Protein AF-0000000079010735 (afdb_homodimer)

Solvent-accessible surface area (backbone atoms only — not comparable to full-atom values): 51223 Å² total; per-residue (Å²): 131,89,67,74,83,64,66,79,77,66,70,84,79,72,82,75,68,75,73,82,71,71,63,61,60,48,49,49,48,48,48,49,55,66,56,40,75,68,67,59,64,66,53,64,68,56,52,52,51,52,50,50,52,42,51,50,47,24,53,50,47,52,48,50,36,51,51,50,49,52,54,27,50,50,46,42,72,74,45,54,35,40,82,63,32,36,44,67,42,80,56,49,97,41,54,47,40,48,84,46,56,46,61,78,21,35,57,45,56,49,72,40,86,56,35,78,59,30,39,31,28,42,37,35,30,35,30,55,87,29,43,66,38,33,43,31,45,40,47,31,46,56,25,22,69,9,70,83,39,57,52,79,83,39,58,36,77,61,82,74,32,59,60,57,62,80,28,70,69,40,92,44,71,70,54,21,51,56,44,46,51,50,40,53,49,15,52,76,66,68,34,54,83,81,28,68,36,72,81,29,46,40,51,27,41,28,29,38,36,40,36,39,26,50,71,72,58,79,47,60,76,74,53,56,72,34,98,83,42,59,72,72,48,67,20,64,67,50,28,50,36,46,45,50,35,26,58,68,64,12,51,63,60,61,68,34,25,58,42,46,63,51,72,39,62,64,46,60,41,88,83,72,26,50,71,39,57,22,32,45,47,43,34,60,37,27,42,75,48,93,59,86,75,59,71,85,33,49,41,78,48,86,53,59,73,62,29,60,76,66,71,43,52,77,71,56,36,67,76,40,59,48,51,44,64,40,68,67,29,59,69,55,92,79,63,96,53,97,60,32,43,53,51,58,50,40,46,69,38,51,35,70,37,15,39,81,47,68,62,61,48,85,46,96,92,42,62,46,24,29,55,83,42,87,91,36,70,32,56,33,10,16,23,40,35,54,30,20,44,85,55,61,45,96,83,69,43,32,73,43,60,41,66,95,76,22,93,43,38,22,39,10,43,40,81,53,81,57,38,45,60,47,72,51,75,48,71,55,95,89,46,72,48,80,45,72,47,21,58,36,35,36,33,84,72,44,80,41,70,45,37,28,70,80,61,59,53,94,78,67,74,83,61,58,130,131,88,70,67,82,70,66,66,80,68,64,82,79,78,78,80,69,75,75,83,67,74,64,57,60,54,48,47,51,48,46,45,59,64,64,34,85,66,65,76,66,68,33,66,68,54,48,53,49,50,49,50,50,46,50,49,49,26,52,51,46,50,47,53,34,50,51,50,48,51,52,26,50,51,44,39,58,53,19,25,30,35,70,70,43,44,76,69,51,81,56,47,93,41,95,84,50,62,77,50,60,48,61,75,20,36,57,45,54,49,73,39,86,55,34,77,60,30,38,30,29,42,37,34,31,35,29,56,80,28,43,67,35,31,42,30,44,40,47,31,45,55,26,23,68,10,70,83,40,58,51,80,80,39,59,37,77,59,82,74,32,58,58,57,64,80,29,70,68,40,91,42,69,70,54,21,52,58,44,46,51,48,39,50,50,16,52,75,66,67,34,53,84,82,30,67,36,72,79,28,45,41,52,27,43,28,31,40,35,40,36,39,26,50,73,73,60,81,49,58,78,73,53,55,72,35,97,82,41,58,70,71,46,71,19,65,68,52,29,49,52,50,47,50,48,26,65,71,72,67,52,74,60,89,77,34,26,60,41,46,61,53,73,41,61,66,44,59,40,89,84,73,26,51,70,38,58,23,33,44,47,43,33,62,38,27,44,75,49,92,60,87,74,60,72,83,32,50,40,77,48,86,53,62,69,59,29,58,75,66,72,41,53,78,71,55,35,66,75,40,59,47,51,42,65,41,69,66,28,61,68,57,90,77,63,94,54,96,59,35,45,54,52,58,50,42,47,71,39,50,33,67,39,15,42,81,47,66,61,57,48,80,45,89,95,43,60,42,23,28,54,83,42,87,92,36,71,31,57,32,10,17,22,40,33,54,30,19,46,85,56,59,26,82,86,67,42,33,75,42,54,27,37,69,45,22,92,42,36,23,34,10,43,38,81,55,80,57,37,45,60,42,56,36,72,50,70,55,96,88,43,69,46,80,45,73,49,22,53,34,35,36,33,83,72,45,81,41,71,44,37,28,70,80,60,59,53,93,79,66,72,84,61,59,131

Sequence (930 aa):
QSGLLGDIARSKGLSSDVQPKKMTFHWYIVCQLLVSSWTLAIDPDVQIKLNAIQEQMKTLTKHTMVLQEFVEERIRTDGQSGLKQLRHDTEGTKNYFGSTHIDYSAAGIHDHSDYINTLGMGEISAVINGVEFRTRHLDFKTVRPSTTNTSFGAVEDIQFPDVPPEVTSKATVQEQIQEMKQWFKAFATQNSTLRNYKKYFKPLLCYMEGMWIKDLSSEITEPFKSDRHRLNARSWDDLMDKVRYMAYTGTKDNFENAGFHPRKIMSVDPVTGAPTFGQWNYRVLCYPTSVDIPLKYLKQREDWSWSIANDYDTKEVLATRGARFDLNGQVTDNEFTTFTVLDKVMQEIPGLDNVPAADLQEAYGGKLWSGEAKGVPLRSAYYHRWYNFDTKGAMGTSLTHRGYSDQYLFVAVNTRDKIVPMAMEDCKDGACTKYSARVSYAIPLELTYMTPLLKWNPYKIAYNQQSGLLGDIARSKGLSSDVQPKKMTFHWYIVCQLLVSSWTLAIDPDVQIKLNAIQEQMKTLTKHTMVLQEFVEERIRTDGQSGLKQLRHDTEGTKNYFGSTHIDYSAAGIHDHSDYINTLGMGEISAVINGVEFRTRHLDFKTVRPSTTNTSFGAVEDIQFPDVPPEVTSKATVQEQIQEMKQWFKAFATQNSTLRNYKKYFKPLLCYMEGMWIKDLSSEITEPFKSDRHRLNARSWDDLMDKVRYMAYTGTKDNFENAGFHPRKIMSVDPVTGAPTFGQWNYRVLCYPTSVDIPLKYLKQREDWSWSIANDYDTKEVLATRGARFDLNGQVTDNEFTTFTVLDKVMQEIPGLDNVPAADLQEAYGGKLWSGEAKGVPLRSAYYHRWYNFDTKGAMGTSLTHRGYSDQYLFVAVNTRDKIVPMAMEDCKDGACTKYSARVSYAIPLELTYMTPLLKWNPYKIAYNQ

Secondary structure (DSSP, 8-state):
--SGGGGGGS-----------THHHHHHHHHHHHTS-------HHHHHHHHHHHHHHHHHHHHHHHHHHHHHHHHHHH--SEEEEETT----SBTTB----BSSSBTT-EEETTBTTEEEE--EEEEETTEEEE---EEEE-EEE-SS--STT-EEEPPPPPPPHHHHTSSSHHHHHHHHHHHHHHHHTT-TTT--GGGT-EEEEEEEEEEEEE---SS---SS--SS-----SSHHHHHHHHHHHHHHT---TT-------EEEEEE-TTT-PEEEEEEEEEEEEEE-SS---GGGEEEEP-HHHHHHTT--HHHHHTSTT-EEEE---SSSSS--S--HHHHHHTTSB-TT-SSPP---EETTEE-EESSSTTPBP-TTB-BSEEE-SS--TTS--EEESTTT-TT-EEEEE--TTBPPEEEEEEETTEEEEEEEEEEEEEEEEEEEE-GGGT--TT-PPPB-/--SSTTSGGG-----------THHHHHHHHHHHHSS-------HHHHHHHHHHHHHHHHHHHHHHHHHHHHHHHHHHH--SEEEEETT----SBTTB---SBSSSBTT-EEETTBTTEEEE--EEEEETTEEEE---EEEE-EEE-SS--STT-EEEPPPPPPPHHHHTSSSHHHHHHHHHHHHHHHHTT-TTT--GGGT-EEEEEEEEEEEEE---SS---SS--SS-----SSHHHHHHHHHHHHHHTPPPTT----B--EEEEEE-TTT-PEEEEEEEEEEEEEE-SS---GGGEEEEP-HHHHHHTT--HHHHHTSTT-EEEE--BSSSSS--S-BHHHHHHTTSB-TT-SSPP---EETTEE-EESSSTTPBP-TTB-BSEEE-SS--TTS--EEESTTT-TT-EEEEE--TTBPPEEEEEEETTEEEEEEEEEEEEEEEEEEEE-GGGT--TT-PPPB-

Structure (mmCIF, N/CA/C/O backbone):
data_AF-0000000079010735-model_v1
#
loop_
_entity.id
_entity.type
_entity.pdbx_description
1 polymer 'Uncharacterized protein'
#
loop_
_atom_site.group_PDB
_atom_site.id
_atom_site.type_symbol
_atom_site.label_atom_id
_atom_site.label_alt_id
_atom_site.label_comp_id
_atom_site.label_asym_id
_atom_site.label_entity_id
_atom_site.label_seq_id
_atom_site.pdbx_PDB_ins_code
_atom_site.Cartn_x
_atom_site.Cartn_y
_atom_site.Cartn_z
_atom_site.occupancy
_atom_site.B_iso_or_equiv
_atom_site.auth_seq_id
_atom_site.auth_comp_id
_atom_site.auth_asym_id
_atom_site.auth_atom_id
_atom_site.pdbx_PDB_model_num
ATOM 1 N N . GLN A 1 1 ? -55.125 45.219 -30.375 1 20.23 1 GLN A N 1
ATOM 2 C CA . GLN A 1 1 ? -55.062 43.781 -30.203 1 20.23 1 GLN A CA 1
ATOM 3 C C . GLN A 1 1 ? -55.906 43.312 -29.016 1 20.23 1 GLN A C 1
ATOM 5 O O . GLN A 1 1 ? -56.531 42.281 -29.078 1 20.23 1 GLN A O 1
ATOM 10 N N . SER A 1 2 ? -55.875 44.188 -27.859 1 21.39 2 SER A N 1
ATOM 11 C CA . SER A 1 2 ? -56.781 44.219 -26.703 1 21.39 2 SER A CA 1
ATOM 12 C C . SER A 1 2 ? -58.156 44.75 -27.078 1 21.39 2 SER A C 1
ATOM 14 O O . SER A 1 2 ? -59.031 44.844 -26.219 1 21.39 2 SER A O 1
ATOM 16 N N . GLY A 1 3 ? -58.312 45.312 -28.266 1 22.45 3 GLY A N 1
ATOM 17 C CA . GLY A 1 3 ? -59.438 46.219 -28.562 1 22.45 3 GLY A CA 1
ATOM 18 C C . GLY A 1 3 ? -60.719 45.469 -28.797 1 22.45 3 GLY A C 1
ATOM 19 O O . GLY A 1 3 ? -61.812 46.062 -28.797 1 22.45 3 GLY A O 1
ATOM 20 N N . LEU A 1 4 ? -60.594 44.281 -29.406 1 22.39 4 LEU A N 1
ATOM 21 C CA . LEU A 1 4 ? -61.688 43.75 -30.188 1 22.39 4 LEU A CA 1
ATOM 22 C C . LEU A 1 4 ? -62.781 43.125 -29.281 1 22.39 4 LEU A C 1
ATOM 24 O O . LEU A 1 4 ? -63.938 42.969 -29.688 1 22.39 4 LEU A O 1
ATOM 28 N N . LEU A 1 5 ? -62.344 42.625 -28.031 1 22.08 5 LEU A N 1
ATOM 29 C CA . LEU A 1 5 ? -63.188 41.688 -27.25 1 22.08 5 LEU A CA 1
ATOM 30 C C . LEU A 1 5 ? -64.312 42.438 -26.547 1 22.08 5 LEU A C 1
ATOM 32 O O . LEU A 1 5 ? -65.062 41.844 -25.75 1 22.08 5 LEU A O 1
ATOM 36 N N . GLY A 1 6 ? -64.375 43.781 -26.797 1 22.56 6 GLY A N 1
ATOM 37 C CA . GLY A 1 6 ? -65.188 44.656 -25.969 1 22.56 6 GLY A CA 1
ATOM 38 C C . GLY A 1 6 ? -66.688 44.531 -26.25 1 22.56 6 GLY A C 1
ATOM 39 O O . GLY A 1 6 ? -67.5 44.625 -25.344 1 22.56 6 GLY A O 1
ATOM 40 N N . ASP A 1 7 ? -66.938 44.531 -27.547 1 22.92 7 ASP A N 1
ATOM 41 C CA . ASP A 1 7 ? -68.188 45.062 -28.047 1 22.92 7 ASP A CA 1
ATOM 42 C C . ASP A 1 7 ? -69.375 44.062 -27.812 1 22.92 7 ASP A C 1
ATOM 44 O O . ASP A 1 7 ? -70.5 44.375 -28.031 1 22.92 7 ASP A O 1
ATOM 48 N N . ILE A 1 8 ? -68.938 42.781 -27.891 1 22.81 8 ILE A N 1
ATOM 49 C CA . ILE A 1 8 ? -70 41.781 -28.234 1 22.81 8 ILE A CA 1
ATOM 50 C C . ILE A 1 8 ? -71 41.688 -27.094 1 22.81 8 ILE A C 1
ATOM 52 O O . ILE A 1 8 ? -72 40.969 -27.219 1 22.81 8 ILE A O 1
ATOM 56 N N . ALA A 1 9 ? -70.625 42.281 -25.938 1 22.47 9 ALA A N 1
ATOM 57 C CA . ALA A 1 9 ? -71.5 42.062 -24.766 1 22.47 9 ALA A CA 1
ATOM 58 C C . ALA A 1 9 ? -72.812 42.875 -24.859 1 22.47 9 ALA A C 1
ATOM 60 O O . ALA A 1 9 ? -73.562 42.969 -23.906 1 22.47 9 ALA A O 1
ATOM 61 N N . ARG A 1 10 ? -72.875 43.781 -25.891 1 24.12 10 ARG A N 1
ATOM 62 C CA . ARG A 1 10 ? -73.875 44.844 -25.656 1 24.12 10 ARG A CA 1
ATOM 63 C C . ARG A 1 10 ? -75.312 44.281 -25.688 1 24.12 10 ARG A C 1
ATOM 65 O O . ARG A 1 10 ? -76.188 44.812 -25.062 1 24.12 10 ARG A O 1
ATOM 72 N N . SER A 1 11 ? -75.562 43.531 -26.812 1 21.14 11 SER A N 1
ATOM 73 C CA . SER A 1 11 ? -76.875 43.781 -27.328 1 21.14 11 SER A CA 1
ATOM 74 C C . SER A 1 11 ? -77.938 43.25 -26.375 1 21.14 11 SER A C 1
ATOM 76 O O . SER A 1 11 ? -78.938 43.906 -26.141 1 21.14 11 SER A O 1
ATOM 78 N N . LYS A 1 12 ? -78.25 41.906 -26.484 1 25.72 12 LYS A N 1
ATOM 79 C CA . LYS A 1 12 ? -79.625 41.406 -26.328 1 25.72 12 LYS A CA 1
ATOM 80 C C . LYS A 1 12 ? -80.062 41.5 -24.875 1 25.72 12 LYS A C 1
ATOM 82 O O . LYS A 1 12 ? -79.312 41.25 -23.953 1 25.72 12 LYS A O 1
ATOM 87 N N . GLY A 1 13 ? -81.125 42.281 -24.531 1 24.55 13 GLY A N 1
ATOM 88 C CA . GLY A 1 13 ? -81.812 42.688 -23.359 1 24.55 13 GLY A CA 1
ATOM 89 C C . GLY A 1 13 ? -82.312 41.5 -22.516 1 24.55 13 GLY A C 1
ATOM 90 O O . GLY A 1 13 ? -83.375 41.594 -21.875 1 24.55 13 GLY A O 1
ATOM 91 N N . LEU A 1 14 ? -81.938 40.25 -22.875 1 24.22 14 LEU A N 1
ATOM 92 C CA . LEU A 1 14 ? -82.688 39.125 -22.312 1 24.22 14 LEU A CA 1
ATOM 93 C C . LEU A 1 14 ? -82.75 39.219 -20.797 1 24.22 14 LEU A C 1
ATOM 95 O O . LEU A 1 14 ? -81.812 39.656 -20.125 1 24.22 14 LEU A O 1
ATOM 99 N N . SER A 1 15 ? -84.125 39.281 -20.328 1 24.33 15 SER A N 1
ATOM 100 C CA . SER A 1 15 ? -84.688 39.406 -19 1 24.33 15 SER A CA 1
ATOM 101 C C . SER A 1 15 ? -84 38.5 -18 1 24.33 15 SER A C 1
ATOM 103 O O . SER A 1 15 ? -83.875 37.281 -18.219 1 24.33 15 SER A O 1
ATOM 105 N N . SER A 1 16 ? -83 38.969 -17.328 1 25.95 16 SER A N 1
ATOM 106 C CA . SER A 1 16 ? -81.812 38.469 -16.578 1 25.95 16 SER A CA 1
ATOM 107 C C . SER A 1 16 ? -82.25 37.781 -15.289 1 25.95 16 SER A C 1
ATOM 109 O O . SER A 1 16 ? -81.438 37.531 -14.406 1 25.95 16 SER A O 1
ATOM 111 N N . ASP A 1 17 ? -83.688 37.562 -15.195 1 26.16 17 ASP A N 1
ATOM 112 C CA . ASP A 1 17 ? -84.062 37.312 -13.82 1 26.16 17 ASP A CA 1
ATOM 113 C C . ASP A 1 17 ? -83.625 35.969 -13.336 1 26.16 17 ASP A C 1
ATOM 115 O O . ASP A 1 17 ? -84 35.5 -12.266 1 26.16 17 ASP A O 1
ATOM 119 N N . VAL A 1 18 ? -83.375 35.062 -14.297 1 25.09 18 VAL A N 1
ATOM 120 C CA . VAL A 1 18 ? -83.312 33.719 -13.727 1 25.09 18 VAL A CA 1
ATOM 121 C C . VAL A 1 18 ? -82.188 33.656 -12.68 1 25.09 18 VAL A C 1
ATOM 123 O O . VAL A 1 18 ? -81 33.875 -12.992 1 25.09 18 VAL A O 1
ATOM 126 N N . GLN A 1 19 ? -82.562 33.906 -11.367 1 24.05 19 GLN A N 1
ATOM 127 C CA . GLN A 1 19 ? -81.75 33.812 -10.172 1 24.05 19 GLN A CA 1
ATOM 128 C C . GLN A 1 19 ? -81 32.469 -10.117 1 24.05 19 GLN A C 1
ATOM 130 O O . GLN A 1 19 ? -81.688 31.406 -10.062 1 24.05 19 GLN A O 1
ATOM 135 N N . PRO A 1 20 ? -79.938 32.188 -10.906 1 27.95 20 PRO A N 1
ATOM 136 C CA . PRO A 1 20 ? -79.312 30.891 -10.812 1 27.95 20 PRO A CA 1
ATOM 137 C C . PRO A 1 20 ? -78.938 30.531 -9.383 1 27.95 20 PRO A C 1
ATOM 139 O O . PRO A 1 20 ? -78.125 31.25 -8.742 1 27.95 20 PRO A O 1
ATOM 142 N N . LYS A 1 21 ? -79.812 29.781 -8.602 1 26.67 21 LYS A N 1
ATOM 143 C CA . LYS A 1 21 ? -79.875 29.344 -7.207 1 26.67 21 LYS A CA 1
ATOM 144 C C . LYS A 1 21 ? -78.5 28.781 -6.773 1 26.67 21 LYS A C 1
ATOM 146 O O . LYS A 1 21 ? -77.688 28.375 -7.613 1 26.67 21 LYS A O 1
ATOM 151 N N . LYS A 1 22 ? -78.5 28.422 -5.387 1 29.91 22 LYS A N 1
ATOM 152 C CA . LYS A 1 22 ? -77.75 28.109 -4.176 1 29.91 22 LYS A CA 1
ATOM 153 C C . LYS A 1 22 ? -77 26.797 -4.332 1 29.91 22 LYS A C 1
ATOM 155 O O . LYS A 1 22 ? -76.25 26.391 -3.443 1 29.91 22 LYS A O 1
ATOM 160 N N . MET A 1 23 ? -77.438 26.016 -5.312 1 28.73 23 MET A N 1
ATOM 161 C CA . MET A 1 23 ? -76.875 24.672 -5.223 1 28.73 23 MET A CA 1
ATOM 162 C C . MET A 1 23 ? -75.375 24.656 -5.578 1 28.73 23 MET A C 1
ATOM 164 O O . MET A 1 23 ? -74.688 23.688 -5.289 1 28.73 23 MET A O 1
ATOM 168 N N . THR A 1 24 ? -75.062 25.641 -6.418 1 32.34 24 THR A N 1
ATOM 169 C CA . THR A 1 24 ? -73.688 25.516 -6.871 1 32.34 24 THR A CA 1
ATOM 170 C C . THR A 1 24 ? -72.688 25.844 -5.746 1 32.34 24 THR A C 1
ATOM 172 O O . THR A 1 24 ? -71.562 25.375 -5.738 1 32.34 24 THR A O 1
ATOM 175 N N . PHE A 1 25 ? -73.25 26.766 -4.902 1 35.56 25 PHE A N 1
ATOM 176 C CA . PHE A 1 25 ? -72.312 27.172 -3.863 1 35.56 25 PHE A CA 1
ATOM 177 C C . PHE A 1 25 ? -72.125 26.031 -2.867 1 35.56 25 PHE A C 1
ATOM 179 O O . PHE A 1 25 ? -71 25.844 -2.385 1 35.56 25 PHE A O 1
ATOM 186 N N . HIS A 1 26 ? -73.25 25.234 -2.701 1 34.78 26 HIS A N 1
ATOM 187 C CA . HIS A 1 26 ? -73.062 24.188 -1.709 1 34.78 26 HIS A CA 1
ATOM 188 C C . HIS A 1 26 ? -72.125 23.078 -2.238 1 34.78 26 HIS A C 1
ATOM 190 O O . HIS A 1 26 ? -71.312 22.516 -1.487 1 34.78 26 HIS A O 1
ATOM 196 N N . TRP A 1 27 ? -72.312 22.875 -3.533 1 34.19 27 TRP A N 1
ATOM 197 C CA . TRP A 1 27 ? -71.438 21.828 -4.031 1 34.19 27 TRP A CA 1
ATOM 198 C C . TRP A 1 27 ? -69.938 22.266 -4.004 1 34.19 27 TRP A C 1
ATOM 200 O O . TRP A 1 27 ? -69.062 21.453 -3.795 1 34.19 27 TRP A O 1
ATOM 210 N N . TYR A 1 28 ? -69.75 23.625 -4.188 1 34.56 28 TYR A N 1
ATOM 211 C CA . TYR A 1 28 ? -68.312 24.031 -4.09 1 34.56 28 TYR A CA 1
ATOM 212 C C . TYR A 1 28 ? -67.812 23.891 -2.662 1 34.56 28 TYR A C 1
ATOM 214 O O . TYR A 1 28 ? -66.688 23.469 -2.451 1 34.56 28 TYR A O 1
ATOM 222 N N . ILE A 1 29 ? -68.688 24.219 -1.697 1 37.94 29 ILE A N 1
ATOM 223 C CA . ILE A 1 29 ? -68.188 24.094 -0.325 1 37.94 29 ILE A CA 1
ATOM 224 C C . ILE A 1 29 ? -68.062 22.625 0.028 1 37.94 29 ILE A C 1
ATOM 226 O O . ILE A 1 29 ? -67.062 22.25 0.668 1 37.94 29 ILE A O 1
ATOM 230 N N . VAL A 1 30 ? -69 21.797 -0.43 1 37.31 30 VAL A N 1
ATOM 231 C CA . VAL A 1 30 ? -68.875 20.391 -0.094 1 37.31 30 VAL A CA 1
ATOM 232 C C . VAL A 1 30 ? -67.625 19.844 -0.838 1 37.31 30 VAL A C 1
ATOM 234 O O . VAL A 1 30 ? -66.875 19.078 -0.273 1 37.31 30 VAL A O 1
ATOM 237 N N . CYS A 1 31 ? -67.438 20.25 -2.096 1 33.66 31 CYS A N 1
ATOM 238 C CA . CYS A 1 31 ? -66.25 19.781 -2.76 1 33.66 31 CYS A CA 1
ATOM 239 C C . CYS A 1 31 ? -65 20.359 -2.088 1 33.66 31 CYS A C 1
ATOM 241 O O . CYS A 1 31 ? -63.969 19.672 -1.969 1 33.66 31 CYS A O 1
ATOM 243 N N . GLN A 1 32 ? -65 21.688 -1.737 1 34.81 32 GLN A N 1
ATOM 244 C CA . GLN A 1 32 ? -63.875 22.188 -1.001 1 34.81 32 GLN A CA 1
ATOM 245 C C . GLN A 1 32 ? -63.719 21.5 0.353 1 34.81 32 GLN A C 1
ATOM 247 O O . GLN A 1 32 ? -62.625 21.219 0.809 1 34.81 32 GLN A O 1
ATOM 252 N N . LEU A 1 33 ? -64.812 21.375 1.045 1 34.69 33 LEU A N 1
ATOM 253 C CA . LEU A 1 33 ? -64.688 20.672 2.314 1 34.69 33 LEU A CA 1
ATOM 254 C C . LEU A 1 33 ? -64.312 19.203 2.086 1 34.69 33 LEU A C 1
ATOM 256 O O . LEU A 1 33 ? -63.656 18.594 2.934 1 34.69 33 LEU A O 1
ATOM 260 N N . LEU A 1 34 ? -64.938 18.609 1.098 1 32.25 34 LEU A N 1
ATOM 261 C CA . LEU A 1 34 ? -64.438 17.266 0.86 1 32.25 34 LEU A CA 1
ATOM 262 C C . LEU A 1 34 ? -63 17.297 0.355 1 32.25 34 LEU A C 1
ATOM 264 O O . LEU A 1 34 ? -62.312 16.266 0.333 1 32.25 34 LEU A O 1
ATOM 268 N N . VAL A 1 35 ? -62.625 18.297 -0.458 1 33.88 35 VAL A N 1
ATOM 269 C CA . VAL A 1 35 ? -61.188 18.453 -0.643 1 33.88 35 VAL A CA 1
ATOM 270 C C . VAL A 1 35 ? -60.531 18.828 0.685 1 33.88 35 VAL A C 1
ATOM 272 O O . VAL A 1 35 ? -59.594 19.609 0.716 1 33.88 35 VAL A O 1
ATOM 275 N N . SER A 1 36 ? -61.281 19.141 1.76 1 31.23 36 SER A N 1
ATOM 276 C CA . SER A 1 36 ? -60.5 19.219 2.988 1 31.23 36 SER A CA 1
ATOM 277 C C . SER A 1 36 ? -59.312 18.266 2.943 1 31.23 36 SER A C 1
ATOM 279 O O . SER A 1 36 ? -59.406 17.172 2.379 1 31.23 36 SER A O 1
ATOM 281 N N . SER A 1 37 ? -58.156 18.938 3.129 1 33.34 37 SER A N 1
ATOM 282 C CA . SER A 1 37 ? -56.844 18.359 3.316 1 33.34 37 SER A CA 1
ATOM 283 C C . SER A 1 37 ? -56.906 17.062 4.129 1 33.34 37 SER A C 1
ATOM 285 O O . SER A 1 37 ? -57.062 17.094 5.352 1 33.34 37 SER A O 1
ATOM 287 N N . TRP A 1 38 ? -57.75 16.188 3.832 1 32.78 38 TRP A N 1
ATOM 288 C CA . TRP A 1 38 ? -57.312 14.914 4.387 1 32.78 38 TRP A CA 1
ATOM 289 C C . TRP A 1 38 ? -55.781 14.82 4.379 1 32.78 38 TRP A C 1
ATOM 291 O O . TRP A 1 38 ? -55.188 14.703 3.316 1 32.78 38 TRP A O 1
ATOM 301 N N . THR A 1 39 ? -55.156 15.75 4.98 1 36.19 39 THR A N 1
ATOM 302 C CA . THR A 1 39 ? -53.812 15.344 5.391 1 36.19 39 THR A CA 1
ATOM 303 C C . THR A 1 39 ? -53.781 13.859 5.758 1 36.19 39 THR A C 1
ATOM 305 O O . THR A 1 39 ? -54.406 13.445 6.738 1 36.19 39 THR A O 1
ATOM 308 N N . LEU A 1 40 ? -54.094 13.062 4.859 1 39.75 40 LEU A N 1
ATOM 309 C CA . LEU A 1 40 ? -53.812 11.648 5.047 1 39.75 40 LEU A CA 1
ATOM 310 C C . LEU A 1 40 ? -52.625 11.453 6.008 1 39.75 40 LEU A C 1
ATOM 312 O O . LEU A 1 40 ? -51.5 11.867 5.707 1 39.75 40 LEU A O 1
ATOM 316 N N . ALA A 1 41 ? -52.906 11.656 7.254 1 46 41 ALA A N 1
ATOM 317 C CA . ALA A 1 41 ? -52 11.266 8.336 1 46 41 ALA A CA 1
ATOM 318 C C . ALA A 1 41 ? -51.219 10.023 7.965 1 46 41 ALA A C 1
ATOM 320 O O . ALA A 1 41 ? -51.688 9.148 7.254 1 46 41 ALA A O 1
ATOM 321 N N . ILE A 1 42 ? -49.938 10.125 7.961 1 56.25 42 ILE A N 1
ATOM 322 C CA . ILE A 1 42 ? -49.031 8.992 7.859 1 56.25 42 ILE A CA 1
ATOM 323 C C . ILE A 1 42 ? -49.625 7.77 8.539 1 56.25 42 ILE A C 1
ATOM 325 O O . ILE A 1 42 ? -50.062 7.852 9.695 1 56.25 42 ILE A O 1
ATOM 329 N N . ASP A 1 43 ? -50.125 6.859 7.754 1 66.31 43 ASP A N 1
ATOM 330 C CA . ASP A 1 43 ? -50.438 5.586 8.398 1 66.31 43 ASP A CA 1
ATOM 331 C C . ASP A 1 43 ? -49.438 5.305 9.539 1 66.31 43 ASP A C 1
ATOM 333 O O . ASP A 1 43 ? -48.25 5.281 9.32 1 66.31 43 ASP A O 1
ATOM 337 N N . PRO A 1 44 ? -49.938 5.52 10.758 1 76.81 44 PRO A N 1
ATOM 338 C CA . PRO A 1 44 ? -49.062 5.277 11.914 1 76.81 44 PRO A CA 1
ATOM 339 C C . PRO A 1 44 ? -48.188 4.039 11.75 1 76.81 44 PRO A C 1
ATOM 341 O O . PRO A 1 44 ? -47.062 4.02 12.227 1 76.81 44 PRO A O 1
ATOM 344 N N . ASP A 1 45 ? -48.656 3.125 11.039 1 78.88 45 ASP A N 1
ATOM 345 C CA . ASP A 1 45 ? -47.906 1.906 10.844 1 78.88 45 ASP A CA 1
ATOM 346 C C . ASP A 1 45 ? -46.688 2.17 9.953 1 78.88 45 ASP A C 1
ATOM 348 O O . ASP A 1 45 ? -45.594 1.632 10.188 1 78.88 45 ASP A O 1
ATOM 352 N N . VAL A 1 46 ? -46.844 2.998 8.984 1 82.31 46 VAL A N 1
ATOM 353 C CA . VAL A 1 46 ? -45.75 3.35 8.086 1 82.31 46 VAL A CA 1
ATOM 354 C C . VAL A 1 46 ? -44.719 4.18 8.836 1 82.31 46 VAL A C 1
ATOM 356 O O . VAL A 1 46 ? -43.5 3.963 8.672 1 82.31 46 VAL A O 1
ATOM 359 N N . GLN A 1 47 ? -45.188 5.102 9.672 1 83.12 47 GLN A N 1
ATOM 360 C CA . GLN A 1 47 ? -44.281 5.926 10.461 1 83.12 47 GLN A CA 1
ATOM 361 C C . GLN A 1 47 ? -43.469 5.07 11.414 1 83.12 47 GLN A C 1
ATOM 363 O O . GLN A 1 47 ? -42.25 5.297 11.578 1 83.12 47 GLN A O 1
ATOM 368 N N . ILE A 1 48 ? -44.094 4.098 12.023 1 85.62 48 ILE A N 1
ATOM 369 C CA . ILE A 1 48 ? -43.406 3.199 12.938 1 85.62 48 ILE A CA 1
ATOM 370 C C . ILE A 1 48 ? -42.312 2.428 12.18 1 85.62 48 ILE A C 1
ATOM 372 O O . ILE A 1 48 ? -41.188 2.293 12.656 1 85.62 48 ILE A O 1
ATOM 376 N N . LYS A 1 49 ? -42.688 2.002 11.062 1 86.94 49 LYS A N 1
ATOM 377 C CA . LYS A 1 49 ? -41.719 1.246 10.258 1 86.94 49 LYS A CA 1
ATOM 378 C C . LYS A 1 49 ? -40.562 2.127 9.82 1 86.94 49 LYS A C 1
ATOM 380 O O . LYS A 1 49 ? -39.406 1.696 9.852 1 86.94 49 LYS A O 1
ATOM 385 N N . LEU A 1 50 ? -40.844 3.32 9.445 1 87.56 50 LEU A N 1
ATOM 386 C CA . LEU A 1 50 ? -39.781 4.238 9.008 1 87.56 50 LEU A CA 1
ATOM 387 C C . LEU A 1 50 ? -38.844 4.594 10.172 1 87.56 50 LEU A C 1
ATOM 389 O O . LEU A 1 50 ? -37.656 4.695 9.992 1 87.56 50 LEU A O 1
ATOM 393 N N . ASN A 1 51 ? -39.469 4.742 11.281 1 87.44 51 ASN A N 1
ATOM 394 C CA . ASN A 1 51 ? -38.656 5.012 12.461 1 87.44 51 ASN A CA 1
ATOM 395 C C . ASN A 1 51 ? -37.75 3.838 12.797 1 87.44 51 ASN A C 1
ATOM 397 O O . ASN A 1 51 ? -36.594 4.031 13.172 1 87.44 51 ASN A O 1
ATOM 401 N N . ALA A 1 52 ? -38.281 2.713 12.648 1 89.44 52 ALA A N 1
ATOM 402 C CA . ALA A 1 52 ? -37.5 1.515 12.906 1 89.44 52 ALA A CA 1
ATOM 403 C C . ALA A 1 52 ? -36.344 1.407 11.93 1 89.44 52 ALA A C 1
ATOM 405 O O . ALA A 1 52 ? -35.219 1.051 12.32 1 89.44 52 ALA A O 1
ATOM 406 N N . ILE A 1 53 ? -36.562 1.708 10.75 1 90.5 53 ILE A N 1
ATOM 407 C CA . ILE A 1 53 ? -35.531 1.675 9.727 1 90.5 53 ILE A CA 1
ATOM 408 C C . ILE A 1 53 ? -34.469 2.73 10.031 1 90.5 53 ILE A C 1
ATOM 410 O O . ILE A 1 53 ? -33.281 2.467 9.914 1 90.5 53 ILE A O 1
ATOM 414 N N . GLN A 1 54 ? -34.844 3.809 10.438 1 89.75 54 GLN A N 1
ATOM 415 C CA . GLN A 1 54 ? -33.938 4.887 10.789 1 89.75 54 GLN A CA 1
ATOM 416 C C . GLN A 1 54 ? -33.031 4.488 11.961 1 89.75 54 GLN A C 1
ATOM 418 O O . GLN A 1 54 ? -31.844 4.77 11.961 1 89.75 54 GLN A O 1
ATOM 423 N N . GLU A 1 55 ? -33.625 3.881 12.883 1 91 55 GLU A N 1
ATOM 424 C CA . GLU A 1 55 ? -32.875 3.428 14.039 1 91 55 GLU A CA 1
ATOM 425 C C . GLU A 1 55 ? -31.844 2.361 13.641 1 91 55 GLU A C 1
ATOM 427 O O . GLU A 1 55 ? -30.719 2.361 14.125 1 91 55 GLU A O 1
ATOM 432 N N . GLN A 1 56 ? -32.25 1.54 12.82 1 90.69 56 GLN A N 1
ATOM 433 C CA . GLN A 1 56 ? -31.328 0.52 12.32 1 90.69 56 GLN A CA 1
ATOM 434 C C . GLN A 1 56 ? -30.156 1.149 11.555 1 90.69 56 GLN A C 1
ATOM 436 O O . GLN A 1 56 ? -29.016 0.75 11.727 1 90.69 56 GLN A O 1
ATOM 441 N N . MET A 1 57 ? -30.469 2.088 10.789 1 90.94 57 MET A N 1
ATOM 442 C CA . MET A 1 57 ? -29.438 2.783 10.023 1 90.94 57 MET A CA 1
ATOM 443 C C . MET A 1 57 ? -28.453 3.502 10.953 1 90.94 57 MET A C 1
ATOM 445 O O . MET A 1 57 ? -27.25 3.49 10.727 1 90.94 57 MET A O 1
ATOM 449 N N . LYS A 1 58 ? -29.047 4.055 11.867 1 91.69 58 LYS A N 1
ATOM 450 C CA . LYS A 1 58 ? -28.203 4.711 12.875 1 91.69 58 LYS A CA 1
ATOM 451 C C . LYS A 1 58 ? -27.25 3.723 13.531 1 91.69 58 LYS A C 1
ATOM 453 O O . LYS A 1 58 ? -26.062 3.992 13.648 1 91.69 58 LYS A O 1
ATOM 458 N N . THR A 1 59 ? -27.719 2.598 13.875 1 92 59 THR A N 1
ATOM 459 C CA . THR A 1 59 ? -26.906 1.559 14.508 1 92 59 THR A CA 1
ATOM 460 C C . THR A 1 59 ? -25.812 1.063 13.562 1 92 59 THR A C 1
ATOM 462 O O . THR A 1 59 ? -24.672 0.885 13.969 1 92 59 THR A O 1
ATOM 465 N N . LEU A 1 60 ? -26.172 0.902 12.383 1 92.88 60 LEU A N 1
ATOM 466 C CA . LEU A 1 60 ? -25.203 0.432 11.391 1 92.88 60 LEU A CA 1
ATOM 467 C C . LEU A 1 60 ? -24.125 1.483 11.141 1 92.88 60 LEU A C 1
ATOM 469 O O . LEU A 1 60 ? -22.953 1.148 10.984 1 92.88 60 LEU A O 1
ATOM 473 N N . THR A 1 61 ? -24.562 2.693 11.109 1 93.56 61 THR A N 1
ATOM 474 C CA . THR A 1 61 ? -23.609 3.779 10.914 1 93.56 61 THR A CA 1
ATOM 475 C C . THR A 1 61 ? -22.609 3.828 12.062 1 93.56 6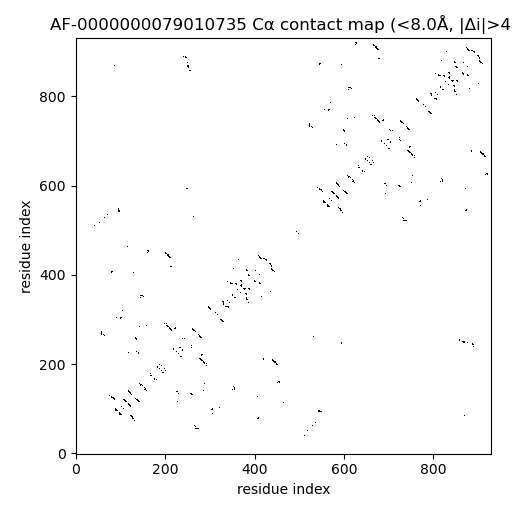1 THR A C 1
ATOM 477 O O . THR A 1 61 ? -21.406 3.951 11.828 1 93.56 61 THR A O 1
ATOM 480 N N . LYS A 1 62 ? -23.094 3.654 13.203 1 92.88 62 LYS A N 1
ATOM 481 C CA . LYS A 1 62 ? -22.219 3.635 14.367 1 92.88 62 LYS A CA 1
ATOM 482 C C . LYS A 1 62 ? -21.266 2.445 14.32 1 92.88 62 LYS A C 1
ATOM 484 O O . LYS A 1 62 ? -20.078 2.578 14.641 1 92.88 62 LYS A O 1
ATOM 489 N N . HIS A 1 63 ? -21.828 1.375 13.969 1 92.69 63 HIS A N 1
ATOM 490 C CA . HIS A 1 63 ? -20.969 0.2 13.883 1 92.69 63 HIS A CA 1
ATOM 491 C C . HIS A 1 63 ? -19.891 0.388 12.82 1 92.69 63 HIS A C 1
ATOM 493 O O . HIS A 1 63 ? -18.734 -0.022 13.023 1 92.69 63 HIS A O 1
ATOM 499 N N . THR A 1 64 ? -20.234 0.962 11.688 1 94.25 64 THR A N 1
ATOM 500 C CA . THR A 1 64 ? -19.25 1.249 10.648 1 94.25 64 THR A CA 1
ATOM 501 C C . THR A 1 64 ? -18.156 2.176 11.164 1 94.25 64 THR A C 1
ATOM 503 O O . THR A 1 64 ? -16.984 2.004 10.844 1 94.25 64 THR A O 1
ATOM 506 N N . MET A 1 65 ? -18.516 3.078 11.93 1 93.69 65 MET A N 1
ATOM 507 C CA . MET A 1 65 ? -17.562 3.967 12.578 1 93.69 65 MET A CA 1
ATOM 508 C C . MET A 1 65 ? -16.594 3.18 13.453 1 93.69 65 MET A C 1
ATOM 510 O O . MET A 1 65 ? -15.383 3.404 13.406 1 93.69 65 MET A O 1
ATOM 514 N N . VAL A 1 66 ? -17.094 2.266 14.219 1 92.25 66 VAL A N 1
ATOM 515 C CA . VAL A 1 66 ? -16.281 1.445 15.102 1 92.25 66 VAL A CA 1
ATOM 516 C C . VAL A 1 66 ? -15.367 0.542 14.273 1 92.25 66 VAL A C 1
ATOM 518 O O . VAL A 1 66 ? -14.195 0.347 14.609 1 92.25 66 VAL A O 1
ATOM 521 N N . LEU A 1 67 ? -15.875 0.023 13.18 1 92.94 67 LEU A N 1
ATOM 522 C CA . LEU A 1 67 ? -15.07 -0.827 12.312 1 92.94 67 LEU A CA 1
ATOM 523 C C . LEU A 1 67 ? -13.906 -0.047 11.719 1 92.94 67 LEU A C 1
ATOM 525 O O . LEU A 1 67 ? -12.797 -0.578 11.594 1 92.94 67 LEU A O 1
ATOM 529 N N . GLN A 1 68 ? -14.164 1.123 11.367 1 93.44 68 GLN A N 1
ATOM 530 C CA . GLN A 1 68 ? -13.078 1.95 10.852 1 93.44 68 GLN A CA 1
ATOM 531 C C . GLN A 1 68 ? -12.016 2.186 11.922 1 93.44 68 GLN A C 1
ATOM 533 O O . GLN A 1 68 ? -10.82 2.117 11.633 1 93.44 68 GLN A O 1
ATOM 538 N N . GLU A 1 69 ? -12.477 2.447 13.094 1 92.94 69 GLU A N 1
ATOM 539 C CA . GLU A 1 69 ? -11.523 2.598 14.195 1 92.94 69 GLU A CA 1
ATOM 540 C C . GLU A 1 69 ? -10.727 1.314 14.422 1 92.94 69 GLU A C 1
ATOM 542 O O . GLU A 1 69 ? -9.531 1.363 14.703 1 92.94 69 GLU A O 1
ATOM 547 N N . PHE A 1 70 ? -11.367 0.176 14.336 1 91.25 70 PHE A N 1
ATOM 548 C CA . PHE A 1 70 ? -10.688 -1.11 14.453 1 91.25 70 PHE A CA 1
ATOM 549 C C . PHE A 1 70 ? -9.562 -1.227 13.438 1 91.25 70 PHE A C 1
ATOM 551 O O . PHE A 1 70 ? -8.453 -1.655 13.773 1 91.25 70 PHE A O 1
ATOM 558 N N . VAL A 1 71 ? -9.781 -0.813 12.227 1 93.69 71 VAL A N 1
ATOM 559 C CA . VAL A 1 71 ? -8.773 -0.849 11.18 1 93.69 71 VAL A CA 1
ATOM 560 C C . VAL A 1 71 ? -7.633 0.107 11.531 1 93.69 71 VAL A C 1
ATOM 562 O O . VAL A 1 71 ? -6.457 -0.25 11.414 1 93.69 71 VAL A O 1
ATOM 565 N N . GLU A 1 72 ? -7.941 1.269 11.969 1 93.62 72 GLU A N 1
ATOM 566 C CA . GLU A 1 72 ? -6.93 2.26 12.32 1 93.62 72 GLU A CA 1
ATOM 567 C C . GLU A 1 72 ? -6.09 1.795 13.508 1 93.62 72 GLU A C 1
ATOM 569 O O . GLU A 1 72 ? -4.887 2.053 13.562 1 93.62 72 GLU A O 1
ATOM 574 N N . GLU A 1 73 ? -6.695 1.132 14.43 1 92.31 73 GLU A N 1
ATOM 575 C CA . GLU A 1 73 ? -5.953 0.57 15.555 1 92.31 73 GLU A CA 1
ATOM 576 C C . GLU A 1 73 ? -4.953 -0.482 15.086 1 92.31 73 GLU A C 1
ATOM 578 O O . GLU A 1 73 ? -3.828 -0.542 15.586 1 92.31 73 GLU A O 1
ATOM 583 N N . ARG A 1 74 ? -5.328 -1.253 14.172 1 91.5 74 ARG A N 1
ATOM 584 C CA . ARG A 1 74 ? -4.402 -2.227 13.602 1 91.5 74 ARG A CA 1
ATOM 585 C C . ARG A 1 74 ? -3.213 -1.532 12.945 1 91.5 74 ARG A C 1
ATOM 587 O O . ARG A 1 74 ? -2.066 -1.946 13.125 1 91.5 74 ARG A O 1
ATOM 594 N N . ILE A 1 75 ? -3.506 -0.529 12.258 1 90.62 75 ILE A N 1
ATOM 595 C CA . ILE A 1 75 ? -2.449 0.218 11.586 1 90.62 75 ILE A CA 1
ATOM 596 C C . ILE A 1 75 ? -1.521 0.847 12.625 1 90.62 75 ILE A C 1
ATOM 598 O O . ILE A 1 75 ? -0.299 0.828 12.469 1 90.62 75 ILE A O 1
ATOM 602 N N . ARG A 1 76 ? -2.045 1.354 13.75 1 89.81 76 ARG A N 1
ATOM 603 C CA . ARG A 1 76 ? -1.247 1.978 14.805 1 89.81 76 ARG A CA 1
ATOM 604 C C . ARG A 1 76 ? -0.309 0.965 15.453 1 89.81 76 ARG A C 1
ATOM 606 O O . ARG A 1 76 ? 0.755 1.331 15.961 1 89.81 76 ARG A O 1
ATOM 613 N N . THR A 1 77 ? -0.673 -0.285 15.438 1 83.69 77 THR A N 1
ATOM 614 C CA . THR A 1 77 ? 0.134 -1.296 16.109 1 83.69 77 THR A CA 1
ATOM 615 C C . THR A 1 77 ? 1.142 -1.914 15.148 1 83.69 77 THR A C 1
ATOM 617 O O . THR A 1 77 ? 2.047 -2.641 15.562 1 83.69 77 THR A O 1
ATOM 620 N N . ASP A 1 78 ? 0.989 -1.671 13.836 1 82 78 ASP A N 1
ATOM 621 C CA . ASP A 1 78 ? 1.919 -2.188 12.836 1 82 78 ASP A CA 1
ATOM 622 C C . ASP A 1 78 ? 3.238 -1.422 12.859 1 82 78 ASP A C 1
ATOM 624 O O . ASP A 1 78 ? 4.281 -1.957 12.484 1 82 78 ASP A O 1
ATOM 628 N N . GLY A 1 79 ? 3.123 -0.162 13.281 1 82.75 79 GLY A N 1
ATOM 629 C CA . GLY A 1 79 ? 4.316 0.667 13.297 1 82.75 79 GLY A CA 1
ATOM 630 C C . GLY A 1 79 ? 4.051 2.09 13.75 1 82.75 79 GLY A C 1
ATOM 631 O O . GLY A 1 79 ? 2.979 2.385 14.281 1 82.75 79 GLY A O 1
ATOM 632 N N . GLN A 1 80 ? 5.078 2.879 13.539 1 86.31 80 GLN A N 1
ATOM 633 C CA . GLN A 1 80 ? 4.992 4.281 13.93 1 86.31 80 GLN A CA 1
ATOM 634 C C . GLN A 1 80 ? 4.633 5.164 12.742 1 86.31 80 GLN A C 1
ATOM 636 O O . GLN A 1 80 ? 4.695 4.719 11.594 1 86.31 80 GLN A O 1
ATOM 641 N N . SER A 1 81 ? 4.168 6.332 13.031 1 92.56 81 SER A N 1
ATOM 642 C CA . SER A 1 81 ? 3.914 7.301 11.969 1 92.56 81 SER A CA 1
ATOM 643 C C . SER A 1 81 ? 5.172 7.559 11.141 1 92.56 81 SER A C 1
ATOM 645 O O . SER A 1 81 ? 6.27 7.656 11.695 1 92.56 81 SER A O 1
ATOM 647 N N . GLY A 1 82 ? 5.066 7.578 9.844 1 92.81 82 GLY A N 1
ATOM 648 C CA . GLY A 1 82 ? 6.191 7.754 8.938 1 92.81 82 GLY A CA 1
ATOM 649 C C . GLY A 1 82 ? 5.91 7.242 7.539 1 92.81 82 GLY A C 1
ATOM 650 O O . GLY A 1 82 ? 4.754 7.066 7.156 1 92.81 82 GLY A O 1
ATOM 651 N N . LEU A 1 83 ? 6.965 7.172 6.809 1 90.31 83 LEU A N 1
ATOM 652 C CA . LEU A 1 83 ? 6.867 6.617 5.461 1 90.31 83 LEU A CA 1
ATOM 653 C C . LEU A 1 83 ? 6.781 5.094 5.504 1 90.31 83 LEU A C 1
ATOM 655 O O . LEU A 1 83 ? 7.609 4.441 6.141 1 90.31 83 LEU A O 1
ATOM 659 N N . LYS A 1 84 ? 5.805 4.609 4.855 1 87.69 84 LYS A N 1
ATOM 660 C CA . LYS A 1 84 ? 5.609 3.164 4.875 1 87.69 84 LYS A CA 1
ATOM 661 C C . LYS A 1 84 ? 6.137 2.52 3.598 1 87.69 84 LYS A C 1
ATOM 663 O O . LYS A 1 84 ? 6.848 1.514 3.652 1 87.69 84 LYS A O 1
ATOM 668 N N . GLN A 1 85 ? 5.75 3.107 2.4 1 85.38 85 GLN A N 1
ATOM 669 C CA . GLN A 1 85 ? 6.121 2.506 1.124 1 85.38 85 GLN A CA 1
ATOM 670 C C . GLN A 1 85 ? 6.363 3.574 0.061 1 85.38 85 GLN A C 1
ATOM 672 O O . GLN A 1 85 ? 5.766 4.652 0.11 1 85.38 85 GLN A O 1
ATOM 677 N N . LEU A 1 86 ? 7.254 3.158 -0.806 1 82.81 86 LEU A N 1
ATOM 678 C CA . LEU A 1 86 ? 7.48 3.988 -1.984 1 82.81 86 LEU A CA 1
ATOM 679 C C . LEU A 1 86 ? 6.965 3.297 -3.242 1 82.81 86 LEU A C 1
ATOM 681 O O . LEU A 1 86 ? 6.82 2.072 -3.268 1 82.81 86 LEU A O 1
ATOM 685 N N . ARG A 1 87 ? 6.621 3.992 -4.246 1 76.44 87 ARG A N 1
ATOM 686 C CA . ARG A 1 87 ? 6.133 3.416 -5.492 1 76.44 87 ARG A CA 1
ATOM 687 C C . ARG A 1 87 ? 7.195 2.537 -6.145 1 76.44 87 ARG A C 1
ATOM 689 O O . ARG A 1 87 ? 6.871 1.526 -6.773 1 76.44 87 ARG A O 1
ATOM 696 N N . HIS A 1 88 ? 8.383 2.906 -6.227 1 62.94 88 HIS A N 1
ATOM 697 C CA . HIS A 1 88 ? 9.406 2.184 -6.98 1 62.94 88 HIS A CA 1
ATOM 698 C C . HIS A 1 88 ? 10.273 1.338 -6.059 1 62.94 88 HIS A C 1
ATOM 700 O O . HIS A 1 88 ? 11.477 1.197 -6.289 1 62.94 88 HIS A O 1
ATOM 706 N N . ASP A 1 89 ? 9.609 0.684 -5.191 1 58.12 89 ASP A N 1
ATOM 707 C CA . ASP A 1 89 ? 10.461 -0.162 -4.359 1 58.12 89 ASP A CA 1
ATOM 708 C C . ASP A 1 89 ? 10.805 -1.468 -5.07 1 58.12 89 ASP A C 1
ATOM 710 O O . ASP A 1 89 ? 9.914 -2.16 -5.574 1 58.12 89 ASP A O 1
ATOM 714 N N . THR A 1 90 ? 11.938 -1.559 -5.695 1 52.53 90 THR A N 1
ATOM 715 C CA . THR A 1 90 ? 12.367 -2.668 -6.539 1 52.53 90 THR A CA 1
ATOM 716 C C . THR A 1 90 ? 12.969 -3.791 -5.695 1 52.53 90 THR A C 1
ATOM 718 O O . THR A 1 90 ? 13.438 -4.797 -6.234 1 52.53 90 THR A O 1
ATOM 721 N N . GLU A 1 91 ? 13.086 -3.477 -4.367 1 49.59 91 GLU A N 1
ATOM 722 C CA . GLU A 1 91 ? 13.883 -4.508 -3.707 1 49.59 91 GLU A CA 1
ATOM 723 C C . GLU A 1 91 ? 13.18 -5.043 -2.465 1 49.59 91 GLU A C 1
ATOM 725 O O . GLU A 1 91 ? 12.25 -4.414 -1.956 1 49.59 91 GLU A O 1
ATOM 730 N N . GLY A 1 92 ? 12.922 -6.316 -2.379 1 48.22 92 GLY A N 1
ATOM 731 C CA . GLY A 1 92 ? 12.562 -7.074 -1.194 1 48.22 92 GLY A CA 1
ATOM 732 C C . GLY A 1 92 ? 12.711 -8.57 -1.376 1 48.22 92 GLY A C 1
ATOM 733 O O . GLY A 1 92 ? 12.727 -9.07 -2.506 1 48.22 92 GLY A O 1
ATOM 734 N N . THR A 1 93 ? 13.602 -8.961 -0.535 1 43.97 93 THR A N 1
ATOM 735 C CA . THR A 1 93 ? 13.875 -10.398 -0.559 1 43.97 93 THR A CA 1
ATOM 736 C C . THR A 1 93 ? 12.57 -11.195 -0.501 1 43.97 93 THR A C 1
ATOM 738 O O . THR A 1 93 ? 12.578 -12.406 -0.708 1 43.97 93 THR A O 1
ATOM 741 N N . LYS A 1 94 ? 11.523 -10.539 0.192 1 49.06 94 LYS A N 1
ATOM 742 C CA . LYS A 1 94 ? 10.375 -11.414 0.393 1 49.06 94 LYS A CA 1
ATOM 743 C C . LYS A 1 94 ? 9.141 -10.875 -0.312 1 49.06 94 LYS A C 1
ATOM 745 O O . LYS A 1 94 ? 8.992 -9.656 -0.466 1 49.06 94 LYS A O 1
ATOM 750 N N . ASN A 1 95 ? 8.492 -11.695 -1.044 1 41.62 95 ASN A N 1
ATOM 751 C CA . ASN A 1 95 ? 7.238 -11.391 -1.725 1 41.62 95 ASN A CA 1
ATOM 752 C C . ASN A 1 95 ? 6.375 -10.43 -0.906 1 41.62 95 ASN A C 1
ATOM 754 O O . ASN A 1 95 ? 5.734 -9.539 -1.462 1 41.62 95 ASN A O 1
ATOM 758 N N . TYR A 1 96 ? 6.137 -10.734 0.441 1 44 96 TYR A N 1
ATOM 759 C CA . TYR A 1 96 ? 5.254 -9.953 1.302 1 44 96 TYR A CA 1
ATOM 760 C C . TYR A 1 96 ? 6.047 -9.172 2.342 1 44 96 TYR A C 1
ATOM 762 O O . TYR A 1 96 ? 5.484 -8.375 3.09 1 44 96 TYR A O 1
ATOM 770 N N . PHE A 1 97 ? 7.113 -8.531 2.004 1 50.38 97 PHE A N 1
ATOM 771 C CA . PHE A 1 97 ? 7.645 -7.602 2.996 1 50.38 97 PHE A CA 1
ATOM 772 C C . PHE A 1 97 ? 8.672 -6.672 2.373 1 50.38 97 PHE A C 1
ATOM 774 O O . PHE A 1 97 ? 9.75 -7.113 1.967 1 50.38 97 PHE A O 1
ATOM 781 N N . GLY A 1 98 ? 8.25 -5.824 1.531 1 51.03 98 GLY A N 1
ATOM 782 C CA . GLY A 1 98 ? 9.219 -4.84 1.082 1 51.03 98 GLY A CA 1
ATOM 783 C C . GLY A 1 98 ? 9.602 -3.844 2.16 1 51.03 98 GLY A C 1
ATOM 784 O O . GLY A 1 98 ? 8.734 -3.188 2.74 1 51.03 98 GLY A O 1
ATOM 785 N N . SER A 1 99 ? 10.703 -4.043 2.818 1 58.81 99 SER A N 1
ATOM 786 C CA . SER A 1 99 ? 11 -3.297 4.035 1 58.81 99 SER A CA 1
ATOM 787 C C . SER A 1 99 ? 11.891 -2.094 3.746 1 58.81 99 SER A C 1
ATOM 789 O O . SER A 1 99 ? 12.422 -1.472 4.668 1 58.81 99 SER A O 1
ATOM 791 N N . THR A 1 100 ? 11.961 -1.69 2.281 1 62.06 100 THR A N 1
ATOM 792 C CA . THR A 1 100 ? 12.922 -0.597 2.17 1 62.06 100 THR A CA 1
ATOM 793 C C . THR A 1 100 ? 12.25 0.651 1.598 1 62.06 100 THR A C 1
ATOM 795 O O . THR A 1 100 ? 11.258 0.554 0.871 1 62.06 100 THR A O 1
ATOM 798 N N . HIS A 1 101 ? 12.758 1.734 1.993 1 69.88 101 HIS A N 1
ATOM 799 C CA . HIS A 1 101 ? 12.328 3.02 1.45 1 69.88 101 HIS A CA 1
ATOM 800 C C . HIS A 1 101 ? 13.352 3.561 0.454 1 69.88 101 HIS A C 1
ATOM 802 O O . HIS A 1 101 ? 13.43 4.773 0.237 1 69.88 101 HIS A O 1
ATOM 808 N N . ILE A 1 102 ? 14.289 2.578 0.01 1 70.81 102 ILE A N 1
ATOM 809 C CA . ILE A 1 102 ? 15.359 3.023 -0.87 1 70.81 102 ILE A CA 1
ATOM 810 C C . ILE A 1 102 ? 15.266 2.299 -2.211 1 70.81 102 ILE A C 1
ATOM 812 O O . ILE A 1 102 ? 15.18 1.069 -2.252 1 70.81 102 ILE A O 1
ATOM 816 N N . ASP A 1 103 ? 15.125 3.049 -3.287 1 71.31 103 ASP A N 1
ATOM 817 C CA . ASP A 1 103 ? 15.398 2.553 -4.633 1 71.31 103 ASP A CA 1
ATOM 818 C C . ASP A 1 103 ? 16.75 3.064 -5.137 1 71.31 103 ASP A C 1
ATOM 820 O O . ASP A 1 103 ? 17.797 2.621 -4.672 1 71.31 103 ASP A O 1
ATOM 824 N N . TYR A 1 104 ? 16.719 4.223 -5.824 1 73.25 104 TYR A N 1
ATOM 825 C CA . TYR A 1 104 ? 17.953 4.922 -6.176 1 73.25 104 TYR A CA 1
ATOM 826 C C . TYR A 1 104 ? 18.297 5.973 -5.125 1 73.25 104 TYR A C 1
ATOM 828 O O . TYR A 1 104 ? 19.469 6.223 -4.855 1 73.25 104 TYR A O 1
ATOM 836 N N . SER A 1 105 ? 17.266 6.434 -4.66 1 84.06 105 SER A N 1
ATOM 837 C CA . SER A 1 105 ? 17.391 7.414 -3.584 1 84.06 105 SER A CA 1
ATOM 838 C C . SER A 1 105 ? 16.391 7.117 -2.461 1 84.06 105 SER A C 1
ATOM 840 O O . SER A 1 105 ? 15.391 6.441 -2.676 1 84.06 105 SER A O 1
ATOM 842 N N . ALA A 1 106 ? 16.781 7.57 -1.333 1 86.19 106 ALA A N 1
ATOM 843 C CA . ALA A 1 106 ? 15.852 7.434 -0.215 1 86.19 106 ALA A CA 1
ATOM 844 C C . ALA A 1 106 ? 14.578 8.227 -0.467 1 86.19 106 ALA A C 1
ATOM 846 O O . ALA A 1 106 ? 14.625 9.422 -0.755 1 86.19 106 ALA A O 1
ATOM 847 N N . ALA A 1 107 ? 13.406 7.555 -0.498 1 87 107 ALA A N 1
ATOM 848 C CA . ALA A 1 107 ? 12.062 8.117 -0.61 1 87 107 ALA A CA 1
ATOM 849 C C . ALA A 1 107 ? 11.906 8.898 -1.911 1 87 107 ALA A C 1
ATOM 851 O O . ALA A 1 107 ? 11.047 9.781 -2.012 1 87 107 ALA A O 1
ATOM 852 N N . GLY A 1 108 ? 12.844 8.703 -2.854 1 86.81 108 GLY A N 1
ATOM 853 C CA . GLY A 1 108 ? 12.766 9.422 -4.113 1 86.81 108 GLY A CA 1
ATOM 854 C C . GLY A 1 108 ? 13.047 10.906 -3.969 1 86.81 108 GLY A C 1
ATOM 855 O O . GLY A 1 108 ? 12.539 11.719 -4.742 1 86.81 108 GLY A O 1
ATOM 856 N N . ILE A 1 109 ? 13.773 11.297 -2.992 1 90.69 109 ILE A N 1
ATOM 857 C CA . ILE A 1 109 ? 14.117 12.688 -2.732 1 90.69 109 ILE A CA 1
ATOM 858 C C . ILE A 1 109 ? 14.938 13.242 -3.895 1 90.69 109 ILE A C 1
ATOM 860 O O . ILE A 1 109 ? 15.852 12.586 -4.387 1 90.69 109 ILE A O 1
ATOM 864 N N . HIS A 1 110 ? 14.547 14.422 -4.379 1 89.38 110 HIS A N 1
ATOM 865 C CA . HIS A 1 110 ? 15.234 15.078 -5.48 1 89.38 110 HIS A CA 1
ATOM 866 C C . HIS A 1 110 ? 14.961 16.578 -5.488 1 89.38 110 HIS A C 1
ATOM 868 O O . HIS A 1 110 ? 14.305 17.094 -4.578 1 89.38 110 HIS A O 1
ATOM 874 N N . ASP A 1 111 ? 15.633 17.281 -6.449 1 89.12 111 ASP A N 1
ATOM 875 C CA . ASP A 1 111 ? 15.406 18.703 -6.602 1 89.12 111 ASP A CA 1
ATOM 876 C C . ASP A 1 111 ? 15.133 19.062 -8.062 1 89.12 111 ASP A C 1
ATOM 878 O O . ASP A 1 111 ? 15.352 18.25 -8.961 1 89.12 111 ASP A O 1
ATOM 882 N N . HIS A 1 112 ? 14.5 20.172 -8.172 1 89.81 112 HIS A N 1
ATOM 883 C CA . HIS A 1 112 ? 14.266 20.766 -9.484 1 89.81 112 HIS A CA 1
ATOM 884 C C . HIS A 1 112 ? 15 22.094 -9.625 1 89.81 112 HIS A C 1
ATOM 886 O O . HIS A 1 112 ? 14.453 23.141 -9.305 1 89.81 112 HIS A O 1
ATOM 892 N N . SER A 1 113 ? 16.156 21.984 -10.18 1 85.94 113 SER A N 1
ATOM 893 C CA . SER A 1 113 ? 17.031 23.156 -10.211 1 85.94 113 SER A CA 1
ATOM 894 C C . SER A 1 113 ? 16.516 24.203 -11.188 1 85.94 113 SER A C 1
ATOM 896 O O . SER A 1 113 ? 16.953 25.359 -11.164 1 85.94 113 SER A O 1
ATOM 898 N N . ASP A 1 114 ? 15.625 23.797 -12.055 1 87.75 114 ASP A N 1
ATOM 899 C CA . ASP A 1 114 ? 15.086 24.703 -13.055 1 87.75 114 ASP A CA 1
ATOM 900 C C . ASP A 1 114 ? 13.938 25.531 -12.477 1 87.75 114 ASP A C 1
ATOM 902 O O . ASP A 1 114 ? 13.453 26.469 -13.125 1 87.75 114 ASP A O 1
ATOM 906 N N . TYR A 1 115 ? 13.57 25.203 -11.273 1 89.94 115 TYR A N 1
ATOM 907 C CA . TYR A 1 115 ? 12.555 25.969 -10.555 1 89.94 115 TYR A CA 1
ATOM 908 C C . TYR A 1 115 ? 13.148 26.656 -9.336 1 89.94 115 TYR A C 1
ATOM 910 O O . TYR A 1 115 ? 14.172 26.219 -8.805 1 89.94 115 TYR A O 1
ATOM 918 N N . ILE A 1 116 ? 12.438 27.703 -8.984 1 86.31 116 ILE A N 1
ATOM 919 C CA . ILE A 1 116 ? 12.898 28.375 -7.777 1 86.31 116 ILE A CA 1
ATOM 920 C C . ILE A 1 116 ? 12.461 27.594 -6.543 1 86.31 116 ILE A C 1
ATOM 922 O O . ILE A 1 116 ? 11.266 27.5 -6.254 1 86.31 116 ILE A O 1
ATOM 926 N N . ASN A 1 117 ? 13.312 27.047 -5.867 1 83 117 ASN A N 1
ATOM 927 C CA . ASN A 1 117 ? 13.172 26.453 -4.535 1 83 117 ASN A CA 1
ATOM 928 C C . ASN A 1 117 ? 12.18 25.297 -4.535 1 83 117 ASN A C 1
ATOM 930 O O . ASN A 1 117 ? 11.273 25.25 -3.703 1 83 117 ASN A O 1
ATOM 934 N N . THR A 1 118 ? 12.195 24.484 -5.523 1 91 118 THR A N 1
ATOM 935 C CA . THR A 1 118 ? 11.328 23.312 -5.57 1 91 118 THR A CA 1
ATOM 936 C C . THR A 1 118 ? 12.109 22.062 -5.215 1 91 118 THR A C 1
ATOM 938 O O . THR A 1 118 ? 13.125 21.75 -5.848 1 91 118 THR A O 1
ATOM 941 N N . LEU A 1 119 ? 11.68 21.438 -4.18 1 92.38 119 LEU A N 1
ATOM 942 C CA . LEU A 1 119 ? 12.164 20.125 -3.783 1 92.38 119 LEU A CA 1
ATOM 943 C C . LEU A 1 119 ? 11.164 19.031 -4.16 1 92.38 119 LEU A C 1
ATOM 945 O O . LEU A 1 119 ? 10.031 19.328 -4.547 1 92.38 119 LEU A O 1
ATOM 949 N N . GLY A 1 120 ? 11.695 17.828 -4.105 1 91.69 120 GLY A N 1
ATOM 950 C CA . GLY A 1 120 ? 10.781 16.797 -4.543 1 91.69 120 GLY A CA 1
ATOM 951 C C . GLY A 1 120 ? 11 15.469 -3.844 1 91.69 120 GLY A C 1
ATOM 952 O O . GLY A 1 120 ? 12.102 15.172 -3.385 1 91.69 120 GLY A O 1
ATOM 953 N N . MET A 1 121 ? 9.93 14.719 -3.709 1 90.31 121 MET A N 1
ATOM 954 C CA . MET A 1 121 ? 9.891 13.312 -3.338 1 90.31 121 MET A CA 1
ATOM 955 C C . MET A 1 121 ? 8.945 12.531 -4.254 1 90.31 121 MET A C 1
ATOM 957 O O . MET A 1 121 ? 8.039 13.117 -4.855 1 90.31 121 MET A O 1
ATOM 961 N N . GLY A 1 122 ? 9.148 11.32 -4.453 1 88.69 122 GLY A N 1
ATOM 962 C CA . GLY A 1 122 ? 8.227 10.516 -5.234 1 88.69 122 GLY A CA 1
ATOM 963 C C . GLY A 1 122 ? 6.887 10.312 -4.555 1 88.69 122 GLY A C 1
ATOM 964 O O . GLY A 1 122 ? 6.605 10.938 -3.531 1 88.69 122 GLY A O 1
ATOM 965 N N . GLU A 1 123 ? 6.035 9.5 -5.207 1 90.06 123 GLU A N 1
ATOM 966 C CA . GLU A 1 123 ? 4.809 9.062 -4.551 1 90.06 123 GLU A CA 1
ATOM 967 C C . GLU A 1 123 ? 5.109 8.148 -3.363 1 90.06 123 GLU A C 1
ATOM 969 O O . GLU A 1 123 ? 5.941 7.25 -3.465 1 90.06 123 GLU A O 1
ATOM 974 N N . ILE A 1 124 ? 4.477 8.453 -2.281 1 90.5 124 ILE A N 1
ATOM 975 C CA . ILE A 1 124 ? 4.734 7.641 -1.098 1 90.5 124 ILE A CA 1
ATOM 976 C C . ILE A 1 124 ? 3.41 7.219 -0.466 1 90.5 124 ILE A C 1
ATOM 978 O O . ILE A 1 124 ? 2.383 7.875 -0.664 1 90.5 124 ILE A O 1
ATOM 982 N N . SER A 1 125 ? 3.416 6.117 0.186 1 91.75 125 SER A N 1
ATOM 983 C CA . SER A 1 125 ? 2.41 5.77 1.184 1 91.75 125 SER A CA 1
ATOM 984 C C . SER A 1 125 ? 2.895 6.086 2.594 1 91.75 125 SER A C 1
ATOM 986 O O . SER A 1 125 ? 3.953 5.613 3.014 1 91.75 125 SER A O 1
ATOM 988 N N . ALA A 1 126 ? 2.172 6.906 3.25 1 93.44 126 ALA A N 1
ATOM 989 C CA . ALA A 1 126 ? 2.531 7.316 4.605 1 93.44 126 ALA A CA 1
ATOM 990 C C . ALA A 1 126 ? 1.454 6.91 5.605 1 93.44 126 ALA A C 1
ATOM 992 O O . ALA A 1 126 ? 0.314 6.637 5.227 1 93.44 126 ALA A O 1
ATOM 993 N N . VAL A 1 127 ? 1.868 6.723 6.785 1 94.69 127 VAL A N 1
ATOM 994 C CA . VAL A 1 127 ? 0.968 6.516 7.918 1 94.69 127 VAL A CA 1
ATOM 995 C C . VAL A 1 127 ? 1.157 7.637 8.938 1 94.69 127 VAL A C 1
ATOM 997 O O . VAL A 1 127 ? 2.285 7.941 9.336 1 94.69 127 VAL A O 1
ATOM 1000 N N . ILE A 1 128 ? 0.104 8.273 9.266 1 95.88 128 ILE A N 1
ATOM 1001 C CA . ILE A 1 128 ? 0.123 9.25 10.352 1 95.88 128 ILE A CA 1
ATOM 1002 C C . ILE A 1 128 ? -0.996 8.945 11.344 1 95.88 128 ILE A C 1
ATOM 1004 O O . ILE A 1 128 ? -2.178 9.07 11.016 1 95.88 128 ILE A O 1
ATOM 1008 N N . ASN A 1 129 ? -0.614 8.516 12.539 1 95 129 ASN A N 1
ATOM 1009 C CA . ASN A 1 129 ? -1.531 8.195 13.625 1 95 129 ASN A CA 1
ATOM 1010 C C . ASN A 1 129 ? -2.602 7.199 13.18 1 95 129 ASN A C 1
ATOM 1012 O O . ASN A 1 129 ? -3.795 7.434 13.383 1 95 129 ASN A O 1
ATOM 1016 N N . GLY A 1 130 ? -2.191 6.211 12.547 1 93.5 130 GLY A N 1
ATOM 1017 C CA . GLY A 1 130 ? -3.092 5.133 12.18 1 93.5 130 GLY A CA 1
ATOM 1018 C C . GLY A 1 130 ? -3.816 5.383 10.867 1 93.5 130 GLY A C 1
ATOM 1019 O O . GLY A 1 130 ? -4.656 4.582 10.453 1 93.5 130 GLY A O 1
ATOM 1020 N N . VAL A 1 131 ? -3.588 6.516 10.203 1 95.12 131 VAL A N 1
ATOM 1021 C CA . VAL A 1 131 ? -4.191 6.824 8.906 1 95.12 131 VAL A CA 1
ATOM 1022 C C . VAL A 1 131 ? -3.186 6.547 7.789 1 95.12 131 VAL A C 1
ATOM 1024 O O . VAL A 1 131 ? -2.154 7.215 7.695 1 95.12 131 VAL A O 1
ATOM 1027 N N . GLU A 1 132 ? -3.498 5.594 7.066 1 94.94 132 GLU A N 1
ATOM 1028 C CA . GLU A 1 132 ? -2.682 5.273 5.902 1 94.94 132 GLU A CA 1
ATOM 1029 C C . GLU A 1 132 ? -3.225 5.949 4.645 1 94.94 132 GLU A C 1
ATOM 1031 O O . GLU A 1 132 ? -4.43 5.926 4.391 1 94.94 132 GLU A O 1
ATOM 1036 N N . PHE A 1 133 ? -2.406 6.605 3.898 1 95.62 133 PHE A N 1
ATOM 1037 C CA . PHE A 1 133 ? -2.801 7.305 2.68 1 95.62 133 PHE A CA 1
ATOM 1038 C C . PHE A 1 133 ? -1.661 7.312 1.668 1 95.62 133 PHE A C 1
ATOM 1040 O O . PHE A 1 133 ? -0.519 6.996 2.01 1 95.62 133 PHE A O 1
ATOM 1047 N N . ARG A 1 134 ? -1.969 7.551 0.399 1 94.38 134 ARG A N 1
ATOM 1048 C CA . ARG A 1 134 ? -1.007 7.691 -0.689 1 94.38 134 ARG A CA 1
ATOM 1049 C C . ARG A 1 134 ? -1.013 9.109 -1.246 1 94.38 134 ARG A C 1
ATOM 1051 O O . ARG A 1 134 ? -2.076 9.703 -1.446 1 94.38 134 ARG A O 1
ATOM 1058 N N . THR A 1 135 ? 0.144 9.547 -1.466 1 94.62 135 THR A N 1
ATOM 1059 C CA . THR A 1 135 ? 0.257 10.906 -1.988 1 94.62 135 THR A CA 1
ATOM 1060 C C . THR A 1 135 ? 0.31 10.891 -3.514 1 94.62 135 THR A C 1
ATOM 1062 O O . THR A 1 135 ? 0.577 9.859 -4.125 1 94.62 135 THR A O 1
ATOM 1065 N N . ARG A 1 136 ? -0.004 11.984 -4.086 1 93 136 ARG A N 1
ATOM 1066 C CA . ARG A 1 136 ? 0.525 12.234 -5.422 1 93 136 ARG A CA 1
ATOM 1067 C C . ARG A 1 136 ? 2.029 12.484 -5.379 1 93 136 ARG A C 1
ATOM 1069 O O . ARG A 1 136 ? 2.637 12.453 -4.305 1 93 136 ARG A O 1
ATOM 1076 N N . HIS A 1 137 ? 2.617 12.695 -6.586 1 93.19 137 HIS A N 1
ATOM 1077 C CA . HIS A 1 137 ? 4.02 13.094 -6.594 1 93.19 137 HIS A CA 1
ATOM 1078 C C . HIS A 1 137 ? 4.238 14.352 -5.754 1 93.19 137 HIS A C 1
ATOM 1080 O O . HIS A 1 137 ? 3.447 15.297 -5.824 1 93.19 137 HIS A O 1
ATOM 1086 N N . LEU A 1 138 ? 5.328 14.32 -4.926 1 93.69 138 LEU A N 1
ATOM 1087 C CA . LEU A 1 138 ? 5.52 15.359 -3.918 1 93.69 138 LEU A CA 1
ATOM 1088 C C . LEU A 1 138 ? 6.578 16.359 -4.363 1 93.69 138 LEU A C 1
ATOM 1090 O O . LEU A 1 138 ? 7.625 16.484 -3.727 1 93.69 138 LEU A O 1
ATOM 1094 N N . ASP A 1 139 ? 6.363 17.078 -5.418 1 94.31 139 ASP A N 1
ATOM 1095 C CA . ASP A 1 139 ? 7.141 18.281 -5.703 1 94.31 139 ASP A CA 1
ATOM 1096 C C . ASP A 1 139 ? 6.566 19.5 -4.973 1 94.31 139 ASP A C 1
ATOM 1098 O O . ASP A 1 139 ? 5.418 19.891 -5.203 1 94.31 139 ASP A O 1
ATOM 1102 N N . PHE A 1 140 ? 7.359 20.031 -4.113 1 93.81 140 PHE A N 1
ATOM 1103 C CA . PHE A 1 140 ? 6.816 21.094 -3.273 1 93.81 140 PHE A CA 1
ATOM 1104 C C . PHE A 1 140 ? 7.773 22.266 -3.205 1 93.81 140 PHE A C 1
ATOM 1106 O O . PHE A 1 140 ? 8.984 22.109 -3.357 1 93.81 140 PHE A O 1
ATOM 1113 N N . LYS A 1 141 ? 7.188 23.359 -3 1 92.62 141 LYS A N 1
ATOM 1114 C CA . LYS A 1 141 ? 7.969 24.578 -2.785 1 92.62 141 LYS A CA 1
ATOM 1115 C C . LYS A 1 141 ? 8.422 24.703 -1.333 1 92.62 141 LYS A C 1
ATOM 1117 O O . LYS A 1 141 ? 7.723 24.25 -0.423 1 92.62 141 LYS A O 1
ATOM 1122 N N . THR A 1 142 ? 9.531 25.391 -1.176 1 93.5 142 THR A N 1
ATOM 1123 C CA . THR A 1 142 ? 10 25.641 0.184 1 93.5 142 THR A CA 1
ATOM 1124 C C . THR A 1 142 ? 9.281 26.828 0.797 1 93.5 142 THR A C 1
ATOM 1126 O O . THR A 1 142 ? 9.781 27.953 0.759 1 93.5 142 THR A O 1
ATOM 1129 N N . VAL A 1 143 ? 8.164 26.562 1.377 1 95.81 143 VAL A N 1
ATOM 1130 C CA . VAL A 1 143 ? 7.336 27.578 2.01 1 95.81 143 VAL A CA 1
ATOM 1131 C C . VAL A 1 143 ? 7.039 27.188 3.453 1 95.81 143 VAL A C 1
ATOM 1133 O O . VAL A 1 143 ? 7.152 26.016 3.82 1 95.81 143 VAL A O 1
ATOM 1136 N N . ARG A 1 144 ? 6.77 28.156 4.215 1 95.81 144 ARG A N 1
ATOM 1137 C CA . ARG A 1 144 ? 6.406 27.953 5.613 1 95.81 144 ARG A CA 1
ATOM 1138 C C . ARG A 1 144 ? 5.012 28.5 5.902 1 95.81 144 ARG A C 1
ATOM 1140 O O . ARG A 1 144 ? 4.453 29.25 5.102 1 95.81 144 ARG A O 1
ATOM 1147 N N . PRO A 1 145 ? 4.414 28.016 7.074 1 95.69 145 PRO A N 1
ATOM 1148 C CA . PRO A 1 145 ? 3.186 28.703 7.488 1 95.69 145 PRO A CA 1
ATOM 1149 C C . PRO A 1 145 ? 3.359 30.203 7.605 1 95.69 145 PRO A C 1
ATOM 1151 O O . PRO A 1 145 ? 4.402 30.688 8.062 1 95.69 145 PRO A O 1
ATOM 1154 N N . SER A 1 146 ? 2.359 30.906 7.203 1 95.19 146 SER A N 1
ATOM 1155 C CA . SER A 1 146 ? 2.449 32.375 7.172 1 95.19 146 SER A CA 1
ATOM 1156 C C . SER A 1 146 ? 2.627 32.938 8.578 1 95.19 146 SER A C 1
ATOM 1158 O O . SER A 1 146 ? 1.989 32.469 9.523 1 95.19 146 SER A O 1
ATOM 1160 N N . THR A 1 147 ? 3.434 33.906 8.641 1 93.19 147 THR A N 1
ATOM 1161 C CA . THR A 1 147 ? 3.646 34.625 9.898 1 93.19 147 THR A CA 1
ATOM 1162 C C . THR A 1 147 ? 2.781 35.875 9.977 1 93.19 147 THR A C 1
ATOM 1164 O O . THR A 1 147 ? 2.707 36.5 11.023 1 93.19 147 THR A O 1
ATOM 1167 N N . THR A 1 148 ? 2.09 36.156 8.898 1 91.81 148 THR A N 1
ATOM 1168 C CA . THR A 1 148 ? 1.364 37.438 8.852 1 91.81 148 THR A CA 1
ATOM 1169 C C . THR A 1 148 ? -0.11 37.188 8.531 1 91.81 148 THR A C 1
ATOM 1171 O O . THR A 1 148 ? -0.935 38.094 8.68 1 91.81 148 THR A O 1
ATOM 1174 N N . ASN A 1 149 ? -0.334 36.062 7.984 1 91.56 149 ASN A N 1
ATOM 1175 C CA . ASN A 1 149 ? -1.692 35.719 7.574 1 91.56 149 ASN A CA 1
ATOM 1176 C C . ASN A 1 149 ? -2.193 34.469 8.289 1 91.56 149 ASN A C 1
ATOM 1178 O O . ASN A 1 149 ? -1.624 33.375 8.125 1 91.56 149 ASN A O 1
ATOM 1182 N N . THR A 1 150 ? -3.293 34.531 8.953 1 87.25 150 THR A N 1
ATOM 1183 C CA . THR A 1 150 ? -3.793 33.438 9.758 1 87.25 150 THR A CA 1
ATOM 1184 C C . THR A 1 150 ? -4.812 32.594 8.977 1 87.25 150 THR A C 1
ATOM 1186 O O . THR A 1 150 ? -5.406 31.672 9.516 1 87.25 150 THR A O 1
ATOM 1189 N N . SER A 1 151 ? -5.016 32.906 7.742 1 88.69 151 SER A N 1
ATOM 1190 C CA . SER A 1 151 ? -5.965 32.156 6.938 1 88.69 151 SER A CA 1
ATOM 1191 C C . SER A 1 151 ? -5.504 30.703 6.758 1 88.69 151 SER A C 1
ATOM 1193 O O . SER A 1 151 ? -4.305 30.438 6.66 1 88.69 151 SER A O 1
ATOM 1195 N N . PHE A 1 152 ? -6.492 29.875 6.691 1 89.19 152 PHE A N 1
ATOM 1196 C CA . PHE A 1 152 ? -6.191 28.453 6.496 1 89.19 152 PHE A CA 1
ATOM 1197 C C . PHE A 1 152 ? -5.406 28.25 5.211 1 89.19 152 PHE A C 1
ATOM 1199 O O . PHE A 1 152 ? -5.801 28.719 4.145 1 89.19 152 PHE A O 1
ATOM 1206 N N . GLY A 1 153 ? -4.312 27.656 5.348 1 90.12 153 GLY A N 1
ATOM 1207 C CA . GLY A 1 153 ? -3.525 27.297 4.18 1 90.12 153 GLY A CA 1
ATOM 1208 C C . GLY A 1 153 ? -2.572 28.406 3.748 1 90.12 153 GLY A C 1
ATOM 1209 O O . GLY A 1 153 ? -1.813 28.234 2.791 1 90.12 153 GLY A O 1
ATOM 1210 N N . ALA A 1 154 ? -2.633 29.516 4.43 1 94.38 154 ALA A N 1
ATOM 1211 C CA . ALA A 1 154 ? -1.737 30.609 4.07 1 94.38 154 ALA A CA 1
ATOM 1212 C C . ALA A 1 154 ? -0.281 30.234 4.324 1 94.38 154 ALA A C 1
ATOM 1214 O O . ALA A 1 154 ? 0.056 29.703 5.391 1 94.38 154 ALA A O 1
ATOM 1215 N N . VAL A 1 155 ? 0.527 30.484 3.338 1 95 155 VAL A N 1
ATOM 1216 C CA . VAL A 1 155 ? 1.951 30.172 3.422 1 95 155 VAL A CA 1
ATOM 1217 C C . VAL A 1 155 ? 2.768 31.375 2.959 1 95 155 VAL A C 1
ATOM 1219 O O . VAL A 1 155 ? 2.221 32.312 2.381 1 95 155 VAL A O 1
ATOM 1222 N N . GLU A 1 156 ? 3.988 31.406 3.285 1 95.19 156 GLU A N 1
ATOM 1223 C CA . GLU A 1 156 ? 4.914 32.438 2.791 1 95.19 156 GLU A CA 1
ATOM 1224 C C . GLU A 1 156 ? 6.242 31.812 2.373 1 95.19 156 GLU A C 1
ATOM 1226 O O . GLU A 1 156 ? 6.652 30.781 2.914 1 95.19 156 GLU A O 1
ATOM 1231 N N . ASP A 1 157 ? 6.914 32.406 1.46 1 93.19 157 ASP A N 1
ATOM 1232 C CA . ASP A 1 157 ? 8.195 31.922 0.944 1 93.19 157 ASP A CA 1
ATOM 1233 C C . ASP A 1 157 ? 9.289 32.031 2 1 93.19 157 ASP A C 1
ATOM 1235 O O . ASP A 1 157 ? 9.336 33 2.754 1 93.19 157 ASP A O 1
ATOM 1239 N N . ILE A 1 158 ? 10.086 31.047 1.998 1 93.94 158 ILE A N 1
ATOM 1240 C CA . ILE A 1 158 ? 11.258 31.094 2.859 1 93.94 158 ILE A CA 1
ATOM 1241 C C . ILE A 1 158 ? 12.398 31.812 2.135 1 93.94 158 ILE A C 1
ATOM 1243 O O . ILE A 1 158 ? 12.719 31.484 0.992 1 93.94 158 ILE A O 1
ATOM 1247 N N . GLN A 1 159 ? 12.953 32.781 2.824 1 90.81 159 GLN A N 1
ATOM 1248 C CA . GLN A 1 159 ? 14.062 33.5 2.234 1 90.81 159 GLN A CA 1
ATOM 1249 C C . GLN A 1 159 ? 15.336 32.688 2.219 1 90.81 159 GLN A C 1
ATOM 1251 O O . GLN A 1 159 ? 15.695 32.062 3.225 1 90.81 159 GLN A O 1
ATOM 1256 N N . PHE A 1 160 ? 15.984 32.719 1.091 1 91.69 160 PHE A N 1
ATOM 1257 C CA . PHE A 1 160 ? 17.25 31.984 0.965 1 91.69 160 PHE A CA 1
ATOM 1258 C C . PHE A 1 160 ? 18.391 32.781 1.547 1 91.69 160 PHE A C 1
ATOM 1260 O O . PHE A 1 160 ? 18.344 34.031 1.591 1 91.69 160 PHE A O 1
ATOM 1267 N N . PRO A 1 161 ? 19.375 32.062 1.955 1 93.44 161 PRO A N 1
ATOM 1268 C CA . PRO A 1 161 ? 20.547 32.781 2.451 1 93.44 161 PRO A CA 1
ATOM 1269 C C . PRO A 1 161 ? 21.234 33.594 1.365 1 93.44 161 PRO A C 1
ATOM 1271 O O . PRO A 1 161 ? 21.281 33.188 0.202 1 93.44 161 PRO A O 1
ATOM 1274 N N . ASP A 1 162 ? 21.859 34.688 1.844 1 95.62 162 ASP A N 1
ATOM 1275 C CA . ASP A 1 162 ? 22.594 35.531 0.916 1 95.62 162 ASP A CA 1
ATOM 1276 C C . ASP A 1 162 ? 23.891 34.844 0.473 1 95.62 162 ASP A C 1
ATOM 1278 O O . ASP A 1 162 ? 24.375 33.938 1.13 1 95.62 162 ASP A O 1
ATOM 1282 N N . VAL A 1 163 ? 24.344 35.281 -0.69 1 97.19 163 VAL A N 1
ATOM 1283 C CA . VAL A 1 163 ? 25.688 34.906 -1.097 1 97.19 163 VAL A CA 1
ATOM 1284 C C . VAL A 1 163 ? 26.719 35.688 -0.297 1 97.19 163 VAL A C 1
ATOM 1286 O O . VAL A 1 163 ? 26.625 36.906 -0.19 1 97.19 163 VAL A O 1
ATOM 1289 N N . PRO A 1 164 ? 27.719 35 0.257 1 97.38 164 PRO A N 1
ATOM 1290 C CA . PRO A 1 164 ? 28.734 35.719 1.006 1 97.38 164 PRO A CA 1
ATOM 1291 C C . PRO A 1 164 ? 29.406 36.812 0.171 1 97.38 164 PRO A C 1
ATOM 1293 O O . PRO A 1 164 ? 29.75 36.594 -0.99 1 97.38 164 PRO A O 1
ATOM 1296 N N . PRO A 1 165 ? 29.641 37.969 0.827 1 97.19 165 PRO A N 1
ATOM 1297 C CA . PRO A 1 165 ? 30.281 39.062 0.09 1 97.19 165 PRO A CA 1
ATOM 1298 C C . PRO A 1 165 ? 31.656 38.688 -0.432 1 97.19 165 PRO A C 1
ATOM 1300 O O . PRO A 1 165 ? 32.094 39.188 -1.468 1 97.19 165 PRO A O 1
ATOM 1303 N N . GLU A 1 166 ? 32.344 37.812 0.289 1 96.69 166 GLU A N 1
ATOM 1304 C CA . GLU A 1 166 ? 33.656 37.344 -0.129 1 96.69 166 GLU A CA 1
ATOM 1305 C C . GLU A 1 166 ? 33.594 36.656 -1.483 1 96.69 166 GLU A C 1
ATOM 1307 O O . GLU A 1 166 ? 34.594 36.594 -2.207 1 96.69 166 GLU A O 1
ATOM 1312 N N . VAL A 1 167 ? 32.5 36.094 -1.763 1 97.75 167 VAL A N 1
ATOM 1313 C CA . VAL A 1 167 ? 32.312 35.438 -3.055 1 97.75 167 VAL A CA 1
ATOM 1314 C C . VAL A 1 167 ? 31.953 36.469 -4.113 1 97.75 167 VAL A C 1
ATOM 1316 O O . VAL A 1 167 ? 32.594 36.562 -5.156 1 97.75 167 VAL A O 1
ATOM 1319 N N . THR A 1 168 ? 30.984 37.375 -3.834 1 96.38 168 THR A N 1
ATOM 1320 C CA . THR A 1 168 ? 30.453 38.281 -4.828 1 96.38 168 THR A CA 1
ATOM 1321 C C . THR A 1 168 ? 31.469 39.375 -5.137 1 96.38 168 THR A C 1
ATOM 1323 O O . THR A 1 168 ? 31.375 40.031 -6.176 1 96.38 168 THR A O 1
ATOM 1326 N N . SER A 1 169 ? 32.406 39.625 -4.293 1 96.69 169 SER A N 1
ATOM 1327 C CA . SER A 1 169 ? 33.375 40.688 -4.477 1 96.69 169 SER A CA 1
ATOM 1328 C C . SER A 1 169 ? 34.469 40.281 -5.453 1 96.69 169 SER A C 1
ATOM 1330 O O . SER A 1 169 ? 35.25 41.094 -5.914 1 96.69 169 SER A O 1
ATOM 1332 N N . LYS A 1 170 ? 34.438 39.031 -5.707 1 96.94 170 LYS A N 1
ATOM 1333 C CA . LYS A 1 170 ? 35.469 38.562 -6.664 1 96.94 170 LYS A CA 1
ATOM 1334 C C . LYS A 1 170 ? 35.188 39.125 -8.055 1 96.94 170 LYS A C 1
ATOM 1336 O O . LYS A 1 170 ? 34.031 39.312 -8.438 1 96.94 170 LYS A O 1
ATOM 1341 N N . ALA A 1 171 ? 36.281 39.219 -8.852 1 96.06 171 ALA A N 1
ATOM 1342 C CA . ALA A 1 171 ? 36.219 39.906 -10.133 1 96.06 171 ALA A CA 1
ATOM 1343 C C . ALA A 1 171 ? 35.625 39 -11.219 1 96.06 171 ALA A C 1
ATOM 1345 O O . ALA A 1 171 ? 34.969 39.5 -12.141 1 96.06 171 ALA A O 1
ATOM 1346 N N . THR A 1 172 ? 35.906 37.688 -11.164 1 97 172 THR A N 1
ATOM 1347 C CA . THR A 1 172 ? 35.469 36.781 -12.203 1 97 172 THR A CA 1
ATOM 1348 C C . THR A 1 172 ? 34.625 35.656 -11.602 1 97 172 THR A C 1
ATOM 1350 O O . THR A 1 172 ? 34.75 35.344 -10.414 1 97 172 THR A O 1
ATOM 1353 N N . VAL A 1 173 ? 33.812 35.062 -12.477 1 96.31 173 VAL A N 1
ATOM 1354 C CA . VAL A 1 173 ? 33 33.969 -12.039 1 96.31 173 VAL A CA 1
ATOM 1355 C C . VAL A 1 173 ? 33.875 32.781 -11.586 1 96.31 173 VAL A C 1
ATOM 1357 O O . VAL A 1 173 ? 33.562 32.094 -10.625 1 96.31 173 VAL A O 1
ATOM 1360 N N . GLN A 1 174 ? 35 32.625 -12.312 1 97.38 174 GLN A N 1
ATOM 1361 C CA . GLN A 1 174 ? 35.906 31.547 -11.945 1 97.38 174 GLN A CA 1
ATOM 1362 C C . GLN A 1 174 ? 36.438 31.734 -10.531 1 97.38 174 GLN A C 1
ATOM 1364 O O . GLN A 1 174 ? 36.562 30.781 -9.766 1 97.38 174 GLN A O 1
ATOM 1369 N N . GLU A 1 175 ? 36.75 32.969 -10.203 1 97.56 175 GLU A N 1
ATOM 1370 C CA . GLU A 1 175 ? 37.25 33.281 -8.852 1 97.56 175 GLU A CA 1
ATOM 1371 C C . GLU A 1 175 ? 36.125 33.125 -7.828 1 97.56 175 GLU A C 1
ATOM 1373 O O . GLU A 1 175 ? 36.375 32.688 -6.695 1 97.56 175 GLU A O 1
ATOM 1378 N N . GLN A 1 176 ? 34.938 33.469 -8.195 1 97.62 176 GLN A N 1
ATOM 1379 C CA . GLN A 1 176 ? 33.781 33.281 -7.32 1 97.62 176 GLN A CA 1
ATOM 1380 C C . GLN A 1 176 ? 33.594 31.781 -7.012 1 97.62 176 GLN A C 1
ATOM 1382 O O . GLN A 1 176 ? 33.312 31.422 -5.867 1 97.62 176 GLN A O 1
ATOM 1387 N N . ILE A 1 177 ? 33.719 30.953 -8.039 1 97.31 177 ILE A N 1
ATOM 1388 C CA . ILE A 1 177 ? 33.562 29.516 -7.875 1 97.31 177 ILE A CA 1
ATOM 1389 C C . ILE A 1 177 ? 34.594 29 -6.879 1 97.31 177 ILE A C 1
ATOM 1391 O O . ILE A 1 177 ? 34.281 28.219 -5.984 1 97.31 177 ILE A O 1
ATOM 1395 N N . GLN A 1 178 ? 35.844 29.469 -7.035 1 97.62 178 GLN A N 1
ATOM 1396 C CA . GLN A 1 178 ? 36.906 29.031 -6.125 1 97.62 178 GLN A CA 1
ATOM 1397 C C . GLN A 1 178 ? 36.594 29.438 -4.688 1 97.62 178 GLN A C 1
ATOM 1399 O O . GLN A 1 178 ? 36.781 28.641 -3.76 1 97.62 178 GLN A O 1
ATOM 1404 N N . GLU A 1 179 ? 36.125 30.656 -4.555 1 97.88 179 GLU A N 1
ATOM 1405 C CA . GLU A 1 179 ? 35.781 31.125 -3.219 1 97.88 179 GLU A CA 1
ATOM 1406 C C . GLU A 1 179 ? 34.594 30.344 -2.662 1 97.88 179 GLU A C 1
ATOM 1408 O O . GLU A 1 179 ? 34.562 29.984 -1.483 1 97.88 179 GLU A O 1
ATOM 1413 N N . MET A 1 180 ? 33.562 30.125 -3.469 1 97.69 180 MET A N 1
ATOM 1414 C CA . MET A 1 180 ? 32.406 29.344 -3.047 1 97.69 180 MET A CA 1
ATOM 1415 C C . MET A 1 180 ? 32.812 27.953 -2.59 1 97.69 180 MET A C 1
ATOM 1417 O O . MET A 1 180 ? 32.281 27.438 -1.599 1 97.69 180 MET A O 1
ATOM 1421 N N . LYS A 1 181 ? 33.719 27.297 -3.266 1 97.56 181 LYS A N 1
ATOM 1422 C CA . LYS A 1 181 ? 34.219 25.984 -2.883 1 97.56 181 LYS A CA 1
ATOM 1423 C C . LYS A 1 181 ? 34.781 26 -1.468 1 97.56 181 LYS A C 1
ATOM 1425 O O . LYS A 1 181 ? 34.625 25.031 -0.717 1 97.56 181 LYS A O 1
ATOM 1430 N N . GLN A 1 182 ? 35.438 27.141 -1.114 1 97.19 182 GLN A N 1
ATOM 1431 C CA . GLN A 1 182 ? 36 27.266 0.232 1 97.19 182 GLN A CA 1
ATOM 1432 C C . GLN A 1 182 ? 34.875 27.312 1.277 1 97.19 182 GLN A C 1
ATOM 1434 O O . GLN A 1 182 ? 35.031 26.75 2.369 1 97.19 182 GLN A O 1
ATOM 1439 N N . TRP A 1 183 ? 33.844 27.922 0.983 1 97.62 183 TRP A N 1
ATOM 1440 C CA . TRP A 1 183 ? 32.688 27.969 1.892 1 97.62 183 TRP A CA 1
ATOM 1441 C C . TRP A 1 183 ? 32.094 26.594 2.08 1 97.62 183 TRP A C 1
ATOM 1443 O O . TRP A 1 183 ? 31.781 26.188 3.205 1 97.62 183 TRP A O 1
ATOM 1453 N N . PHE A 1 184 ? 31.922 25.859 1 1 96.94 184 PHE A N 1
ATOM 1454 C CA . PHE A 1 184 ? 31.375 24.516 1.088 1 96.94 184 PHE A CA 1
ATOM 1455 C C . PHE A 1 184 ? 32.344 23.578 1.825 1 96.94 184 PHE A C 1
ATOM 1457 O O . PHE A 1 184 ? 31.906 22.688 2.551 1 96.94 184 PHE A O 1
ATOM 1464 N N . LYS A 1 185 ? 33.594 23.75 1.599 1 96.5 185 LYS A N 1
ATOM 1465 C CA . LYS A 1 185 ? 34.562 22.984 2.35 1 96.5 185 LYS A CA 1
ATOM 1466 C C . LYS A 1 185 ? 34.469 23.25 3.848 1 96.5 185 LYS A C 1
ATOM 1468 O O . LYS A 1 185 ? 34.531 22.328 4.656 1 96.5 185 LYS A O 1
ATOM 1473 N N . ALA A 1 186 ? 34.312 24.547 4.227 1 96.88 186 ALA A N 1
ATOM 1474 C CA . ALA A 1 186 ? 34.156 24.906 5.629 1 96.88 186 ALA A CA 1
ATOM 1475 C C . ALA A 1 186 ? 32.906 24.234 6.223 1 96.88 186 ALA A C 1
ATOM 1477 O O . ALA A 1 186 ? 32.938 23.734 7.348 1 96.88 186 ALA A O 1
ATOM 1478 N N . PHE A 1 187 ? 31.859 24.203 5.516 1 95.19 187 PHE A N 1
ATOM 1479 C CA . PHE A 1 187 ? 30.625 23.578 5.969 1 95.19 187 PHE A CA 1
ATOM 1480 C C . PHE A 1 187 ? 30.781 22.078 6.105 1 95.19 187 PHE A C 1
ATOM 1482 O O . PHE A 1 187 ? 30.422 21.484 7.129 1 95.19 187 PHE A O 1
ATOM 1489 N N . ALA A 1 188 ? 31.375 21.438 5.094 1 92.38 188 ALA A N 1
ATOM 1490 C CA . ALA A 1 188 ? 31.531 19.984 5.078 1 92.38 188 ALA A CA 1
ATOM 1491 C C . ALA A 1 188 ? 32.375 19.516 6.246 1 92.38 188 ALA A C 1
ATOM 1493 O O . ALA A 1 188 ? 32.125 18.453 6.82 1 92.38 188 ALA A O 1
ATOM 1494 N N . THR A 1 189 ? 33.344 20.312 6.582 1 93.5 189 THR A N 1
ATOM 1495 C CA . THR A 1 189 ? 34.25 19.922 7.652 1 93.5 189 THR A CA 1
ATOM 1496 C C . THR A 1 189 ? 33.844 20.562 8.977 1 93.5 189 THR A C 1
ATOM 1498 O O . THR A 1 189 ? 34.5 20.359 10 1 93.5 189 THR A O 1
ATOM 1501 N N . GLN A 1 190 ? 32.781 21.328 8.867 1 92.56 190 GLN A N 1
ATOM 1502 C CA . GLN A 1 190 ? 32.281 22.031 10.031 1 92.56 190 GLN A CA 1
ATOM 1503 C C . GLN A 1 190 ? 33.375 22.906 10.664 1 92.56 190 GLN A C 1
ATOM 1505 O O . GLN A 1 190 ? 33.531 22.891 11.891 1 92.56 190 GLN A O 1
ATOM 1510 N N . ASN A 1 191 ? 34.156 23.531 9.898 1 94.06 191 ASN A N 1
ATOM 1511 C CA . ASN A 1 191 ? 35.25 24.406 10.336 1 94.06 191 ASN A CA 1
ATOM 1512 C C . ASN A 1 191 ? 34.906 25.875 10.102 1 94.06 191 ASN A C 1
ATOM 1514 O O . ASN A 1 191 ? 35.281 26.438 9.055 1 94.06 191 ASN A O 1
ATOM 1518 N N . SER A 1 192 ? 34.469 26.531 11.148 1 91.81 192 SER A N 1
ATOM 1519 C CA . SER A 1 192 ? 34 27.922 11.016 1 91.81 192 SER A CA 1
ATOM 1520 C C . SER A 1 192 ? 35.188 28.891 11.039 1 91.81 192 SER A C 1
ATOM 1522 O O . SER A 1 192 ? 35 30.094 10.789 1 91.81 192 SER A O 1
ATOM 1524 N N . THR A 1 193 ? 36.344 28.438 11.289 1 94.06 193 THR A N 1
ATOM 1525 C CA . THR A 1 193 ? 37.531 29.281 11.258 1 94.06 193 THR A CA 1
ATOM 1526 C C . THR A 1 193 ? 37.969 29.531 9.82 1 94.06 193 THR A C 1
ATOM 1528 O O . THR A 1 193 ? 38.562 30.594 9.516 1 94.06 193 THR A O 1
ATOM 1531 N N . LEU A 1 194 ? 37.781 28.594 9.039 1 94 194 LEU A N 1
ATOM 1532 C CA . LEU A 1 194 ? 38.094 28.781 7.621 1 94 194 LEU A CA 1
ATOM 1533 C C . LEU A 1 194 ? 37.125 29.797 6.996 1 94 194 LEU A C 1
ATOM 1535 O O . LEU A 1 194 ? 37.594 30.766 6.379 1 94 194 LEU A O 1
ATOM 1539 N N . ARG A 1 195 ? 35.844 29.547 7.09 1 95.38 195 ARG A N 1
ATOM 1540 C CA . ARG A 1 195 ? 34.719 30.438 6.762 1 95.38 195 ARG A CA 1
ATOM 1541 C C . ARG A 1 195 ? 33.594 30.281 7.754 1 95.38 195 ARG A C 1
ATOM 1543 O O . ARG A 1 195 ? 33.188 29.156 8.07 1 95.38 195 ARG A O 1
ATOM 1550 N N . ASN A 1 196 ? 33.156 31.375 8.219 1 94.06 196 ASN A N 1
ATOM 1551 C CA . ASN A 1 196 ? 32 31.297 9.117 1 94.06 196 ASN A CA 1
ATOM 1552 C C . ASN A 1 196 ? 30.703 31.016 8.359 1 94.06 196 ASN A C 1
ATOM 1554 O O . ASN A 1 196 ? 29.891 31.922 8.18 1 94.06 196 ASN A O 1
ATOM 1558 N N . TYR A 1 197 ? 30.516 29.766 7.992 1 94.5 197 TYR A N 1
ATOM 1559 C CA . TYR A 1 197 ? 29.453 29.328 7.094 1 94.5 197 TYR A CA 1
ATOM 1560 C C . TYR A 1 197 ? 28.094 29.406 7.781 1 94.5 197 TYR A C 1
ATOM 1562 O O . TYR A 1 197 ? 27.062 29.359 7.117 1 94.5 197 TYR A O 1
ATOM 1570 N N . LYS A 1 198 ? 27.953 29.531 9.07 1 91.31 198 LYS A N 1
ATOM 1571 C CA . LYS A 1 198 ? 26.719 29.406 9.844 1 91.31 198 LYS A CA 1
ATOM 1572 C C . LYS A 1 198 ? 25.703 30.484 9.453 1 91.31 198 LYS A C 1
ATOM 1574 O O . LYS A 1 198 ? 24.5 30.297 9.57 1 91.31 198 LYS A O 1
ATOM 1579 N N . LYS A 1 199 ? 26.266 31.547 8.961 1 90.81 199 LYS A N 1
ATOM 1580 C CA . LYS A 1 199 ? 25.406 32.656 8.562 1 90.81 199 LYS A CA 1
ATOM 1581 C C . LYS A 1 199 ? 24.719 32.344 7.223 1 90.81 199 LYS A C 1
ATOM 1583 O O . LYS A 1 199 ? 23.641 32.875 6.938 1 90.81 199 LYS A O 1
ATOM 1588 N N . TYR A 1 200 ? 25.328 31.531 6.473 1 95.06 200 TYR A N 1
ATOM 1589 C CA . TYR A 1 200 ? 24.891 31.406 5.086 1 95.06 200 TYR A CA 1
ATOM 1590 C C . TYR A 1 200 ? 24.438 30 4.77 1 95.06 200 TYR A C 1
ATOM 1592 O O . TYR A 1 200 ? 23.875 29.734 3.701 1 95.06 200 TYR A O 1
ATOM 1600 N N . PHE A 1 201 ? 24.703 29.062 5.621 1 95.31 201 PHE A N 1
ATOM 1601 C CA . PHE A 1 201 ? 24.219 27.688 5.543 1 95.31 201 PHE A CA 1
ATOM 1602 C C . PHE A 1 201 ? 23.203 27.406 6.641 1 95.31 201 PHE A C 1
ATOM 1604 O O . PHE A 1 201 ? 23.547 27.328 7.816 1 95.31 201 PHE A O 1
ATOM 1611 N N . LYS A 1 202 ? 21.984 27.266 6.219 1 94.06 202 LYS A N 1
ATOM 1612 C CA . LYS A 1 202 ? 20.906 27.234 7.203 1 94.06 202 LYS A CA 1
ATOM 1613 C C . LYS A 1 202 ? 20.078 25.953 7.074 1 94.06 202 LYS A C 1
ATOM 1615 O O . LYS A 1 202 ? 19.594 25.625 5.988 1 94.06 202 LYS A O 1
ATOM 1620 N N . PRO A 1 203 ? 19.891 25.281 8.18 1 94.62 203 PRO A N 1
ATOM 1621 C CA . PRO A 1 203 ? 19.047 24.078 8.133 1 94.62 203 PRO A CA 1
ATOM 1622 C C . PRO A 1 203 ? 17.562 24.422 8.016 1 94.62 203 PRO A C 1
ATOM 1624 O O . PRO A 1 203 ? 17.094 25.391 8.609 1 94.62 203 PRO A O 1
ATOM 1627 N N . LEU A 1 204 ? 16.953 23.656 7.199 1 95.06 204 LEU A N 1
ATOM 1628 C CA . LEU A 1 204 ? 15.516 23.719 6.914 1 95.06 204 LEU A CA 1
ATOM 1629 C C . LEU A 1 204 ? 14.867 22.359 7.113 1 95.06 204 LEU A C 1
ATOM 1631 O O . LEU A 1 204 ? 15.281 21.359 6.504 1 95.06 204 LEU A O 1
ATOM 1635 N N . LEU A 1 205 ? 13.875 22.312 8.039 1 96.19 205 LEU A N 1
ATOM 1636 C CA . LEU A 1 205 ? 13.141 21.062 8.203 1 96.19 205 LEU A CA 1
ATOM 1637 C C . LEU A 1 205 ? 11.875 21.062 7.359 1 96.19 205 LEU A C 1
ATOM 1639 O O . LEU A 1 205 ? 11.016 21.938 7.516 1 96.19 205 LEU A O 1
ATOM 1643 N N . CYS A 1 206 ? 11.797 20.172 6.457 1 96.5 206 CYS A N 1
ATOM 1644 C CA . 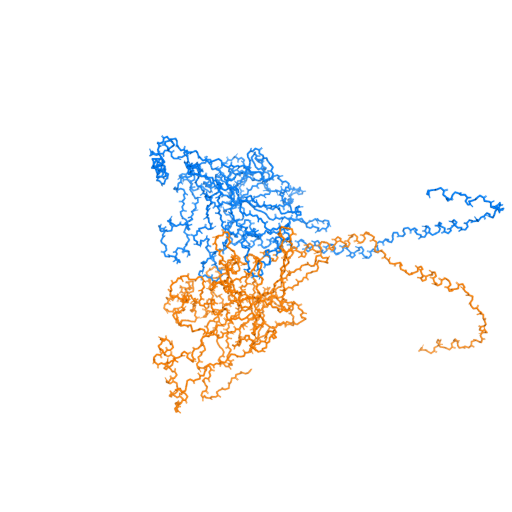CYS A 1 206 ? 10.555 19.938 5.734 1 96.5 206 CYS A CA 1
ATOM 1645 C C . CYS A 1 206 ? 9.758 18.797 6.371 1 96.5 206 CYS A C 1
ATOM 1647 O O . CYS A 1 206 ? 10.336 17.812 6.836 1 96.5 206 CYS A O 1
ATOM 1649 N N . TYR A 1 207 ? 8.453 18.953 6.438 1 96.62 207 TYR A N 1
ATOM 1650 C CA . TYR A 1 207 ? 7.582 18.031 7.156 1 96.62 207 TYR A CA 1
ATOM 1651 C C . TYR A 1 207 ? 6.258 17.844 6.426 1 96.62 207 TYR A C 1
ATOM 1653 O O . TYR A 1 207 ? 5.902 18.641 5.562 1 96.62 207 TYR A O 1
ATOM 1661 N N . MET A 1 208 ? 5.648 16.75 6.715 1 97.12 208 MET A N 1
ATOM 1662 C CA . MET A 1 208 ? 4.305 16.484 6.215 1 97.12 208 MET A CA 1
ATOM 1663 C C . MET A 1 208 ? 3.268 16.625 7.324 1 97.12 208 MET A C 1
ATOM 1665 O O . MET A 1 208 ? 3.436 16.078 8.414 1 97.12 208 MET A O 1
ATOM 1669 N N . GLU A 1 209 ? 2.252 17.375 6.996 1 97.56 209 GLU A N 1
ATOM 1670 C CA . GLU A 1 209 ? 1.134 17.594 7.91 1 97.56 209 GLU A CA 1
ATOM 1671 C C . GLU A 1 209 ? -0.109 16.844 7.445 1 97.56 209 GLU A C 1
ATOM 1673 O O . GLU A 1 209 ? -0.454 16.875 6.262 1 97.56 209 GLU A O 1
ATOM 1678 N N . GLY A 1 210 ? -0.713 16.109 8.367 1 97.38 210 GLY A N 1
ATOM 1679 C CA . GLY A 1 210 ? -1.969 15.414 8.109 1 97.38 210 GLY A CA 1
ATOM 1680 C C . GLY A 1 210 ? -3.115 15.922 8.961 1 97.38 210 GLY A C 1
ATOM 1681 O O . GLY A 1 210 ? -2.916 16.297 10.117 1 97.38 210 GLY A O 1
ATOM 1682 N N . MET A 1 211 ? -4.32 15.914 8.383 1 96.81 211 MET A N 1
ATOM 1683 C CA . MET A 1 211 ? -5.48 16.438 9.102 1 96.81 211 MET A CA 1
ATOM 1684 C C . MET A 1 211 ? -6.777 15.875 8.516 1 96.81 211 MET A C 1
ATOM 1686 O O . MET A 1 211 ? -6.824 15.508 7.34 1 96.81 211 MET A O 1
ATOM 1690 N N . TRP A 1 212 ? -7.734 15.766 9.312 1 96.75 212 TRP A N 1
ATOM 1691 C CA . TRP A 1 212 ? -9.102 15.5 8.875 1 96.75 212 TRP A CA 1
ATOM 1692 C C . TRP A 1 212 ? -9.852 16.797 8.625 1 96.75 212 TRP A C 1
ATOM 1694 O O . TRP A 1 212 ? -10.086 17.578 9.555 1 96.75 212 TRP A O 1
ATOM 1704 N N . ILE A 1 213 ? -10.266 17.062 7.363 1 95.06 213 ILE A N 1
ATOM 1705 C CA . ILE A 1 213 ? -10.953 18.312 7.051 1 95.06 213 ILE A CA 1
ATOM 1706 C C . ILE A 1 213 ? -12.438 18.031 6.82 1 95.06 213 ILE A C 1
ATOM 1708 O O . ILE A 1 213 ? -12.82 16.906 6.488 1 95.06 213 ILE A O 1
ATOM 1712 N N . LYS A 1 214 ? -13.203 19.047 7.023 1 90.62 214 LYS A N 1
ATOM 1713 C CA . LYS A 1 214 ? -14.633 18.969 6.734 1 90.62 214 LYS A CA 1
ATOM 1714 C C . LYS A 1 214 ? -14.883 18.875 5.23 1 90.62 214 LYS A C 1
ATOM 1716 O O . LYS A 1 214 ? -14.258 19.594 4.449 1 90.62 214 LYS A O 1
ATOM 1721 N N . ASP A 1 215 ? -15.398 17.625 4.832 1 71.25 215 ASP A N 1
ATOM 1722 C CA . ASP A 1 215 ? -15.711 17.344 3.432 1 71.25 215 ASP A CA 1
ATOM 1723 C C . ASP A 1 215 ? -16.703 18.375 2.883 1 71.25 215 ASP A C 1
ATOM 1725 O O . ASP A 1 215 ? -17.906 18.125 2.805 1 71.25 215 ASP A O 1
ATOM 1729 N N . LEU A 1 216 ? -16.438 19.609 2.975 1 58.84 216 LEU A N 1
ATOM 1730 C CA . LEU A 1 216 ? -17.469 20.625 2.727 1 58.84 216 LEU A CA 1
ATOM 1731 C C . LEU A 1 216 ? -17.625 20.875 1.231 1 58.84 216 LEU A C 1
ATOM 1733 O O . LEU A 1 216 ? -18.688 21.297 0.78 1 58.84 216 LEU A O 1
ATOM 1737 N N . SER A 1 217 ? -16.5 20.75 0.508 1 58.16 217 SER A N 1
ATOM 1738 C CA . SER A 1 217 ? -16.641 21.375 -0.804 1 58.16 217 SER A CA 1
ATOM 1739 C C . SER A 1 217 ? -16.797 20.312 -1.898 1 58.16 217 SER A C 1
ATOM 1741 O O . SER A 1 217 ? -16.328 19.188 -1.74 1 58.16 217 SER A O 1
ATOM 1743 N N . SER A 1 218 ? -17.797 20.531 -2.771 1 65.31 218 SER A N 1
ATOM 1744 C CA . SER A 1 218 ? -17.906 19.859 -4.066 1 65.31 218 SER A CA 1
ATOM 1745 C C . SER A 1 218 ? -16.562 19.859 -4.793 1 65.31 218 SER A C 1
ATOM 1747 O O . SER A 1 218 ? -16.375 19.094 -5.742 1 65.31 218 SER A O 1
ATOM 1749 N N . GLU A 1 219 ? -15.633 20.625 -4.238 1 75.69 219 GLU A N 1
ATOM 1750 C CA . GLU A 1 219 ? -14.344 20.734 -4.906 1 75.69 219 GLU A CA 1
ATOM 1751 C C . GLU A 1 219 ? -13.219 20.203 -4.02 1 75.69 219 GLU A C 1
ATOM 1753 O O . GLU A 1 219 ? -13.289 20.297 -2.793 1 75.69 219 GLU A O 1
ATOM 1758 N N . ILE A 1 220 ? -12.188 19.672 -4.602 1 86.06 220 ILE A N 1
ATOM 1759 C CA . ILE A 1 220 ? -11.039 19.109 -3.912 1 86.06 220 ILE A CA 1
ATOM 1760 C C . ILE A 1 220 ? -10.172 20.234 -3.34 1 86.06 220 ILE A C 1
ATOM 1762 O O . ILE A 1 220 ? -9.961 21.25 -3.99 1 86.06 220 ILE A O 1
ATOM 1766 N N . THR A 1 221 ? -9.852 20.109 -2.107 1 84 221 THR A N 1
ATOM 1767 C CA . THR A 1 221 ? -8.836 20.969 -1.521 1 84 221 THR A CA 1
ATOM 1768 C C . THR A 1 221 ? -7.438 20.438 -1.823 1 84 221 THR A C 1
ATOM 1770 O O . THR A 1 221 ? -7.035 19.406 -1.298 1 84 221 THR A O 1
ATOM 1773 N N . GLU A 1 222 ? -6.738 21.203 -2.643 1 89 222 GLU A N 1
ATOM 1774 C CA . GLU A 1 222 ? -5.375 20.797 -2.984 1 89 222 GLU A CA 1
ATOM 1775 C C . GLU A 1 222 ? -4.5 20.703 -1.739 1 89 222 GLU A C 1
ATOM 1777 O O . GLU A 1 222 ? -4.516 21.594 -0.89 1 89 222 GLU A O 1
ATOM 1782 N N . PRO A 1 223 ? -3.795 19.656 -1.633 1 85.56 223 PRO A N 1
ATOM 1783 C CA . PRO A 1 223 ? -2.939 19.484 -0.459 1 85.56 223 PRO A CA 1
ATOM 1784 C C . PRO A 1 223 ? -1.927 20.609 -0.286 1 85.56 223 PRO A C 1
ATOM 1786 O O . PRO A 1 223 ? -1.791 21.156 0.811 1 85.56 223 PRO A O 1
ATOM 1789 N N . PHE A 1 224 ? -1.193 20.859 -1.308 1 87.56 224 PHE A N 1
ATOM 1790 C CA . PHE A 1 224 ? -0.218 21.938 -1.322 1 87.56 224 PHE A CA 1
ATOM 1791 C C . PHE A 1 224 ? 0.092 22.375 -2.75 1 87.56 224 PHE A C 1
ATOM 1793 O O . PHE A 1 224 ? -0.24 21.672 -3.703 1 87.56 224 PHE A O 1
ATOM 1800 N N . LYS A 1 225 ? 0.673 23.5 -2.756 1 84.5 225 LYS A N 1
ATOM 1801 C CA . LYS A 1 225 ? 1.016 24.031 -4.07 1 84.5 225 LYS A CA 1
ATOM 1802 C C . LYS A 1 225 ? 2.254 23.328 -4.637 1 84.5 225 LYS A C 1
ATOM 1804 O O . LYS A 1 225 ? 3.221 23.09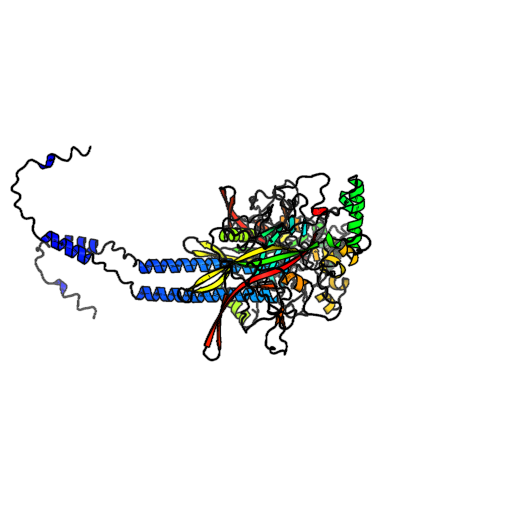4 -3.912 1 84.5 225 LYS A O 1
ATOM 1809 N N . SER A 1 226 ? 2.205 22.969 -5.879 1 90.19 226 SER A N 1
ATOM 1810 C CA . SER A 1 226 ? 3.307 22.406 -6.66 1 90.19 226 SER A CA 1
ATOM 1811 C C . SER A 1 226 ? 3.387 23.062 -8.039 1 90.19 226 SER A C 1
ATOM 1813 O O . SER A 1 226 ? 2.359 23.375 -8.641 1 90.19 226 SER A O 1
ATOM 1815 N N . ASP A 1 227 ? 4.562 23.219 -8.531 1 88.62 227 ASP A N 1
ATOM 1816 C CA . ASP A 1 227 ? 4.762 23.781 -9.867 1 88.62 227 ASP A CA 1
ATOM 1817 C C . ASP A 1 227 ? 4.398 22.766 -10.945 1 88.62 227 ASP A C 1
ATOM 1819 O O . ASP A 1 227 ? 4.145 23.141 -12.094 1 88.62 227 ASP A O 1
ATOM 1823 N N . ARG A 1 228 ? 4.285 21.5 -10.555 1 89.31 228 ARG A N 1
ATOM 1824 C CA . ARG A 1 228 ? 4.227 20.484 -11.602 1 89.31 228 ARG A CA 1
ATOM 1825 C C . ARG A 1 228 ? 3.059 19.531 -11.375 1 89.31 228 ARG A C 1
ATOM 1827 O O . ARG A 1 228 ? 2.646 18.812 -12.289 1 89.31 228 ARG A O 1
ATOM 1834 N N . HIS A 1 229 ? 2.598 19.531 -10.164 1 90.75 229 HIS A N 1
ATOM 1835 C CA . HIS A 1 229 ? 1.622 18.5 -9.859 1 90.75 229 HIS A CA 1
ATOM 1836 C C . HIS A 1 229 ? 0.387 19.078 -9.18 1 90.75 229 HIS A C 1
ATOM 1838 O O . HIS A 1 229 ? 0.5 19.984 -8.352 1 90.75 229 HIS A O 1
ATOM 1844 N N . ARG A 1 230 ? -0.766 18.609 -9.555 1 91 230 ARG A N 1
ATOM 1845 C CA . ARG A 1 230 ? -2.068 18.891 -8.953 1 91 230 ARG A CA 1
ATOM 1846 C C . ARG A 1 230 ? -2.963 17.656 -9.016 1 91 230 ARG A C 1
ATOM 1848 O O . ARG A 1 230 ? -2.883 16.859 -9.961 1 91 230 ARG A O 1
ATOM 1855 N N . LEU A 1 231 ? -3.758 17.578 -7.988 1 91.75 231 LEU A N 1
ATOM 1856 C CA . LEU A 1 231 ? -4.664 16.422 -8.008 1 91.75 231 LEU A CA 1
ATOM 1857 C C . LEU A 1 231 ? -5.551 16.453 -9.242 1 91.75 231 LEU A C 1
ATOM 1859 O O . LEU A 1 231 ? -6.184 17.484 -9.531 1 91.75 231 LEU A O 1
ATOM 1863 N N . ASN A 1 232 ? -5.547 15.367 -9.891 1 88.69 232 ASN A N 1
ATOM 1864 C CA . ASN A 1 232 ? -6.391 15.203 -11.07 1 88.69 232 ASN A CA 1
ATOM 1865 C C . ASN A 1 232 ? -7.773 14.672 -10.695 1 88.69 232 ASN A C 1
ATOM 1867 O O . ASN A 1 232 ? -8.086 13.508 -10.961 1 88.69 232 ASN A O 1
ATOM 1871 N N . ALA A 1 233 ? -8.562 15.508 -10.227 1 90.69 233 ALA A N 1
ATOM 1872 C CA . ALA A 1 233 ? -9.914 15.125 -9.828 1 90.69 233 ALA A CA 1
ATOM 1873 C C . ALA A 1 233 ? -10.797 16.344 -9.617 1 90.69 233 ALA A C 1
ATOM 1875 O O . ALA A 1 233 ? -10.32 17.406 -9.195 1 90.69 233 ALA A O 1
ATOM 1876 N N . ARG A 1 234 ? -12.086 16.281 -9.828 1 89 234 ARG A N 1
ATOM 1877 C CA . ARG A 1 234 ? -13.055 17.359 -9.672 1 89 234 ARG A CA 1
ATOM 1878 C C . ARG A 1 234 ? -13.617 17.391 -8.258 1 89 234 ARG A C 1
ATOM 1880 O O . ARG A 1 234 ? -14.148 18.406 -7.812 1 89 234 ARG A O 1
ATOM 1887 N N . SER A 1 235 ? -13.555 16.219 -7.68 1 90.5 235 SER A N 1
ATOM 1888 C CA . SER A 1 235 ? -14.062 16.016 -6.328 1 90.5 235 SER A CA 1
ATOM 1889 C C . SER A 1 235 ? -13.367 14.859 -5.633 1 90.5 235 SER A C 1
ATOM 1891 O O . SER A 1 235 ? -12.633 14.094 -6.273 1 90.5 235 SER A O 1
ATOM 1893 N N . TRP A 1 236 ? -13.602 14.82 -4.359 1 92 236 TRP A N 1
ATOM 1894 C CA . TRP A 1 236 ? -13.016 13.711 -3.609 1 92 236 TRP A CA 1
ATOM 1895 C C . TRP A 1 236 ? -13.562 12.375 -4.102 1 92 236 TRP A C 1
ATOM 1897 O O . TRP A 1 236 ? -12.836 11.383 -4.16 1 92 236 TRP A O 1
ATOM 1907 N N . ASP A 1 237 ? -14.875 12.281 -4.457 1 89.75 237 ASP A N 1
ATOM 1908 C CA . ASP A 1 237 ? -15.477 11.062 -4.992 1 89.75 237 ASP A CA 1
ATOM 1909 C C . ASP A 1 237 ? -14.844 10.688 -6.328 1 89.75 237 ASP A C 1
ATOM 1911 O O . ASP A 1 237 ? -14.586 9.508 -6.59 1 89.75 237 ASP A O 1
ATOM 1915 N N . ASP A 1 238 ? -14.648 11.703 -7.094 1 91.31 238 ASP A N 1
ATOM 1916 C CA . ASP A 1 238 ? -13.977 11.484 -8.367 1 91.31 238 ASP A CA 1
ATOM 1917 C C . ASP A 1 238 ? -12.57 10.922 -8.156 1 91.31 238 ASP A C 1
ATOM 1919 O O . ASP A 1 238 ? -12.172 9.953 -8.812 1 91.31 238 ASP A O 1
ATOM 1923 N N . LEU A 1 239 ? -11.844 11.516 -7.242 1 93.12 239 LEU A N 1
ATOM 1924 C CA . LEU A 1 239 ? -10.508 11.023 -6.922 1 93.12 239 LEU A CA 1
ATOM 1925 C C . LEU A 1 239 ? -10.555 9.57 -6.457 1 93.12 239 LEU A C 1
ATOM 1927 O O . LEU A 1 239 ? -9.734 8.758 -6.879 1 93.12 239 LEU A O 1
ATOM 1931 N N . MET A 1 240 ? -11.5 9.273 -5.629 1 93.06 240 MET A N 1
ATOM 1932 C CA . MET A 1 240 ? -11.641 7.922 -5.109 1 93.06 240 MET A CA 1
ATOM 1933 C C . MET A 1 240 ? -11.914 6.93 -6.234 1 93.06 240 MET A C 1
ATOM 1935 O O . MET A 1 240 ? -11.344 5.84 -6.258 1 93.06 240 MET A O 1
ATOM 1939 N N . ASP A 1 241 ? -12.766 7.281 -7.125 1 92.75 241 ASP A N 1
ATOM 1940 C CA . ASP A 1 241 ? -13.062 6.406 -8.258 1 92.75 241 ASP A CA 1
ATOM 1941 C C . ASP A 1 241 ? -11.82 6.16 -9.102 1 92.75 241 ASP A C 1
ATOM 1943 O O . ASP A 1 241 ? -11.57 5.031 -9.539 1 92.75 241 ASP A O 1
ATOM 1947 N N . LYS A 1 242 ? -11.07 7.18 -9.344 1 92.5 242 LYS A N 1
ATOM 1948 C CA . LYS A 1 242 ? -9.844 7.043 -10.117 1 92.5 242 LYS A CA 1
ATOM 1949 C C . LYS A 1 242 ? -8.852 6.129 -9.414 1 92.5 242 LYS A C 1
ATOM 1951 O O . LYS A 1 242 ? -8.242 5.262 -10.039 1 92.5 242 LYS A O 1
ATOM 1956 N N . VAL A 1 243 ? -8.688 6.344 -8.117 1 93.56 243 VAL A N 1
ATOM 1957 C CA . VAL A 1 243 ? -7.762 5.535 -7.34 1 93.56 243 VAL A CA 1
ATOM 1958 C C . VAL A 1 243 ? -8.203 4.074 -7.359 1 93.56 243 VAL A C 1
ATOM 1960 O O . VAL A 1 243 ? -7.375 3.172 -7.527 1 93.56 243 VAL A O 1
ATOM 1963 N N . ARG A 1 244 ? -9.453 3.826 -7.184 1 94.12 244 ARG A N 1
ATOM 1964 C CA . ARG A 1 244 ? -9.977 2.463 -7.215 1 94.12 244 ARG A CA 1
ATOM 1965 C C . ARG A 1 244 ? -9.742 1.816 -8.57 1 94.12 244 ARG A C 1
ATOM 1967 O O . ARG A 1 244 ? -9.383 0.64 -8.656 1 94.12 244 ARG A O 1
ATOM 1974 N N . TYR A 1 245 ? -9.961 2.594 -9.57 1 92.81 245 TYR A N 1
ATOM 1975 C CA . TYR A 1 245 ? -9.727 2.088 -10.914 1 92.81 245 TYR A CA 1
ATOM 1976 C C . TYR A 1 245 ? -8.258 1.719 -11.109 1 92.81 245 TYR A C 1
ATOM 1978 O O . TYR A 1 245 ? -7.949 0.648 -11.641 1 92.81 245 TYR A O 1
ATOM 1986 N N . MET A 1 246 ? -7.41 2.562 -10.734 1 91.06 246 MET A N 1
ATOM 1987 C CA . MET A 1 246 ? -5.977 2.326 -10.875 1 91.06 246 MET A CA 1
ATOM 1988 C C . MET A 1 246 ? -5.539 1.121 -10.047 1 91.06 246 MET A C 1
ATOM 1990 O O . MET A 1 246 ? -4.742 0.301 -10.508 1 91.06 246 MET A O 1
ATOM 1994 N N . ALA A 1 247 ? -6.047 1.078 -8.852 1 91.69 247 ALA A N 1
ATOM 1995 C CA . ALA A 1 247 ? -5.727 -0.071 -8.008 1 91.69 247 ALA A CA 1
ATOM 1996 C C . ALA A 1 247 ? -6.242 -1.367 -8.633 1 91.69 247 ALA A C 1
ATOM 1998 O O . ALA A 1 247 ? -5.535 -2.377 -8.648 1 91.69 247 ALA A O 1
ATOM 1999 N N . TYR A 1 248 ? -7.434 -1.301 -9.141 1 92.44 248 TYR A N 1
ATOM 2000 C CA . TYR A 1 248 ? -8.07 -2.459 -9.758 1 92.44 248 TYR A CA 1
ATOM 2001 C C . TYR A 1 248 ? -7.289 -2.916 -10.984 1 92.44 248 TYR A C 1
ATOM 2003 O O . TYR A 1 248 ? -7.055 -4.113 -11.172 1 92.44 248 TYR A O 1
ATOM 2011 N N . THR A 1 249 ? -6.801 -1.986 -11.836 1 89.88 249 THR A N 1
ATOM 2012 C CA . THR A 1 249 ? -6.164 -2.322 -13.102 1 89.88 249 THR A CA 1
ATOM 2013 C C . THR A 1 249 ? -4.652 -2.449 -12.93 1 89.88 249 THR A C 1
ATOM 2015 O O . THR A 1 249 ? -3.965 -2.969 -13.812 1 89.88 249 THR A O 1
ATOM 2018 N N . GLY A 1 250 ? -4.184 -1.874 -11.844 1 87.75 250 GLY A N 1
ATOM 2019 C CA . GLY A 1 250 ? -2.744 -1.813 -11.648 1 87.75 250 GLY A CA 1
ATOM 2020 C C . GLY A 1 250 ? -2.076 -0.733 -12.477 1 87.75 250 GLY A C 1
ATOM 2021 O O . GLY A 1 250 ? -0.85 -0.706 -12.602 1 87.75 250 GLY A O 1
ATOM 2022 N N . THR A 1 251 ? -2.809 0.107 -13.039 1 86.19 251 THR A N 1
ATOM 2023 C CA . THR A 1 251 ? -2.236 1.157 -13.875 1 86.19 251 THR A CA 1
ATOM 2024 C C . THR A 1 251 ? -1.792 2.344 -13.023 1 86.19 251 THR A C 1
ATOM 2026 O O . THR A 1 251 ? -2.334 2.576 -11.938 1 86.19 251 THR A O 1
ATOM 2029 N N . LYS A 1 252 ? -0.854 3.004 -13.531 1 85 252 LYS A N 1
ATOM 2030 C CA . LYS A 1 252 ? -0.357 4.223 -12.898 1 85 252 LYS A CA 1
ATOM 2031 C C . LYS A 1 252 ? -0.905 5.465 -13.594 1 85 252 LYS A C 1
ATOM 2033 O O . LYS A 1 252 ? -1.117 5.461 -14.812 1 85 252 LYS A O 1
ATOM 2038 N N . ASP A 1 253 ? -1.159 6.477 -12.82 1 83.75 253 ASP A N 1
ATOM 2039 C CA . ASP A 1 253 ? -1.323 7.797 -13.422 1 83.75 253 ASP A CA 1
ATOM 2040 C C . ASP A 1 253 ? 0.011 8.336 -13.93 1 83.75 253 ASP A C 1
ATOM 2042 O O . ASP A 1 253 ? 0.913 8.625 -13.141 1 83.75 253 ASP A O 1
ATOM 2046 N N . ASN A 1 254 ? 0.121 8.5 -15.164 1 82.25 254 ASN A N 1
ATOM 2047 C CA . ASN A 1 254 ? 1.399 8.852 -15.773 1 82.25 254 ASN A CA 1
ATOM 2048 C C . ASN A 1 254 ? 1.93 10.18 -15.242 1 82.25 254 ASN A C 1
ATOM 2050 O O . ASN A 1 254 ? 3.143 10.391 -15.188 1 82.25 254 ASN A O 1
ATOM 2054 N N . PHE A 1 255 ? 1.051 10.977 -14.844 1 84.69 255 PHE A N 1
ATOM 2055 C CA . PHE A 1 255 ? 1.483 12.289 -14.383 1 84.69 255 PHE A CA 1
ATOM 2056 C C . PHE A 1 255 ? 1.562 12.328 -12.859 1 84.69 255 PHE A C 1
ATOM 2058 O O . PHE A 1 255 ? 1.922 13.352 -12.273 1 84.69 255 PHE A O 1
ATOM 2065 N N . GLU A 1 256 ? 1.204 11.211 -12.258 1 88.25 256 GLU A N 1
ATOM 2066 C CA . GLU A 1 256 ? 1.377 11.008 -10.828 1 88.25 256 GLU A CA 1
ATOM 2067 C C . GLU A 1 256 ? 0.603 12.047 -10.023 1 88.25 256 GLU A C 1
ATOM 2069 O O . GLU A 1 256 ? 1.135 12.625 -9.078 1 88.25 256 GLU A O 1
ATOM 2074 N N . ASN A 1 257 ? -0.633 12.297 -10.422 1 90.62 257 ASN A N 1
ATOM 2075 C CA . ASN A 1 257 ? -1.481 13.305 -9.805 1 90.62 257 ASN A CA 1
ATOM 2076 C C . ASN A 1 257 ? -2.666 12.68 -9.078 1 90.62 257 ASN A C 1
ATOM 2078 O O . ASN A 1 257 ? -3.668 13.352 -8.82 1 90.62 257 ASN A O 1
ATOM 2082 N N . ALA A 1 258 ? -2.553 11.414 -8.82 1 89.62 258 ALA A N 1
ATOM 2083 C CA . ALA A 1 258 ? -3.611 10.734 -8.086 1 89.62 258 ALA A CA 1
ATOM 2084 C C . ALA A 1 258 ? -3.094 10.203 -6.75 1 89.62 258 ALA A C 1
ATOM 2086 O O . ALA A 1 258 ? -1.965 9.719 -6.664 1 89.62 258 ALA A O 1
ATOM 2087 N N . GLY A 1 259 ? -3.838 10.477 -5.703 1 92 259 GLY A N 1
ATOM 2088 C CA . GLY A 1 259 ? -3.545 9.977 -4.367 1 92 259 GLY A CA 1
ATOM 2089 C C . GLY A 1 259 ? -4.762 9.422 -3.656 1 92 259 GLY A C 1
ATOM 2090 O O . GLY A 1 259 ? -5.898 9.773 -3.994 1 92 259 GLY A O 1
ATOM 2091 N N . PHE A 1 260 ? -4.422 8.523 -2.779 1 94 260 PHE A N 1
ATOM 2092 C CA . PHE A 1 260 ? -5.492 7.953 -1.969 1 94 260 PHE A CA 1
ATOM 2093 C C . PHE A 1 260 ? -5.668 8.734 -0.675 1 94 260 PHE A C 1
ATOM 2095 O O . PHE A 1 260 ? -4.785 8.734 0.186 1 94 260 PHE A O 1
ATOM 2102 N N . HIS A 1 261 ? -6.801 9.367 -0.559 1 95.62 261 HIS A N 1
ATOM 2103 C CA . HIS A 1 261 ? -7.211 10.109 0.627 1 95.62 261 HIS A CA 1
ATOM 2104 C C . HIS A 1 261 ? -8.422 9.461 1.293 1 95.62 261 HIS A C 1
ATOM 2106 O O . HIS A 1 261 ? -9.547 9.617 0.824 1 95.62 261 HIS A O 1
ATOM 2112 N N . PRO A 1 262 ? -8.203 8.82 2.393 1 95.12 262 PRO A N 1
ATOM 2113 C CA . PRO A 1 262 ? -9.336 8.125 3.01 1 95.12 262 PRO A CA 1
ATOM 2114 C C . PRO A 1 262 ? -10.344 9.086 3.641 1 95.12 262 PRO A C 1
ATOM 2116 O O . PRO A 1 262 ? -10.07 10.281 3.758 1 95.12 262 PRO A O 1
ATOM 2119 N N . ARG A 1 263 ? -11.492 8.523 3.92 1 93.81 263 ARG A N 1
ATOM 2120 C CA . ARG A 1 263 ? -12.57 9.203 4.629 1 93.81 263 ARG A CA 1
ATOM 2121 C C . ARG A 1 263 ? -12.977 8.438 5.883 1 93.81 263 ARG A C 1
ATOM 2123 O O . ARG A 1 263 ? -12.914 7.207 5.91 1 93.81 263 ARG A O 1
ATOM 2130 N N . LYS A 1 264 ? -13.438 9.227 6.863 1 93.94 264 LYS A N 1
ATOM 2131 C CA . LYS A 1 264 ? -13.758 8.625 8.156 1 93.94 264 LYS A CA 1
ATOM 2132 C C . LYS A 1 264 ? -15.039 9.219 8.734 1 93.94 264 LYS A C 1
ATOM 2134 O O . LYS A 1 264 ? -15.281 10.422 8.609 1 93.94 264 LYS A O 1
ATOM 2139 N N . ILE A 1 265 ? -15.844 8.336 9.273 1 94 265 ILE A N 1
ATOM 2140 C CA . ILE A 1 265 ? -16.938 8.852 10.078 1 94 265 ILE A CA 1
ATOM 2141 C C . ILE A 1 265 ? -16.406 9.367 11.414 1 94 265 ILE A C 1
ATOM 2143 O O . ILE A 1 265 ? -15.891 8.594 12.227 1 94 265 ILE A O 1
ATOM 2147 N N . MET A 1 266 ? -16.578 10.641 11.625 1 94.69 266 MET A N 1
ATOM 2148 C CA . MET A 1 266 ? -16.047 11.281 12.82 1 94.69 266 MET A CA 1
ATOM 2149 C C . MET A 1 266 ? -17.047 11.25 13.961 1 94.69 266 MET A C 1
ATOM 2151 O O . MET A 1 266 ? -16.672 11.195 15.133 1 94.69 266 MET A O 1
ATOM 2155 N N . SER A 1 267 ? -18.266 11.344 13.57 1 92.81 267 SER A N 1
ATOM 2156 C CA . SER A 1 267 ? -19.359 11.281 14.539 1 92.81 267 SER A CA 1
ATOM 2157 C C . SER A 1 267 ? -20.672 10.906 13.859 1 92.81 267 SER A C 1
ATOM 2159 O O . SER A 1 267 ? -20.781 10.953 12.633 1 92.81 267 SER A O 1
ATOM 2161 N N . VAL A 1 268 ? -21.625 10.484 14.672 1 93.44 268 VAL A N 1
ATOM 2162 C CA . VAL A 1 268 ? -22.969 10.148 14.219 1 93.44 268 VAL A CA 1
ATOM 2163 C C . VAL A 1 268 ? -23.984 10.969 15 1 93.44 268 VAL A C 1
ATOM 2165 O O . VAL A 1 268 ? -23.984 10.984 16.234 1 93.44 268 VAL A O 1
ATOM 2168 N N . ASP A 1 269 ? -24.828 11.641 14.266 1 91.62 269 ASP A N 1
ATOM 2169 C CA . ASP A 1 269 ? -25.906 12.391 14.914 1 91.62 269 ASP A CA 1
ATOM 2170 C C . ASP A 1 269 ? -26.781 11.469 15.766 1 91.62 269 ASP A C 1
ATOM 2172 O O . ASP A 1 269 ? -27.344 10.5 15.258 1 91.62 269 ASP A O 1
ATOM 2176 N N . PRO A 1 270 ? -26.906 11.789 16.953 1 87.94 270 PRO A N 1
ATOM 2177 C CA . PRO A 1 270 ? -27.641 10.875 17.828 1 87.94 270 PRO A CA 1
ATOM 2178 C C . PRO A 1 270 ? -29.125 10.812 17.5 1 87.94 270 PRO A C 1
ATOM 2180 O O . PRO A 1 270 ? -29.812 9.852 17.891 1 87.94 270 PRO A O 1
ATOM 2183 N N . VAL A 1 271 ? -29.641 11.766 16.734 1 86.62 271 VAL A N 1
ATOM 2184 C CA . VAL A 1 271 ? -31.062 11.82 16.453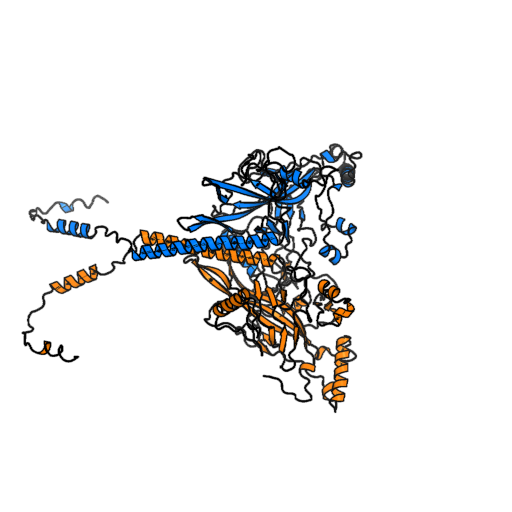 1 86.62 271 VAL A CA 1
ATOM 2185 C C . VAL A 1 271 ? -31.344 11.211 15.07 1 86.62 271 VAL A C 1
ATOM 2187 O O . VAL A 1 271 ? -32.125 10.281 14.945 1 86.62 271 VAL A O 1
ATOM 2190 N N . THR A 1 272 ? -30.625 11.633 14.133 1 86.31 272 THR A N 1
ATOM 2191 C CA . THR A 1 272 ? -30.938 11.25 12.766 1 86.31 272 THR A CA 1
ATOM 2192 C C . THR A 1 272 ? -30.125 10.039 12.336 1 86.31 272 THR A C 1
ATOM 2194 O O . THR A 1 272 ? -30.469 9.344 11.383 1 86.31 272 THR A O 1
ATOM 2197 N N . GLY A 1 273 ? -28.953 9.852 13.008 1 90.5 273 GLY A N 1
ATOM 2198 C CA . GLY A 1 273 ? -28.047 8.797 12.586 1 90.5 273 GLY A CA 1
ATOM 2199 C C . GLY A 1 273 ? -27.156 9.211 11.438 1 90.5 273 GLY A C 1
ATOM 2200 O O . GLY A 1 273 ? -26.391 8.398 10.914 1 90.5 273 GLY A O 1
ATOM 2201 N N . ALA A 1 274 ? -27.25 10.438 11 1 89.75 274 ALA A N 1
ATOM 2202 C CA . ALA A 1 274 ? -26.438 10.93 9.891 1 89.75 274 ALA A CA 1
ATOM 2203 C C . ALA A 1 274 ? -24.969 11.023 10.297 1 89.75 274 ALA A C 1
ATOM 2205 O O . ALA A 1 274 ? -24.641 11.539 11.367 1 89.75 274 ALA A O 1
ATOM 2206 N N . PRO A 1 275 ? -24.125 10.516 9.422 1 92.31 275 PRO A N 1
ATOM 2207 C CA . PRO A 1 275 ? -22.703 10.617 9.742 1 92.31 275 PRO A CA 1
ATOM 2208 C C . PRO A 1 275 ? -22.125 11.984 9.406 1 92.31 275 PRO A C 1
ATOM 2210 O O . PRO A 1 275 ? -22.547 12.625 8.445 1 92.31 275 PRO A O 1
ATOM 2213 N N . THR A 1 276 ? -21.172 12.422 10.234 1 91.94 276 THR A N 1
ATOM 2214 C CA . THR A 1 276 ? -20.25 13.492 9.891 1 91.94 276 THR A CA 1
ATOM 2215 C C . THR A 1 276 ? -18.891 12.922 9.461 1 91.94 276 THR A C 1
ATOM 2217 O O . THR A 1 276 ? -18.281 12.141 10.203 1 91.94 276 THR A O 1
ATOM 2220 N N . PHE A 1 277 ? -18.5 13.398 8.266 1 93.25 277 PHE A N 1
ATOM 2221 C CA . PHE A 1 277 ? -17.281 12.812 7.723 1 93.25 277 PHE A CA 1
ATOM 2222 C C . PHE A 1 277 ? -16.094 13.75 7.914 1 93.25 277 PHE A C 1
ATOM 2224 O O . PHE A 1 277 ? -16.266 14.969 7.957 1 93.25 277 PHE A O 1
ATOM 2231 N N . GLY A 1 278 ? -14.961 13.141 8.125 1 95.19 278 GLY A N 1
ATOM 2232 C CA . GLY A 1 278 ? -13.68 13.781 7.906 1 95.19 278 GLY A CA 1
ATOM 2233 C C . GLY A 1 278 ? -12.953 13.273 6.672 1 95.19 278 GLY A C 1
ATOM 2234 O O . GLY A 1 278 ? -12.82 12.062 6.477 1 95.19 278 GLY A O 1
ATOM 2235 N N . GLN A 1 279 ? -12.602 14.172 5.844 1 95.19 279 GLN A N 1
ATOM 2236 C CA . GLN A 1 279 ? -11.789 13.859 4.676 1 95.19 279 GLN A CA 1
ATOM 2237 C C . GLN A 1 279 ? -10.305 14.094 4.957 1 95.19 279 GLN A C 1
ATOM 2239 O O . GLN A 1 279 ? -9.906 15.211 5.305 1 95.19 279 GLN A O 1
ATOM 2244 N N . TRP A 1 280 ? -9.547 13.031 4.797 1 96.62 280 TRP A N 1
ATOM 2245 C CA . TRP A 1 280 ? -8.117 13.172 5.055 1 96.62 280 TRP A CA 1
ATOM 2246 C C . TRP A 1 280 ? -7.465 14.07 4.012 1 96.62 280 TRP A C 1
ATOM 2248 O O . TRP A 1 280 ? -7.754 13.961 2.818 1 96.62 280 TRP A O 1
ATOM 2258 N N . ASN A 1 281 ? -6.629 14.914 4.438 1 96.06 281 ASN A N 1
ATOM 2259 C CA . ASN A 1 281 ? -5.75 15.703 3.576 1 96.06 281 ASN A CA 1
ATOM 2260 C C . ASN A 1 281 ? -4.371 15.891 4.203 1 96.06 281 ASN A C 1
ATOM 2262 O O . ASN A 1 281 ? -4.184 15.625 5.391 1 96.06 281 ASN A O 1
ATOM 2266 N N . TYR A 1 282 ? -3.438 16.25 3.377 1 96.94 282 TYR A N 1
ATOM 2267 C CA . TYR A 1 282 ? -2.068 16.453 3.834 1 96.94 282 TYR A CA 1
ATOM 2268 C C . TYR A 1 282 ? -1.442 17.656 3.135 1 96.94 282 TYR A C 1
ATOM 2270 O O . TYR A 1 282 ? -1.985 18.172 2.15 1 96.94 282 TYR A O 1
ATOM 2278 N N . ARG A 1 283 ? -0.353 18.125 3.662 1 96.25 283 ARG A N 1
ATOM 2279 C CA . ARG A 1 283 ? 0.485 19.109 2.979 1 96.25 283 ARG A CA 1
ATOM 2280 C C . ARG A 1 283 ? 1.944 18.969 3.4 1 96.25 283 ARG A C 1
ATOM 2282 O O . ARG A 1 283 ? 2.242 18.375 4.441 1 96.25 283 ARG A O 1
ATOM 2289 N N . VAL A 1 284 ? 2.787 19.391 2.543 1 97.06 284 VAL A N 1
ATOM 2290 C CA . VAL A 1 284 ? 4.223 19.422 2.809 1 97.06 284 VAL A CA 1
ATOM 2291 C C . VAL A 1 284 ? 4.711 20.859 2.895 1 97.06 284 VAL A C 1
ATOM 2293 O O . VAL A 1 284 ? 4.488 21.656 1.977 1 97.06 284 VAL A O 1
ATOM 2296 N N . LEU A 1 285 ? 5.289 21.188 3.979 1 96.94 285 LEU A N 1
ATOM 2297 C CA . LEU A 1 285 ? 5.859 22.5 4.227 1 96.94 285 LEU A CA 1
ATOM 2298 C C . LEU A 1 285 ? 7.262 22.391 4.816 1 96.94 285 LEU A C 1
ATOM 2300 O O . LEU A 1 285 ? 7.707 21.281 5.152 1 96.94 285 LEU A O 1
ATOM 2304 N N . CYS A 1 286 ? 7.883 23.484 4.84 1 96.56 286 CYS A N 1
ATOM 2305 C CA . CYS A 1 286 ? 9.203 23.547 5.457 1 96.56 286 CYS A CA 1
ATOM 2306 C C . CYS A 1 286 ? 9.266 24.656 6.5 1 96.56 286 CYS A C 1
ATOM 2308 O O . CYS A 1 286 ? 8.391 25.531 6.547 1 96.56 286 CYS A O 1
ATOM 2310 N N . TYR A 1 287 ? 10.219 24.516 7.312 1 96.69 287 TYR A N 1
ATOM 2311 C CA . TYR A 1 287 ? 10.391 25.516 8.367 1 96.69 287 TYR A CA 1
ATOM 2312 C C . TYR A 1 287 ? 11.867 25.719 8.695 1 96.69 287 TYR A C 1
ATOM 2314 O O . TYR A 1 287 ? 12.57 24.766 9.047 1 96.69 287 TYR A O 1
ATOM 2322 N N . PRO A 1 288 ? 12.359 26.984 8.578 1 94.56 288 PRO A N 1
ATOM 2323 C CA . PRO A 1 288 ? 13.734 27.234 9 1 94.56 288 PRO A CA 1
ATOM 2324 C C . PRO A 1 288 ? 13.945 27.031 10.5 1 94.56 288 PRO A C 1
ATOM 2326 O O . PRO A 1 288 ? 13.172 27.562 11.305 1 94.56 288 PRO A O 1
ATOM 2329 N N . THR A 1 289 ? 14.992 26.359 10.828 1 91.75 289 THR A N 1
ATOM 2330 C CA . THR A 1 289 ? 15.219 26.062 12.234 1 91.75 289 THR A CA 1
ATOM 2331 C C . THR A 1 289 ? 15.859 27.266 12.938 1 91.75 289 THR A C 1
ATOM 2333 O O . THR A 1 289 ? 16.672 27.969 12.352 1 91.75 289 THR A O 1
ATOM 2336 N N . SER A 1 290 ? 15.562 27.406 14.219 1 87.19 290 SER A N 1
ATOM 2337 C CA . SER A 1 290 ? 16.156 28.484 15.008 1 87.19 290 SER A CA 1
ATOM 2338 C C . SER A 1 290 ? 17.547 28.094 15.516 1 87.19 290 SER A C 1
ATOM 2340 O O . SER A 1 290 ? 18.344 28.953 15.891 1 87.19 290 SER A O 1
ATOM 2342 N N . VAL A 1 291 ? 17.734 26.844 15.562 1 81.69 291 VAL A N 1
ATOM 2343 C CA . VAL A 1 291 ? 19.016 26.359 16.062 1 81.69 291 VAL A CA 1
ATOM 2344 C C . VAL A 1 291 ? 19.844 25.797 14.906 1 81.69 291 VAL A C 1
ATOM 2346 O O . VAL A 1 291 ? 19.297 25.312 13.922 1 81.69 291 VAL A O 1
ATOM 2349 N N . ASP A 1 292 ? 21.094 25.953 15.141 1 84.38 292 ASP A N 1
ATOM 2350 C CA . ASP A 1 292 ? 21.984 25.281 14.203 1 84.38 292 ASP A CA 1
ATOM 2351 C C . ASP A 1 292 ? 22 23.766 14.422 1 84.38 292 ASP A C 1
ATOM 2353 O O . ASP A 1 292 ? 21.875 23.297 15.555 1 84.38 292 ASP A O 1
ATOM 2357 N N . ILE A 1 293 ? 22.031 23.094 13.32 1 88.88 293 ILE A N 1
ATOM 2358 C CA . ILE A 1 293 ? 22.109 21.641 13.383 1 88.88 293 ILE A CA 1
ATOM 2359 C C . ILE A 1 293 ? 23.391 21.156 12.719 1 88.88 293 ILE A C 1
ATOM 2361 O O . ILE A 1 293 ? 23.422 20.906 11.508 1 88.88 293 ILE A O 1
ATOM 2365 N N . PRO A 1 294 ? 24.391 21.016 13.57 1 87.62 294 PRO A N 1
ATOM 2366 C CA . PRO A 1 294 ? 25.625 20.5 12.992 1 87.62 294 PRO A CA 1
ATOM 2367 C C . PRO A 1 294 ? 25.469 19.109 12.391 1 87.62 294 PRO A C 1
ATOM 2369 O O . PRO A 1 294 ? 24.641 18.328 12.852 1 87.62 294 PRO A O 1
ATOM 2372 N N . LEU A 1 295 ? 26.344 18.781 11.445 1 87.12 295 LEU A N 1
ATOM 2373 C CA . LEU A 1 295 ? 26.266 17.5 10.758 1 87.12 295 LEU A CA 1
ATOM 2374 C C . LEU A 1 295 ? 26.516 16.344 11.719 1 87.12 295 LEU A C 1
ATOM 2376 O O . LEU A 1 295 ? 26.031 15.227 11.5 1 87.12 295 LEU A O 1
ATOM 2380 N N . LYS A 1 296 ? 27.188 16.594 12.773 1 83.25 296 LYS A N 1
ATOM 2381 C CA . LYS A 1 296 ? 27.5 15.562 13.75 1 83.25 296 LYS A CA 1
ATOM 2382 C C . LYS A 1 296 ? 26.234 15.078 14.461 1 83.25 296 LYS A C 1
ATOM 2384 O O . LYS A 1 296 ? 26.234 14.016 15.094 1 83.25 296 LYS A O 1
ATOM 2389 N N . TYR A 1 297 ? 25.172 15.867 14.398 1 85.19 297 TYR A N 1
ATOM 2390 C CA . TYR A 1 297 ? 23.906 15.461 15.016 1 85.19 297 TYR A CA 1
ATOM 2391 C C . TYR A 1 297 ? 23.188 14.438 14.148 1 85.19 297 TYR A C 1
ATOM 2393 O O . TYR A 1 297 ? 22.188 13.852 14.578 1 85.19 297 TYR A O 1
ATOM 2401 N N . LEU A 1 298 ? 23.688 14.203 12.938 1 86.38 298 LEU A N 1
ATOM 2402 C CA . LEU A 1 298 ? 23.094 13.234 12.023 1 86.38 298 LEU A CA 1
ATOM 2403 C C . LEU A 1 298 ? 23.797 11.883 12.133 1 86.38 298 LEU A C 1
ATOM 2405 O O . LEU A 1 298 ? 24.984 11.773 11.844 1 86.38 298 LEU A O 1
ATOM 2409 N N . LYS A 1 299 ? 22.969 10.969 12.57 1 84.06 299 LYS A N 1
ATOM 2410 C CA . LYS A 1 299 ? 23.5 9.609 12.664 1 84.06 299 LYS A CA 1
ATOM 2411 C C . LYS A 1 299 ? 22.953 8.727 11.547 1 84.06 299 LYS A C 1
ATOM 2413 O O . LYS A 1 299 ? 21.734 8.602 11.383 1 84.06 299 LYS A O 1
ATOM 2418 N N . GLN A 1 300 ? 23.828 8.18 10.922 1 83.75 300 GLN A N 1
ATOM 2419 C CA . GLN A 1 300 ? 23.406 7.336 9.805 1 83.75 300 GLN A CA 1
ATOM 2420 C C . GLN A 1 300 ? 22.547 6.176 10.289 1 83.75 300 GLN A C 1
ATOM 2422 O O . GLN A 1 300 ? 22.859 5.539 11.297 1 83.75 300 GLN A O 1
ATOM 2427 N N . ARG A 1 301 ? 21.484 6.039 9.594 1 80.5 301 ARG A N 1
ATOM 2428 C CA . ARG A 1 301 ? 20.625 4.879 9.805 1 80.5 301 ARG A CA 1
ATOM 2429 C C . ARG A 1 301 ? 20.859 3.822 8.727 1 80.5 301 ARG A C 1
ATOM 2431 O O . ARG A 1 301 ? 20.797 4.121 7.531 1 80.5 301 ARG A O 1
ATOM 2438 N N . GLU A 1 302 ? 21.047 2.686 9.203 1 76.25 302 GLU A N 1
ATOM 2439 C CA . GLU A 1 302 ? 21.375 1.609 8.266 1 76.25 302 GLU A CA 1
ATOM 2440 C C . GLU A 1 302 ? 20.109 0.949 7.73 1 76.25 302 GLU A C 1
ATOM 2442 O O . GLU A 1 302 ? 19.141 0.74 8.477 1 76.25 302 GLU A O 1
ATOM 2447 N N . ASP A 1 303 ? 20.094 0.782 6.441 1 76.44 303 ASP A N 1
ATOM 2448 C CA . ASP A 1 303 ? 19.156 -0.117 5.781 1 76.44 303 ASP A CA 1
ATOM 2449 C C . ASP A 1 303 ? 19.859 -1.374 5.273 1 76.44 303 ASP A C 1
ATOM 2451 O O . ASP A 1 303 ? 20.359 -1.401 4.148 1 76.44 303 ASP A O 1
ATOM 2455 N N . TRP A 1 304 ? 19.766 -2.307 6.031 1 70.12 304 TRP A N 1
ATOM 2456 C CA . TRP A 1 304 ? 20.547 -3.506 5.762 1 70.12 304 TRP A CA 1
ATOM 2457 C C . TRP A 1 304 ? 20.047 -4.219 4.512 1 70.12 304 TRP A C 1
ATOM 2459 O O . TRP A 1 304 ? 20.844 -4.734 3.721 1 70.12 304 TRP A O 1
ATOM 2469 N N . SER A 1 305 ? 18.734 -4.211 4.426 1 67.56 305 SER A N 1
ATOM 2470 C CA . SER A 1 305 ? 18.188 -4.91 3.266 1 67.56 305 SER A CA 1
ATOM 2471 C C . SER A 1 305 ? 18.703 -4.305 1.964 1 67.56 305 SER A C 1
ATOM 2473 O O . SER A 1 305 ? 19.109 -5.027 1.054 1 67.56 305 SER A O 1
ATOM 2475 N N . TRP A 1 306 ? 18.75 -3.088 1.916 1 73.12 306 TRP A N 1
ATOM 2476 C CA . TRP A 1 306 ? 19.188 -2.385 0.715 1 73.12 306 TRP A CA 1
ATOM 2477 C C . TRP A 1 306 ? 20.703 -2.463 0.56 1 73.12 306 TRP A C 1
ATOM 2479 O O . TRP A 1 306 ? 21.203 -2.701 -0.539 1 73.12 306 TRP A O 1
ATOM 2489 N N . SER A 1 307 ? 21.453 -2.297 1.663 1 78.25 307 SER A N 1
ATOM 2490 C CA . SER A 1 307 ? 22.906 -2.281 1.609 1 78.25 307 SER A CA 1
ATOM 2491 C C . SER A 1 307 ? 23.469 -3.643 1.198 1 78.25 307 SER A C 1
ATOM 2493 O O . SER A 1 307 ? 24.375 -3.725 0.38 1 78.25 307 SER A O 1
ATOM 2495 N N . ILE A 1 308 ? 22.844 -4.613 1.695 1 69.69 308 ILE A N 1
ATOM 2496 C CA . ILE A 1 308 ? 23.297 -5.969 1.407 1 69.69 308 ILE A CA 1
ATOM 2497 C C . ILE A 1 308 ? 22.984 -6.324 -0.042 1 69.69 308 ILE A C 1
ATOM 2499 O O . ILE A 1 308 ? 23.812 -6.895 -0.749 1 69.69 308 ILE A O 1
ATOM 2503 N N . ALA A 1 309 ? 21.828 -5.953 -0.459 1 68.25 309 ALA A N 1
ATOM 2504 C CA . ALA A 1 309 ? 21.406 -6.262 -1.822 1 68.25 309 ALA A CA 1
ATOM 2505 C C . ALA A 1 309 ? 22.312 -5.598 -2.844 1 68.25 309 ALA A C 1
ATOM 2507 O O . ALA A 1 309 ? 22.5 -6.109 -3.953 1 68.25 309 ALA A O 1
ATOM 2508 N N . ASN A 1 310 ? 22.969 -4.508 -2.496 1 76.31 310 ASN A N 1
ATOM 2509 C CA . ASN A 1 310 ? 23.812 -3.758 -3.418 1 76.31 310 ASN A CA 1
ATOM 2510 C C . ASN A 1 310 ? 25.297 -3.904 -3.068 1 76.31 310 ASN A C 1
ATOM 2512 O O . ASN A 1 310 ? 26.141 -3.238 -3.662 1 76.31 310 ASN A O 1
ATOM 2516 N N . ASP A 1 311 ? 25.594 -4.648 -2.078 1 80.44 311 ASP A N 1
ATOM 2517 C CA . ASP A 1 311 ? 26.953 -4.918 -1.637 1 80.44 311 ASP A CA 1
ATOM 2518 C C . ASP A 1 311 ? 27.656 -3.633 -1.201 1 80.44 311 ASP A C 1
ATOM 2520 O O . ASP A 1 311 ? 28.781 -3.357 -1.626 1 80.44 311 ASP A O 1
ATOM 2524 N N . TYR A 1 312 ? 26.906 -2.803 -0.488 1 84.94 312 TYR A N 1
ATOM 2525 C CA . TYR A 1 312 ? 27.469 -1.564 0.047 1 84.94 312 TYR A CA 1
ATOM 2526 C C . TYR A 1 312 ? 27.859 -1.729 1.512 1 84.94 312 TYR A C 1
ATOM 2528 O O . TYR A 1 312 ? 27.109 -2.326 2.295 1 84.94 312 TYR A O 1
ATOM 2536 N N . ASP A 1 313 ? 29 -1.245 1.796 1 86.19 313 ASP A N 1
ATOM 2537 C CA . ASP A 1 313 ? 29.297 -1.095 3.217 1 86.19 313 ASP A CA 1
ATOM 2538 C C . ASP A 1 313 ? 28.797 0.249 3.744 1 86.19 313 ASP A C 1
ATOM 2540 O O . ASP A 1 313 ? 28.188 1.026 3.002 1 86.19 313 ASP A O 1
ATOM 2544 N N . THR A 1 314 ? 29.016 0.449 5.012 1 84.38 314 THR A N 1
ATOM 2545 C CA . THR A 1 314 ? 28.469 1.627 5.68 1 84.38 314 THR A CA 1
ATOM 2546 C C . THR A 1 314 ? 29.047 2.904 5.078 1 84.38 314 THR A C 1
ATOM 2548 O O . THR A 1 314 ? 28.328 3.895 4.906 1 84.38 314 THR A O 1
ATOM 2551 N N . LYS A 1 315 ? 30.266 2.855 4.766 1 88.19 315 LYS A N 1
ATOM 2552 C CA . LYS A 1 315 ? 30.922 4.047 4.223 1 88.19 315 LYS A CA 1
ATOM 2553 C C . LYS A 1 315 ? 30.453 4.32 2.795 1 88.19 315 LYS A C 1
ATOM 2555 O O . LYS A 1 315 ? 30.266 5.477 2.41 1 88.19 315 LYS A O 1
ATOM 2560 N N . GLU A 1 316 ? 30.25 3.326 2.098 1 91.06 316 GLU A N 1
ATOM 2561 C CA . GLU A 1 316 ? 29.812 3.457 0.713 1 91.06 316 GLU A CA 1
ATOM 2562 C C . GLU A 1 316 ? 28.391 4.008 0.641 1 91.06 316 GLU A C 1
ATOM 2564 O O . GLU A 1 316 ? 28.078 4.816 -0.235 1 91.06 316 GLU A O 1
ATOM 2569 N N . VAL A 1 317 ? 27.609 3.568 1.56 1 88.12 317 VAL A N 1
ATOM 2570 C CA . VAL A 1 317 ? 26.219 4.027 1.595 1 88.12 317 VAL A CA 1
ATOM 2571 C C . VAL A 1 317 ? 26.188 5.543 1.768 1 88.12 317 VAL A C 1
ATOM 2573 O O . VAL A 1 317 ? 25.359 6.223 1.159 1 88.12 317 VAL A O 1
ATOM 2576 N N . LEU A 1 318 ? 27.094 6.098 2.525 1 87.94 318 LEU A N 1
ATOM 2577 C CA . LEU A 1 318 ? 27.109 7.523 2.836 1 87.94 318 LEU A CA 1
ATOM 2578 C C . LEU A 1 318 ? 27.359 8.352 1.579 1 87.94 318 LEU A C 1
ATOM 2580 O O . LEU A 1 318 ? 27.016 9.531 1.533 1 87.94 318 LEU A O 1
ATOM 2584 N N . ALA A 1 319 ? 27.891 7.672 0.582 1 88.56 319 ALA A N 1
ATOM 2585 C CA . ALA A 1 319 ? 28.203 8.383 -0.654 1 88.56 319 ALA A CA 1
ATOM 2586 C C . ALA A 1 319 ? 27.078 8.258 -1.669 1 88.56 319 ALA A C 1
ATOM 2588 O O . ALA A 1 319 ? 27.172 8.773 -2.783 1 88.56 319 ALA A O 1
ATOM 2589 N N . THR A 1 320 ? 26.047 7.633 -1.236 1 88.56 320 THR A N 1
ATOM 2590 C CA . THR A 1 320 ? 24.938 7.426 -2.15 1 88.56 320 THR A CA 1
ATOM 2591 C C . THR A 1 320 ? 23.734 8.281 -1.742 1 88.56 320 THR A C 1
ATOM 2593 O O . THR A 1 320 ? 23.672 8.758 -0.61 1 88.56 320 THR A O 1
ATOM 2596 N N . ARG A 1 321 ? 22.781 8.422 -2.584 1 88.81 321 ARG A N 1
ATOM 2597 C CA . ARG A 1 321 ? 21.516 9.109 -2.322 1 88.81 321 ARG A CA 1
ATOM 2598 C C . ARG A 1 321 ? 20.578 8.234 -1.5 1 88.81 321 ARG A C 1
ATOM 2600 O O . ARG A 1 321 ? 19.484 8.664 -1.136 1 88.81 321 ARG A O 1
ATOM 2607 N N . GLY A 1 322 ? 21.016 7.102 -1.223 1 86.38 322 GLY A N 1
ATOM 2608 C CA . GLY A 1 322 ? 20.219 6.188 -0.437 1 86.38 322 GLY A CA 1
ATOM 2609 C C . GLY A 1 322 ? 20.453 6.309 1.057 1 86.38 322 GLY A C 1
ATOM 2610 O O . GLY A 1 322 ? 19.734 5.703 1.855 1 86.38 322 GLY A O 1
ATOM 2611 N N . ALA A 1 323 ? 21.438 7.145 1.438 1 86.75 323 ALA A N 1
ATOM 2612 C CA . ALA A 1 323 ? 21.75 7.297 2.855 1 86.75 323 ALA A CA 1
ATOM 2613 C C . ALA A 1 323 ? 20.609 7.984 3.602 1 86.75 323 ALA A C 1
ATOM 2615 O O . ALA A 1 323 ? 20.016 8.93 3.092 1 86.75 323 ALA A O 1
ATOM 2616 N N . ARG A 1 324 ? 20.328 7.484 4.785 1 86.25 324 ARG A N 1
ATOM 2617 C CA . ARG A 1 324 ? 19.328 8.055 5.691 1 86.25 324 ARG A CA 1
ATOM 2618 C C . ARG A 1 324 ? 19.938 8.336 7.062 1 86.25 324 ARG A C 1
ATOM 2620 O O . ARG A 1 324 ? 20.906 7.695 7.461 1 86.25 324 ARG A O 1
ATOM 2627 N N . PHE A 1 325 ? 19.297 9.32 7.758 1 84.44 325 PHE A N 1
ATOM 2628 C CA . PHE A 1 325 ? 19.922 9.766 9 1 84.44 325 PHE A CA 1
ATOM 2629 C C . PHE A 1 325 ? 18.859 9.977 10.078 1 84.44 325 PHE A C 1
ATOM 2631 O O . PHE A 1 325 ? 17.75 10.414 9.789 1 84.44 325 PHE A O 1
ATOM 2638 N N . ASP A 1 326 ? 19.203 9.609 11.25 1 83.56 326 ASP A N 1
ATOM 2639 C CA . ASP A 1 326 ? 18.453 10.031 12.43 1 83.56 326 ASP A CA 1
ATOM 2640 C C . ASP A 1 326 ? 18.969 11.383 12.938 1 83.56 326 ASP A C 1
ATOM 2642 O O . ASP A 1 326 ? 20.172 11.633 12.953 1 83.56 326 ASP A O 1
ATOM 2646 N N . LEU A 1 327 ? 18.047 12.133 13.094 1 83.06 327 LEU A N 1
ATOM 2647 C CA . LEU A 1 327 ? 18.375 13.359 13.805 1 83.06 327 LEU A CA 1
ATOM 2648 C C . LEU A 1 327 ? 18.266 13.164 15.312 1 83.06 327 LEU A C 1
ATOM 2650 O O . LEU A 1 327 ? 17.156 13.219 15.867 1 83.06 327 LEU A O 1
ATOM 26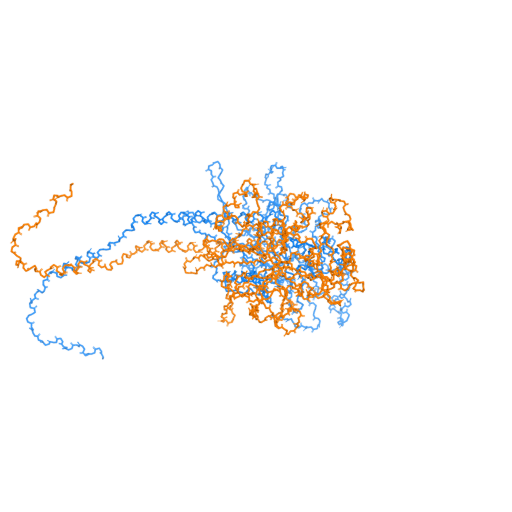54 N N . ASN A 1 328 ? 19.141 12.359 15.992 1 64.12 328 ASN A N 1
ATOM 2655 C CA . ASN A 1 328 ? 19.109 11.977 17.391 1 64.12 328 ASN A CA 1
ATOM 2656 C C . ASN A 1 328 ? 19.984 12.891 18.25 1 64.12 328 ASN A C 1
ATOM 2658 O O . ASN A 1 328 ? 20.391 12.516 19.344 1 64.12 328 ASN A O 1
ATOM 2662 N N . GLY A 1 329 ? 20.547 13.922 17.672 1 58.84 329 GLY A N 1
ATOM 2663 C CA . GLY A 1 329 ? 21.531 14.609 18.5 1 58.84 329 GLY A CA 1
ATOM 2664 C C . GLY A 1 329 ? 20.938 15.156 19.797 1 58.84 329 GLY A C 1
ATOM 2665 O O . GLY A 1 329 ? 19.75 15.477 19.844 1 58.84 329 GLY A O 1
ATOM 2666 N N . GLN A 1 330 ? 21.469 14.539 20.859 1 55.75 330 GLN A N 1
ATOM 2667 C CA . GLN A 1 330 ? 21.188 15.133 22.172 1 55.75 330 GLN A CA 1
ATOM 2668 C C . GLN A 1 330 ? 21.469 16.641 22.156 1 55.75 330 GLN A C 1
ATOM 2670 O O . GLN A 1 330 ? 22.453 17.094 21.594 1 55.75 330 GLN A O 1
ATOM 2675 N N . VAL A 1 331 ? 20.344 17.438 22.219 1 50.62 331 VAL A N 1
ATOM 2676 C CA . VAL A 1 331 ? 20.562 18.875 22.312 1 50.62 331 VAL A CA 1
ATOM 2677 C C . VAL A 1 331 ? 21.781 19.156 23.203 1 50.62 331 VAL A C 1
ATOM 2679 O O . VAL A 1 331 ? 22.578 20.047 22.891 1 50.62 331 VAL A O 1
ATOM 2682 N N . THR A 1 332 ? 21.75 18.734 24.453 1 49.38 332 THR A N 1
ATOM 2683 C CA . THR A 1 332 ? 22.828 19 25.391 1 49.38 332 THR A CA 1
ATOM 2684 C C . THR A 1 332 ? 23.688 17.75 25.578 1 49.38 332 THR A C 1
ATOM 2686 O O . THR A 1 332 ? 23.219 16.625 25.438 1 49.38 332 THR A O 1
ATOM 2689 N N . ASP A 1 333 ? 24.953 17.797 25.438 1 44.25 333 ASP A N 1
ATOM 2690 C CA . ASP A 1 333 ? 26 16.797 25.703 1 44.25 333 ASP A CA 1
ATOM 2691 C C . ASP A 1 333 ? 25.562 15.828 26.797 1 44.25 333 ASP A C 1
ATOM 2693 O O . ASP A 1 333 ? 26.188 14.789 26.984 1 44.25 333 ASP A O 1
ATOM 2697 N N . ASN A 1 334 ? 25.078 16.281 27.906 1 43.41 334 ASN A N 1
ATOM 2698 C CA . ASN A 1 334 ? 25.078 15.469 29.109 1 43.41 334 ASN A CA 1
ATOM 2699 C C . ASN A 1 334 ? 24.016 14.367 29.031 1 43.41 334 ASN A C 1
ATOM 2701 O O . ASN A 1 334 ? 24.188 13.297 29.609 1 43.41 334 ASN A O 1
ATOM 2705 N N . GLU A 1 335 ? 22.672 14.555 29.406 1 42.31 335 GLU A N 1
ATOM 2706 C CA . GLU A 1 335 ? 21.719 13.555 29.875 1 42.31 335 GLU A CA 1
ATOM 2707 C C . GLU A 1 335 ? 20.781 13.117 28.75 1 42.31 335 GLU A C 1
ATOM 2709 O O . GLU A 1 335 ? 20.438 13.914 27.875 1 42.31 335 GLU A O 1
ATOM 2714 N N . PHE A 1 336 ? 20.812 11.836 28.438 1 45.28 336 PHE A N 1
ATOM 2715 C CA . PHE A 1 336 ? 19.781 11.148 27.672 1 45.28 336 PHE A CA 1
ATOM 2716 C C . PHE A 1 336 ? 18.422 11.781 27.906 1 45.28 336 PHE A C 1
ATOM 2718 O O . PHE A 1 336 ? 17.828 11.625 28.969 1 45.28 336 PHE A O 1
ATOM 2725 N N . THR A 1 337 ? 18.141 12.977 27.344 1 58.25 337 THR A N 1
ATOM 2726 C CA . THR A 1 337 ? 16.781 13.477 27.562 1 58.25 337 THR A CA 1
ATOM 2727 C C . THR A 1 337 ? 15.844 13 26.453 1 58.25 337 THR A C 1
ATOM 2729 O O . THR A 1 337 ? 16.281 12.711 25.344 1 58.25 337 THR A O 1
ATOM 2732 N N . THR A 1 338 ? 14.781 12.469 26.812 1 71.31 338 THR A N 1
ATOM 2733 C CA . THR A 1 338 ? 13.664 12.102 25.938 1 71.31 338 THR A CA 1
ATOM 2734 C C . THR A 1 338 ? 13.352 13.234 24.953 1 71.31 338 THR A C 1
ATOM 2736 O O . THR A 1 338 ? 12.883 12.992 23.844 1 71.31 338 THR A O 1
ATOM 2739 N N . PHE A 1 339 ? 13.891 14.422 25.281 1 81.94 339 PHE A N 1
ATOM 2740 C CA . PHE A 1 339 ? 13.672 15.594 24.453 1 81.94 339 PHE A CA 1
ATOM 2741 C C . PHE A 1 339 ? 14.875 15.859 23.547 1 81.94 339 PHE A C 1
ATOM 2743 O O . PHE A 1 339 ? 15.961 16.156 24.047 1 81.94 339 PHE A O 1
ATOM 2750 N N . THR A 1 340 ? 14.742 15.797 22.266 1 84.19 340 THR A N 1
ATOM 2751 C CA . THR A 1 340 ? 15.836 15.82 21.297 1 84.19 340 THR A CA 1
ATOM 2752 C C . THR A 1 340 ? 15.82 17.125 20.5 1 84.19 340 THR A C 1
ATOM 2754 O O . THR A 1 340 ? 14.922 17.953 20.672 1 84.19 340 THR A O 1
ATOM 2757 N N . VAL A 1 341 ? 16.828 17.234 19.672 1 87.81 341 VAL A N 1
ATOM 2758 C CA . VAL A 1 341 ? 16.906 18.375 18.766 1 87.81 341 VAL A CA 1
ATOM 2759 C C . VAL A 1 341 ? 15.695 18.391 17.828 1 87.81 341 VAL A C 1
ATOM 2761 O O . VAL A 1 341 ? 15.172 19.453 17.484 1 87.81 341 VAL A O 1
ATOM 2764 N N . LEU A 1 342 ? 15.266 17.266 17.469 1 90 342 LEU A N 1
ATOM 2765 C CA . LEU A 1 342 ? 14.086 17.172 16.625 1 90 342 LEU A CA 1
ATOM 2766 C C . LEU A 1 342 ? 12.867 17.75 17.328 1 90 342 LEU A C 1
ATOM 2768 O O . LEU A 1 342 ? 12.07 18.469 16.719 1 90 342 LEU A O 1
ATOM 2772 N N . ASP A 1 343 ? 12.742 17.469 18.578 1 90.69 343 ASP A N 1
ATOM 2773 C CA . ASP A 1 343 ? 11.625 18 19.359 1 90.69 343 ASP A CA 1
ATOM 2774 C C . ASP A 1 343 ? 11.68 19.516 19.422 1 90.69 343 ASP A C 1
ATOM 2776 O O . ASP A 1 343 ? 10.656 20.188 19.266 1 90.69 343 ASP A O 1
ATOM 2780 N N . LYS A 1 344 ? 12.836 19.984 19.625 1 89.44 344 LYS A N 1
ATOM 2781 C CA . LYS A 1 344 ? 13.016 21.438 19.703 1 89.44 344 LYS A CA 1
ATOM 2782 C C . LYS A 1 344 ? 12.602 22.109 18.391 1 89.44 344 LYS A C 1
ATOM 2784 O O . LYS A 1 344 ? 11.906 23.125 18.406 1 89.44 344 LYS A O 1
ATOM 2789 N N . VAL A 1 345 ? 12.992 21.547 17.344 1 91.94 345 VAL A N 1
ATOM 2790 C CA . VAL A 1 345 ? 12.695 22.109 16.031 1 91.94 345 VAL A CA 1
ATOM 2791 C C . VAL A 1 345 ? 11.203 22 15.742 1 91.94 345 VAL A C 1
ATOM 2793 O O . VAL A 1 345 ? 10.578 22.969 15.297 1 91.94 345 VAL A O 1
ATOM 2796 N N . MET A 1 346 ? 10.641 20.875 15.977 1 94.25 346 MET A N 1
ATOM 2797 C CA . MET A 1 346 ? 9.227 20.672 15.688 1 94.25 346 MET A CA 1
ATOM 2798 C C . MET A 1 346 ? 8.352 21.578 16.531 1 94.25 346 MET A C 1
ATOM 2800 O O . MET A 1 346 ? 7.293 22.031 16.078 1 94.25 346 MET A O 1
ATOM 2804 N N . GLN A 1 347 ? 8.805 21.922 17.688 1 92.31 347 GLN A N 1
ATOM 2805 C CA . GLN A 1 347 ? 8.016 22.75 18.609 1 92.31 347 GLN A CA 1
ATOM 2806 C C . GLN A 1 347 ? 7.98 24.188 18.141 1 92.31 347 GLN A C 1
ATOM 2808 O O . GLN A 1 347 ? 7.215 25 18.656 1 92.31 347 GLN A O 1
ATOM 2813 N N . GLU A 1 348 ? 8.727 24.484 17.188 1 92.88 348 GLU A N 1
ATOM 2814 C CA . GLU A 1 348 ? 8.695 25.828 16.609 1 92.88 348 GLU A CA 1
ATOM 2815 C C . GLU A 1 348 ? 7.621 25.938 15.531 1 92.88 348 GLU A C 1
ATOM 2817 O O . GLU A 1 348 ? 7.258 27.047 15.117 1 92.88 348 GLU A O 1
ATOM 2822 N N . ILE A 1 349 ? 7.156 24.875 15.055 1 96 349 ILE A N 1
ATOM 2823 C CA . ILE A 1 349 ? 6.254 24.844 13.906 1 96 349 ILE A CA 1
ATOM 2824 C C . ILE A 1 349 ? 4.805 24.891 14.391 1 96 349 ILE A C 1
ATOM 2826 O O . ILE A 1 349 ? 4.355 24 15.117 1 96 349 ILE A O 1
ATOM 2830 N N . PRO A 1 350 ? 4.059 25.875 13.977 1 95.31 350 PRO A N 1
ATOM 2831 C CA . PRO A 1 350 ? 2.641 25.906 14.352 1 95.31 350 PRO A CA 1
ATOM 2832 C C . PRO A 1 350 ? 1.804 24.891 13.562 1 95.31 350 PRO A C 1
ATOM 2834 O O . PRO A 1 350 ? 2.203 24.469 12.477 1 95.31 350 PRO A O 1
ATOM 2837 N N . GLY A 1 351 ? 0.708 24.547 14.18 1 94.62 351 GLY A N 1
ATOM 2838 C CA . GLY A 1 351 ? -0.271 23.797 13.406 1 94.62 351 GLY A CA 1
ATOM 2839 C C . GLY A 1 351 ? -0.924 24.625 12.312 1 94.62 351 GLY A C 1
ATOM 2840 O O . GLY A 1 351 ? -0.262 25.438 11.656 1 94.62 351 GLY A O 1
ATOM 2841 N N . LEU A 1 352 ? -2.16 24.438 12.156 1 94.5 352 LEU A N 1
ATOM 2842 C CA . LEU A 1 352 ? -2.861 24.984 11 1 94.5 352 LEU A CA 1
ATOM 2843 C C . LEU A 1 352 ? -3.348 26.406 11.273 1 94.5 352 LEU A C 1
ATOM 2845 O O . LEU A 1 352 ? -3.91 27.047 10.391 1 94.5 352 LEU A O 1
ATOM 2849 N N . ASP A 1 353 ? -3.139 26.906 12.438 1 92.88 353 ASP A N 1
ATOM 2850 C CA . ASP A 1 353 ? -3.523 28.266 12.781 1 92.88 353 ASP A CA 1
ATOM 2851 C C . ASP A 1 353 ? -2.438 29.266 12.367 1 92.88 353 ASP A C 1
ATOM 2853 O O . ASP A 1 353 ? -2.623 30.484 12.484 1 92.88 353 ASP A O 1
ATOM 2857 N N . ASN A 1 354 ? -1.401 28.828 11.906 1 92.31 354 ASN A N 1
ATOM 2858 C CA . ASN A 1 354 ? -0.263 29.656 11.523 1 92.31 354 ASN A CA 1
ATOM 2859 C C . ASN A 1 354 ? 0.289 30.438 12.719 1 92.31 354 ASN A C 1
ATOM 2861 O O . ASN A 1 354 ? 0.192 29.984 13.859 1 92.31 354 ASN A O 1
ATOM 2865 N N . VAL A 1 355 ? 1.106 31.469 12.445 1 85.12 355 VAL A N 1
ATOM 2866 C CA . VAL A 1 355 ? 1.741 32.25 13.508 1 85.12 355 VAL A CA 1
ATOM 2867 C C . VAL A 1 355 ? 1.002 33.562 13.695 1 85.12 355 VAL A C 1
ATOM 2869 O O . VAL A 1 355 ? 0.722 34.281 12.727 1 85.12 355 VAL A O 1
ATOM 2872 N N . PRO A 1 356 ? 0.642 34.031 14.93 1 77.94 356 PRO A N 1
ATOM 2873 C CA . PRO A 1 356 ? 0.817 33.312 16.188 1 77.94 356 PRO A CA 1
ATOM 2874 C C . PRO A 1 356 ? -0.323 32.312 16.453 1 77.94 356 PRO A C 1
ATOM 2876 O O . PRO A 1 356 ? -1.482 32.625 16.156 1 77.94 356 PRO A O 1
ATOM 2879 N N . ALA A 1 357 ? 0.06 31.172 16.766 1 76.19 357 ALA A N 1
ATOM 2880 C CA . ALA A 1 357 ? -0.989 30.219 17.141 1 76.19 357 ALA A CA 1
ATOM 2881 C C . ALA A 1 357 ? -1.281 30.297 18.641 1 76.19 357 ALA A C 1
ATOM 2883 O O . ALA A 1 357 ? -0.368 30.484 19.438 1 76.19 357 ALA A O 1
ATOM 2884 N N . ALA A 1 358 ? -2.615 30.375 18.891 1 66.62 358 ALA A N 1
ATOM 2885 C CA . ALA A 1 358 ? -3.021 30.5 20.281 1 66.62 358 ALA A CA 1
ATOM 2886 C C . ALA A 1 358 ? -2.852 29.188 21.031 1 66.62 358 ALA A C 1
ATOM 2888 O O . ALA A 1 358 ? -3.121 28.125 20.484 1 66.62 358 ALA A O 1
ATOM 2889 N N . ASP A 1 359 ? -2.053 29.234 22.109 1 63.31 359 ASP A N 1
ATOM 2890 C CA . ASP A 1 359 ? -1.878 28.031 22.938 1 63.31 359 ASP A CA 1
ATOM 2891 C C . ASP A 1 359 ? -3.205 27.594 23.547 1 63.31 359 ASP A C 1
ATOM 2893 O O . ASP A 1 359 ? -3.889 28.391 24.203 1 63.31 359 ASP A O 1
ATOM 2897 N N . LEU A 1 360 ? -3.832 26.516 22.953 1 61.25 360 LEU A N 1
ATOM 2898 C CA . LEU A 1 360 ? -5.117 26 23.422 1 61.25 360 LEU A CA 1
ATOM 2899 C C . LEU A 1 360 ? -4.922 24.891 24.453 1 61.25 360 LEU A C 1
ATOM 2901 O O . LEU A 1 360 ? -4.176 23.938 24.219 1 61.25 360 LEU A O 1
ATOM 2905 N N . GLN A 1 361 ? -4.754 25.141 25.734 1 57.19 361 GLN A N 1
ATOM 2906 C CA . GLN A 1 361 ? -4.219 24.281 26.797 1 57.19 361 GLN A CA 1
ATOM 2907 C C . GLN A 1 361 ? -5.176 23.141 27.109 1 57.19 361 GLN A C 1
ATOM 2909 O O . GLN A 1 361 ? -4.82 22.203 27.844 1 57.19 361 GLN A O 1
ATOM 2914 N N . GLU A 1 362 ? -6.492 23.094 26.875 1 55.66 362 GLU A N 1
ATOM 2915 C CA . GLU A 1 362 ? -7.195 22.125 27.703 1 55.66 362 GLU A CA 1
ATOM 2916 C C . GLU A 1 362 ? -7.227 20.75 27.047 1 55.66 362 GLU A C 1
ATOM 2918 O O . GLU A 1 362 ? -7.59 20.625 25.875 1 55.66 362 GLU A O 1
ATOM 2923 N N . ALA A 1 363 ? -6.258 19.828 27.562 1 61.91 363 ALA A N 1
ATOM 2924 C CA . ALA A 1 363 ? -6.355 18.438 27.156 1 61.91 363 ALA A CA 1
ATOM 2925 C C . ALA A 1 363 ? -7.176 17.625 28.172 1 61.91 363 ALA A C 1
ATOM 2927 O O . ALA A 1 363 ? -7.469 18.109 29.266 1 61.91 363 ALA A O 1
ATOM 2928 N N . TYR A 1 364 ? -7.684 16.5 27.641 1 61.44 364 TYR A N 1
ATOM 2929 C CA . TYR A 1 364 ? -8.305 15.539 28.547 1 61.44 364 TYR A CA 1
ATOM 2930 C C . TYR A 1 364 ? -7.398 15.242 29.734 1 61.44 364 TYR A C 1
ATOM 2932 O O . TYR A 1 364 ? -6.246 14.836 29.562 1 61.44 364 TYR A O 1
ATOM 2940 N N . GLY A 1 365 ? -7.77 15.562 30.953 1 60.47 365 GLY A N 1
ATOM 2941 C CA . GLY A 1 365 ? -7.051 15.227 32.188 1 60.47 365 GLY A CA 1
ATOM 2942 C C . GLY A 1 365 ? -6.383 16.438 32.812 1 60.47 365 GLY A C 1
ATOM 2943 O O . GLY A 1 365 ? -5.73 16.297 33.844 1 60.47 365 GLY A O 1
ATOM 2944 N N . GLY A 1 366 ? -6.527 17.578 32.156 1 65.94 366 GLY A N 1
ATOM 2945 C CA . GLY A 1 366 ? -6.004 18.75 32.844 1 65.94 366 GLY A CA 1
ATOM 2946 C C . GLY A 1 366 ? -5.062 19.578 32 1 65.94 366 GLY A C 1
ATOM 2947 O O . GLY A 1 366 ? -5.051 19.438 30.766 1 65.94 366 GLY A O 1
ATOM 2948 N N . LYS A 1 367 ? -4.434 20.453 32.688 1 74 367 LYS A N 1
ATOM 2949 C CA . LYS A 1 367 ? -3.457 21.344 32.031 1 74 367 LYS A CA 1
ATOM 2950 C C . LYS A 1 367 ? -2.199 20.578 31.641 1 74 367 LYS A C 1
ATOM 2952 O O . LYS A 1 367 ? -1.708 19.734 32.406 1 74 367 LYS A O 1
ATOM 2957 N N . LEU A 1 368 ? -1.764 20.859 30.422 1 82.38 368 LEU A N 1
ATOM 2958 C CA . LEU A 1 368 ? -0.564 20.188 29.922 1 82.38 368 LEU A CA 1
ATOM 2959 C C . LEU A 1 368 ? 0.651 21.109 30.031 1 82.38 368 LEU A C 1
ATOM 2961 O O . LEU A 1 368 ? 0.531 22.328 29.891 1 82.38 368 LEU A O 1
ATOM 2965 N N . TRP A 1 369 ? 1.702 20.453 30.328 1 84.75 369 TRP A N 1
ATOM 2966 C CA . TRP A 1 369 ? 2.961 21.172 30.5 1 84.75 369 TRP A CA 1
ATOM 2967 C C . TRP A 1 369 ? 4.004 20.688 29.5 1 84.75 369 TRP A C 1
ATOM 2969 O O . TRP A 1 369 ? 3.918 19.578 28.984 1 84.75 369 TRP A O 1
ATOM 2979 N N . SER A 1 370 ? 4.945 21.562 29.328 1 87.12 370 SER A N 1
ATOM 2980 C CA . SER A 1 370 ? 6.012 21.281 28.375 1 87.12 370 SER A CA 1
ATOM 2981 C C . SER A 1 370 ? 6.797 20.047 28.766 1 87.12 370 SER A C 1
ATOM 2983 O O . SER A 1 370 ? 7.062 19.812 29.938 1 87.12 370 SER A O 1
ATOM 2985 N N . GLY A 1 371 ? 7.168 19.312 27.828 1 81.62 371 GLY A N 1
ATOM 2986 C CA . GLY A 1 371 ? 8.062 18.188 28.031 1 81.62 371 GLY A CA 1
ATOM 2987 C C . GLY A 1 371 ? 9.508 18.594 28.219 1 81.62 371 GLY A C 1
ATOM 2988 O O . GLY A 1 371 ? 10.32 17.828 28.734 1 81.62 371 GLY A O 1
ATOM 2989 N N . GLU A 1 372 ? 9.82 19.734 27.781 1 79.69 372 GLU A N 1
ATOM 2990 C CA . GLU A 1 372 ? 11.188 20.234 27.812 1 79.69 372 GLU A CA 1
ATOM 2991 C C . GLU A 1 372 ? 11.539 20.828 29.172 1 79.69 372 GLU A C 1
ATOM 2993 O O . GLU A 1 372 ? 12.602 20.547 29.719 1 79.69 372 GLU A O 1
ATOM 2998 N N . ALA A 1 373 ? 10.625 21.672 29.609 1 78.94 373 ALA A N 1
ATOM 2999 C CA . ALA A 1 373 ? 10.93 22.438 30.812 1 78.94 373 ALA A CA 1
ATOM 3000 C C . ALA A 1 373 ? 9.812 22.281 31.859 1 78.94 373 ALA A C 1
ATOM 3002 O O . ALA A 1 373 ? 8.641 22.5 31.547 1 78.94 373 ALA A O 1
ATOM 3003 N N . LYS A 1 374 ? 10.273 22.062 32.969 1 78.19 374 LYS A N 1
ATOM 3004 C CA . LYS A 1 374 ? 9.305 21.875 34.062 1 78.19 374 LYS A CA 1
ATOM 3005 C C . LYS A 1 374 ? 8.602 23.188 34.375 1 78.19 374 LYS A C 1
ATOM 3007 O O . LYS A 1 374 ? 9.242 24.25 34.438 1 78.19 374 LYS A O 1
ATOM 3012 N N . GLY A 1 375 ? 7.332 23.109 34.531 1 78.19 375 GLY A N 1
ATOM 3013 C CA . GLY A 1 375 ? 6.562 24.25 34.969 1 78.19 375 GLY A CA 1
ATOM 3014 C C . GLY A 1 375 ? 6.172 25.188 33.875 1 78.19 375 GLY A C 1
ATOM 3015 O O . GLY A 1 375 ? 5.535 26.219 34.094 1 78.19 375 GLY A O 1
ATOM 3016 N N . VAL A 1 376 ? 6.648 24.953 32.688 1 84.88 376 VAL A N 1
ATOM 3017 C CA . VAL A 1 376 ? 6.289 25.781 31.562 1 84.88 376 VAL A CA 1
ATOM 3018 C C . VAL A 1 376 ? 5.062 25.203 30.859 1 84.88 376 VAL A C 1
ATOM 3020 O O . VAL A 1 376 ? 5.027 24.016 30.547 1 84.88 376 VAL A O 1
ATOM 3023 N N . PRO A 1 377 ? 4.09 26.047 30.656 1 85.25 377 PRO A N 1
ATOM 3024 C CA . PRO A 1 377 ? 2.908 25.547 29.953 1 85.25 377 PRO A CA 1
ATOM 3025 C C . PRO A 1 377 ? 3.229 25.047 28.547 1 85.25 377 PRO A C 1
ATOM 3027 O O . PRO A 1 377 ? 4.062 25.625 27.859 1 85.25 377 PRO A O 1
ATOM 3030 N N . LEU A 1 378 ? 2.541 24.016 28.188 1 88.62 378 LEU A N 1
ATOM 3031 C CA . LEU A 1 378 ? 2.732 23.469 26.859 1 88.62 378 LEU A CA 1
ATOM 3032 C C . LEU A 1 378 ? 2.17 24.406 25.797 1 88.62 378 LEU A C 1
ATOM 3034 O O . LEU A 1 378 ? 1.045 24.891 25.922 1 88.62 378 LEU A O 1
ATOM 3038 N N . ARG A 1 379 ? 2.9 24.656 24.797 1 89.62 379 ARG A N 1
ATOM 3039 C CA . ARG A 1 379 ? 2.389 25.328 23.609 1 89.62 379 ARG A CA 1
ATOM 3040 C C . ARG A 1 379 ? 1.7 24.328 22.672 1 89.62 379 ARG A C 1
ATOM 3042 O O . ARG A 1 379 ? 2.27 23.922 21.672 1 89.62 379 ARG A O 1
ATOM 3049 N N . SER A 1 380 ? 0.46 24.031 22.938 1 90.25 380 SER A N 1
ATOM 3050 C CA . SER A 1 380 ? -0.23 22.906 22.312 1 90.25 380 SER A CA 1
ATOM 3051 C C . SER A 1 380 ? -0.54 23.203 20.844 1 90.25 380 SER A C 1
ATOM 3053 O O . SER A 1 380 ? -0.801 22.281 20.062 1 90.25 380 SER A O 1
ATOM 3055 N N . ALA A 1 381 ? -0.536 24.469 20.453 1 92.44 381 ALA A N 1
ATOM 3056 C CA . ALA A 1 381 ? -0.823 24.844 19.078 1 92.44 381 ALA A CA 1
ATOM 3057 C C . ALA A 1 381 ? 0.38 24.594 18.172 1 92.44 381 ALA A C 1
ATOM 3059 O O . ALA A 1 381 ? 0.29 24.734 16.953 1 92.44 381 ALA A O 1
ATOM 3060 N N . TYR A 1 382 ? 1.473 24.266 18.797 1 93.81 382 TYR A N 1
ATOM 3061 C CA . TYR A 1 382 ? 2.688 23.922 18.062 1 93.81 382 TYR A CA 1
ATOM 3062 C C . TYR A 1 382 ? 2.955 22.422 18.141 1 93.81 382 TYR A C 1
ATOM 3064 O O . TYR A 1 382 ? 2.551 21.766 19.109 1 93.81 382 TYR A O 1
ATOM 3072 N N . TYR A 1 383 ? 3.582 21.938 17.172 1 95.19 383 TYR A N 1
ATOM 3073 C CA . TYR A 1 383 ? 3.771 20.484 17.109 1 95.19 383 TYR A CA 1
ATOM 3074 C C . TYR A 1 383 ? 4.68 20 18.234 1 95.19 383 TYR A C 1
ATOM 3076 O O . TYR A 1 383 ? 5.762 20.562 18.438 1 95.19 383 TYR A O 1
ATOM 3084 N N . HIS A 1 384 ? 4.254 18.984 18.922 1 92.81 384 HIS A N 1
ATOM 3085 C CA . HIS A 1 384 ? 4.988 18.359 20.016 1 92.81 384 HIS A CA 1
ATOM 3086 C C . HIS A 1 384 ? 4.617 16.891 20.156 1 92.81 384 HIS A C 1
ATOM 3088 O O . HIS A 1 384 ? 3.531 16.484 19.75 1 92.81 384 HIS A O 1
ATOM 3094 N N . ARG A 1 385 ? 5.508 16.141 20.688 1 92.25 385 ARG A N 1
ATOM 3095 C CA . ARG A 1 385 ? 5.172 14.742 20.938 1 92.25 385 ARG A CA 1
ATOM 3096 C C . ARG A 1 385 ? 5.301 14.406 22.422 1 92.25 385 ARG A C 1
ATOM 3098 O O . ARG A 1 385 ? 4.723 13.422 22.891 1 92.25 385 ARG A O 1
ATOM 3105 N N . TRP A 1 386 ? 6.023 15.266 23.188 1 88.56 386 TRP A N 1
ATOM 3106 C CA . TRP A 1 386 ? 6.168 15.062 24.625 1 88.56 386 TRP A CA 1
ATOM 3107 C C . TRP A 1 386 ? 5.402 16.125 25.406 1 88.56 386 TRP A C 1
ATOM 3109 O O . TRP A 1 386 ? 5.402 17.297 25.016 1 88.56 386 TRP A O 1
ATOM 3119 N N . TYR A 1 387 ? 4.77 15.664 26.5 1 86.31 387 TYR A N 1
ATOM 3120 C CA . TYR A 1 387 ? 4.117 16.594 27.406 1 86.31 387 TYR A CA 1
ATOM 3121 C C . TYR A 1 387 ? 4.055 16.031 28.828 1 86.31 387 TYR A C 1
ATOM 3123 O O . TYR A 1 387 ? 4.203 14.812 29.016 1 86.31 387 TYR A O 1
ATOM 3131 N N . ASN A 1 388 ? 3.889 16.906 29.75 1 84.88 388 ASN A N 1
ATOM 3132 C CA . ASN A 1 388 ? 3.771 16.531 31.156 1 84.88 388 ASN A CA 1
ATOM 3133 C C . ASN A 1 388 ? 2.375 16.812 31.688 1 84.88 388 ASN A C 1
ATOM 3135 O O . ASN A 1 388 ? 1.777 17.844 31.359 1 84.88 388 ASN A O 1
ATOM 3139 N N . PHE A 1 389 ? 2.039 15.883 32.531 1 82.5 389 PHE A N 1
ATOM 3140 C CA . PHE A 1 389 ? 0.869 16.156 33.344 1 82.5 389 PHE A CA 1
ATOM 3141 C C . PHE A 1 389 ? 1.279 16.766 34.688 1 82.5 389 PHE A C 1
ATOM 3143 O O . PHE A 1 389 ? 2.443 16.688 35.062 1 82.5 389 PHE A O 1
ATOM 3150 N N . ASP A 1 390 ? 0.276 17.328 35.25 1 78.88 390 ASP A N 1
ATOM 3151 C CA . ASP A 1 390 ? 0.519 17.875 36.594 1 78.88 390 ASP A CA 1
ATOM 3152 C C . ASP A 1 390 ? 0.771 16.766 37.594 1 78.88 390 ASP A C 1
ATOM 3154 O O . ASP A 1 390 ? 1.584 16.922 38.531 1 78.88 390 ASP A O 1
ATOM 3158 N N . THR A 1 391 ? 0.08 15.742 37.375 1 77.81 391 THR A N 1
ATOM 3159 C CA . THR A 1 391 ? 0.151 14.633 38.312 1 77.81 391 THR A CA 1
ATOM 3160 C C . THR A 1 391 ? 0.855 13.43 37.688 1 77.81 391 THR A C 1
ATOM 3162 O O . THR A 1 391 ? 0.727 13.188 36.5 1 77.81 391 THR A O 1
ATOM 3165 N N . LYS A 1 392 ? 1.559 12.82 38.594 1 79.25 392 LYS A N 1
ATOM 3166 C CA . LYS A 1 392 ? 2.215 11.602 38.125 1 79.25 392 LYS A CA 1
ATOM 3167 C C . LYS A 1 392 ? 1.194 10.508 37.812 1 79.25 392 LYS A C 1
ATOM 3169 O O . LYS A 1 392 ? 0.182 10.383 38.5 1 79.25 392 LYS A O 1
ATOM 3174 N N . GLY A 1 393 ? 1.502 9.82 36.781 1 75.38 393 GLY A N 1
ATOM 3175 C CA . GLY A 1 393 ? 0.641 8.711 36.406 1 75.38 393 GLY A CA 1
ATOM 3176 C C . GLY A 1 393 ? 0.921 7.441 37.188 1 75.38 393 GLY A C 1
ATOM 3177 O O . GLY A 1 393 ? 1.605 7.477 38.219 1 75.38 393 GLY A O 1
ATOM 3178 N N . ALA A 1 394 ? 0.344 6.348 36.688 1 73.38 394 ALA A N 1
ATOM 3179 C CA . ALA A 1 394 ? 0.418 5.039 37.344 1 73.38 394 ALA A CA 1
ATOM 3180 C C . ALA A 1 394 ? 1.863 4.559 37.438 1 73.38 394 ALA A C 1
ATOM 3182 O O . ALA A 1 394 ? 2.219 3.83 38.375 1 73.38 394 ALA A O 1
ATOM 3183 N N . MET A 1 395 ? 2.646 4.988 36.562 1 77.5 395 MET A N 1
ATOM 3184 C CA . MET A 1 395 ? 4.047 4.57 36.531 1 77.5 395 MET A CA 1
ATOM 3185 C C . MET A 1 395 ? 4.906 5.492 37.375 1 77.5 395 MET A C 1
ATOM 3187 O O . MET A 1 395 ? 6.121 5.316 37.469 1 77.5 395 MET A O 1
ATOM 3191 N N . GLY A 1 396 ? 4.301 6.488 37.938 1 79.38 396 GLY A N 1
ATOM 3192 C CA . GLY A 1 396 ? 5.059 7.43 38.75 1 79.38 396 GLY A CA 1
ATOM 3193 C C . GLY A 1 396 ? 5.738 8.508 37.938 1 79.38 396 GLY A C 1
ATOM 3194 O O . GLY A 1 396 ? 6.66 9.172 38.406 1 79.38 396 GLY A O 1
ATOM 3195 N N . THR A 1 397 ? 5.441 8.555 36.625 1 81.38 397 THR A N 1
ATOM 3196 C CA . THR A 1 397 ? 6.016 9.594 35.781 1 81.38 397 THR A CA 1
ATOM 3197 C C . THR A 1 397 ? 4.926 10.539 35.281 1 81.38 397 THR A C 1
ATOM 3199 O O . THR A 1 397 ? 3.76 10.156 35.188 1 81.38 397 THR A O 1
ATOM 3202 N N . SER A 1 398 ? 5.379 11.781 35.094 1 83.25 398 SER A N 1
ATOM 3203 C CA . SER A 1 398 ? 4.438 12.758 34.531 1 83.25 398 SER A CA 1
ATOM 3204 C C . SER A 1 398 ? 4.668 12.977 33.062 1 83.25 398 SER A C 1
ATOM 3206 O O . SER A 1 398 ? 3.811 13.531 32.375 1 83.25 398 SER A O 1
ATOM 3208 N N . LEU A 1 399 ? 5.852 12.547 32.594 1 83.5 399 LEU A N 1
ATOM 3209 C CA . LEU A 1 399 ? 6.184 12.727 31.203 1 83.5 399 LEU A CA 1
ATOM 3210 C C . LEU A 1 399 ? 5.523 11.656 30.344 1 83.5 399 LEU A C 1
ATOM 3212 O O . LEU A 1 399 ? 5.621 10.461 30.641 1 83.5 399 LEU A O 1
ATOM 3216 N N . THR A 1 400 ? 4.84 12.172 29.328 1 82.5 400 THR A N 1
ATOM 3217 C CA . THR A 1 400 ? 4.121 11.273 28.438 1 82.5 400 THR A CA 1
ATOM 3218 C C . THR A 1 400 ? 4.352 11.672 26.969 1 82.5 400 THR A C 1
ATOM 3220 O O . THR A 1 400 ? 4.789 12.789 26.688 1 82.5 400 THR A O 1
ATOM 3223 N N . HIS A 1 401 ? 4.191 10.695 26.172 1 86.44 401 HIS A N 1
ATOM 3224 C CA . HIS A 1 401 ? 4.324 10.93 24.734 1 86.44 401 HIS A CA 1
ATOM 3225 C C . HIS A 1 401 ? 2.984 10.781 24.031 1 86.44 401 HIS A C 1
ATOM 3227 O O . HIS A 1 401 ? 2.119 10.031 24.484 1 86.44 401 HIS A O 1
ATOM 3233 N N . ARG A 1 402 ? 2.816 11.562 23.016 1 88.31 402 ARG A N 1
ATOM 3234 C CA . ARG A 1 402 ? 1.63 11.422 22.172 1 88.31 402 ARG A CA 1
ATOM 3235 C C . ARG A 1 402 ? 1.565 10.031 21.547 1 88.31 402 ARG A C 1
ATOM 3237 O O . ARG A 1 402 ? 2.6 9.438 21.234 1 88.31 402 ARG A O 1
ATOM 3244 N N . GLY A 1 403 ? 0.341 9.586 21.297 1 86.5 403 GLY A N 1
ATOM 3245 C CA . GLY A 1 403 ? 0.148 8.281 20.688 1 86.5 403 GLY A CA 1
ATOM 3246 C C . GLY A 1 403 ? 0.339 7.129 21.656 1 86.5 403 GLY A C 1
ATOM 3247 O O . GLY A 1 403 ? 0.843 7.32 22.766 1 86.5 403 GLY A O 1
ATOM 3248 N N . TYR A 1 404 ? -0.061 5.957 21.375 1 82.25 404 TYR A N 1
ATOM 3249 C CA . TYR A 1 404 ? 0.099 4.781 22.219 1 82.25 404 TYR A CA 1
ATOM 3250 C C . TYR A 1 404 ? 1.551 4.316 22.234 1 82.25 404 TYR A C 1
ATOM 3252 O O . TYR A 1 404 ? 2.166 4.23 23.297 1 82.25 404 TYR A O 1
ATOM 3260 N N . SER A 1 405 ? 2.137 4.109 21.109 1 81.12 405 SER A N 1
ATOM 3261 C CA . SER A 1 405 ? 3.535 3.748 20.906 1 81.12 405 SER A CA 1
ATOM 3262 C C . SER A 1 405 ? 4.07 4.293 19.594 1 81.12 405 SER A C 1
ATOM 3264 O O . SER A 1 405 ? 4.461 3.523 18.703 1 81.12 405 SER A O 1
ATOM 3266 N N . ASP A 1 406 ? 3.992 5.562 19.469 1 88.19 406 ASP A N 1
ATOM 3267 C CA . ASP A 1 406 ? 4.402 6.246 18.25 1 88.19 406 ASP A CA 1
ATOM 3268 C C . ASP A 1 406 ? 5.391 7.371 18.547 1 88.19 406 ASP A C 1
ATOM 3270 O O . ASP A 1 406 ? 4.988 8.484 18.891 1 88.19 406 ASP A O 1
ATOM 3274 N N . GLN A 1 407 ? 6.613 7.145 18.328 1 85.31 407 GLN A N 1
ATOM 3275 C CA . GLN A 1 407 ? 7.664 8.086 18.703 1 85.31 407 GLN A CA 1
ATOM 3276 C C . GLN A 1 407 ? 7.785 9.211 17.672 1 85.31 407 GLN A C 1
ATOM 3278 O O . GLN A 1 407 ? 8.453 10.211 17.906 1 85.31 407 GLN A O 1
ATOM 3283 N N . TYR A 1 408 ? 7.035 9.125 16.594 1 88.69 408 TYR A N 1
ATOM 3284 C CA . TYR A 1 408 ? 7.215 10.102 15.531 1 88.69 408 TYR A CA 1
ATOM 3285 C C . TYR A 1 408 ? 5.922 10.867 15.273 1 88.69 408 TYR A C 1
ATOM 3287 O O . TYR A 1 408 ? 5.812 11.602 14.281 1 88.69 408 TYR A O 1
ATOM 3295 N N . LEU A 1 409 ? 5.008 10.688 16.156 1 93.25 409 LEU A N 1
ATOM 3296 C CA . LEU A 1 409 ? 3.752 11.414 16.031 1 93.25 409 LEU A CA 1
ATOM 3297 C C . LEU A 1 409 ? 3.842 12.773 16.719 1 93.25 409 LEU A C 1
ATOM 3299 O O . LEU A 1 409 ? 3.963 12.844 17.938 1 93.25 409 LEU A O 1
ATOM 3303 N N . PHE A 1 410 ? 3.783 13.766 15.953 1 95.06 410 PHE A N 1
ATOM 3304 C CA . PHE A 1 410 ? 3.682 15.125 16.469 1 95.06 410 PHE A CA 1
ATOM 3305 C C . PHE A 1 410 ? 2.275 15.68 16.266 1 95.06 410 PHE A C 1
ATOM 3307 O O . PHE A 1 410 ? 1.698 15.539 15.18 1 95.06 410 PHE A O 1
ATOM 3314 N N . VAL A 1 411 ? 1.744 16.312 17.312 1 95.19 411 VAL A N 1
ATOM 3315 C CA . VAL A 1 411 ? 0.359 16.766 17.266 1 95.19 411 VAL A CA 1
ATOM 3316 C C . VAL A 1 411 ? 0.298 18.25 17.594 1 95.19 411 VAL A C 1
ATOM 3318 O O . VAL A 1 411 ? 1.04 18.734 18.453 1 95.19 411 VAL A O 1
ATOM 3321 N N . ALA A 1 412 ? -0.565 18.969 16.938 1 94.69 412 ALA A N 1
ATOM 3322 C CA . ALA A 1 412 ? -0.902 20.344 17.266 1 94.69 412 ALA A CA 1
ATOM 3323 C C . ALA A 1 412 ? -2.412 20.531 17.375 1 94.69 412 ALA A C 1
ATOM 3325 O O . ALA A 1 412 ? -3.17 19.984 16.562 1 94.69 412 ALA A O 1
ATOM 3326 N N . VAL A 1 413 ? -2.809 21.25 18.328 1 92.12 413 VAL A N 1
ATOM 3327 C CA . VAL A 1 413 ? -4.211 21.625 18.469 1 92.12 413 VAL A CA 1
ATOM 3328 C C . VAL A 1 413 ? -4.512 22.875 17.656 1 92.12 413 VAL A C 1
ATOM 3330 O O . VAL A 1 413 ? -3.721 23.812 17.641 1 92.12 413 VAL A O 1
ATOM 3333 N N . ASN A 1 414 ? -5.637 22.875 17 1 92.25 414 ASN A N 1
ATOM 3334 C CA . ASN A 1 414 ? -6.031 23.969 16.109 1 92.25 414 ASN A CA 1
ATOM 3335 C C . ASN A 1 414 ? -7.391 24.547 16.5 1 92.25 414 ASN A C 1
ATOM 3337 O O . ASN A 1 414 ? -8.18 23.875 17.172 1 92.25 414 ASN A O 1
ATOM 3341 N N . THR A 1 415 ? -7.672 25.734 16.016 1 90.62 415 THR A N 1
ATOM 3342 C CA . THR A 1 415 ? -8.969 26.359 16.219 1 90.62 415 THR A CA 1
ATOM 3343 C C . THR A 1 415 ? -9.734 26.484 14.906 1 90.62 415 THR A C 1
ATOM 3345 O O . THR A 1 415 ? -10.883 26.922 14.883 1 90.62 415 THR A O 1
ATOM 3348 N N . ARG A 1 416 ? -9.172 26.047 13.875 1 89.81 416 ARG A N 1
ATOM 3349 C CA . ARG A 1 416 ? -9.734 26.203 12.539 1 89.81 416 ARG A CA 1
ATOM 3350 C C . ARG A 1 416 ? -11.008 25.375 12.383 1 89.81 416 ARG A C 1
ATOM 3352 O O . ARG A 1 416 ? -11 24.172 12.609 1 89.81 416 ARG A O 1
ATOM 3359 N N . ASP A 1 417 ? -12 26.062 11.781 1 90.94 417 ASP A N 1
ATOM 3360 C CA . ASP A 1 417 ? -13.289 25.406 11.602 1 90.94 417 ASP A CA 1
ATOM 3361 C C . ASP A 1 417 ? -13.211 24.344 10.5 1 90.94 417 ASP A C 1
ATOM 3363 O O . ASP A 1 417 ? -14.023 23.422 10.461 1 90.94 417 ASP A O 1
ATOM 3367 N N . LYS A 1 418 ? -12.281 24.516 9.672 1 92.06 418 LYS A N 1
ATOM 3368 C CA . LYS A 1 418 ? -12.141 23.578 8.555 1 92.06 418 LYS A CA 1
ATOM 3369 C C . LYS A 1 418 ? -11.695 22.203 9.047 1 92.06 418 LYS A C 1
ATOM 3371 O O . LYS A 1 418 ? -11.828 21.203 8.328 1 92.06 418 LYS A O 1
ATOM 3376 N N . ILE A 1 419 ? -11.102 22.172 10.219 1 93.75 419 ILE A N 1
ATOM 3377 C CA . ILE A 1 419 ? -10.664 20.906 10.797 1 93.75 419 ILE A CA 1
ATOM 3378 C C . ILE A 1 419 ? -11.82 20.266 11.57 1 93.75 419 ILE A C 1
ATOM 3380 O O . ILE A 1 419 ? -12.477 20.922 12.375 1 93.75 419 ILE A O 1
ATOM 3384 N N . VAL A 1 420 ? -12.055 19.016 11.32 1 94.56 420 VAL A N 1
ATOM 3385 C CA . VAL A 1 420 ? -13.148 18.328 11.984 1 94.56 420 VAL A CA 1
ATOM 3386 C C . VAL A 1 420 ? -12.805 18.094 13.453 1 94.56 420 VAL A C 1
ATOM 3388 O O . VAL A 1 420 ? -11.727 17.578 13.766 1 94.56 420 VAL A O 1
ATOM 3391 N N . PRO A 1 421 ? -13.633 18.438 14.336 1 92.56 421 PRO A N 1
ATOM 3392 C CA . PRO A 1 421 ? -13.367 18.172 15.75 1 92.56 421 PRO A CA 1
ATOM 3393 C C . PRO A 1 421 ? -13.734 16.75 16.172 1 92.56 421 PRO A C 1
ATOM 3395 O O . PRO A 1 421 ? -14.555 16.109 15.516 1 92.56 421 PRO A O 1
ATOM 3398 N N . MET A 1 422 ? -13.117 16.281 17.156 1 92.19 422 MET A N 1
ATOM 3399 C CA . MET A 1 422 ? -13.547 15.102 17.906 1 92.19 422 MET A CA 1
ATOM 3400 C C . MET A 1 422 ? -13.914 15.461 19.328 1 92.19 422 MET A C 1
ATOM 3402 O O . MET A 1 422 ? -13.195 16.219 20 1 92.19 422 MET A O 1
ATOM 3406 N N . ALA A 1 423 ? -15.062 14.93 19.719 1 87.81 423 ALA A N 1
ATOM 3407 C CA . ALA A 1 423 ? -15.555 15.297 21.031 1 87.81 423 ALA A CA 1
ATOM 3408 C C . ALA A 1 423 ? -15.836 14.055 21.875 1 87.81 423 ALA A C 1
ATOM 3410 O O . ALA A 1 423 ? -16.078 12.977 21.344 1 87.81 423 ALA A O 1
ATOM 3411 N N . MET A 1 424 ? -15.727 14.25 23.125 1 87.06 424 MET A N 1
ATOM 3412 C CA . MET A 1 424 ? -16.094 13.227 24.109 1 87.06 424 MET A CA 1
ATOM 3413 C C . MET A 1 424 ? -16.656 13.867 25.375 1 87.06 424 MET A C 1
ATOM 3415 O O . MET A 1 424 ? -16.531 15.086 25.562 1 87.06 424 MET A O 1
ATOM 3419 N N . GLU A 1 425 ? -17.328 13.023 26.031 1 85.5 425 GLU A N 1
ATOM 3420 C CA . GLU A 1 425 ? -17.812 13.43 27.344 1 85.5 425 GLU A CA 1
ATOM 3421 C C . GLU A 1 425 ? -17.25 12.539 28.453 1 85.5 425 GLU A C 1
ATOM 3423 O O . GLU A 1 425 ? -17.172 11.32 28.281 1 85.5 425 GLU A O 1
ATOM 3428 N N . ASP A 1 426 ? -16.719 13.188 29.438 1 85.38 426 ASP A N 1
ATOM 3429 C CA . ASP A 1 426 ? -16.234 12.477 30.625 1 85.38 426 ASP A CA 1
ATOM 3430 C C . ASP A 1 426 ? -17.078 12.82 31.844 1 85.38 426 ASP A C 1
ATOM 3432 O O . ASP A 1 426 ? -17.219 13.992 32.188 1 85.38 426 ASP A O 1
ATOM 3436 N N . CYS A 1 427 ? -17.703 11.773 32.406 1 85.75 427 CYS A N 1
ATOM 3437 C CA . CYS A 1 427 ? -18.547 11.984 33.594 1 85.75 427 CYS A CA 1
ATOM 3438 C C . CYS A 1 427 ? -17.891 11.414 34.844 1 85.75 427 CYS A C 1
ATOM 3440 O O . CYS A 1 427 ? -17.609 10.227 34.906 1 85.75 427 CYS A O 1
ATOM 3442 N N . LYS A 1 428 ? -17.547 12.266 35.656 1 80 428 LYS A N 1
ATOM 3443 C CA . LYS A 1 428 ? -17 11.891 36.969 1 80 428 LYS A CA 1
ATOM 3444 C C . LYS A 1 428 ? -17.844 12.453 38.094 1 80 428 LYS A C 1
ATOM 3446 O O . LYS A 1 428 ? -18.141 13.648 38.125 1 80 428 LYS A O 1
ATOM 3451 N N . ASP A 1 429 ? -18.172 11.641 39.062 1 84.31 429 ASP A N 1
ATOM 3452 C CA . ASP A 1 429 ? -18.906 11.992 40.281 1 84.31 429 ASP A CA 1
ATOM 3453 C C . ASP A 1 429 ? -20.156 12.797 39.969 1 84.31 429 ASP A C 1
ATOM 3455 O O . ASP A 1 429 ? -20.422 13.828 40.594 1 84.31 429 ASP A O 1
ATOM 3459 N N . GLY A 1 430 ? -20.844 12.477 38.906 1 83.19 430 GLY A N 1
ATOM 3460 C CA . GLY A 1 430 ? -22.125 13.062 38.562 1 83.19 430 GLY A CA 1
ATOM 3461 C C . GLY A 1 430 ? -22.016 14.289 37.688 1 83.19 430 GLY A C 1
ATOM 3462 O O . GLY A 1 430 ? -23.016 14.836 37.219 1 83.19 430 GLY A O 1
ATOM 3463 N N . ALA A 1 431 ? -20.891 14.852 37.562 1 89.75 431 ALA A N 1
ATOM 3464 C CA . ALA A 1 431 ? -20.672 15.992 36.656 1 89.75 431 ALA A CA 1
ATOM 3465 C C . ALA A 1 431 ? -20 15.547 35.375 1 89.75 431 ALA A C 1
ATOM 3467 O O . ALA A 1 431 ? -19.047 14.781 35.375 1 89.75 431 ALA A O 1
ATOM 3468 N N . CYS A 1 432 ? -20.641 15.938 34.25 1 88.75 432 CYS A N 1
ATOM 3469 C CA . CYS A 1 432 ? -20.078 15.562 32.969 1 88.75 432 CYS A CA 1
ATOM 3470 C C . CYS A 1 432 ? -19.422 16.75 32.281 1 88.75 432 CYS A C 1
ATOM 3472 O O . CYS A 1 432 ? -19.984 17.844 32.25 1 88.75 432 CYS A O 1
ATOM 3474 N N . THR A 1 433 ? -18.219 16.594 31.875 1 85.62 433 THR A N 1
ATOM 3475 C CA . THR A 1 433 ? -17.469 17.594 31.125 1 85.62 433 THR A CA 1
ATOM 3476 C C . THR A 1 433 ? -17.297 17.172 29.672 1 85.62 433 THR A C 1
ATOM 3478 O O . THR A 1 433 ? -16.922 16.031 29.391 1 85.62 433 THR A O 1
ATOM 3481 N N . LYS A 1 434 ? -17.609 18.141 28.75 1 85.5 434 LYS A N 1
ATOM 3482 C CA . LYS A 1 434 ? -17.422 17.891 27.328 1 85.5 434 LYS A CA 1
ATOM 3483 C C . LYS A 1 434 ? -16.062 18.391 26.844 1 85.5 434 LYS A C 1
ATOM 3485 O O . LYS A 1 434 ? -15.664 19.5 27.172 1 85.5 434 LYS A O 1
ATOM 3490 N N . TYR A 1 435 ? -15.43 17.531 26.188 1 84.69 435 TYR A N 1
ATOM 3491 C CA . TYR A 1 435 ? -14.164 17.859 25.562 1 84.69 435 TYR A CA 1
ATOM 3492 C C . TYR A 1 435 ? -14.289 17.828 24.031 1 84.69 435 TYR A C 1
ATOM 3494 O O . TYR A 1 435 ? -15.008 17 23.484 1 84.69 435 TYR A O 1
ATOM 3502 N N . SER A 1 436 ? -13.68 18.797 23.344 1 88.12 436 SER A N 1
ATOM 3503 C CA . SER A 1 436 ? -13.609 18.828 21.891 1 88.12 436 SER A CA 1
ATOM 3504 C C . SER A 1 436 ? -12.266 19.391 21.422 1 88.12 436 SER A C 1
ATOM 3506 O O . SER A 1 436 ? -11.758 20.359 21.984 1 88.12 436 SER A O 1
ATOM 3508 N N . ALA A 1 437 ? -11.703 18.719 20.5 1 90.5 437 ALA A N 1
ATOM 3509 C CA . ALA A 1 437 ? -10.414 19.188 20 1 90.5 437 ALA A CA 1
ATOM 3510 C C . ALA A 1 437 ? -10.312 19.016 18.484 1 90.5 437 ALA A C 1
ATOM 3512 O O . ALA A 1 437 ? -10.891 18.078 17.922 1 90.5 437 ALA A O 1
ATOM 3513 N N . ARG A 1 438 ? -9.734 20 17.906 1 92.62 438 ARG A N 1
ATOM 3514 C CA . ARG A 1 438 ? -9.273 19.938 16.516 1 92.62 438 ARG A CA 1
ATOM 3515 C C . ARG A 1 438 ? -7.758 19.797 16.453 1 92.62 438 ARG A C 1
ATOM 3517 O O . ARG A 1 438 ? -7.023 20.609 17.016 1 92.62 438 ARG A O 1
ATOM 3524 N N . VAL A 1 439 ? -7.367 18.719 15.758 1 94.31 439 VAL A N 1
ATOM 3525 C CA . VAL A 1 439 ? -5.922 18.516 15.797 1 94.31 439 VAL A CA 1
ATOM 3526 C C . VAL A 1 439 ? -5.398 18.266 14.383 1 94.31 439 VAL A C 1
ATOM 3528 O O . VAL A 1 439 ? -6.164 17.891 13.484 1 94.31 439 VAL A O 1
ATOM 3531 N N . SER A 1 440 ? -4.184 18.594 14.195 1 96 440 SER A N 1
ATOM 3532 C CA . SER A 1 440 ? -3.369 18.172 13.055 1 96 440 SER A CA 1
ATOM 3533 C C . SER A 1 440 ? -2.137 17.406 13.516 1 96 440 SER A C 1
ATOM 3535 O O . SER A 1 440 ? -1.787 17.422 14.695 1 96 440 SER A O 1
ATOM 3537 N N . TYR A 1 441 ? -1.649 16.641 12.641 1 97.5 441 TYR A N 1
ATOM 3538 C CA . TYR A 1 441 ? -0.475 15.812 12.891 1 97.5 441 TYR A CA 1
ATOM 3539 C C . TYR A 1 441 ? 0.673 16.203 11.969 1 97.5 441 TYR A C 1
ATOM 3541 O O . TYR A 1 441 ? 0.453 16.812 10.914 1 97.5 441 TYR A O 1
ATOM 3549 N N . ALA A 1 442 ? 1.881 15.82 12.383 1 97.56 442 ALA A N 1
ATOM 3550 C CA . ALA A 1 442 ? 3.027 16.062 11.508 1 97.56 442 ALA A CA 1
ATOM 3551 C C . ALA A 1 442 ? 4.086 14.984 11.672 1 97.56 442 ALA A C 1
ATOM 3553 O O . ALA A 1 442 ? 4.238 14.414 12.758 1 97.56 442 ALA A O 1
ATOM 3554 N N . ILE A 1 443 ? 4.746 14.727 10.594 1 95.69 443 ILE A N 1
ATOM 3555 C CA . ILE A 1 443 ? 5.945 13.891 10.625 1 95.69 443 ILE A CA 1
ATOM 3556 C C . ILE A 1 443 ? 7.094 14.617 9.922 1 95.69 443 ILE A C 1
ATOM 3558 O O . ILE A 1 443 ? 6.887 15.281 8.906 1 95.69 443 ILE A O 1
ATOM 3562 N N . PRO A 1 444 ? 8.25 14.547 10.531 1 93.88 444 PRO A N 1
ATOM 3563 C CA . PRO A 1 444 ? 9.406 15.094 9.828 1 93.88 444 PRO A CA 1
ATOM 3564 C C . PRO A 1 444 ? 9.773 14.297 8.578 1 93.88 444 PRO A C 1
ATOM 3566 O O . PRO A 1 444 ? 9.672 13.07 8.578 1 93.88 444 PRO A O 1
ATOM 3569 N N . LEU A 1 445 ? 10.156 14.969 7.508 1 93.06 445 LEU A N 1
ATOM 3570 C CA . LEU A 1 445 ? 10.5 14.305 6.258 1 93.06 445 LEU A CA 1
ATOM 3571 C C . LEU A 1 445 ? 12 14.414 5.98 1 93.06 445 LEU A C 1
ATOM 3573 O O . LEU A 1 445 ? 12.711 13.414 5.996 1 93.06 445 LEU A O 1
ATOM 3577 N N . GLU A 1 446 ? 12.406 15.688 5.777 1 93.12 446 GLU A N 1
ATOM 3578 C CA . GLU A 1 446 ? 13.789 15.898 5.379 1 93.12 446 GLU A CA 1
ATOM 3579 C C . GLU A 1 446 ? 14.367 17.156 6.031 1 93.12 446 GLU A C 1
ATOM 3581 O O . GLU A 1 446 ? 13.656 18.141 6.227 1 93.12 446 GLU A O 1
ATOM 3586 N N . LEU A 1 447 ? 15.547 16.953 6.355 1 93.62 447 LEU A N 1
ATOM 3587 C CA . LEU A 1 447 ? 16.344 18.125 6.73 1 93.62 447 LEU A CA 1
ATOM 3588 C C . LEU A 1 447 ? 17.219 18.578 5.57 1 93.62 447 LEU A C 1
ATOM 3590 O O . LEU A 1 447 ? 18.078 17.828 5.105 1 93.62 447 LEU A O 1
ATOM 3594 N N . THR A 1 448 ? 17 19.734 5.125 1 93.31 448 THR A N 1
ATOM 3595 C CA . THR A 1 448 ? 17.75 20.312 4.008 1 93.31 448 THR A CA 1
ATOM 3596 C C . THR A 1 448 ? 18.562 21.516 4.461 1 93.31 448 THR A C 1
ATOM 3598 O O . THR A 1 448 ? 18.094 22.328 5.254 1 93.31 448 THR A O 1
ATOM 3601 N N . TYR A 1 449 ? 19.703 21.562 3.975 1 94.06 449 TYR A N 1
ATOM 3602 C CA . TYR A 1 449 ? 20.516 22.75 4.25 1 94.06 449 TYR A CA 1
ATOM 3603 C C . TYR A 1 449 ? 20.453 23.719 3.084 1 94.06 449 TYR A C 1
ATOM 3605 O O . TYR A 1 449 ? 20.953 23.438 1.995 1 94.06 449 TYR A O 1
ATOM 3613 N N . MET A 1 450 ? 19.875 24.844 3.4 1 94.06 450 MET A N 1
ATOM 3614 C CA . MET A 1 450 ? 19.906 25.922 2.42 1 94.06 450 MET A CA 1
ATOM 3615 C C . MET A 1 450 ? 21.297 26.531 2.324 1 94.06 450 MET A C 1
ATOM 3617 O O . MET A 1 450 ? 21.906 26.844 3.344 1 94.06 450 MET A O 1
ATOM 3621 N N . THR A 1 451 ? 21.734 26.656 1.082 1 94.56 451 THR A N 1
ATOM 3622 C CA . THR A 1 451 ? 23.078 27.156 0.844 1 94.56 451 THR A CA 1
ATOM 3623 C C . THR A 1 451 ? 23.047 28.406 -0.048 1 94.56 451 THR A C 1
ATOM 3625 O O . THR A 1 451 ? 22.016 28.703 -0.648 1 94.56 451 THR A O 1
ATOM 3628 N N . PRO A 1 452 ? 24.203 29.094 -0.145 1 95.12 452 PRO A N 1
ATOM 3629 C CA . PRO A 1 452 ? 24.25 30.281 -1.005 1 95.12 452 PRO A CA 1
ATOM 3630 C C . PRO A 1 452 ? 23.984 29.953 -2.473 1 95.12 452 PRO A C 1
ATOM 3632 O O . PRO A 1 452 ? 23.672 30.859 -3.26 1 95.12 452 PRO A O 1
ATOM 3635 N N . LEU A 1 453 ? 24.047 28.703 -2.797 1 93.19 453 LEU A N 1
ATOM 3636 C CA . LEU A 1 453 ? 23.844 28.297 -4.188 1 93.19 453 LEU A CA 1
ATOM 3637 C C . LEU A 1 453 ? 22.406 28.578 -4.621 1 93.19 453 LEU A C 1
ATOM 3639 O O . LEU A 1 453 ? 22.141 28.703 -5.816 1 93.19 453 LEU A O 1
ATOM 3643 N N . LEU A 1 454 ? 21.578 28.672 -3.719 1 91 454 LEU A N 1
ATOM 3644 C CA . LEU A 1 454 ? 20.172 28.859 -4.027 1 91 454 LEU A CA 1
ATOM 3645 C C . LEU A 1 454 ? 19.922 30.281 -4.547 1 91 454 LEU A C 1
ATOM 3647 O O . LEU A 1 454 ? 18.938 30.516 -5.25 1 91 454 LEU A O 1
ATOM 3651 N N . LYS A 1 455 ? 20.812 31.172 -4.211 1 91.69 455 LYS A N 1
ATOM 3652 C CA . LYS A 1 455 ? 20.672 32.562 -4.637 1 91.69 455 LYS A CA 1
ATOM 3653 C C . LYS A 1 455 ? 21.766 32.938 -5.637 1 91.69 455 LYS A C 1
ATOM 3655 O O . LYS A 1 455 ? 21.641 33.938 -6.34 1 91.69 455 LYS A O 1
ATOM 3660 N N . TRP A 1 456 ? 22.844 32.219 -5.637 1 94.44 456 TRP A N 1
ATOM 3661 C CA . TRP A 1 456 ? 24 32.531 -6.48 1 94.44 456 TRP A CA 1
ATOM 3662 C C . TRP A 1 456 ? 23.688 32.25 -7.945 1 94.44 456 TRP A C 1
ATOM 3664 O O . TRP A 1 456 ? 23.625 31.078 -8.352 1 94.44 456 TRP A O 1
ATOM 3674 N N . ASN A 1 457 ? 23.5 33.219 -8.742 1 92.38 457 ASN A N 1
ATOM 3675 C CA . ASN A 1 457 ? 23.203 33.125 -10.164 1 92.38 457 ASN A CA 1
ATOM 3676 C C . ASN A 1 457 ? 24.031 34.125 -10.977 1 92.38 457 ASN A C 1
ATOM 3678 O O . ASN A 1 457 ? 23.484 35.062 -11.562 1 92.38 457 ASN A O 1
ATOM 3682 N N . PRO A 1 458 ? 25.25 33.938 -11.109 1 93 458 PRO A N 1
ATOM 3683 C CA . PRO A 1 458 ? 26.141 34.906 -11.75 1 93 458 PRO A CA 1
ATOM 3684 C C . PRO A 1 458 ? 25.859 35.062 -13.25 1 93 458 PRO A C 1
ATOM 3686 O O . PRO A 1 458 ? 26.25 36.062 -13.852 1 93 458 PRO A O 1
ATOM 3689 N N . TYR A 1 459 ? 25.203 34.062 -13.789 1 92.69 459 TYR A N 1
ATOM 3690 C CA . TYR A 1 459 ? 24.922 34.125 -15.219 1 92.69 459 TYR A CA 1
ATOM 3691 C C . TYR A 1 459 ? 23.516 34.625 -15.477 1 92.69 459 TYR A C 1
ATOM 3693 O O . TYR A 1 459 ? 23.062 34.688 -16.625 1 92.69 459 TYR A O 1
ATOM 3701 N N . LYS A 1 460 ? 22.734 34.875 -14.523 1 91.31 460 LYS A N 1
ATOM 3702 C CA . LYS A 1 460 ? 21.375 35.406 -14.602 1 91.31 460 LYS A CA 1
ATOM 3703 C C . LYS A 1 460 ? 20.469 34.469 -15.391 1 91.31 460 LYS A C 1
ATOM 3705 O O . LYS A 1 460 ? 19.734 34.906 -16.281 1 91.31 460 LYS A O 1
ATOM 3710 N N . ILE A 1 461 ? 20.672 33.219 -15.117 1 91.12 461 ILE A N 1
ATOM 3711 C CA . ILE A 1 461 ? 19.844 32.219 -15.766 1 91.12 461 ILE A CA 1
ATOM 3712 C C . ILE A 1 461 ? 18.406 32.344 -15.258 1 91.12 461 ILE A C 1
ATOM 3714 O O . ILE A 1 461 ? 18.172 32.5 -14.055 1 91.12 461 ILE A O 1
ATOM 3718 N N . ALA A 1 462 ? 17.406 32.312 -16.156 1 91.5 462 ALA A N 1
ATOM 3719 C CA . ALA A 1 462 ? 15.992 32.406 -15.789 1 91.5 462 ALA A CA 1
ATOM 3720 C C . ALA A 1 462 ? 15.469 31.094 -15.25 1 91.5 462 ALA A C 1
ATOM 3722 O O . ALA A 1 462 ? 15.828 30.016 -15.758 1 91.5 462 ALA A O 1
ATOM 3723 N N . TYR A 1 463 ? 14.633 31.172 -14.195 1 88.94 463 TYR A N 1
ATOM 3724 C CA . TYR A 1 463 ? 13.961 30 -13.656 1 88.94 463 TYR A CA 1
ATOM 3725 C C . TYR A 1 463 ? 12.617 29.766 -14.336 1 88.94 463 TYR A C 1
ATOM 3727 O O . TYR A 1 463 ? 11.992 30.719 -14.812 1 88.94 463 TYR A O 1
ATOM 3735 N N . ASN A 1 464 ? 12.203 28.516 -14.383 1 85.25 464 ASN A N 1
ATOM 3736 C CA . ASN A 1 464 ? 10.844 28.234 -14.805 1 85.25 464 ASN A CA 1
ATOM 3737 C C . ASN A 1 464 ? 9.812 28.781 -13.82 1 85.25 464 ASN A C 1
ATOM 3739 O O . ASN A 1 464 ? 10.117 28.953 -12.633 1 85.25 464 ASN A O 1
ATOM 3743 N N . GLN A 1 465 ? 8.648 29.234 -14.383 1 71.75 465 GLN A N 1
ATOM 3744 C CA . GLN A 1 465 ? 7.543 29.719 -13.57 1 71.75 465 GLN A CA 1
ATOM 3745 C C . GLN A 1 465 ? 6.379 28.734 -13.555 1 71.75 465 GLN A C 1
ATOM 3747 O O . GLN A 1 465 ? 6.141 28.031 -14.547 1 71.75 465 GLN A O 1
ATOM 3752 N N . GLN B 1 1 ? -73.688 -30.188 5.777 1 19.44 1 GLN B N 1
ATOM 3753 C CA . GLN B 1 1 ? -74.312 -28.891 5.922 1 19.44 1 GLN B CA 1
ATOM 3754 C C . GLN B 1 1 ? -74.25 -28.078 4.629 1 19.44 1 GLN B C 1
ATOM 3756 O O . GLN B 1 1 ? -74.438 -26.875 4.637 1 19.44 1 GLN B O 1
ATOM 3761 N N . SER B 1 2 ? -73.812 -28.594 3.541 1 23.94 2 SER B N 1
ATOM 3762 C CA . SER B 1 2 ? -73.688 -27.938 2.244 1 23.94 2 SER B CA 1
ATOM 3763 C C . SER B 1 2 ? -75 -27.5 1.701 1 23.94 2 SER B C 1
ATOM 3765 O O . SER B 1 2 ? -75.125 -26.844 0.662 1 23.94 2 SER B O 1
ATOM 3767 N N . GLY B 1 3 ? -76.062 -28.141 2.217 1 24.2 3 GLY B N 1
ATOM 3768 C CA . GLY B 1 3 ? -77.375 -28.453 1.628 1 24.2 3 GLY B CA 1
ATOM 3769 C C . GLY B 1 3 ? -78.312 -27.25 1.537 1 24.2 3 GLY B C 1
ATOM 3770 O O . GLY B 1 3 ? -79.188 -27.203 0.692 1 24.2 3 GLY B O 1
ATOM 3771 N N . LEU B 1 4 ? -78.312 -26.406 2.555 1 22.38 4 LEU B N 1
ATOM 3772 C CA . LEU B 1 4 ? -79.5 -25.641 2.896 1 22.38 4 LEU B CA 1
ATOM 3773 C C . LEU B 1 4 ? -79.625 -24.438 1.98 1 22.38 4 LEU B C 1
ATOM 3775 O O . LEU B 1 4 ? -80.75 -24.094 1.571 1 22.38 4 LEU B O 1
ATOM 3779 N N . LEU B 1 5 ? -78.5 -23.672 1.678 1 23.36 5 LEU B N 1
ATOM 3780 C CA . LEU B 1 5 ? -78.625 -22.297 1.226 1 23.36 5 LEU B CA 1
ATOM 3781 C C . LEU B 1 5 ? -79.062 -22.25 -0.244 1 23.36 5 LEU B C 1
ATOM 3783 O O . LEU B 1 5 ? -79.25 -21.172 -0.806 1 23.36 5 LEU B O 1
ATOM 3787 N N . GLY B 1 6 ? -79 -23.406 -0.925 1 23.42 6 GLY B N 1
ATOM 3788 C CA . GLY B 1 6 ? -79.188 -23.484 -2.357 1 23.42 6 GLY B CA 1
ATOM 3789 C C . GLY B 1 6 ? -80.688 -23.281 -2.73 1 23.42 6 GLY B C 1
ATOM 3790 O O . GLY B 1 6 ? -81 -22.938 -3.871 1 23.42 6 GLY B O 1
ATOM 3791 N N . ASP B 1 7 ? -81.5 -23.797 -1.814 1 24.22 7 ASP B N 1
ATOM 3792 C CA . ASP B 1 7 ? -82.875 -24.062 -2.262 1 24.22 7 ASP B CA 1
ATOM 3793 C C . ASP B 1 7 ? -83.625 -22.766 -2.4 1 24.22 7 ASP B C 1
ATOM 3795 O O . ASP B 1 7 ? -84.812 -22.781 -2.887 1 24.22 7 ASP B O 1
ATOM 3799 N N . ILE B 1 8 ? -83.25 -21.766 -1.581 1 21.59 8 ILE B N 1
ATOM 3800 C CA . ILE B 1 8 ? -84.25 -20.703 -1.357 1 21.59 8 ILE B CA 1
ATOM 3801 C C . ILE B 1 8 ? -84.438 -19.922 -2.648 1 21.59 8 ILE B C 1
ATOM 3803 O O . ILE B 1 8 ? -85.562 -19.531 -2.961 1 21.59 8 ILE B O 1
ATOM 3807 N N . ALA B 1 9 ? -83.312 -19.656 -3.408 1 22.84 9 ALA B N 1
ATOM 3808 C CA . ALA B 1 9 ? -83.5 -18.547 -4.336 1 22.84 9 ALA B CA 1
ATOM 3809 C C . ALA B 1 9 ? -84.312 -18.984 -5.562 1 22.84 9 ALA B C 1
ATOM 3811 O O . ALA B 1 9 ? -84.375 -18.266 -6.555 1 22.84 9 ALA B O 1
ATOM 3812 N N . ARG B 1 10 ? -84.625 -20.312 -5.602 1 24.38 10 ARG B N 1
ATOM 3813 C CA . ARG B 1 10 ? -85.125 -20.656 -6.93 1 24.38 10 ARG B CA 1
ATOM 3814 C C . ARG B 1 10 ? -86.438 -19.984 -7.188 1 24.38 10 ARG B C 1
ATOM 3816 O O . ARG B 1 10 ? -86.875 -19.891 -8.336 1 24.38 10 ARG B O 1
ATOM 3823 N N . SER B 1 11 ? -87.25 -20.031 -6.125 1 20.56 11 SER B N 1
ATOM 3824 C CA . SER B 1 11 ? -88.625 -20.172 -6.52 1 20.56 11 SER B CA 1
ATOM 3825 C C . SER B 1 11 ? -89.188 -18.875 -7.148 1 20.56 11 SER B C 1
ATOM 3827 O O . SER B 1 11 ? -90.125 -18.906 -7.926 1 20.56 11 SER B O 1
ATOM 3829 N N . LYS B 1 12 ? -89.125 -17.703 -6.332 1 24.59 12 LYS B N 1
ATOM 3830 C CA . LYS B 1 12 ? -90.312 -16.812 -6.516 1 24.59 12 LYS B CA 1
ATOM 3831 C C . LYS B 1 12 ? -90.188 -16.109 -7.867 1 24.59 12 LYS B C 1
ATOM 3833 O O . LYS B 1 12 ? -89.125 -15.75 -8.336 1 24.59 12 LYS B O 1
ATOM 3838 N N . GLY B 1 13 ? -91.25 -16.203 -8.695 1 23.66 13 GLY B N 1
ATOM 3839 C CA . GLY B 1 13 ? -91.75 -15.781 -9.984 1 23.66 13 GLY B CA 1
ATOM 3840 C C . GLY B 1 13 ? -91.688 -14.281 -10.195 1 23.66 13 GLY B C 1
ATOM 3841 O O . GLY B 1 13 ? -92.438 -13.727 -11.016 1 23.66 13 GLY B O 1
ATOM 3842 N N . LEU B 1 14 ? -91 -13.5 -9.195 1 24.34 14 LEU B N 1
ATOM 3843 C CA . LEU B 1 14 ? -91.312 -12.078 -9.305 1 24.34 14 LEU B CA 1
ATOM 3844 C C . LEU B 1 14 ? -90.875 -11.547 -10.672 1 24.34 14 LEU B C 1
ATOM 3846 O O . LEU B 1 14 ? -89.812 -11.914 -11.203 1 24.34 14 LEU B O 1
ATOM 3850 N N . SER B 1 15 ? -91.875 -10.977 -11.344 1 23.88 15 SER B N 1
ATOM 3851 C CA . SER B 1 15 ? -92.062 -10.367 -12.656 1 23.88 15 SER B CA 1
ATOM 3852 C C . SER B 1 15 ? -90.938 -9.312 -12.898 1 23.88 15 SER B C 1
ATOM 3854 O O . SER B 1 15 ? -90.688 -8.516 -12.008 1 23.88 15 SER B O 1
ATOM 3856 N N . SER B 1 16 ? -90 -9.523 -13.828 1 26.94 16 SER B N 1
ATOM 3857 C CA . SER B 1 16 ? -88.75 -9.078 -14.305 1 26.94 16 SER B CA 1
ATOM 3858 C C . SER B 1 16 ? -88.75 -7.633 -14.789 1 26.94 16 SER B C 1
ATOM 3860 O O . SER B 1 16 ? -87.812 -7.133 -15.359 1 26.94 16 SER B O 1
ATOM 3862 N N . ASP B 1 17 ? -90 -7.031 -14.758 1 26.33 17 ASP B N 1
ATOM 3863 C CA . ASP B 1 17 ? -90.062 -5.926 -15.711 1 26.33 17 ASP B CA 1
ATOM 3864 C C . ASP B 1 17 ? -89.312 -4.707 -15.195 1 26.33 17 ASP B C 1
ATOM 3866 O O . ASP B 1 17 ? -89.375 -3.627 -15.789 1 26.33 17 ASP B O 1
ATOM 3870 N N . VAL B 1 18 ? -89.125 -4.645 -13.867 1 25.2 18 VAL B N 1
ATOM 3871 C CA . VAL B 1 18 ? -88.812 -3.27 -13.477 1 25.2 18 VAL B CA 1
ATOM 3872 C C . VAL B 1 18 ? -87.5 -2.838 -14.062 1 25.2 18 VAL B C 1
ATOM 3874 O O . VAL B 1 18 ? -86.5 -3.512 -13.875 1 25.2 18 VAL B O 1
ATOM 3877 N N . GLN B 1 19 ? -87.562 -1.972 -15.094 1 24.58 19 GLN B N 1
ATOM 3878 C CA . GLN B 1 19 ? -86.5 -1.295 -15.852 1 24.58 19 GLN B CA 1
ATOM 3879 C C . GLN B 1 19 ? -85.562 -0.562 -14.922 1 24.58 19 GLN B C 1
ATOM 3881 O O . GLN B 1 19 ? -86 0.316 -14.156 1 24.58 19 GLN B O 1
ATOM 3886 N N . PRO B 1 20 ? -84.562 -1.257 -14.297 1 29.33 20 PRO B N 1
ATOM 3887 C CA . PRO B 1 20 ? -83.625 -0.6 -13.344 1 29.33 20 PRO B CA 1
ATOM 3888 C C . PRO B 1 20 ? -83 0.656 -13.914 1 29.33 20 PRO B C 1
ATOM 3890 O O . PRO B 1 20 ? -82.375 0.608 -14.984 1 29.33 20 PRO B O 1
ATOM 3893 N N . LYS B 1 21 ? -83.562 1.845 -13.594 1 27.86 21 LYS B N 1
ATOM 3894 C CA . LYS B 1 21 ? -83.25 3.232 -13.891 1 27.86 21 LYS B CA 1
ATOM 3895 C C . LYS B 1 21 ? -81.75 3.465 -13.766 1 27.86 21 LYS B C 1
ATOM 3897 O O . LYS B 1 21 ? -81.062 2.824 -12.953 1 27.86 21 LYS B O 1
ATOM 3902 N N . LYS B 1 22 ? -81.25 4.398 -14.664 1 30.58 22 LYS B N 1
ATOM 3903 C CA . LYS B 1 22 ? -80 5.078 -15.148 1 30.58 22 LYS B CA 1
ATOM 3904 C C . LYS B 1 22 ? -79.188 5.656 -14 1 30.58 22 LYS B C 1
ATOM 3906 O O . LYS B 1 22 ? -78.125 6.227 -14.211 1 30.58 22 LYS B O 1
ATOM 3911 N N . MET B 1 23 ? -79.875 5.738 -12.836 1 29.75 23 MET B N 1
ATOM 3912 C CA . MET B 1 23 ? -79.125 6.527 -11.859 1 29.75 23 MET B CA 1
ATOM 3913 C C . MET B 1 23 ? -77.938 5.742 -11.32 1 29.75 23 MET B C 1
ATOM 3915 O O . MET B 1 23 ? -77 6.328 -10.773 1 29.75 23 MET B O 1
ATOM 3919 N N . THR B 1 24 ? -78.062 4.359 -11.406 1 33.72 24 THR B N 1
ATOM 3920 C CA . THR B 1 24 ? -77.062 3.605 -10.711 1 33.72 24 THR B CA 1
ATOM 3921 C C . THR B 1 24 ? -75.75 3.621 -11.492 1 33.72 24 THR B C 1
ATOM 3923 O O . THR B 1 24 ? -74.625 3.504 -10.914 1 33.72 24 THR B O 1
ATOM 3926 N N . PHE B 1 25 ? -75.938 3.766 -12.773 1 36.72 25 PHE B N 1
ATOM 3927 C CA . PHE B 1 25 ? -74.688 3.666 -13.539 1 36.72 25 PHE B CA 1
ATOM 3928 C C . PHE B 1 25 ? -73.875 4.914 -13.352 1 36.72 25 PHE B C 1
ATOM 3930 O O . PHE B 1 25 ? -72.625 4.824 -13.273 1 36.72 25 PHE B O 1
ATOM 3937 N N . HIS B 1 26 ? -74.625 6.07 -13.156 1 37.12 26 HIS B N 1
ATOM 3938 C CA . HIS B 1 26 ? -73.812 7.281 -13.016 1 37.12 26 HIS B CA 1
ATOM 3939 C C . HIS B 1 26 ? -73.125 7.324 -11.656 1 37.12 26 HIS B C 1
ATOM 3941 O O . HIS B 1 26 ? -72 7.793 -11.547 1 37.12 26 HIS B O 1
ATOM 3947 N N . TRP B 1 27 ? -73.812 6.672 -10.688 1 36.41 27 TRP B N 1
ATOM 3948 C CA . TRP B 1 27 ? -73.125 6.676 -9.391 1 36.41 27 TRP B CA 1
ATOM 3949 C C . TRP B 1 27 ? -71.938 5.754 -9.398 1 36.41 27 TRP B C 1
ATOM 3951 O O . TRP B 1 27 ? -70.875 6.039 -8.758 1 36.41 27 TRP B O 1
ATOM 3961 N N . TYR B 1 28 ? -72 4.617 -10.156 1 37.59 28 TYR B N 1
ATOM 3962 C CA . TYR B 1 28 ? -70.812 3.734 -10.172 1 37.59 28 TYR B CA 1
ATOM 3963 C C . TYR B 1 28 ? -69.625 4.398 -10.875 1 37.59 28 TYR B C 1
ATOM 3965 O O . TYR B 1 28 ? -68.5 4.254 -10.445 1 37.59 28 TYR B O 1
ATOM 3973 N N . ILE B 1 29 ? -69.938 5.113 -11.922 1 39.03 29 ILE B N 1
ATOM 3974 C CA . ILE B 1 29 ? -68.812 5.762 -12.602 1 39.03 29 ILE B CA 1
ATOM 3975 C C . ILE B 1 29 ? -68.25 6.871 -11.719 1 39.03 29 ILE B C 1
ATOM 3977 O O . ILE B 1 29 ? -67.062 7.043 -11.633 1 39.03 29 ILE B O 1
ATOM 3981 N N . VAL B 1 30 ? -69.25 7.555 -11 1 38.72 30 VAL B N 1
ATOM 3982 C CA . VAL B 1 30 ? -68.688 8.602 -10.125 1 38.72 30 VAL B CA 1
ATOM 3983 C C . VAL B 1 30 ? -67.938 7.973 -8.969 1 38.72 30 VAL B C 1
ATOM 3985 O O . VAL B 1 30 ? -66.875 8.445 -8.594 1 38.72 30 VAL B O 1
ATOM 3988 N N . CYS B 1 31 ? -68.438 6.836 -8.414 1 35.94 31 CYS B N 1
ATOM 3989 C CA . CYS B 1 31 ? -67.688 6.191 -7.348 1 35.94 31 CYS B CA 1
ATOM 3990 C C . CYS B 1 31 ? -66.375 5.594 -7.895 1 35.94 31 CYS B C 1
ATOM 3992 O O . CYS B 1 31 ? -65.375 5.648 -7.234 1 35.94 31 CYS B O 1
ATOM 3994 N N . GLN B 1 32 ? -66.438 4.844 -9.031 1 38.22 32 GLN B N 1
ATOM 3995 C CA . GLN B 1 32 ? -65.188 4.359 -9.586 1 38.22 32 GLN B CA 1
ATOM 3996 C C . GLN B 1 32 ? -64.25 5.52 -9.93 1 38.22 32 GLN B C 1
ATOM 3998 O O . GLN B 1 32 ? -63.031 5.422 -9.734 1 38.22 32 GLN B O 1
ATOM 4003 N N . LEU B 1 33 ? -64.812 6.512 -10.531 1 36.44 33 LEU B N 1
ATOM 4004 C CA . LEU B 1 33 ? -63.938 7.664 -10.789 1 36.44 33 LEU B CA 1
ATOM 4005 C C . LEU B 1 33 ? -63.531 8.328 -9.484 1 36.44 33 LEU B C 1
ATOM 4007 O O . LEU B 1 33 ? -62.438 8.93 -9.414 1 36.44 33 LEU B O 1
ATOM 4011 N N . LEU B 1 34 ? -64.438 8.398 -8.531 1 33.31 34 LEU B N 1
ATOM 4012 C CA . LEU B 1 34 ? -63.938 8.898 -7.254 1 33.31 34 LEU B CA 1
ATOM 4013 C C . LEU B 1 34 ? -63 7.895 -6.594 1 33.31 34 LEU B C 1
ATOM 4015 O O . LEU B 1 34 ? -62.125 8.273 -5.805 1 33.31 34 LEU B O 1
ATOM 4019 N N . VAL B 1 35 ? -63.312 6.59 -6.566 1 36.69 35 VAL B N 1
ATOM 4020 C CA . VAL B 1 35 ? -62.312 5.637 -6.082 1 36.69 35 VAL B CA 1
ATOM 4021 C C . VAL B 1 35 ? -61.125 5.617 -7.023 1 36.69 35 VAL B C 1
ATOM 4023 O O . VAL B 1 35 ? -60.219 4.777 -6.891 1 36.69 35 VAL B O 1
ATOM 4026 N N . SER B 1 36 ? -61.281 5.93 -8.32 1 33.28 36 SER B N 1
ATOM 4027 C CA . SER B 1 36 ? -60.125 5.832 -9.211 1 33.28 36 SER B CA 1
ATOM 4028 C C . SER B 1 36 ? -58.844 6.215 -8.492 1 33.28 36 SER B C 1
ATOM 4030 O O . SER B 1 36 ? -58.875 6.719 -7.371 1 33.28 36 SER B O 1
ATOM 4032 N N . SER B 1 37 ? -58 7.07 -9.336 1 33.69 37 SER B N 1
ATOM 4033 C CA . SER B 1 37 ? -56.562 7.379 -9.195 1 33.69 37 SER B CA 1
ATOM 4034 C C . SER B 1 37 ? -56.281 8.07 -7.867 1 33.69 37 SER B C 1
ATOM 4036 O O . SER B 1 37 ? -56.094 9.289 -7.828 1 33.69 37 SER B O 1
ATOM 4038 N N . TRP B 1 38 ? -57.094 7.996 -6.934 1 33.59 38 TRP B N 1
ATOM 4039 C CA . TRP B 1 38 ? -56.438 8.453 -5.711 1 33.59 38 TRP B CA 1
ATOM 4040 C C . TRP B 1 38 ? -55.031 7.84 -5.586 1 33.59 38 TRP B C 1
ATOM 4042 O O . TRP B 1 38 ? -54.906 6.641 -5.332 1 33.59 38 TRP B O 1
ATOM 4052 N N . THR B 1 39 ? -54.219 7.93 -6.562 1 37.59 39 THR B N 1
ATOM 4053 C CA . THR B 1 39 ? -52.781 7.809 -6.262 1 37.59 39 THR B CA 1
ATOM 4054 C C . THR B 1 39 ? -52.5 8.234 -4.824 1 37.59 39 THR B C 1
ATOM 4056 O O . THR B 1 39 ? -52.719 9.391 -4.457 1 37.59 39 THR B O 1
ATOM 4059 N N . LEU B 1 40 ? -52.938 7.488 -3.855 1 40.62 40 LEU B N 1
ATOM 4060 C CA . LEU B 1 40 ? -52.5 7.645 -2.479 1 40.62 40 LEU B CA 1
ATOM 4061 C C . LEU B 1 40 ? -51.156 8.383 -2.428 1 40.62 40 LEU B C 1
ATOM 4063 O O . LEU B 1 40 ? -50.125 7.84 -2.848 1 40.62 40 LEU B O 1
ATOM 4067 N N . ALA B 1 41 ? -51.188 9.523 -2.834 1 48.56 41 ALA B N 1
ATOM 4068 C CA . ALA B 1 41 ? -50.031 10.406 -2.656 1 48.56 41 ALA B CA 1
ATOM 4069 C C . ALA B 1 41 ? -49.375 10.18 -1.294 1 48.56 41 ALA B C 1
ATOM 4071 O O . ALA B 1 41 ? -50.062 10.18 -0.266 1 48.56 41 ALA B O 1
ATOM 4072 N N . ILE B 1 42 ? -48.375 9.336 -1.308 1 58.91 42 ILE B N 1
ATOM 4073 C CA . ILE B 1 42 ? -47.562 9.219 -0.105 1 58.91 42 ILE B CA 1
ATOM 4074 C C . ILE B 1 42 ? -47.5 10.562 0.613 1 58.91 42 ILE B C 1
ATOM 4076 O O . ILE B 1 42 ? -47.344 11.609 -0.024 1 58.91 42 ILE B O 1
ATOM 4080 N N . ASP B 1 43 ? -48.031 10.656 1.835 1 67.56 43 ASP B N 1
ATOM 4081 C CA . ASP B 1 43 ? -47.844 11.805 2.705 1 67.56 43 ASP B CA 1
ATOM 4082 C C . ASP B 1 43 ? -46.469 12.453 2.453 1 67.56 43 ASP B C 1
ATOM 4084 O O . ASP B 1 43 ? -45.469 11.766 2.367 1 67.56 43 ASP B O 1
ATOM 4088 N N . PRO B 1 44 ? -46.594 13.695 1.979 1 78.06 44 PRO B N 1
ATOM 4089 C CA . PRO B 1 44 ? -45.344 14.398 1.7 1 78.06 44 PRO B CA 1
ATOM 4090 C C . PRO B 1 44 ? -44.281 14.211 2.803 1 78.06 44 PRO B C 1
ATOM 4092 O O . PRO B 1 44 ? -43.094 14.125 2.518 1 78.06 44 PRO B O 1
ATOM 4095 N N . ASP B 1 45 ? -44.75 14.148 4.012 1 79.06 45 ASP B N 1
ATOM 4096 C CA . ASP B 1 45 ? -43.812 13.969 5.121 1 79.06 45 ASP B CA 1
ATOM 4097 C C . ASP B 1 45 ? -43.156 12.578 5.078 1 79.06 45 ASP B C 1
ATOM 4099 O O . ASP B 1 45 ? -41.969 12.43 5.387 1 79.06 45 ASP B O 1
ATOM 4103 N N . VAL B 1 46 ? -43.938 11.656 4.711 1 80.62 46 VAL B N 1
ATOM 4104 C CA . VAL B 1 46 ? -43.406 10.297 4.578 1 80.62 46 VAL B CA 1
ATOM 4105 C C . VAL B 1 46 ? -42.406 10.227 3.424 1 80.62 46 VAL B C 1
ATOM 4107 O O . VAL B 1 46 ? -41.375 9.594 3.541 1 80.62 46 VAL B O 1
ATOM 4110 N N . GLN B 1 47 ? -42.781 10.875 2.426 1 84.19 47 GLN B N 1
ATOM 4111 C CA . GLN B 1 47 ? -41.875 10.883 1.272 1 84.19 47 GLN B CA 1
ATOM 4112 C C . GLN B 1 47 ? -40.562 11.547 1.609 1 84.19 47 GLN B C 1
ATOM 4114 O O . GLN B 1 47 ? -39.5 11.07 1.2 1 84.19 47 GLN B O 1
ATOM 4119 N N . ILE B 1 48 ? -40.625 12.609 2.316 1 85.44 48 ILE B N 1
ATOM 4120 C CA . ILE B 1 48 ? -39.406 13.312 2.727 1 85.44 48 ILE B CA 1
ATOM 4121 C C . ILE B 1 48 ? -38.562 12.398 3.594 1 85.44 48 ILE B C 1
ATOM 4123 O O . ILE B 1 48 ? -37.344 12.305 3.396 1 85.44 48 ILE B O 1
ATOM 4127 N N . LYS B 1 49 ? -39.219 11.75 4.438 1 84.06 49 LYS B N 1
ATOM 4128 C CA . LYS B 1 49 ? -38.5 10.852 5.328 1 84.06 49 LYS B CA 1
ATOM 4129 C C . LYS B 1 49 ? -37.875 9.68 4.551 1 84.06 49 LYS B C 1
ATOM 4131 O O . LYS B 1 49 ? -36.75 9.258 4.82 1 84.06 49 LYS B O 1
ATOM 4136 N N . LEU B 1 50 ? -38.625 9.148 3.648 1 86.31 50 LEU B N 1
ATOM 4137 C CA . LEU B 1 50 ? -38.125 8.055 2.826 1 86.31 50 LEU B CA 1
ATOM 4138 C C . LEU B 1 50 ? -36.906 8.484 2.002 1 86.31 50 LEU B C 1
ATOM 4140 O O . LEU B 1 50 ? -35.938 7.738 1.877 1 86.31 50 LEU B O 1
ATOM 4144 N N . ASN B 1 51 ? -37.031 9.641 1.538 1 87.38 51 ASN B N 1
ATOM 4145 C CA . ASN B 1 51 ? -35.906 10.172 0.769 1 87.38 51 ASN B CA 1
ATOM 4146 C C . ASN B 1 51 ? -34.656 10.336 1.634 1 87.38 51 ASN B C 1
ATOM 4148 O O . ASN B 1 51 ? -33.531 10.039 1.191 1 87.38 51 ASN B O 1
ATOM 4152 N N . ALA B 1 52 ? -34.875 10.75 2.787 1 86.88 52 ALA B N 1
ATOM 4153 C CA . ALA B 1 52 ? -33.781 10.93 3.709 1 86.88 52 ALA B CA 1
ATOM 4154 C C . ALA B 1 52 ? -33.125 9.594 4.055 1 86.88 52 ALA B C 1
ATOM 4156 O O . ALA B 1 52 ? -31.891 9.484 4.109 1 86.88 52 ALA B O 1
ATOM 4157 N N . ILE B 1 53 ? -33.906 8.672 4.219 1 87.25 53 ILE B N 1
ATOM 4158 C CA . ILE B 1 53 ? -33.406 7.336 4.527 1 87.25 53 ILE B CA 1
ATOM 4159 C C . ILE B 1 53 ? -32.656 6.777 3.332 1 87.25 53 ILE B C 1
ATOM 4161 O O . ILE B 1 53 ? -31.578 6.184 3.492 1 87.25 53 ILE B O 1
ATOM 4165 N N . GLN B 1 54 ? -33.156 6.961 2.242 1 89.56 54 GLN B N 1
ATOM 4166 C CA . GLN B 1 54 ? -32.5 6.48 1.032 1 89.56 54 GLN B CA 1
ATOM 4167 C C . GLN B 1 54 ? -31.141 7.148 0.844 1 89.56 54 GLN B C 1
ATOM 4169 O O . GLN B 1 54 ? -30.172 6.492 0.482 1 89.56 54 GLN B O 1
ATOM 4174 N N . GLU B 1 55 ? -31.109 8.375 1.12 1 90.81 55 GLU B N 1
ATOM 4175 C CA . GLU B 1 55 ? -29.859 9.102 0.995 1 90.81 55 GLU B CA 1
ATOM 4176 C C . GLU B 1 55 ? -28.828 8.625 2.025 1 90.81 55 GLU B C 1
ATOM 4178 O O . GLU B 1 55 ? -27.656 8.492 1.717 1 90.81 55 GLU B O 1
ATOM 4183 N N . GLN B 1 56 ? -29.312 8.367 3.109 1 89.81 56 GLN B N 1
ATOM 4184 C CA . GLN B 1 56 ? -28.438 7.863 4.152 1 89.81 56 GLN B CA 1
ATOM 4185 C C . GLN B 1 56 ? -27.891 6.477 3.793 1 89.81 56 GLN B C 1
ATOM 4187 O O . GLN B 1 56 ? -26.719 6.188 4.008 1 89.81 56 GLN B O 1
ATOM 4192 N N . MET B 1 57 ? -28.75 5.703 3.271 1 90.44 57 MET B N 1
ATOM 4193 C CA . MET B 1 57 ? -28.328 4.371 2.848 1 90.44 57 MET B CA 1
ATOM 4194 C C . MET B 1 57 ? -27.281 4.453 1.743 1 90.44 57 MET B C 1
ATOM 4196 O O . MET B 1 57 ? -26.281 3.719 1.764 1 90.44 57 MET B O 1
ATOM 4200 N N . LYS B 1 58 ? -27.516 5.301 0.893 1 92.44 58 LYS B N 1
ATOM 4201 C CA . LYS B 1 58 ? -26.562 5.52 -0.19 1 92.44 58 LYS B CA 1
ATOM 4202 C C . LYS B 1 58 ? -25.203 5.969 0.353 1 92.44 58 LYS B C 1
ATOM 4204 O O . LYS B 1 58 ? -24.172 5.438 -0.038 1 92.44 58 LYS B O 1
ATOM 4209 N N . THR B 1 59 ? -25.266 6.867 1.24 1 91.62 59 THR B N 1
ATOM 4210 C CA . THR B 1 59 ? -24.062 7.402 1.846 1 91.62 59 THR B CA 1
ATOM 4211 C C . THR B 1 59 ? -23.297 6.312 2.602 1 91.62 59 THR B C 1
ATOM 4213 O O . THR B 1 59 ? -22.078 6.195 2.473 1 91.62 59 THR B O 1
ATOM 4216 N N . LEU B 1 60 ? -24 5.547 3.291 1 92.44 60 LEU B N 1
ATOM 4217 C CA . LEU B 1 60 ? -23.375 4.48 4.066 1 92.44 60 LEU B CA 1
ATOM 4218 C C . LEU B 1 60 ? -22.797 3.41 3.148 1 92.44 60 LEU B C 1
ATOM 4220 O O . LEU B 1 60 ? -21.719 2.883 3.41 1 92.44 60 LEU B O 1
ATOM 4224 N N . THR B 1 61 ? -23.531 3.127 2.111 1 93.31 61 THR B N 1
ATOM 4225 C CA . THR B 1 61 ? -23.031 2.145 1.148 1 93.31 61 THR B CA 1
ATOM 4226 C C . THR B 1 61 ? -21.734 2.623 0.5 1 93.31 61 THR B C 1
ATOM 4228 O O . THR B 1 61 ? -20.766 1.869 0.409 1 93.31 61 THR B O 1
ATOM 4231 N N . LYS B 1 62 ? -21.719 3.844 0.149 1 93.44 62 LYS B N 1
ATOM 4232 C CA . LYS B 1 62 ? -20.516 4.422 -0.455 1 93.44 62 LYS B CA 1
ATOM 4233 C C . LYS B 1 62 ? -19.359 4.434 0.534 1 93.44 62 LYS B C 1
ATOM 4235 O O . LYS B 1 62 ? -18.219 4.125 0.169 1 93.44 62 LYS B O 1
ATOM 4240 N N . HIS B 1 63 ? -19.688 4.77 1.709 1 93.81 63 HIS B N 1
ATOM 4241 C CA . HIS B 1 63 ? -18.609 4.801 2.699 1 93.81 63 HIS B CA 1
ATOM 4242 C C . HIS B 1 63 ? -18.062 3.4 2.963 1 93.81 63 HIS B C 1
ATOM 4244 O O . HIS B 1 63 ? -16.859 3.227 3.152 1 93.81 63 HIS B O 1
ATOM 4250 N N . THR B 1 64 ? -18.922 2.439 3.016 1 93.44 64 THR B N 1
ATOM 4251 C CA . THR B 1 64 ? -18.484 1.06 3.178 1 93.44 64 THR B CA 1
ATOM 4252 C C . THR B 1 64 ? -17.562 0.648 2.031 1 93.44 64 THR B C 1
ATOM 4254 O O . THR B 1 64 ? -16.562 -0.037 2.246 1 93.44 64 THR B O 1
ATOM 4257 N N . MET B 1 65 ? -17.891 1.106 0.87 1 94.12 65 MET B N 1
ATOM 4258 C CA . MET B 1 65 ? -17.047 0.866 -0.299 1 94.12 65 MET B CA 1
ATOM 4259 C C . MET B 1 65 ? -15.664 1.495 -0.115 1 94.12 65 MET B C 1
ATOM 4261 O O . MET B 1 65 ? -14.641 0.856 -0.382 1 94.12 65 MET B O 1
ATOM 4265 N N . VAL B 1 66 ? -15.641 2.656 0.383 1 92.88 66 VAL B N 1
ATOM 4266 C CA . VAL B 1 66 ? -14.391 3.383 0.596 1 92.88 66 VAL B CA 1
ATOM 4267 C C . VAL B 1 66 ? -13.594 2.719 1.716 1 92.88 66 VAL B C 1
ATOM 4269 O O . VAL B 1 66 ? -12.367 2.594 1.624 1 92.88 66 VAL B O 1
ATOM 4272 N N . LEU B 1 67 ? -14.273 2.311 2.725 1 93.5 67 LEU B N 1
ATOM 4273 C CA . LEU B 1 67 ? -13.609 1.633 3.834 1 93.5 67 LEU B CA 1
ATOM 4274 C C . LEU B 1 67 ? -12.945 0.339 3.367 1 93.5 67 LEU B C 1
ATOM 4276 O O . LEU B 1 67 ? -11.844 0.01 3.797 1 93.5 67 LEU B O 1
ATOM 4280 N N . GLN B 1 68 ? -13.617 -0.324 2.535 1 93.56 68 GLN B N 1
ATOM 4281 C CA . GLN B 1 68 ? -13.023 -1.537 1.98 1 93.56 68 GLN B CA 1
ATOM 4282 C C . GLN B 1 68 ? -11.773 -1.218 1.172 1 93.56 68 GLN B C 1
ATOM 4284 O O . GLN B 1 68 ? -10.766 -1.924 1.271 1 93.56 68 GLN B O 1
ATOM 4289 N N . GLU B 1 69 ? -11.883 -0.204 0.399 1 93.94 69 GLU B N 1
ATOM 4290 C CA . GLU B 1 69 ? -10.695 0.217 -0.347 1 93.94 69 GLU B CA 1
ATOM 4291 C C . GLU B 1 69 ? -9.555 0.597 0.593 1 93.94 69 GLU B C 1
ATOM 4293 O O . GLU B 1 69 ? -8.391 0.298 0.319 1 93.94 69 GLU B O 1
ATOM 4298 N N . PHE B 1 70 ? -9.898 1.248 1.688 1 94 70 PHE B N 1
ATOM 4299 C CA . PHE B 1 70 ? -8.898 1.616 2.688 1 94 70 PHE B CA 1
ATOM 4300 C C . PHE B 1 70 ? -8.18 0.381 3.217 1 94 70 PHE B C 1
ATOM 4302 O O . PHE B 1 70 ? -6.953 0.374 3.338 1 94 70 PHE B O 1
ATOM 4309 N N . VAL B 1 71 ? -8.859 -0.643 3.439 1 94.06 71 VAL B N 1
ATOM 4310 C CA . VAL B 1 71 ? -8.281 -1.892 3.922 1 94.06 71 VAL B CA 1
ATOM 4311 C C . VAL B 1 71 ? -7.398 -2.508 2.838 1 94.06 71 VAL B C 1
ATOM 4313 O O . VAL B 1 71 ? -6.289 -2.967 3.117 1 94.06 71 VAL B O 1
ATOM 4316 N N . GLU B 1 72 ? -7.875 -2.514 1.635 1 94.5 72 GLU B N 1
ATOM 4317 C CA . GLU B 1 72 ? -7.105 -3.084 0.533 1 94.5 72 GLU B CA 1
ATOM 4318 C C . GLU B 1 72 ? -5.828 -2.287 0.278 1 94.5 72 GLU B C 1
ATOM 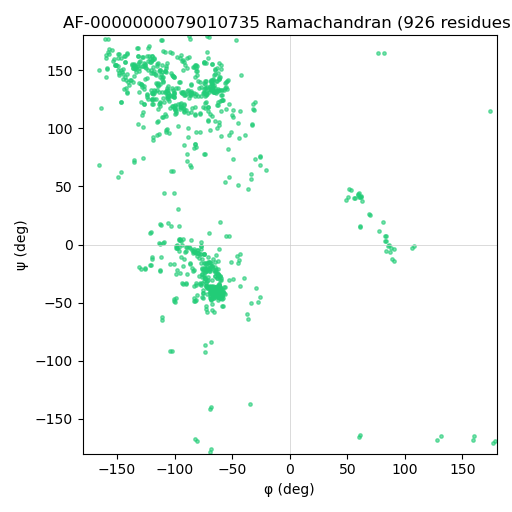4320 O O . GLU B 1 72 ? -4.789 -2.859 -0.052 1 94.5 72 GLU B O 1
ATOM 4325 N N . GLU B 1 73 ? -5.93 -0.98 0.384 1 92.69 73 GLU B N 1
ATOM 4326 C CA . GLU B 1 73 ? -4.738 -0.146 0.266 1 92.69 73 GLU B CA 1
ATOM 4327 C C . GLU B 1 73 ? -3.709 -0.499 1.336 1 92.69 73 GLU B C 1
ATOM 4329 O O . GLU B 1 73 ? -2.51 -0.564 1.054 1 92.69 73 GLU B O 1
ATOM 4334 N N . ARG B 1 74 ? -4.16 -0.683 2.49 1 91.56 74 ARG B N 1
ATOM 4335 C CA . ARG B 1 74 ? -3.262 -1.107 3.559 1 91.56 74 ARG B CA 1
ATOM 4336 C C . ARG B 1 74 ? -2.57 -2.42 3.203 1 91.56 74 ARG B C 1
ATOM 4338 O O . ARG B 1 74 ? -1.36 -2.561 3.393 1 91.56 74 ARG B O 1
ATOM 4345 N N . ILE B 1 75 ? -3.289 -3.328 2.729 1 89.75 75 ILE B N 1
ATOM 4346 C CA . ILE B 1 75 ? -2.738 -4.629 2.369 1 89.75 75 ILE B CA 1
ATOM 4347 C C . ILE B 1 75 ? -1.724 -4.469 1.24 1 89.75 75 ILE B C 1
ATOM 4349 O O . ILE B 1 75 ? -0.666 -5.102 1.252 1 89.75 75 ILE B O 1
ATOM 4353 N N . ARG B 1 76 ? -2.012 -3.609 0.256 1 89.06 76 ARG B N 1
ATOM 4354 C CA . ARG B 1 76 ? -1.104 -3.369 -0.862 1 89.06 76 ARG B CA 1
ATOM 4355 C C . ARG B 1 76 ? 0.219 -2.787 -0.377 1 89.06 76 ARG B C 1
ATOM 4357 O O . ARG B 1 76 ? 1.261 -2.992 -1.004 1 89.06 76 ARG B O 1
ATOM 4364 N N . THR B 1 77 ? 0.189 -2.102 0.728 1 85.5 77 THR B N 1
ATOM 4365 C CA . THR B 1 77 ? 1.4 -1.441 1.202 1 85.5 77 THR B CA 1
ATOM 4366 C C . THR B 1 77 ? 2.146 -2.328 2.197 1 85.5 77 THR B C 1
ATOM 4368 O O . THR B 1 77 ? 3.279 -2.025 2.576 1 85.5 77 THR B O 1
ATOM 4371 N N . ASP B 1 78 ? 1.564 -3.398 2.66 1 81.25 78 ASP B N 1
ATOM 4372 C CA . ASP B 1 78 ? 2.209 -4.332 3.576 1 81.25 78 ASP B CA 1
ATOM 4373 C C . ASP B 1 78 ? 3.236 -5.195 2.848 1 81.25 78 ASP B C 1
ATOM 4375 O O . ASP B 1 78 ? 4.184 -5.691 3.459 1 81.25 78 ASP B O 1
ATOM 4379 N N . GLY B 1 79 ? 2.979 -5.344 1.598 1 79.25 79 GLY B N 1
ATOM 4380 C CA . GLY B 1 79 ? 3.861 -6.184 0.806 1 79.25 79 GLY B CA 1
ATOM 4381 C C . GLY B 1 79 ? 3.4 -6.348 -0.63 1 79.25 79 GLY B C 1
ATOM 4382 O O . GLY B 1 79 ? 2.504 -5.633 -1.085 1 79.25 79 GLY B O 1
ATOM 4383 N N . GLN B 1 80 ? 4.059 -7.246 -1.324 1 83.5 80 GLN B N 1
ATOM 4384 C CA . GLN B 1 80 ? 3.746 -7.512 -2.725 1 83.5 80 GLN B CA 1
ATOM 4385 C C . GLN B 1 80 ? 2.797 -8.695 -2.863 1 83.5 80 GLN B C 1
ATOM 4387 O O . GLN B 1 80 ? 2.584 -9.445 -1.906 1 83.5 80 GLN B O 1
ATOM 4392 N N . SER B 1 81 ? 2.154 -8.781 -3.971 1 90.44 81 SER B N 1
ATOM 4393 C CA . SER B 1 81 ? 1.33 -9.953 -4.262 1 90.44 81 SER B CA 1
ATOM 4394 C C . SER B 1 81 ? 2.137 -11.242 -4.141 1 90.44 81 SER B C 1
ATOM 4396 O O . SER B 1 81 ? 3.289 -11.297 -4.57 1 90.44 81 SER B O 1
ATOM 4398 N N . GLY B 1 82 ? 1.584 -12.234 -3.48 1 89.5 82 GLY B N 1
ATOM 4399 C CA . GLY B 1 82 ? 2.262 -13.5 -3.246 1 89.5 82 GLY B CA 1
ATOM 4400 C C . GLY B 1 82 ? 1.673 -14.289 -2.09 1 89.5 82 GLY B C 1
ATOM 4401 O O . GLY B 1 82 ? 0.536 -14.047 -1.683 1 89.5 82 GLY B O 1
ATOM 4402 N N . LEU B 1 83 ? 2.428 -15.25 -1.649 1 88.38 83 LEU B N 1
ATOM 4403 C CA . LEU B 1 83 ? 2.021 -16.062 -0.511 1 88.38 83 LEU B CA 1
ATOM 4404 C C . LEU B 1 83 ? 2.34 -15.359 0.804 1 88.38 83 LEU B C 1
ATOM 4406 O O . LEU B 1 83 ? 3.475 -14.938 1.025 1 88.38 83 LEU B O 1
ATOM 4410 N N . LYS B 1 84 ? 1.394 -15.25 1.605 1 83.81 84 LYS B N 1
ATOM 4411 C CA . LYS B 1 84 ? 1.569 -14.523 2.863 1 83.81 84 LYS B CA 1
ATOM 4412 C C . LYS B 1 84 ? 1.774 -15.492 4.027 1 83.81 84 LYS B C 1
ATOM 4414 O O . LYS B 1 84 ? 2.662 -15.289 4.859 1 83.81 84 LYS B O 1
ATOM 4419 N N . GLN B 1 85 ? 0.896 -16.531 4.074 1 81.69 85 GLN B N 1
ATOM 4420 C CA . GLN B 1 85 ? 0.947 -17.453 5.195 1 81.69 85 GLN B CA 1
ATOM 4421 C C . GLN B 1 85 ? 0.583 -18.875 4.754 1 81.69 85 GLN B C 1
ATOM 4423 O O . GLN B 1 85 ? -0.212 -19.062 3.83 1 81.69 85 GLN B O 1
ATOM 4428 N N . LEU B 1 86 ? 1.226 -19.719 5.469 1 80.31 86 LEU B N 1
ATOM 4429 C CA . LEU B 1 86 ? 0.882 -21.125 5.297 1 80.31 86 LEU B CA 1
ATOM 4430 C C . LEU B 1 86 ? 0.228 -21.688 6.555 1 80.31 86 LEU B C 1
ATOM 4432 O O . LEU B 1 86 ? 0.445 -21.172 7.652 1 80.31 86 LEU B O 1
ATOM 4436 N N . ARG B 1 87 ? -0.612 -22.625 6.465 1 76.69 87 ARG B N 1
ATOM 4437 C CA . ARG B 1 87 ? -1.29 -23.188 7.625 1 76.69 87 ARG B CA 1
ATOM 4438 C C . ARG B 1 87 ? -0.289 -23.797 8.602 1 76.69 87 ARG B C 1
ATOM 4440 O O . ARG B 1 87 ? -0.482 -23.734 9.82 1 76.69 87 ARG B O 1
ATOM 4447 N N . HIS B 1 88 ? 0.637 -24.5 8.172 1 64.06 88 HIS B N 1
ATOM 4448 C CA . HIS B 1 88 ? 1.493 -25.234 9.086 1 64.06 88 HIS B CA 1
ATOM 4449 C C . HIS B 1 88 ? 2.781 -24.469 9.375 1 64.06 88 HIS B C 1
ATOM 4451 O O . HIS B 1 88 ? 3.791 -25.078 9.758 1 64.06 88 HIS B O 1
ATOM 4457 N N . ASP B 1 89 ? 2.615 -23.172 9.32 1 58.25 89 ASP B N 1
ATOM 4458 C CA . ASP B 1 89 ? 3.854 -22.453 9.625 1 58.25 89 ASP B CA 1
ATOM 4459 C C . ASP B 1 89 ? 4.121 -22.438 11.125 1 58.25 89 ASP B C 1
ATOM 4461 O O . ASP B 1 89 ? 3.258 -22.047 11.914 1 58.25 89 ASP B O 1
ATOM 4465 N N . THR B 1 90 ? 4.953 -23.391 11.539 1 53.5 90 THR B N 1
ATOM 4466 C CA . THR B 1 90 ? 5.262 -23.562 12.953 1 53.5 90 THR B CA 1
ATOM 4467 C C . THR B 1 90 ? 6.375 -22.609 13.391 1 53.5 90 THR B C 1
ATOM 4469 O O . THR B 1 90 ? 6.816 -22.641 14.539 1 53.5 90 THR B O 1
ATOM 4472 N N . GLU B 1 91 ? 6.953 -21.922 12.352 1 49.44 91 GLU B N 1
ATOM 4473 C CA . GLU B 1 91 ? 8.164 -21.234 12.797 1 49.44 91 GLU B CA 1
ATOM 4474 C C . GLU B 1 91 ? 7.984 -19.719 12.742 1 49.44 91 GLU B C 1
ATOM 4476 O O . GLU B 1 91 ? 7.078 -19.219 12.07 1 49.44 91 GLU B O 1
ATOM 4481 N N . GLY B 1 92 ? 8.281 -19.047 13.672 1 50.5 92 GLY B N 1
ATOM 4482 C CA . GLY B 1 92 ? 8.453 -17.625 13.883 1 50.5 92 GLY B CA 1
ATOM 4483 C C . GLY B 1 92 ? 8.703 -17.25 15.328 1 50.5 92 GLY B C 1
ATOM 4484 O O . GLY B 1 92 ? 8.422 -18.047 16.234 1 50.5 92 GLY B O 1
ATOM 4485 N N . THR B 1 93 ? 9.812 -16.797 15.383 1 44.72 93 THR B N 1
ATOM 4486 C CA . THR B 1 93 ? 10.18 -16.344 16.719 1 44.72 93 THR B CA 1
ATOM 4487 C C . THR B 1 93 ? 9.141 -15.383 17.281 1 44.72 93 THR B C 1
ATOM 4489 O O . THR B 1 93 ? 9.133 -15.086 18.469 1 44.72 93 THR B O 1
ATOM 4492 N N . LYS B 1 94 ? 8.555 -14.672 16.234 1 49.06 94 LYS B N 1
ATOM 4493 C CA . LYS B 1 94 ? 7.676 -13.68 16.859 1 49.06 94 LYS B CA 1
ATOM 4494 C C . LYS B 1 94 ? 6.211 -13.969 16.547 1 49.06 94 LYS B C 1
ATOM 4496 O O . LYS B 1 94 ? 5.883 -14.414 15.438 1 49.06 94 LYS B O 1
ATOM 4501 N N . ASN B 1 95 ? 5.391 -14.18 17.5 1 44.22 95 ASN B N 1
ATOM 4502 C CA . ASN B 1 95 ? 3.955 -14.438 17.484 1 44.22 95 ASN B CA 1
ATOM 4503 C C . ASN B 1 95 ? 3.283 -13.766 16.297 1 44.22 95 ASN B C 1
ATOM 4505 O O . ASN B 1 95 ? 2.275 -14.258 15.781 1 44.22 95 ASN B O 1
ATOM 4509 N N . TYR B 1 96 ? 3.717 -12.617 15.945 1 48.34 96 TYR B N 1
ATOM 4510 C CA . TYR B 1 96 ? 2.928 -11.867 14.977 1 48.34 96 TYR B CA 1
ATOM 4511 C C . TYR B 1 96 ? 3.66 -11.758 13.641 1 48.34 96 TYR B C 1
ATOM 4513 O O . TYR B 1 96 ? 3.064 -11.391 12.625 1 48.34 96 TYR B O 1
ATOM 4521 N N . PHE B 1 97 ? 4.934 -12.125 13.539 1 52.91 97 PHE B N 1
ATOM 4522 C CA . PHE B 1 97 ? 5.551 -11.969 12.227 1 52.91 97 PHE B CA 1
ATOM 4523 C C . PHE B 1 97 ? 6.207 -13.273 11.781 1 52.91 97 PHE B C 1
ATOM 4525 O O . PHE B 1 97 ? 7.285 -13.625 12.266 1 52.91 97 PHE B O 1
ATOM 4532 N N . GLY B 1 98 ? 5.273 -14.188 11.398 1 54.91 98 GLY B N 1
ATOM 4533 C CA . GLY B 1 98 ? 5.891 -15.367 10.82 1 54.91 98 GLY B CA 1
ATOM 4534 C C . GLY B 1 98 ? 6.809 -15.047 9.656 1 54.91 98 GLY B C 1
ATOM 4535 O O . GLY B 1 98 ? 6.477 -14.211 8.805 1 54.91 98 GLY B O 1
ATOM 4536 N N . SER B 1 99 ? 8.062 -15.305 9.758 1 60.41 99 SER B N 1
ATOM 4537 C CA . SER B 1 99 ? 9.133 -14.867 8.867 1 60.41 99 SER B CA 1
ATOM 4538 C C . SER B 1 99 ? 9.406 -15.898 7.781 1 60.41 99 SER B C 1
ATOM 4540 O O . SER B 1 99 ? 10.281 -15.703 6.934 1 60.41 99 SER B O 1
ATOM 4542 N N . THR B 1 100 ? 8.398 -17.094 7.828 1 61.69 100 THR B N 1
ATOM 4543 C CA . THR B 1 100 ? 8.852 -18.078 6.844 1 61.69 100 THR B CA 1
ATOM 4544 C C . THR B 1 100 ? 7.668 -18.766 6.172 1 61.69 100 THR B C 1
ATOM 4546 O O . THR B 1 100 ? 6.57 -18.812 6.734 1 61.69 100 THR B O 1
ATOM 4549 N N . HIS B 1 101 ? 7.883 -19.203 4.914 1 67.38 101 HIS B N 1
ATOM 4550 C CA . HIS B 1 101 ? 6.906 -19.984 4.168 1 67.38 101 HIS B CA 1
ATOM 4551 C C . HIS B 1 101 ? 7.328 -21.453 4.07 1 67.38 101 HIS B C 1
ATOM 4553 O O . HIS B 1 101 ? 6.941 -22.141 3.133 1 67.38 101 HIS B O 1
ATOM 4559 N N . ILE B 1 102 ? 8.273 -21.844 5.008 1 67.25 102 ILE B N 1
ATOM 4560 C CA . ILE B 1 102 ? 8.805 -23.203 4.938 1 67.25 102 ILE B CA 1
ATOM 4561 C C . ILE B 1 102 ? 8.484 -23.953 6.234 1 67.25 102 ILE B C 1
ATOM 4563 O O . ILE B 1 102 ? 8.789 -23.469 7.328 1 67.25 102 ILE B O 1
ATOM 4567 N N . ASP B 1 103 ? 7.766 -25.062 6.113 1 70.88 103 ASP B N 1
ATOM 4568 C CA . ASP B 1 103 ? 7.703 -26.047 7.184 1 70.88 103 ASP B CA 1
ATOM 4569 C C . ASP B 1 103 ? 8.578 -27.266 6.863 1 70.88 103 ASP B C 1
ATOM 4571 O O . ASP B 1 103 ? 9.805 -27.188 6.934 1 70.88 103 ASP B O 1
ATOM 4575 N N . TYR B 1 104 ? 7.977 -28.25 6.238 1 73.19 104 TYR B N 1
ATOM 4576 C CA . TYR B 1 104 ? 8.75 -29.359 5.688 1 73.19 104 TYR B CA 1
ATOM 4577 C C . TYR B 1 104 ? 9.109 -29.094 4.23 1 73.19 104 TYR B C 1
ATOM 4579 O O . TYR B 1 104 ? 10.18 -29.5 3.77 1 73.19 104 TYR B O 1
ATOM 4587 N N . SER B 1 105 ? 8.203 -28.469 3.684 1 82.69 105 SER B N 1
ATOM 4588 C CA . SER B 1 105 ? 8.391 -28.062 2.299 1 82.69 105 SER B CA 1
ATOM 4589 C C . SER B 1 105 ? 7.953 -26.609 2.098 1 82.69 105 SER B C 1
ATOM 4591 O O . SER B 1 105 ? 7.16 -26.078 2.879 1 82.69 105 SER B O 1
ATOM 4593 N N . ALA B 1 106 ? 8.562 -26.062 1.143 1 83.31 106 ALA B N 1
ATOM 4594 C CA . ALA B 1 106 ? 8.133 -24.719 0.8 1 83.31 106 ALA B CA 1
ATOM 4595 C C . ALA B 1 106 ? 6.676 -24.703 0.338 1 83.31 106 ALA B C 1
ATOM 4597 O O . ALA B 1 106 ? 6.305 -25.438 -0.58 1 83.31 106 ALA B O 1
ATOM 4598 N N . ALA B 1 107 ? 5.793 -23.969 1.034 1 85.56 107 ALA B N 1
ATOM 4599 C CA . ALA B 1 107 ? 4.391 -23.719 0.709 1 85.56 107 ALA B CA 1
ATOM 4600 C C . ALA B 1 107 ? 3.598 -25.031 0.675 1 85.56 107 ALA B C 1
ATOM 4602 O O . ALA B 1 107 ? 2.555 -25.109 0.022 1 85.56 107 ALA B O 1
ATOM 4603 N N . GLY B 1 108 ? 4.145 -26.109 1.239 1 86.31 108 GLY B N 1
ATOM 4604 C CA . GLY B 1 108 ? 3.461 -27.391 1.236 1 86.31 108 GLY B CA 1
ATOM 4605 C C . GLY B 1 108 ? 3.373 -28.016 -0.143 1 86.31 108 GLY B C 1
ATOM 4606 O O . GLY B 1 108 ? 2.436 -28.766 -0.433 1 86.31 108 GLY B O 1
ATOM 4607 N N . ILE B 1 109 ? 4.258 -27.703 -1.001 1 90.25 109 ILE B N 1
ATOM 4608 C CA . ILE B 1 109 ? 4.293 -28.234 -2.357 1 90.25 109 ILE B CA 1
ATOM 4609 C C . ILE B 1 109 ? 4.492 -29.75 -2.311 1 90.25 109 ILE B C 1
ATOM 4611 O O . ILE B 1 109 ? 5.328 -30.25 -1.555 1 90.25 109 ILE B O 1
ATOM 4615 N N . HIS B 1 110 ? 3.684 -30.453 -3.105 1 89.56 110 HIS B N 1
ATOM 4616 C CA . HIS B 1 110 ? 3.768 -31.906 -3.172 1 89.56 110 HIS B CA 1
ATOM 4617 C C . HIS B 1 110 ? 3.111 -32.438 -4.441 1 89.56 110 HIS B C 1
ATOM 4619 O O . HIS B 1 110 ? 2.668 -31.672 -5.289 1 89.56 110 HIS B O 1
ATOM 4625 N N . ASP B 1 111 ? 3.229 -33.812 -4.598 1 89.25 111 ASP B N 1
ATOM 4626 C CA . ASP B 1 111 ? 2.598 -34.438 -5.746 1 89.25 111 ASP B CA 1
ATOM 4627 C C . ASP B 1 111 ? 1.761 -35.656 -5.305 1 89.25 111 ASP B C 1
ATOM 4629 O O . ASP B 1 111 ? 1.896 -36.125 -4.176 1 89.25 111 ASP B O 1
ATOM 4633 N N . HIS B 1 112 ? 0.839 -35.938 -6.16 1 90.75 112 HIS B N 1
ATOM 4634 C CA . HIS B 1 112 ? 0.037 -37.125 -6.012 1 90.75 112 HIS B CA 1
ATOM 4635 C C . HIS B 1 112 ? 0.31 -38.125 -7.145 1 90.75 112 HIS B C 1
ATOM 4637 O O . HIS B 1 112 ? -0.376 -38.094 -8.164 1 90.75 112 HIS B O 1
ATOM 4643 N N . SER B 1 113 ? 1.156 -39 -6.859 1 86.06 113 SER B N 1
ATOM 4644 C CA . SER B 1 113 ? 1.631 -39.875 -7.918 1 86.06 113 SER B CA 1
ATOM 4645 C C . SER B 1 113 ? 0.562 -40.906 -8.305 1 86.06 113 SER B C 1
ATOM 4647 O O . SER B 1 113 ? 0.668 -41.562 -9.344 1 86.06 113 SER B O 1
ATOM 4649 N N . ASP B 1 114 ? -0.434 -41.062 -7.457 1 87.81 114 ASP B N 1
ATOM 4650 C CA . ASP B 1 114 ? -1.497 -42 -7.727 1 87.81 114 ASP B CA 1
ATOM 4651 C C . ASP B 1 114 ? -2.562 -41.406 -8.641 1 87.81 114 ASP B C 1
ATOM 4653 O O . ASP B 1 114 ? -3.461 -42.125 -9.102 1 87.81 114 ASP B O 1
ATOM 4657 N N . TYR B 1 115 ? -2.377 -40.156 -8.914 1 89.94 115 TYR B N 1
ATOM 4658 C CA . TYR B 1 115 ? -3.254 -39.469 -9.867 1 89.94 115 TYR B CA 1
ATOM 4659 C C . TYR B 1 115 ? -2.482 -39.031 -11.102 1 89.94 115 TYR B C 1
ATOM 4661 O O . TYR B 1 115 ? -1.267 -38.844 -11.039 1 89.94 115 TYR B O 1
ATOM 4669 N N . ILE B 1 116 ? -3.264 -38.906 -12.109 1 85.62 116 ILE B N 1
ATOM 4670 C CA . ILE B 1 116 ? -2.623 -38.406 -13.328 1 85.62 116 ILE B CA 1
ATOM 4671 C C . ILE B 1 116 ? -2.422 -36.906 -13.234 1 85.62 116 ILE B C 1
ATOM 4673 O O . ILE B 1 116 ? -3.391 -36.156 -13.203 1 85.62 116 ILE B O 1
ATOM 4677 N N . ASN B 1 117 ? -1.271 -36.5 -13.172 1 82.56 117 ASN B N 1
ATOM 4678 C CA . ASN B 1 117 ? -0.833 -35.094 -13.336 1 82.56 117 ASN B CA 1
ATOM 4679 C C . ASN B 1 117 ? -1.418 -34.188 -12.258 1 82.56 117 ASN B C 1
ATOM 4681 O O . ASN B 1 117 ? -1.956 -33.125 -12.562 1 82.56 117 ASN B O 1
ATOM 4685 N N . THR B 1 118 ? -1.521 -34.688 -11.062 1 90.81 118 THR B N 1
ATOM 4686 C CA . THR B 1 118 ? -2.012 -33.875 -9.961 1 90.81 118 THR B CA 1
ATOM 4687 C C . THR B 1 118 ? -0.855 -33.375 -9.094 1 90.81 118 THR B C 1
ATOM 4689 O O . THR B 1 118 ? -0.085 -34.188 -8.57 1 90.81 118 THR B O 1
ATOM 4692 N N . LEU B 1 119 ? -0.733 -32.094 -9.031 1 92.19 119 LEU B N 1
ATOM 4693 C CA . LEU B 1 119 ? 0.192 -31.438 -8.125 1 92.19 119 LEU B CA 1
ATOM 4694 C C . LEU B 1 119 ? -0.55 -30.844 -6.934 1 92.19 119 LEU B C 1
ATOM 4696 O O . LEU B 1 119 ? -1.783 -30.812 -6.922 1 92.19 119 LEU B O 1
ATOM 4700 N N . GLY B 1 120 ? 0.272 -30.516 -5.973 1 91.94 120 GLY B N 1
ATOM 4701 C CA . GLY B 1 120 ? -0.433 -30.016 -4.805 1 91.94 120 GLY B CA 1
ATOM 4702 C C . GLY B 1 120 ? 0.359 -28.984 -4.02 1 91.94 120 GLY B C 1
ATOM 4703 O O . GLY B 1 120 ? 1.59 -28.953 -4.09 1 91.94 120 GLY B O 1
ATOM 4704 N N . MET B 1 121 ? -0.369 -28.141 -3.328 1 90.25 121 MET B N 1
ATOM 4705 C CA . MET B 1 121 ? 0.095 -27.219 -2.287 1 90.25 121 MET B CA 1
ATOM 4706 C C . MET B 1 121 ? -0.857 -27.219 -1.096 1 90.25 121 MET B C 1
ATOM 4708 O O . MET B 1 121 ? -2.031 -27.578 -1.234 1 90.25 121 MET B O 1
ATOM 4712 N N . GLY B 1 122 ? -0.396 -26.906 0.018 1 89 122 GLY B N 1
ATOM 4713 C CA . GLY B 1 122 ? -1.275 -26.781 1.17 1 89 122 GLY B CA 1
ATOM 4714 C C . GLY B 1 122 ? -2.203 -25.594 1.097 1 89 122 GLY B C 1
ATOM 4715 O O . GLY B 1 122 ? -2.285 -24.922 0.063 1 89 122 GLY B O 1
ATOM 4716 N N . GLU B 1 123 ? -2.996 -25.453 2.178 1 90.25 123 GLU B N 1
ATOM 4717 C CA . GLU B 1 123 ? -3.781 -24.234 2.318 1 90.25 123 GLU B CA 1
ATOM 4718 C C . GLU B 1 123 ? -2.877 -23.016 2.51 1 90.25 123 GLU B C 1
ATOM 4720 O O . GLU B 1 123 ? -1.944 -23.047 3.312 1 90.25 123 GLU B O 1
ATOM 4725 N N . ILE B 1 124 ? -3.184 -22.062 1.747 1 89.75 124 ILE B N 1
ATOM 4726 C CA . ILE B 1 124 ? -2.344 -20.875 1.858 1 89.75 124 ILE B CA 1
ATOM 4727 C C . ILE B 1 124 ? -3.223 -19.625 1.998 1 89.75 124 ILE B C 1
ATOM 4729 O O . ILE B 1 124 ? -4.375 -19.625 1.562 1 89.75 124 ILE B O 1
ATOM 4733 N N . SER B 1 125 ? -2.742 -18.656 2.686 1 91 125 SER B N 1
ATOM 4734 C CA . SER B 1 125 ? -3.219 -17.281 2.562 1 91 125 SER B CA 1
ATOM 4735 C C . SER B 1 125 ? -2.395 -16.5 1.546 1 91 125 SER B C 1
ATOM 4737 O O . SER B 1 125 ? -1.173 -16.391 1.679 1 91 125 SER B O 1
ATOM 4739 N N . ALA B 1 126 ? -3.029 -16.078 0.532 1 92.25 126 ALA B N 1
ATOM 4740 C CA . ALA B 1 126 ? -2.363 -15.328 -0.529 1 92.25 126 ALA B CA 1
ATOM 4741 C C . ALA B 1 126 ? -2.891 -13.898 -0.605 1 92.25 126 ALA B C 1
ATOM 4743 O O . ALA B 1 126 ? -3.98 -13.609 -0.105 1 92.25 126 ALA B O 1
ATOM 4744 N N . VAL B 1 127 ? -2.092 -13.07 -1.077 1 93.12 127 VAL B N 1
ATOM 4745 C CA . VAL B 1 127 ? -2.475 -11.695 -1.401 1 93.12 127 VAL B CA 1
ATOM 4746 C C . VAL B 1 127 ? -2.248 -11.438 -2.889 1 93.12 127 VAL B C 1
ATOM 4748 O O . VAL B 1 127 ? -1.173 -11.727 -3.42 1 93.12 127 VAL B O 1
ATOM 4751 N N . ILE B 1 128 ? -3.264 -11.008 -3.549 1 95.19 128 ILE B N 1
ATOM 4752 C CA . ILE B 1 128 ? -3.131 -10.555 -4.93 1 95.19 128 ILE B CA 1
ATOM 4753 C C . ILE B 1 128 ? -3.73 -9.156 -5.074 1 95.19 128 ILE B C 1
ATOM 4755 O O . ILE B 1 128 ? -4.941 -8.977 -4.934 1 95.19 128 ILE B O 1
ATOM 4759 N N . ASN B 1 129 ? -2.885 -8.203 -5.355 1 93.94 129 ASN B N 1
ATOM 4760 C CA . ASN B 1 129 ? -3.27 -6.805 -5.555 1 93.94 129 ASN B CA 1
ATOM 4761 C C . ASN B 1 129 ? -4.117 -6.289 -4.398 1 93.94 129 ASN B C 1
ATOM 4763 O O . ASN B 1 129 ? -5.188 -5.723 -4.613 1 93.94 129 ASN B O 1
ATOM 4767 N N . GLY B 1 130 ? -3.709 -6.523 -3.205 1 93.19 130 GLY B N 1
ATOM 4768 C CA . GLY B 1 130 ? -4.367 -5.984 -2.027 1 93.19 130 GLY B CA 1
ATOM 4769 C C . GLY B 1 130 ? -5.527 -6.836 -1.545 1 93.19 130 GLY B C 1
ATOM 4770 O O . GLY B 1 130 ? -6.199 -6.484 -0.572 1 93.19 130 GLY B O 1
ATOM 4771 N N . VAL B 1 131 ? -5.84 -7.945 -2.225 1 95.62 131 VAL B N 1
ATOM 4772 C CA . VAL B 1 131 ? -6.895 -8.859 -1.804 1 95.62 131 VAL B CA 1
ATOM 4773 C C . VAL B 1 131 ? -6.281 -10.047 -1.062 1 95.62 131 VAL B C 1
ATOM 4775 O O . VAL B 1 131 ? -5.52 -10.828 -1.642 1 95.62 131 VAL B O 1
ATOM 4778 N N . GLU B 1 132 ? -6.598 -10.07 0.164 1 94.62 132 GLU B N 1
ATOM 4779 C CA . GLU B 1 132 ? -6.16 -11.203 0.981 1 94.62 132 GLU B CA 1
ATOM 4780 C C . GLU B 1 132 ? -7.242 -12.273 1.062 1 94.62 132 GLU B C 1
ATOM 4782 O O . GLU B 1 132 ? -8.414 -11.969 1.309 1 94.62 132 GLU B O 1
ATOM 4787 N N . PHE B 1 133 ? -6.848 -13.492 0.811 1 95.31 133 PHE B N 1
ATOM 4788 C CA . PHE B 1 133 ? -7.793 -14.602 0.833 1 95.31 133 PHE B CA 1
ATOM 4789 C C . PHE B 1 133 ? -7.098 -15.891 1.258 1 95.31 133 PHE B C 1
ATOM 4791 O O . PHE B 1 133 ? -5.867 -15.953 1.323 1 95.31 133 PHE B O 1
ATOM 4798 N N . ARG B 1 134 ? -7.867 -16.844 1.624 1 94.62 134 ARG B N 1
ATOM 4799 C CA . ARG B 1 134 ? -7.391 -18.172 1.989 1 94.62 134 ARG B CA 1
ATOM 4800 C C . ARG B 1 134 ? -7.957 -19.234 1.053 1 94.62 134 ARG B C 1
ATOM 4802 O O . ARG B 1 134 ? -9.148 -19.203 0.729 1 94.62 134 ARG B O 1
ATOM 4809 N N . THR B 1 135 ? -7.098 -20 0.667 1 94.5 135 THR B N 1
ATOM 4810 C CA . THR B 1 135 ? -7.523 -21.062 -0.249 1 94.5 135 THR B CA 1
ATOM 4811 C C . THR B 1 135 ? -7.969 -22.297 0.522 1 94.5 135 THR B C 1
ATOM 4813 O O . THR B 1 135 ? -7.648 -22.453 1.702 1 94.5 135 THR B O 1
ATOM 4816 N N . ARG B 1 136 ? -8.695 -23.094 -0.118 1 93.31 136 ARG B N 1
ATOM 4817 C CA . ARG B 1 136 ? -8.727 -24.484 0.303 1 93.31 136 ARG B CA 1
ATOM 4818 C C . ARG B 1 136 ? -7.41 -25.188 -0.036 1 93.31 136 ARG B C 1
ATOM 4820 O O . ARG B 1 136 ? -6.492 -24.562 -0.58 1 93.31 136 ARG B O 1
ATOM 4827 N N . HIS B 1 137 ? -7.355 -26.484 0.328 1 93.5 137 HIS B N 1
ATOM 4828 C CA . HIS B 1 137 ? -6.199 -27.266 -0.113 1 93.5 137 HIS B CA 1
ATOM 4829 C C . HIS B 1 137 ? -6.062 -27.234 -1.632 1 93.5 137 HIS B C 1
ATOM 4831 O O . HIS B 1 137 ? -7.055 -27.359 -2.352 1 93.5 137 HIS B O 1
ATOM 4837 N N . LEU B 1 138 ? -4.809 -26.984 -2.107 1 94.12 138 LEU B N 1
ATOM 4838 C CA . LEU B 1 138 ? -4.586 -26.703 -3.521 1 94.12 138 LEU B CA 1
ATOM 4839 C C . LEU B 1 138 ? -4.039 -27.938 -4.242 1 94.12 138 LEU B C 1
ATOM 4841 O O . LEU B 1 138 ? -2.918 -27.906 -4.754 1 94.12 138 LEU B O 1
ATOM 4845 N N . ASP B 1 139 ? -4.758 -29.016 -4.312 1 94.75 139 ASP B N 1
ATOM 4846 C CA . ASP B 1 139 ? -4.469 -30.078 -5.27 1 94.75 139 ASP B CA 1
ATOM 4847 C C . ASP B 1 139 ? -5.062 -29.75 -6.641 1 94.75 139 ASP B C 1
ATOM 4849 O O . ASP B 1 139 ? -6.277 -29.594 -6.777 1 94.75 139 ASP B O 1
ATOM 4853 N N . PHE B 1 140 ? -4.23 -29.625 -7.586 1 93.62 140 PHE B N 1
ATOM 4854 C CA . PHE B 1 140 ? -4.719 -29.172 -8.883 1 93.62 140 PHE B CA 1
ATOM 4855 C C . PHE B 1 140 ? -4.145 -30.031 -10.008 1 93.62 140 PHE B C 1
ATOM 4857 O O . PHE B 1 140 ? -3.062 -30.609 -9.867 1 93.62 140 PHE B O 1
ATOM 4864 N N . LYS B 1 141 ? -4.902 -30.109 -11.016 1 92.38 141 LYS B N 1
ATOM 4865 C CA . LYS B 1 141 ? -4.445 -30.781 -12.227 1 92.38 141 LYS B CA 1
ATOM 4866 C C . LYS B 1 141 ? -3.574 -29.859 -13.078 1 92.38 141 LYS B C 1
ATOM 4868 O O . LYS B 1 141 ? -3.777 -28.641 -13.094 1 92.38 141 LYS B O 1
ATOM 4873 N N . THR B 1 142 ? -2.693 -30.453 -13.82 1 93.5 142 THR B N 1
ATOM 4874 C CA . THR B 1 142 ? -1.874 -29.672 -14.734 1 93.5 142 THR B CA 1
ATOM 4875 C C . THR B 1 142 ? -2.631 -29.391 -16.031 1 93.5 142 THR B C 1
ATOM 4877 O O . THR B 1 142 ? -2.477 -30.109 -17.016 1 93.5 142 THR B O 1
ATOM 4880 N N . VAL B 1 143 ? -3.377 -28.344 -16.016 1 95.56 143 VAL B N 1
ATOM 4881 C CA . VAL B 1 143 ? -4.176 -27.922 -17.156 1 95.56 143 VAL B CA 1
ATOM 4882 C C . VAL B 1 143 ? -3.857 -26.469 -17.5 1 95.56 143 VAL B C 1
ATOM 4884 O O . VAL B 1 143 ? -3.328 -25.719 -16.672 1 95.56 143 VAL B O 1
ATOM 4887 N N . ARG B 1 144 ? -4.113 -26.172 -18.703 1 95.81 144 ARG B N 1
ATOM 4888 C CA . ARG B 1 144 ? -3.92 -24.812 -19.203 1 95.81 144 ARG B CA 1
ATOM 4889 C C . ARG B 1 144 ? -5.23 -24.219 -19.703 1 95.81 144 ARG B C 1
ATOM 4891 O O . ARG B 1 144 ? -6.203 -24.953 -19.922 1 95.81 144 ARG B O 1
ATOM 4898 N N . PRO B 1 145 ? -5.25 -22.828 -19.844 1 95.38 145 PRO B N 1
ATOM 4899 C CA . PRO B 1 145 ? -6.398 -22.266 -20.547 1 95.38 145 PRO B CA 1
ATOM 4900 C C . PRO B 1 145 ? -6.598 -22.891 -21.938 1 95.38 145 PRO B C 1
ATOM 4902 O O . PRO B 1 145 ? -5.625 -23.156 -22.641 1 95.38 145 PRO B O 1
ATOM 4905 N N . SER B 1 146 ? -7.812 -23.094 -22.266 1 95.19 146 SER B N 1
ATOM 4906 C CA . SER B 1 146 ? -8.125 -23.781 -23.516 1 95.19 146 SER B CA 1
ATOM 4907 C C . SER B 1 146 ? -7.637 -22.969 -24.719 1 95.19 146 SER B C 1
ATOM 4909 O O . SER B 1 146 ? -7.773 -21.75 -24.75 1 95.19 146 SER B O 1
ATOM 4911 N N . THR B 1 147 ? -7.141 -23.672 -25.641 1 93.06 147 THR B N 1
ATOM 4912 C CA . THR B 1 147 ? -6.703 -23.047 -26.875 1 93.06 147 THR B CA 1
ATOM 4913 C C . THR B 1 147 ? -7.785 -23.172 -27.953 1 93.06 147 THR B C 1
ATOM 4915 O O . THR B 1 147 ? -7.672 -22.562 -29.016 1 93.06 147 THR B O 1
ATOM 4918 N N . THR B 1 148 ? -8.875 -23.859 -27.625 1 91.88 148 THR B N 1
ATOM 4919 C CA . THR B 1 148 ? -9.883 -24.141 -28.641 1 91.88 148 THR B CA 1
ATOM 4920 C C . THR B 1 148 ? -11.258 -23.672 -28.188 1 91.88 148 THR B C 1
ATOM 4922 O O . THR B 1 148 ? -12.188 -23.578 -28.984 1 91.88 148 THR B O 1
ATOM 4925 N N . ASN B 1 149 ? -11.352 -23.531 -26.922 1 91.44 149 ASN B N 1
ATOM 4926 C CA . ASN B 1 149 ? -12.625 -23.141 -26.344 1 91.44 149 ASN B CA 1
ATOM 4927 C C . ASN B 1 149 ? -12.516 -21.812 -25.594 1 91.44 149 ASN B C 1
ATOM 4929 O O . ASN B 1 149 ? -11.773 -21.703 -24.625 1 91.44 149 ASN B O 1
ATOM 4933 N N . THR B 1 150 ? -13.328 -20.859 -25.922 1 86.88 150 THR B N 1
ATOM 4934 C CA . THR B 1 150 ? -13.227 -19.516 -25.344 1 86.88 150 THR B CA 1
ATOM 4935 C C . THR B 1 150 ? -14.172 -19.359 -24.172 1 86.88 150 THR B C 1
ATOM 4937 O O . THR B 1 150 ? -14.281 -18.281 -23.594 1 86.88 150 THR B O 1
ATOM 4940 N N . SER B 1 151 ? -14.844 -20.422 -23.797 1 88.19 151 SER B N 1
ATOM 4941 C CA . SER B 1 151 ? -15.766 -20.344 -22.656 1 88.19 151 SER B CA 1
ATOM 4942 C C . SER B 1 151 ? -15.016 -20.047 -21.359 1 88.19 151 SER B C 1
ATOM 4944 O O . SER B 1 151 ? -13.898 -20.531 -21.172 1 88.19 151 SER B O 1
ATOM 4946 N N . PHE B 1 152 ? -15.734 -19.375 -20.5 1 89.06 152 PHE B N 1
ATOM 4947 C CA . PHE B 1 152 ? -15.148 -19.031 -19.203 1 89.06 152 PHE B CA 1
ATOM 4948 C C . PHE B 1 152 ? -14.805 -20.297 -18.438 1 89.06 152 PHE B C 1
ATOM 4950 O O . PHE B 1 152 ? -15.641 -21.188 -18.281 1 89.06 152 PHE B O 1
ATOM 4957 N N . GLY B 1 153 ? -13.586 -20.391 -18.109 1 89.81 153 GLY B N 1
ATOM 4958 C CA . GLY B 1 153 ? -13.164 -21.5 -17.281 1 89.81 153 GLY B CA 1
ATOM 4959 C C . GLY B 1 153 ? -12.734 -22.719 -18.078 1 89.81 153 GLY B C 1
ATOM 4960 O O . GLY B 1 153 ? -12.305 -23.719 -17.5 1 89.81 153 GLY B O 1
ATOM 4961 N N . ALA B 1 154 ? -12.883 -22.609 -19.359 1 94.06 154 ALA B N 1
ATOM 4962 C CA . ALA B 1 154 ? -12.484 -23.75 -20.188 1 94.06 154 ALA B CA 1
ATOM 4963 C C . ALA B 1 154 ? -10.984 -24 -20.094 1 94.06 154 ALA B C 1
ATOM 4965 O O . ALA B 1 154 ? -10.18 -23.078 -20.188 1 94.06 154 ALA B O 1
ATOM 4966 N N . VAL B 1 155 ? -10.648 -25.234 -19.859 1 94.94 155 VAL B N 1
ATOM 4967 C CA . VAL B 1 155 ? -9.25 -25.641 -19.75 1 94.94 155 VAL B CA 1
ATOM 4968 C C . VAL B 1 155 ? -8.992 -26.875 -20.609 1 94.94 155 VAL B C 1
ATOM 4970 O O . VAL B 1 155 ? -9.93 -27.5 -21.094 1 94.94 155 VAL B O 1
ATOM 4973 N N . GLU B 1 156 ? -7.785 -27.125 -20.875 1 95.12 156 GLU B N 1
ATOM 4974 C CA . GLU B 1 156 ? -7.383 -28.344 -21.562 1 95.12 156 GLU B CA 1
ATOM 4975 C C . GLU B 1 156 ? -6.16 -28.969 -20.906 1 95.12 156 GLU B C 1
ATOM 4977 O O . GLU B 1 156 ? -5.336 -28.281 -20.312 1 95.12 156 GLU B O 1
ATOM 4982 N N . ASP B 1 157 ? -6.047 -30.266 -21.016 1 93.12 157 ASP B N 1
ATOM 4983 C CA . ASP B 1 157 ? -4.938 -31 -20.422 1 93.12 157 ASP B CA 1
ATOM 4984 C C . ASP B 1 157 ? -3.621 -30.672 -21.125 1 93.12 157 ASP B C 1
ATOM 4986 O O . ASP B 1 157 ? -3.58 -30.516 -22.344 1 93.12 157 ASP B O 1
ATOM 4990 N N . ILE B 1 158 ? -2.645 -30.578 -20.312 1 93.94 158 ILE B N 1
ATOM 4991 C CA . ILE B 1 158 ? -1.307 -30.406 -20.875 1 93.94 158 ILE B CA 1
ATOM 4992 C C . ILE B 1 158 ? -0.707 -31.766 -21.203 1 93.94 158 ILE B C 1
ATOM 4994 O O . ILE B 1 158 ? -0.711 -32.656 -20.359 1 93.94 158 ILE B O 1
ATOM 4998 N N . GLN B 1 159 ? -0.22 -31.844 -22.391 1 90.56 159 GLN B N 1
ATOM 4999 C CA . GLN B 1 159 ? 0.394 -33.094 -22.828 1 90.56 159 GLN B CA 1
ATOM 5000 C C . GLN B 1 159 ? 1.77 -33.281 -22.188 1 90.56 159 GLN B C 1
ATOM 5002 O O . GLN B 1 159 ? 2.586 -32.344 -22.188 1 90.56 159 GLN B O 1
ATOM 5007 N N . PHE B 1 160 ? 1.966 -34.469 -21.703 1 91.62 160 PHE B N 1
ATOM 5008 C CA . PHE B 1 160 ? 3.26 -34.781 -21.094 1 91.62 160 PHE B CA 1
ATOM 5009 C C . PHE B 1 160 ? 4.277 -35.156 -22.172 1 91.62 160 PHE B C 1
ATOM 5011 O O . PHE B 1 160 ? 3.906 -35.625 -23.25 1 91.62 160 PHE B O 1
ATOM 5018 N N . PRO B 1 161 ? 5.488 -34.906 -21.812 1 93.31 161 PRO B N 1
ATOM 5019 C CA . PRO B 1 161 ? 6.52 -35.344 -22.766 1 93.31 161 PRO B CA 1
ATOM 5020 C C . PRO B 1 161 ? 6.559 -36.844 -22.969 1 93.31 161 PRO B C 1
ATOM 5022 O O . PRO B 1 161 ? 6.305 -37.625 -22.031 1 93.31 161 PRO B O 1
ATOM 5025 N N . ASP B 1 162 ? 7 -37.188 -24.156 1 95.38 162 ASP B N 1
ATOM 5026 C CA . ASP B 1 162 ? 7.133 -38.625 -24.469 1 95.38 162 ASP B CA 1
ATOM 5027 C C . ASP B 1 162 ? 8.336 -39.219 -23.766 1 95.38 162 ASP B C 1
ATOM 5029 O O . ASP B 1 162 ? 9.234 -38.5 -23.328 1 95.38 162 ASP B O 1
ATOM 5033 N N . VAL B 1 163 ? 8.211 -40.531 -23.625 1 97.06 163 VAL B N 1
ATOM 5034 C CA . VAL B 1 163 ? 9.391 -41.281 -23.172 1 97.06 163 VAL B CA 1
ATOM 5035 C C . VAL B 1 163 ? 10.383 -41.406 -24.328 1 97.06 163 VAL B C 1
ATOM 5037 O O . VAL B 1 163 ? 10.008 -41.812 -25.438 1 97.06 163 VAL B O 1
ATOM 5040 N N . PRO B 1 164 ? 11.664 -41.062 -24.062 1 97.38 164 PRO B N 1
ATOM 5041 C CA . PRO B 1 164 ? 12.625 -41.219 -25.156 1 97.38 164 PRO B CA 1
ATOM 5042 C C . PRO B 1 164 ? 12.648 -42.656 -25.719 1 97.38 164 PRO B C 1
ATOM 5044 O O . PRO B 1 164 ? 12.641 -43.625 -24.953 1 97.38 164 PRO B O 1
ATOM 5047 N N . PRO B 1 165 ? 12.75 -42.719 -27.062 1 97.12 165 PRO B N 1
ATOM 5048 C CA . PRO B 1 165 ? 12.789 -44.031 -27.672 1 97.12 165 PRO B CA 1
ATOM 5049 C C . PRO B 1 165 ? 13.961 -44.875 -27.188 1 97.12 165 PRO B C 1
ATOM 5051 O O . PRO B 1 165 ? 13.867 -46.094 -27.141 1 97.12 165 PRO B O 1
ATOM 5054 N N . GLU B 1 166 ? 15.047 -44.219 -26.844 1 96.75 166 GLU B N 1
ATOM 5055 C CA . GLU B 1 166 ? 16.219 -44.906 -26.328 1 96.75 166 GLU B CA 1
ATOM 5056 C C . GLU B 1 166 ? 15.906 -45.656 -25.047 1 96.75 166 GLU B C 1
ATOM 5058 O O . GLU B 1 166 ? 16.578 -46.656 -24.703 1 96.75 166 GLU B O 1
ATOM 5063 N N . VAL B 1 167 ? 14.953 -45.188 -24.359 1 97.62 167 VAL B N 1
ATOM 5064 C CA . VAL B 1 167 ? 14.516 -45.844 -23.125 1 97.62 167 VAL B CA 1
ATOM 5065 C C . VAL B 1 167 ? 13.57 -47 -23.469 1 97.62 167 VAL B C 1
ATOM 5067 O O . VAL B 1 167 ? 13.797 -48.156 -23.062 1 97.62 167 VAL B O 1
ATOM 5070 N N . THR B 1 168 ? 12.57 -46.781 -24.312 1 96.06 168 THR B N 1
ATOM 5071 C CA . THR B 1 168 ? 11.516 -47.75 -24.578 1 96.06 168 THR B CA 1
ATOM 5072 C C . THR B 1 168 ? 12.023 -48.875 -25.438 1 96.06 168 THR B C 1
ATOM 5074 O O . THR B 1 168 ? 11.414 -49.969 -25.484 1 96.06 168 THR B O 1
ATOM 5077 N N . SER B 1 169 ? 13.086 -48.688 -26.125 1 96.56 169 SER B N 1
ATOM 5078 C CA . SER B 1 169 ? 13.617 -49.719 -27.016 1 96.56 169 SER B CA 1
ATOM 5079 C C . SER B 1 169 ? 14.398 -50.75 -26.25 1 96.56 169 SER B C 1
ATOM 5081 O O . SER B 1 169 ? 14.727 -51.812 -26.781 1 96.56 169 SER B O 1
ATOM 5083 N N . LYS B 1 170 ? 14.609 -50.438 -25.047 1 96.81 170 LYS B N 1
ATOM 5084 C CA . LYS B 1 170 ? 15.32 -51.406 -24.234 1 96.81 170 LYS B CA 1
ATOM 5085 C C . LYS B 1 170 ? 14.469 -52.656 -24.016 1 96.81 170 LYS B C 1
ATOM 5087 O O . LYS B 1 170 ? 13.242 -52.562 -23.922 1 96.81 170 LYS B O 1
ATOM 5092 N N . ALA B 1 171 ? 15.141 -53.781 -23.75 1 95.94 171 ALA B N 1
ATOM 5093 C CA . ALA B 1 171 ? 14.453 -55.094 -23.719 1 95.94 171 ALA B CA 1
ATOM 5094 C C . ALA B 1 171 ? 13.797 -55.312 -22.359 1 95.94 171 ALA B C 1
ATOM 5096 O O . ALA B 1 171 ? 12.758 -55.969 -22.266 1 95.94 171 ALA B O 1
ATOM 5097 N N . THR B 1 172 ? 14.43 -54.844 -21.281 1 96.75 172 THR B N 1
ATOM 5098 C CA . THR B 1 172 ? 13.914 -55.062 -19.938 1 96.75 172 THR B CA 1
ATOM 5099 C C . THR B 1 172 ? 13.664 -53.75 -19.219 1 96.75 172 THR B C 1
ATOM 5101 O O . THR B 1 172 ? 14.25 -52.719 -19.562 1 96.75 172 THR B O 1
ATOM 5104 N N . VAL B 1 173 ? 12.828 -53.875 -18.219 1 96.19 173 VAL B N 1
ATOM 5105 C CA . VAL B 1 173 ? 12.516 -52.719 -17.406 1 96.19 173 VAL B CA 1
ATOM 5106 C C . VAL B 1 173 ? 13.773 -52.219 -16.688 1 96.19 173 VAL B C 1
ATOM 5108 O O . VAL B 1 173 ? 13.984 -51 -16.547 1 96.19 173 VAL B O 1
ATOM 5111 N N . GLN B 1 174 ? 14.586 -53.188 -16.266 1 97.25 174 GLN B N 1
ATOM 5112 C CA . GLN B 1 174 ? 15.828 -52.812 -15.578 1 97.25 174 GLN B CA 1
ATOM 5113 C C . GLN B 1 174 ? 16.734 -52 -16.5 1 97.25 174 GLN B C 1
ATOM 5115 O O . GLN B 1 174 ? 17.344 -51.031 -16.062 1 97.25 174 GLN B O 1
ATOM 5120 N N . GLU B 1 175 ? 16.812 -52.406 -17.734 1 97.62 175 GLU B N 1
ATOM 5121 C CA . GLU B 1 175 ? 17.609 -51.656 -18.703 1 97.62 175 GLU B CA 1
ATOM 5122 C C . GLU B 1 175 ? 17 -50.281 -19 1 97.62 175 GLU B C 1
ATOM 5124 O O . GLU B 1 175 ? 17.719 -49.312 -19.219 1 97.62 175 GLU B O 1
ATOM 5129 N N . GLN B 1 176 ? 15.695 -50.219 -19.031 1 97.62 176 GLN B N 1
ATOM 5130 C CA . GLN B 1 176 ? 15.008 -48.969 -19.203 1 97.62 176 GLN B CA 1
ATOM 5131 C C . GLN B 1 176 ? 15.328 -48 -18.062 1 97.62 176 GLN B C 1
ATOM 5133 O O . GLN B 1 176 ? 15.578 -46.812 -18.297 1 97.62 176 GLN B O 1
ATOM 5138 N N . ILE B 1 177 ? 15.312 -48.5 -16.875 1 97.25 177 ILE B N 1
ATOM 5139 C CA . ILE B 1 177 ? 15.617 -47.688 -15.695 1 97.25 177 ILE B CA 1
ATOM 5140 C C . ILE B 1 177 ? 17.031 -47.125 -15.828 1 97.25 177 ILE B C 1
ATOM 5142 O O . ILE B 1 177 ? 17.234 -45.938 -15.578 1 97.25 177 ILE B O 1
ATOM 5146 N N . GLN B 1 178 ? 17.984 -47.969 -16.219 1 97.62 178 GLN B N 1
ATOM 5147 C CA . GLN B 1 178 ? 19.375 -47.5 -16.375 1 97.62 178 GLN B CA 1
ATOM 5148 C C . GLN B 1 178 ? 19.469 -46.406 -17.422 1 97.62 178 GLN B C 1
ATOM 5150 O O . GLN B 1 178 ? 20.172 -45.406 -17.219 1 97.62 178 GLN B O 1
ATOM 5155 N N . GLU B 1 179 ? 18.781 -46.625 -18.516 1 97.88 179 GLU B N 1
ATOM 5156 C CA . GLU B 1 179 ? 18.781 -45.594 -19.562 1 97.88 179 GLU B CA 1
ATOM 5157 C C . GLU B 1 179 ? 18.109 -44.312 -19.094 1 97.88 179 GLU B C 1
ATOM 5159 O O . GLU B 1 179 ? 18.594 -43.219 -19.359 1 97.88 179 GLU B O 1
ATOM 5164 N N . MET B 1 180 ? 16.984 -44.438 -18.422 1 97.69 180 MET B N 1
ATOM 5165 C CA . MET B 1 180 ? 16.281 -43.281 -17.891 1 97.69 180 MET B CA 1
ATOM 5166 C C . MET B 1 180 ? 17.172 -42.469 -16.938 1 97.69 180 MET B C 1
ATOM 5168 O O . MET B 1 180 ? 17.172 -41.25 -16.969 1 97.69 180 MET B O 1
ATOM 5172 N N . LYS B 1 181 ? 17.938 -43.125 -16.109 1 97.5 181 LYS B N 1
ATOM 5173 C CA . LYS B 1 181 ? 18.875 -42.438 -15.203 1 97.5 181 LYS B CA 1
ATOM 5174 C C . LYS B 1 181 ? 19.859 -41.562 -15.969 1 97.5 181 LYS B C 1
ATOM 5176 O O . LYS B 1 181 ? 20.234 -40.5 -15.5 1 97.5 181 LYS B O 1
ATOM 5181 N N . GLN B 1 182 ? 20.266 -42.062 -17.156 1 97.25 182 GLN B N 1
ATOM 5182 C CA . GLN B 1 182 ? 21.188 -41.25 -17.984 1 97.25 182 GLN B CA 1
ATOM 5183 C C . GLN B 1 182 ? 20.531 -39.969 -18.453 1 97.25 182 GLN B C 1
ATOM 5185 O O . GLN B 1 182 ? 21.172 -38.938 -18.531 1 97.25 182 GLN B O 1
ATOM 5190 N N . TRP B 1 183 ? 19.312 -40.031 -18.75 1 97.5 183 TRP B N 1
ATOM 5191 C CA . TRP B 1 183 ? 18.578 -38.844 -19.172 1 97.5 183 TRP B CA 1
ATOM 5192 C C . TRP B 1 183 ? 18.453 -37.844 -18.031 1 97.5 183 TRP B C 1
ATOM 5194 O O . TRP B 1 183 ? 18.672 -36.625 -18.219 1 97.5 183 TRP B O 1
ATOM 5204 N N . PHE B 1 184 ? 18.156 -38.312 -16.859 1 96.94 184 PHE B N 1
ATOM 5205 C CA . PHE B 1 184 ? 18.062 -37.438 -15.703 1 96.94 184 PHE B CA 1
ATOM 5206 C C . PHE B 1 184 ? 19.422 -36.875 -15.336 1 96.94 184 PHE B C 1
ATOM 5208 O O . PHE B 1 184 ? 19.516 -35.719 -14.898 1 96.94 184 PHE B O 1
ATOM 5215 N N . LYS B 1 185 ? 20.438 -37.656 -15.469 1 96.5 185 LYS B N 1
ATOM 5216 C CA . LYS B 1 185 ? 21.797 -37.156 -15.258 1 96.5 185 LYS B CA 1
ATOM 5217 C C . LYS B 1 185 ? 22.109 -36 -16.219 1 96.5 185 LYS B C 1
ATOM 5219 O O . LYS B 1 185 ? 22.703 -35 -15.836 1 96.5 185 LYS B O 1
ATOM 5224 N N . ALA B 1 186 ? 21.766 -36.219 -17.516 1 96.88 186 ALA B N 1
ATOM 5225 C CA . ALA B 1 186 ? 21.984 -35.156 -18.516 1 96.88 186 ALA B CA 1
ATOM 5226 C C . ALA B 1 186 ? 21.25 -33.875 -18.141 1 96.88 186 ALA B C 1
ATOM 5228 O O . ALA B 1 186 ? 21.797 -32.781 -18.281 1 96.88 186 ALA B O 1
ATOM 5229 N N . PHE B 1 187 ? 20.062 -34 -17.641 1 95 187 PHE B N 1
ATOM 5230 C CA . PHE B 1 187 ? 19.266 -32.844 -17.234 1 95 187 PHE B CA 1
ATOM 5231 C C . PHE B 1 187 ? 19.875 -32.156 -16.016 1 95 187 PHE B C 1
ATOM 5233 O O . PHE B 1 187 ? 20.047 -30.953 -16 1 95 187 PHE B O 1
ATOM 5240 N N . ALA B 1 188 ? 20.234 -32.906 -15.031 1 92.5 188 ALA B N 1
ATOM 5241 C CA . ALA B 1 188 ? 20.766 -32.375 -13.781 1 92.5 188 ALA B CA 1
ATOM 5242 C C . ALA B 1 188 ? 22.062 -31.609 -14.023 1 92.5 188 ALA B C 1
ATOM 5244 O O . ALA B 1 188 ? 22.312 -30.594 -13.375 1 92.5 188 ALA B O 1
ATOM 5245 N N . THR B 1 189 ? 22.828 -32.094 -14.93 1 93.44 189 THR B N 1
ATOM 5246 C CA . THR B 1 189 ? 24.109 -31.453 -15.203 1 93.44 189 THR B CA 1
ATOM 5247 C C . THR B 1 189 ? 24 -30.484 -16.375 1 93.44 189 THR B C 1
ATOM 5249 O O . THR B 1 189 ? 24.984 -29.875 -16.781 1 93.44 189 THR B O 1
ATOM 5252 N N . GLN B 1 190 ? 22.797 -30.484 -16.891 1 92.56 190 GLN B N 1
ATOM 5253 C CA . GLN B 1 190 ? 22.531 -29.641 -18.047 1 92.56 190 GLN B CA 1
ATOM 5254 C C . GLN B 1 190 ? 23.484 -29.953 -19.203 1 92.56 190 GLN B C 1
ATOM 5256 O O . GLN B 1 190 ? 24.031 -29.047 -19.828 1 92.56 190 GLN B O 1
ATOM 5261 N N . ASN B 1 191 ? 23.781 -31.156 -19.438 1 94.12 191 ASN B N 1
ATOM 5262 C CA . ASN B 1 191 ? 24.672 -31.641 -20.484 1 94.12 191 ASN B CA 1
ATOM 5263 C C . ASN B 1 191 ? 23.891 -32.312 -21.609 1 94.12 191 ASN B C 1
ATOM 5265 O O . ASN B 1 191 ? 23.672 -33.531 -21.594 1 94.12 191 ASN B O 1
ATOM 5269 N N . SER B 1 192 ? 23.656 -31.594 -22.672 1 91.75 192 SER B N 1
ATOM 5270 C CA . SER B 1 192 ? 22.828 -32.094 -23.766 1 91.75 192 SER B CA 1
ATOM 5271 C C . SER B 1 192 ? 23.625 -33 -24.703 1 91.75 192 SER B C 1
ATOM 5273 O O . SER B 1 192 ? 23.047 -33.625 -25.578 1 91.75 192 SER B O 1
ATOM 5275 N N . THR B 1 193 ? 24.891 -33.094 -24.531 1 94.12 193 THR B N 1
ATOM 5276 C CA . THR B 1 193 ? 25.719 -33.969 -25.344 1 94.12 193 THR B CA 1
ATOM 5277 C C . THR B 1 193 ? 25.562 -35.406 -24.859 1 94.12 193 THR B C 1
ATOM 5279 O O . THR B 1 193 ? 25.672 -36.344 -25.656 1 94.12 193 THR B O 1
ATOM 5282 N N . LEU B 1 194 ? 25.375 -35.594 -23.641 1 94.19 194 LEU B N 1
ATOM 5283 C CA . LEU B 1 194 ? 25.109 -36.906 -23.109 1 94.19 194 LEU B CA 1
ATOM 5284 C C . LEU B 1 194 ? 23.766 -37.438 -23.609 1 94.19 194 LEU B C 1
ATOM 5286 O O . LEU B 1 194 ? 23.703 -38.531 -24.172 1 94.19 194 LEU B O 1
ATOM 5290 N N . ARG B 1 195 ? 22.703 -36.719 -23.344 1 95.38 195 ARG B N 1
ATOM 5291 C CA . ARG B 1 195 ? 21.359 -36.875 -23.875 1 95.38 195 ARG B CA 1
ATOM 5292 C C . ARG B 1 195 ? 20.703 -35.531 -24.156 1 95.38 195 ARG B C 1
ATOM 5294 O O . ARG B 1 195 ? 20.734 -34.625 -23.312 1 95.38 195 ARG B O 1
ATOM 5301 N N . ASN B 1 196 ? 20.188 -35.438 -25.297 1 94.12 196 ASN B N 1
ATOM 5302 C CA . ASN B 1 196 ? 19.469 -34.219 -25.594 1 94.12 196 ASN B CA 1
ATOM 5303 C C . ASN B 1 196 ? 18.125 -34.156 -24.891 1 94.12 196 ASN B C 1
ATOM 5305 O O . ASN B 1 196 ? 17.078 -34.344 -25.516 1 94.12 196 ASN B O 1
ATOM 5309 N N . TYR B 1 197 ? 18.188 -33.844 -23.625 1 94.5 197 TYR B N 1
ATOM 5310 C CA . TYR B 1 197 ? 17.047 -33.906 -22.719 1 94.5 197 TYR B CA 1
ATOM 5311 C C . TYR B 1 197 ? 16.016 -32.812 -23.031 1 94.5 197 TYR B C 1
ATOM 5313 O O . TYR B 1 197 ? 14.875 -32.906 -22.578 1 94.5 197 TYR B O 1
ATOM 5321 N N . LYS B 1 198 ? 16.297 -31.797 -23.781 1 91.44 198 LYS B N 1
ATOM 5322 C CA . LYS B 1 198 ? 15.469 -30.609 -23.984 1 91.44 198 LYS B CA 1
ATOM 5323 C C . LYS B 1 198 ? 14.133 -30.969 -24.625 1 91.44 198 LYS B C 1
ATOM 5325 O O . LYS B 1 198 ? 13.133 -30.281 -24.422 1 91.44 198 LYS B O 1
ATOM 5330 N N . LYS B 1 199 ? 14.18 -32.031 -25.328 1 90.69 199 LYS B N 1
ATOM 5331 C CA . LYS B 1 199 ? 12.953 -32.469 -26 1 90.69 199 LYS B CA 1
ATOM 5332 C C . LYS B 1 199 ? 11.984 -33.125 -25.016 1 90.69 199 LYS B C 1
ATOM 5334 O O . LYS B 1 199 ? 10.773 -33.125 -25.25 1 90.69 199 LYS B O 1
ATOM 5339 N N . TYR B 1 200 ? 12.516 -33.625 -24 1 94.88 200 TYR B N 1
ATOM 5340 C CA . TYR B 1 200 ? 11.703 -34.5 -23.172 1 94.88 200 TYR B CA 1
ATOM 5341 C C . TYR B 1 200 ? 11.57 -33.969 -21.766 1 94.88 200 TYR B C 1
ATOM 5343 O O . TYR B 1 200 ? 10.789 -34.469 -20.953 1 94.88 200 TYR B O 1
ATOM 5351 N N . PHE B 1 201 ? 12.328 -32.969 -21.406 1 95.31 201 PHE B N 1
ATOM 5352 C CA . PHE B 1 201 ? 12.242 -32.219 -20.141 1 95.31 201 PHE B CA 1
ATOM 5353 C C . PHE B 1 201 ? 11.75 -30.797 -20.375 1 95.31 201 PHE B C 1
ATOM 5355 O O . PHE B 1 201 ? 12.484 -29.969 -20.922 1 95.31 201 PHE B O 1
ATOM 5362 N N . LYS B 1 202 ? 10.547 -30.562 -19.938 1 94 202 LYS B N 1
ATOM 5363 C CA . LYS B 1 202 ? 9.914 -29.312 -20.328 1 94 202 LYS B CA 1
ATOM 5364 C C . LYS B 1 202 ? 9.469 -28.516 -19.109 1 94 202 LYS B C 1
ATOM 5366 O O . LYS B 1 202 ? 8.758 -29.047 -18.25 1 94 202 LYS B O 1
ATOM 5371 N N . PRO B 1 203 ? 9.867 -27.266 -19.078 1 94.75 203 PRO B N 1
ATOM 5372 C CA . PRO B 1 203 ? 9.398 -26.438 -17.953 1 94.75 203 PRO B CA 1
ATOM 5373 C C . PRO B 1 203 ? 7.926 -26.062 -18.078 1 94.75 203 PRO B C 1
ATOM 5375 O O . PRO B 1 203 ? 7.441 -25.797 -19.188 1 94.75 203 PRO B O 1
ATOM 5378 N N . LEU B 1 204 ? 7.312 -26.141 -16.969 1 95.06 204 LEU B N 1
ATOM 5379 C CA . LEU B 1 204 ? 5.906 -25.812 -16.797 1 95.06 204 LEU B CA 1
ATOM 5380 C C . LEU B 1 204 ? 5.734 -24.797 -15.664 1 95.06 204 LEU B C 1
ATOM 5382 O O . LEU B 1 204 ? 6.156 -25.047 -14.531 1 95.06 204 LEU B O 1
ATOM 5386 N N . LEU B 1 205 ? 5.148 -23.625 -16.016 1 96.19 205 LEU B N 1
ATOM 5387 C CA . LEU B 1 205 ? 4.863 -22.641 -14.961 1 96.19 205 LEU B CA 1
ATOM 5388 C C . LEU B 1 205 ? 3.434 -22.797 -14.453 1 96.19 205 LEU B C 1
ATOM 5390 O O . LEU B 1 205 ? 2.482 -22.688 -15.227 1 96.19 205 LEU B O 1
ATOM 5394 N N . CYS B 1 206 ? 3.273 -23.094 -13.211 1 96.44 206 CYS B N 1
ATOM 5395 C CA . CYS B 1 206 ? 1.968 -23.062 -12.562 1 96.44 206 CYS B CA 1
ATOM 5396 C C . CYS B 1 206 ? 1.759 -21.734 -11.844 1 96.44 206 CYS B C 1
ATOM 5398 O O . CYS B 1 206 ? 2.695 -21.172 -11.266 1 96.44 206 CYS B O 1
ATOM 5400 N N . TYR B 1 207 ? 0.568 -21.219 -11.945 1 96.25 207 TYR B N 1
ATOM 5401 C CA . TYR B 1 207 ? 0.26 -19.875 -11.445 1 96.25 207 TYR B CA 1
ATOM 5402 C C . TYR B 1 207 ? -1.136 -19.828 -10.836 1 96.25 207 TYR B C 1
ATOM 5404 O O . TYR B 1 207 ? -1.96 -20.719 -11.094 1 96.25 207 TYR B O 1
ATOM 5412 N N . MET B 1 208 ? -1.293 -18.906 -10.008 1 96.94 208 MET B N 1
ATOM 5413 C CA . MET B 1 208 ? -2.605 -18.625 -9.43 1 96.94 208 MET B CA 1
ATOM 5414 C C . MET B 1 208 ? -3.211 -17.359 -10.039 1 96.94 208 MET B C 1
ATOM 5416 O O . MET B 1 208 ? -2.549 -16.328 -10.117 1 96.94 208 MET B O 1
ATOM 5420 N N . GLU B 1 209 ? -4.43 -17.516 -10.453 1 97.5 209 GLU B N 1
ATOM 5421 C CA . GLU B 1 209 ? -5.191 -16.406 -11.008 1 97.5 209 GLU B CA 1
ATOM 5422 C C . GLU B 1 209 ? -6.27 -15.93 -10.039 1 97.5 209 GLU B C 1
ATOM 5424 O O . GLU B 1 209 ? -6.965 -16.75 -9.43 1 97.5 209 GLU B O 1
ATOM 5429 N N . GLY B 1 210 ? -6.332 -14.602 -9.844 1 97.5 210 GLY B N 1
ATOM 5430 C CA . GLY B 1 210 ? -7.379 -13.992 -9.039 1 97.5 210 GLY B CA 1
ATOM 5431 C C . GLY B 1 210 ? -8.266 -13.047 -9.836 1 97.5 210 GLY B C 1
ATOM 5432 O O . GLY B 1 210 ? -7.797 -12.383 -10.758 1 97.5 210 GLY B O 1
ATOM 5433 N N . MET B 1 211 ? -9.539 -13.016 -9.438 1 96.94 211 MET B N 1
ATOM 5434 C CA . MET B 1 211 ? -10.484 -12.18 -10.172 1 96.94 211 MET B CA 1
ATOM 5435 C C . MET B 1 211 ? -11.703 -11.852 -9.312 1 96.94 211 MET B C 1
ATOM 5437 O O . MET B 1 211 ? -12.039 -12.602 -8.391 1 96.94 211 MET B O 1
ATOM 5441 N N . TRP B 1 212 ? -12.273 -10.758 -9.594 1 96.88 212 TRP B N 1
ATOM 5442 C CA . TRP B 1 212 ? -13.586 -10.414 -9.062 1 96.88 212 TRP B CA 1
ATOM 5443 C C . TRP B 1 212 ? -14.695 -10.852 -10.016 1 96.88 212 TRP B C 1
ATOM 5445 O O . TRP B 1 212 ? -14.797 -10.336 -11.133 1 96.88 212 TRP B O 1
ATOM 5455 N N . ILE B 1 213 ? -15.562 -11.781 -9.602 1 95 213 ILE B N 1
ATOM 5456 C CA . ILE B 1 213 ? -16.625 -12.273 -10.484 1 95 213 ILE B CA 1
ATOM 5457 C C . ILE B 1 213 ? -17.969 -11.719 -10.023 1 95 213 ILE B C 1
ATOM 5459 O O . ILE B 1 213 ? -18.125 -11.352 -8.859 1 95 213 ILE B O 1
ATOM 5463 N N . LYS B 1 214 ? -18.875 -11.609 -10.977 1 90.38 214 LYS B N 1
ATOM 5464 C CA . LYS B 1 214 ? -20.25 -11.203 -10.672 1 90.38 214 LYS B CA 1
ATOM 5465 C C . LYS B 1 214 ? -20.969 -12.266 -9.852 1 90.38 214 LYS B C 1
ATOM 5467 O O . LYS B 1 214 ? -20.828 -13.461 -10.125 1 90.38 214 LYS B O 1
ATOM 5472 N N . ASP B 1 215 ? -21.219 -11.836 -8.523 1 72 215 ASP B N 1
ATOM 5473 C CA . ASP B 1 215 ? -21.938 -12.734 -7.621 1 72 215 ASP B CA 1
ATOM 5474 C C . ASP B 1 215 ? -23.25 -13.203 -8.234 1 72 215 ASP B C 1
ATOM 5476 O O . ASP B 1 215 ? -24.297 -12.586 -8.016 1 72 215 ASP B O 1
ATOM 5480 N N . LEU B 1 216 ? -23.297 -13.805 -9.305 1 59.81 216 LEU B N 1
ATOM 5481 C CA . LEU B 1 216 ? -24.547 -14.078 -10.023 1 59.81 216 LEU B CA 1
ATOM 5482 C C . LEU B 1 216 ? -25.312 -15.211 -9.359 1 59.81 216 LEU B C 1
ATOM 5484 O O . LEU B 1 216 ? -26.547 -15.258 -9.445 1 59.81 216 LEU B O 1
ATOM 5488 N N . SER B 1 217 ? -24.578 -16.344 -8.992 1 58.84 217 SER B N 1
ATOM 5489 C CA . SER B 1 217 ? -25.391 -17.562 -8.844 1 58.84 217 SER B CA 1
ATOM 5490 C C . SER B 1 217 ? -25.578 -17.922 -7.375 1 58.84 217 SER B C 1
ATOM 5492 O O . SER B 1 217 ? -24.797 -17.484 -6.52 1 58.84 217 SER B O 1
ATOM 5494 N N . SER B 1 218 ? -26.812 -18.281 -7.031 1 64.12 218 SER B N 1
ATOM 5495 C CA . SER B 1 218 ? -27.141 -19.016 -5.82 1 64.12 218 SER B CA 1
ATOM 5496 C C . SER B 1 218 ? -26.141 -20.156 -5.578 1 64.12 218 SER B C 1
ATOM 5498 O O . SER B 1 218 ? -26.047 -20.672 -4.469 1 64.12 218 SER B O 1
ATOM 5500 N N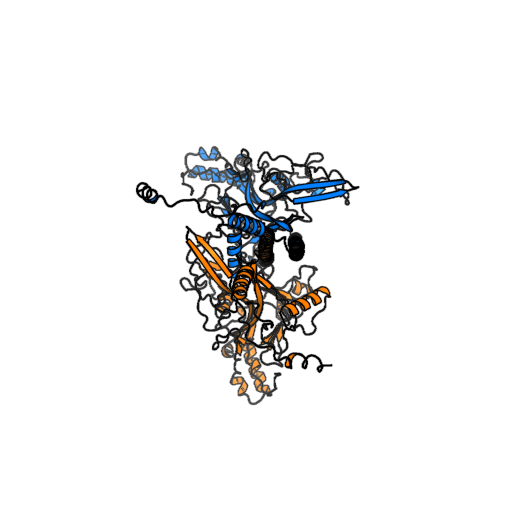 . GLU B 1 219 ? -25.281 -20.375 -6.562 1 73.69 219 GLU B N 1
ATOM 5501 C CA . GLU B 1 219 ? -24.359 -21.484 -6.414 1 73.69 219 GLU B CA 1
ATOM 5502 C C . GLU B 1 219 ? -22.906 -21.016 -6.465 1 73.69 219 GLU B C 1
ATOM 5504 O O . GLU B 1 219 ? -22.594 -20.031 -7.145 1 73.69 219 GLU B O 1
ATOM 5509 N N . ILE B 1 220 ? -22.031 -21.656 -5.762 1 85.06 220 ILE B N 1
ATOM 5510 C CA . ILE B 1 220 ? -20.609 -21.344 -5.664 1 85.06 220 ILE B CA 1
ATOM 5511 C C . ILE B 1 220 ? -19.906 -21.734 -6.969 1 85.06 220 ILE B C 1
ATOM 5513 O O . ILE B 1 220 ? -20.203 -22.766 -7.559 1 85.06 220 ILE B O 1
ATOM 5517 N N . THR B 1 221 ? -19.172 -20.844 -7.508 1 82.25 221 THR B N 1
ATOM 5518 C CA . THR B 1 221 ? -18.281 -21.172 -8.617 1 82.25 221 THR B CA 1
ATOM 5519 C C . THR B 1 221 ? -16.984 -21.766 -8.102 1 82.25 221 THR B C 1
ATOM 5521 O O . THR B 1 221 ? -16.172 -21.062 -7.484 1 82.25 221 THR B O 1
ATOM 5524 N N . GLU B 1 222 ? -16.812 -23.062 -8.398 1 88.25 222 GLU B N 1
ATOM 5525 C CA . GLU B 1 222 ? -15.578 -23.734 -7.98 1 88.25 222 GLU B CA 1
ATOM 5526 C C . GLU B 1 222 ? -14.352 -23.047 -8.578 1 88.25 222 GLU B C 1
ATOM 5528 O O . GLU B 1 222 ? -14.32 -22.75 -9.773 1 88.25 222 GLU B O 1
ATOM 5533 N N . PRO B 1 223 ? -13.391 -22.812 -7.773 1 85 223 PRO B N 1
ATOM 5534 C CA . PRO B 1 223 ? -12.18 -22.141 -8.266 1 85 223 PRO B CA 1
ATOM 5535 C C . PRO B 1 223 ? -11.492 -22.906 -9.391 1 85 223 PRO B C 1
ATOM 5537 O O . PRO B 1 223 ? -11.164 -22.328 -10.43 1 85 223 PRO B O 1
ATOM 5540 N N . PHE B 1 224 ? -11.219 -24.156 -9.156 1 87.12 224 PHE B N 1
ATOM 5541 C CA . PHE B 1 224 ? -10.625 -25.031 -10.148 1 87.12 224 PHE B CA 1
ATOM 5542 C C . PHE B 1 224 ? -10.922 -26.5 -9.82 1 87.12 224 PHE B C 1
ATOM 5544 O O . PHE B 1 224 ? -11.352 -26.812 -8.703 1 87.12 224 PHE B O 1
ATOM 5551 N N . LYS B 1 225 ? -10.672 -27.219 -10.82 1 83.5 225 LYS B N 1
ATOM 5552 C CA . LYS B 1 225 ? -10.945 -28.641 -10.648 1 83.5 225 LYS B CA 1
ATOM 5553 C C . LYS B 1 225 ? -9.828 -29.328 -9.859 1 83.5 225 LYS B C 1
ATOM 5555 O O . LYS B 1 225 ? -8.648 -29.047 -10.078 1 83.5 225 LYS B O 1
ATOM 5560 N N . SER B 1 226 ? -10.211 -30.125 -8.922 1 90.5 226 SER B N 1
ATOM 5561 C CA . SER B 1 226 ? -9.328 -30.984 -8.133 1 90.5 226 SER B CA 1
ATOM 5562 C C . SER B 1 226 ? -9.883 -32.406 -8.016 1 90.5 226 SER B C 1
ATOM 5564 O O . SER B 1 226 ? -11.102 -32.594 -7.93 1 90.5 226 SER B O 1
ATOM 5566 N N . ASP B 1 227 ? -9.039 -33.344 -7.934 1 88.25 227 ASP B N 1
ATOM 5567 C CA . ASP B 1 227 ? -9.453 -34.719 -7.766 1 88.25 227 ASP B CA 1
ATOM 5568 C C . ASP B 1 227 ? -9.883 -35 -6.324 1 88.25 227 ASP B C 1
ATOM 5570 O O . ASP B 1 227 ? -10.617 -35.969 -6.059 1 88.25 227 ASP B O 1
ATOM 5574 N N . ARG B 1 228 ? -9.5 -34.094 -5.453 1 89.38 228 ARG B N 1
ATOM 5575 C CA . ARG B 1 228 ? -9.641 -34.469 -4.051 1 89.38 228 ARG B CA 1
ATOM 5576 C C . ARG B 1 228 ? -10.367 -33.406 -3.264 1 89.38 228 ARG B C 1
ATOM 5578 O O . ARG B 1 228 ? -10.867 -33.656 -2.166 1 89.38 228 ARG B O 1
ATOM 5585 N N . HIS B 1 229 ? -10.336 -32.25 -3.828 1 91.94 229 HIS B N 1
ATOM 5586 C CA . HIS B 1 229 ? -10.828 -31.141 -3.02 1 91.94 229 HIS B CA 1
ATOM 5587 C C . HIS B 1 229 ? -11.883 -30.328 -3.777 1 91.94 229 HIS B C 1
ATOM 5589 O O . HIS B 1 229 ? -11.75 -30.109 -4.984 1 91.94 229 HIS B O 1
ATOM 5595 N N . ARG B 1 230 ? -12.984 -29.984 -3.102 1 91.56 230 ARG B N 1
ATOM 5596 C CA . ARG B 1 230 ? -14.023 -29.062 -3.547 1 91.56 230 ARG B CA 1
ATOM 5597 C C . ARG B 1 230 ? -14.531 -28.203 -2.393 1 91.56 230 ARG B C 1
ATOM 5599 O O . ARG B 1 230 ? -14.578 -28.656 -1.248 1 91.56 230 ARG B O 1
ATOM 5606 N N . LEU B 1 231 ? -14.867 -27.031 -2.795 1 92.19 231 LEU B N 1
ATOM 5607 C CA . LEU B 1 231 ? -15.398 -26.172 -1.735 1 92.19 231 LEU B CA 1
ATOM 5608 C C . LEU B 1 231 ? -16.625 -26.812 -1.086 1 92.19 231 LEU B C 1
ATOM 5610 O O . LEU B 1 231 ? -17.562 -27.219 -1.777 1 92.19 231 LEU B O 1
ATOM 5614 N N . ASN B 1 232 ? -16.547 -26.859 0.139 1 90.44 232 ASN B N 1
ATOM 5615 C CA . ASN B 1 232 ? -17.656 -27.391 0.913 1 90.44 232 ASN B CA 1
ATOM 5616 C C . ASN B 1 232 ? -18.656 -26.297 1.281 1 90.44 232 ASN B C 1
ATOM 5618 O O . ASN B 1 232 ? -18.766 -25.922 2.447 1 90.44 232 ASN B O 1
ATOM 5622 N N . ALA B 1 233 ? -19.328 -25.891 0.369 1 91.56 233 ALA B N 1
ATOM 5623 C CA . ALA B 1 233 ? -20.328 -24.844 0.593 1 91.56 233 ALA B CA 1
ATOM 5624 C C . ALA B 1 233 ? -21.375 -24.828 -0.519 1 91.56 233 ALA B C 1
ATOM 5626 O O . ALA B 1 233 ? -21.062 -25.141 -1.671 1 91.56 233 ALA B O 1
ATOM 5627 N N . ARG B 1 234 ? -22.656 -24.547 -0.281 1 88.31 234 ARG B N 1
ATOM 5628 C CA . ARG B 1 234 ? -23.766 -24.484 -1.222 1 88.31 234 ARG B CA 1
ATOM 5629 C C . ARG B 1 234 ? -23.828 -23.109 -1.903 1 88.31 234 ARG B C 1
ATOM 5631 O O . ARG B 1 234 ? -24.406 -22.984 -2.982 1 88.31 234 ARG B O 1
ATOM 5638 N N . SER B 1 235 ? -23.219 -22.156 -1.172 1 89.19 235 SER B N 1
ATOM 5639 C CA . SER B 1 235 ? -23.203 -20.766 -1.629 1 89.19 235 SER B CA 1
ATOM 5640 C C . SER B 1 235 ? -22.047 -20 -1 1 89.19 235 SER B C 1
ATOM 5642 O O . SER B 1 235 ? -21.406 -20.484 -0.06 1 89.19 235 SER B O 1
ATOM 5644 N N . TRP B 1 236 ? -21.891 -18.891 -1.567 1 91.88 236 TRP B N 1
ATOM 5645 C CA . TRP B 1 236 ? -20.828 -18.047 -1.011 1 91.88 236 TRP B CA 1
ATOM 5646 C C . TRP B 1 236 ? -21.156 -17.641 0.425 1 91.88 236 TRP B C 1
ATOM 5648 O O . TRP B 1 236 ? -20.266 -17.562 1.272 1 91.88 236 TRP B O 1
ATOM 5658 N N . ASP B 1 237 ? -22.453 -17.375 0.784 1 89.56 237 ASP B N 1
ATOM 5659 C CA . ASP B 1 237 ? -22.859 -17.031 2.145 1 89.56 237 ASP B CA 1
ATOM 5660 C C . ASP B 1 237 ? -22.641 -18.203 3.096 1 89.56 237 ASP B C 1
ATOM 5662 O O . ASP B 1 237 ? -22.188 -18.016 4.23 1 89.56 237 ASP B O 1
ATOM 5666 N N . ASP B 1 238 ? -22.984 -19.312 2.537 1 91.25 238 ASP B N 1
ATOM 5667 C CA . ASP B 1 238 ? -22.75 -20.516 3.324 1 91.25 238 ASP B CA 1
ATOM 5668 C C . ASP B 1 238 ? -21.25 -20.688 3.615 1 91.25 238 ASP B C 1
ATOM 5670 O O . ASP B 1 238 ? -20.859 -20.969 4.75 1 91.25 238 ASP B O 1
ATOM 5674 N N . LEU B 1 239 ? -20.422 -20.484 2.633 1 93 239 LEU B N 1
ATOM 5675 C CA . LEU B 1 239 ? -18.969 -20.562 2.816 1 93 239 LEU B CA 1
ATOM 5676 C C . LEU B 1 239 ? -18.5 -19.562 3.855 1 93 239 LEU B C 1
ATOM 5678 O O . LEU B 1 239 ? -17.688 -19.891 4.719 1 93 239 LEU B O 1
ATOM 5682 N N . MET B 1 240 ? -19.016 -18.359 3.805 1 92.19 240 MET B N 1
ATOM 5683 C CA . MET B 1 240 ? -18.625 -17.312 4.746 1 92.19 240 MET B CA 1
ATOM 5684 C C . MET B 1 240 ? -19.016 -17.688 6.172 1 92.19 240 MET B C 1
ATOM 5686 O O . MET B 1 240 ? -18.219 -17.484 7.102 1 92.19 240 MET B O 1
ATOM 5690 N N . ASP B 1 241 ? -20.156 -18.266 6.375 1 92.06 241 ASP B N 1
ATOM 5691 C CA . ASP B 1 241 ? -20.594 -18.688 7.703 1 92.06 241 ASP B CA 1
ATOM 5692 C C . ASP B 1 241 ? -19.672 -19.766 8.266 1 92.06 241 ASP B C 1
ATOM 5694 O O . ASP B 1 241 ? -19.312 -19.734 9.438 1 92.06 241 ASP B O 1
ATOM 5698 N N . LYS B 1 242 ? -19.312 -20.641 7.402 1 92.44 242 LYS B N 1
ATOM 5699 C CA . LYS B 1 242 ? -18.422 -21.719 7.824 1 92.44 242 LYS B CA 1
ATOM 5700 C C . LYS B 1 242 ? -17.047 -21.156 8.211 1 92.44 242 LYS B C 1
ATOM 5702 O O . LYS B 1 242 ? -16.484 -21.531 9.242 1 92.44 242 LYS B O 1
ATOM 5707 N N . VAL B 1 243 ? -16.547 -20.312 7.406 1 93.81 243 VAL B N 1
ATOM 5708 C CA . VAL B 1 243 ? -15.25 -19.719 7.68 1 93.81 243 VAL B CA 1
ATOM 5709 C C . VAL B 1 243 ? -15.305 -18.922 8.984 1 93.81 243 VAL B C 1
ATOM 5711 O O . VAL B 1 243 ? -14.391 -19 9.805 1 93.81 243 VAL B O 1
ATOM 5714 N N . ARG B 1 244 ? -16.359 -18.172 9.234 1 92.88 244 ARG B N 1
ATOM 5715 C CA . ARG B 1 244 ? -16.516 -17.406 10.461 1 92.88 244 ARG B CA 1
ATOM 5716 C C . ARG B 1 244 ? -16.609 -18.312 11.68 1 92.88 244 ARG B C 1
ATOM 5718 O O . ARG B 1 244 ? -16.031 -18.016 12.734 1 92.88 244 ARG B O 1
ATOM 5725 N N . TYR B 1 245 ? -17.328 -19.359 11.461 1 91.75 245 TYR B N 1
ATOM 5726 C CA . TYR B 1 245 ? -17.438 -20.328 12.547 1 91.75 245 TYR B CA 1
ATOM 5727 C C . TYR B 1 245 ? -16.078 -20.922 12.898 1 91.75 245 TYR B C 1
ATOM 5729 O O . TYR B 1 245 ? -15.711 -21 14.078 1 91.75 245 TYR B O 1
ATOM 5737 N N . MET B 1 246 ? -15.336 -21.297 11.883 1 91.06 246 MET B N 1
ATOM 5738 C CA . MET B 1 246 ? -14.016 -21.891 12.086 1 91.06 246 MET B CA 1
ATOM 5739 C C . MET B 1 246 ? -13.062 -20.875 12.719 1 91.06 246 MET B C 1
ATOM 5741 O O . MET B 1 246 ? -12.297 -21.219 13.617 1 91.06 246 MET B O 1
ATOM 5745 N N . ALA B 1 247 ? -13.117 -19.672 12.312 1 89.38 247 ALA B N 1
ATOM 5746 C CA . ALA B 1 247 ? -12.281 -18.625 12.891 1 89.38 247 ALA B CA 1
ATOM 5747 C C . ALA B 1 247 ? -12.656 -18.359 14.344 1 89.38 247 ALA B C 1
ATOM 5749 O O . ALA B 1 247 ? -11.773 -18.156 15.188 1 89.38 247 ALA B O 1
ATOM 5750 N N . TYR B 1 248 ? -13.945 -18.422 14.617 1 89 248 TYR B N 1
ATOM 5751 C CA . TYR B 1 248 ? -14.445 -18.172 15.961 1 89 248 TYR B CA 1
ATOM 5752 C C . TYR B 1 248 ? -14.047 -19.281 16.906 1 89 248 TYR B C 1
ATOM 5754 O O . TYR B 1 248 ? -13.617 -19.031 18.031 1 89 248 TYR B O 1
ATOM 5762 N N . THR B 1 249 ? -14.031 -20.484 16.438 1 89.38 249 THR B N 1
ATOM 5763 C CA . THR B 1 249 ? -13.82 -21.641 17.312 1 89.38 249 THR B CA 1
ATOM 5764 C C . THR B 1 249 ? -12.359 -22.078 17.266 1 89.38 249 THR B C 1
ATOM 5766 O O . THR B 1 249 ? -11.906 -22.844 18.125 1 89.38 249 THR B O 1
ATOM 5769 N N . GLY B 1 250 ? -11.727 -21.688 16.203 1 87.5 250 GLY B N 1
ATOM 5770 C CA . GLY B 1 250 ? -10.367 -22.141 15.984 1 87.5 250 GLY B CA 1
ATOM 5771 C C . GLY B 1 250 ? -10.297 -23.547 15.398 1 87.5 250 GLY B C 1
ATOM 5772 O O . GLY B 1 250 ? -9.227 -24.156 15.375 1 87.5 250 GLY B O 1
ATOM 5773 N N . THR B 1 251 ? -11.32 -24 14.828 1 85.88 251 THR B N 1
ATOM 5774 C CA . THR B 1 251 ? -11.352 -25.344 14.273 1 85.88 251 THR B CA 1
ATOM 5775 C C . THR B 1 251 ? -10.945 -25.328 12.797 1 85.88 251 THR B C 1
ATOM 5777 O O . THR B 1 251 ? -11.156 -24.328 12.102 1 85.88 251 THR B O 1
ATOM 5780 N N . LYS B 1 252 ? -10.391 -26.391 12.422 1 86.62 252 LYS B N 1
ATOM 5781 C CA . LYS B 1 252 ? -10.031 -26.594 11.016 1 86.62 252 LYS B CA 1
ATOM 5782 C C . LYS B 1 252 ? -11.055 -27.484 10.312 1 86.62 252 LYS B C 1
ATOM 5784 O O . LYS B 1 252 ? -11.617 -28.391 10.922 1 86.62 252 LYS B O 1
ATOM 5789 N N . ASP B 1 253 ? -11.25 -27.125 9.078 1 87.12 253 ASP B N 1
ATOM 5790 C CA . ASP B 1 253 ? -11.953 -28.094 8.25 1 87.12 253 ASP B CA 1
ATOM 5791 C C . ASP B 1 253 ? -11.078 -29.297 7.949 1 87.12 253 ASP B C 1
ATOM 5793 O O . ASP B 1 253 ? -10.062 -29.172 7.262 1 87.12 253 ASP B O 1
ATOM 5797 N N . ASN B 1 254 ? -11.461 -30.453 8.359 1 88.06 254 ASN B N 1
ATOM 5798 C CA . ASN B 1 254 ? -10.625 -31.641 8.273 1 88.06 254 ASN B CA 1
ATOM 5799 C C . ASN B 1 254 ? -10.273 -31.984 6.832 1 88.06 254 ASN B C 1
ATOM 5801 O O . ASN B 1 254 ? -9.188 -32.531 6.559 1 88.06 254 ASN B O 1
ATOM 5805 N N . PHE B 1 255 ? -11.148 -31.734 5.977 1 89.62 255 PHE B N 1
ATOM 5806 C CA . PHE B 1 255 ? -10.914 -32.094 4.582 1 89.62 255 PHE B CA 1
ATOM 5807 C C . PHE B 1 255 ? -10.32 -30.906 3.816 1 89.62 255 PHE B C 1
ATOM 5809 O O . PHE B 1 255 ? -10.055 -31 2.617 1 89.62 255 PHE B O 1
ATOM 5816 N N . GLU B 1 256 ? -10.125 -29.766 4.531 1 90.75 256 GLU B N 1
ATOM 5817 C CA . GLU B 1 256 ? -9.438 -28.594 3.996 1 90.75 256 GLU B CA 1
ATOM 5818 C C . GLU B 1 256 ? -10.141 -28.062 2.744 1 90.75 256 GLU B C 1
ATOM 5820 O O . GLU B 1 256 ? -9.484 -27.781 1.737 1 90.75 256 GLU B O 1
ATOM 5825 N N . ASN B 1 257 ? -11.469 -28.016 2.84 1 92.94 257 ASN B N 1
ATOM 5826 C CA . ASN B 1 257 ? -12.297 -27.609 1.709 1 92.94 257 ASN B CA 1
ATOM 5827 C C . ASN B 1 257 ? -12.984 -26.266 1.976 1 92.94 257 ASN B C 1
ATOM 5829 O O . ASN B 1 257 ? -13.977 -25.938 1.327 1 92.94 257 ASN B O 1
ATOM 5833 N N . ALA B 1 258 ? -12.492 -25.562 2.945 1 90.88 258 ALA B N 1
ATOM 5834 C CA . ALA B 1 258 ? -13.031 -24.25 3.252 1 90.88 258 ALA B CA 1
ATOM 5835 C C . ALA B 1 258 ? -11.992 -23.156 3.025 1 90.88 258 ALA B C 1
ATOM 5837 O O . ALA B 1 258 ? -10.82 -23.312 3.387 1 90.88 258 ALA B O 1
ATOM 5838 N N . GLY B 1 259 ? -12.352 -22.203 2.223 1 92 259 GLY B N 1
ATOM 5839 C CA . GLY B 1 259 ? -11.516 -21.047 1.979 1 92 259 GLY B CA 1
ATOM 5840 C C . GLY B 1 259 ? -12.234 -19.719 2.193 1 92 259 GLY B C 1
ATOM 5841 O O . GLY B 1 259 ? -13.469 -19.672 2.174 1 92 259 GLY B O 1
ATOM 5842 N N . PHE B 1 260 ? -11.492 -18.797 2.494 1 95.31 260 PHE B N 1
ATOM 5843 C CA . PHE B 1 260 ? -12.047 -17.453 2.65 1 95.31 260 PHE B CA 1
ATOM 5844 C C . PHE B 1 260 ? -11.969 -16.688 1.34 1 95.31 260 PHE B C 1
ATOM 5846 O O . PHE B 1 260 ? -10.875 -16.359 0.866 1 95.31 260 PHE B O 1
ATOM 5853 N N . HIS B 1 261 ? -13.102 -16.391 0.822 1 94.75 261 HIS B N 1
ATOM 5854 C CA . HIS B 1 261 ? -13.266 -15.586 -0.382 1 94.75 261 HIS B CA 1
ATOM 5855 C C . HIS B 1 261 ? -13.977 -14.273 -0.071 1 94.75 261 HIS B C 1
ATOM 5857 O O . HIS B 1 261 ? -15.195 -14.242 0.095 1 94.75 261 HIS B O 1
ATOM 5863 N N . PRO B 1 262 ? -13.195 -13.195 -0.065 1 95.44 262 PRO B N 1
ATOM 5864 C CA . PRO B 1 262 ? -13.836 -11.938 0.31 1 95.44 262 PRO B CA 1
ATOM 5865 C C . PRO B 1 262 ? -14.797 -11.422 -0.762 1 95.44 262 PRO B C 1
ATOM 5867 O O . PRO B 1 262 ? -14.797 -11.922 -1.888 1 95.44 262 PRO B O 1
ATOM 5870 N N . ARG B 1 263 ? -15.68 -10.555 -0.379 1 92.81 263 ARG B N 1
ATOM 5871 C CA . ARG B 1 263 ? -16.594 -9.82 -1.254 1 92.81 263 ARG B CA 1
ATOM 5872 C C . ARG B 1 263 ? -16.359 -8.32 -1.146 1 92.81 263 ARG B C 1
ATOM 5874 O O . ARG B 1 263 ? -15.992 -7.816 -0.083 1 92.81 263 ARG B O 1
ATOM 5881 N N . LYS B 1 264 ? -16.578 -7.609 -2.262 1 94 264 LYS B N 1
ATOM 5882 C CA . LYS B 1 264 ? -16.312 -6.172 -2.297 1 94 264 LYS B CA 1
ATOM 5883 C C . LYS B 1 264 ? -17.422 -5.426 -3.039 1 94 264 LYS B C 1
ATOM 5885 O O . LYS B 1 264 ? -17.969 -5.938 -4.016 1 94 264 LYS B O 1
ATOM 5890 N N . ILE B 1 265 ? -17.766 -4.234 -2.531 1 94.56 265 ILE B N 1
ATOM 5891 C CA . ILE B 1 265 ? -18.641 -3.35 -3.309 1 94.56 265 ILE B CA 1
ATOM 5892 C C . ILE B 1 265 ? -17.828 -2.721 -4.449 1 94.56 265 ILE B C 1
ATOM 5894 O O . ILE B 1 265 ? -16.891 -1.954 -4.207 1 94.56 265 ILE B O 1
ATOM 5898 N N . MET B 1 266 ? -18.25 -3.027 -5.652 1 95.38 266 MET B N 1
ATOM 5899 C CA . MET B 1 266 ? -17.516 -2.576 -6.836 1 95.38 266 MET B CA 1
ATOM 5900 C C . MET B 1 266 ? -18.031 -1.214 -7.297 1 95.38 266 MET B C 1
ATOM 5902 O O . MET B 1 266 ? -17.266 -0.424 -7.863 1 95.38 266 MET B O 1
ATOM 5906 N N . SER B 1 267 ? -19.266 -1 -7.113 1 93.75 267 SER B N 1
ATOM 5907 C CA . SER B 1 267 ? -19.891 0.273 -7.461 1 93.75 267 SER B CA 1
ATOM 5908 C C . SER B 1 267 ? -21.203 0.472 -6.703 1 93.75 267 SER B C 1
ATOM 5910 O O . SER B 1 267 ? -21.75 -0.476 -6.137 1 93.75 267 SER B O 1
ATOM 5912 N N . VAL B 1 268 ? -21.625 1.719 -6.633 1 94 268 VAL B N 1
ATOM 5913 C CA . VAL B 1 268 ? -22.891 2.1 -6.023 1 94 268 VAL B CA 1
ATOM 5914 C C . VAL B 1 268 ? -23.734 2.863 -7.035 1 94 268 VAL B C 1
ATOM 5916 O O . VAL B 1 268 ? -23.281 3.848 -7.625 1 94 268 VAL B O 1
ATOM 5919 N N . ASP B 1 269 ? -24.922 2.371 -7.23 1 92 269 ASP B N 1
ATOM 5920 C CA . ASP B 1 269 ? -25.844 3.086 -8.109 1 92 269 ASP B CA 1
ATOM 5921 C C . ASP B 1 269 ? -26.094 4.508 -7.605 1 92 269 ASP B C 1
ATOM 5923 O O . ASP B 1 269 ? -26.531 4.699 -6.469 1 92 269 ASP B O 1
ATOM 5927 N N . PRO B 1 270 ? -25.844 5.43 -8.438 1 87.44 270 PRO B N 1
ATOM 5928 C CA . PRO B 1 270 ? -25.938 6.809 -7.957 1 87.44 270 PRO B CA 1
ATOM 5929 C C . PRO B 1 270 ? -27.375 7.227 -7.648 1 87.44 270 PRO B C 1
ATOM 5931 O O . PRO B 1 270 ? -27.609 8.203 -6.93 1 87.44 270 PRO B O 1
ATOM 5934 N N . VAL B 1 271 ? -28.344 6.48 -8.117 1 86.12 271 VAL B N 1
ATOM 5935 C CA . VAL B 1 271 ? -29.734 6.852 -7.938 1 86.12 271 VAL B CA 1
ATOM 5936 C C . VAL B 1 271 ? -30.328 6.082 -6.758 1 86.12 271 VAL B C 1
ATOM 5938 O O . VAL B 1 271 ? -30.859 6.684 -5.82 1 86.12 271 VAL B O 1
ATOM 5941 N N . THR B 1 272 ? -30.062 4.844 -6.738 1 87.75 272 THR B N 1
ATOM 5942 C CA . THR B 1 272 ? -30.75 4.008 -5.758 1 87.75 272 THR B CA 1
ATOM 5943 C C . THR B 1 272 ? -29.859 3.756 -4.547 1 87.75 272 THR B C 1
ATOM 5945 O O . THR B 1 272 ? -30.344 3.383 -3.477 1 87.75 272 THR B O 1
ATOM 5948 N N . GLY B 1 273 ? -28.562 3.842 -4.762 1 91.62 273 GLY B N 1
ATOM 5949 C CA . GLY B 1 273 ? -27.641 3.504 -3.695 1 91.62 273 GLY B CA 1
ATOM 5950 C C . GLY B 1 273 ? -27.359 2.016 -3.596 1 91.62 273 GLY B C 1
ATOM 5951 O O . GLY B 1 273 ? -26.656 1.571 -2.689 1 91.62 273 GLY B O 1
ATOM 5952 N N . ALA B 1 274 ? -27.922 1.216 -4.504 1 91.56 274 ALA B N 1
ATOM 5953 C CA . ALA B 1 274 ? -27.719 -0.231 -4.48 1 91.56 274 ALA B CA 1
ATOM 5954 C C . ALA B 1 274 ? -26.281 -0.593 -4.828 1 91.56 274 ALA B C 1
ATOM 5956 O O . ALA B 1 274 ? -25.719 -0.079 -5.801 1 91.56 274 ALA B O 1
ATOM 5957 N N . PRO B 1 275 ? -25.719 -1.464 -4.047 1 93.62 275 PRO B N 1
ATOM 5958 C CA . PRO B 1 275 ? -24.344 -1.88 -4.348 1 93.62 275 PRO B CA 1
ATOM 5959 C C . PRO B 1 275 ? -24.281 -2.967 -5.418 1 93.62 275 PRO B C 1
ATOM 5961 O O . PRO B 1 275 ? -25.188 -3.803 -5.512 1 93.62 275 PRO B O 1
ATOM 5964 N N . THR B 1 276 ? -23.266 -2.895 -6.234 1 92.25 276 THR B N 1
ATOM 5965 C CA . THR B 1 276 ? -22.828 -4.023 -7.043 1 92.25 276 THR B CA 1
ATOM 5966 C C . THR B 1 276 ? -21.625 -4.703 -6.406 1 92.25 276 THR B C 1
ATOM 5968 O O . THR B 1 276 ? -20.609 -4.051 -6.121 1 92.25 276 THR B O 1
ATOM 5971 N N . PHE B 1 277 ? -21.766 -6.008 -6.281 1 93.31 277 PHE B N 1
ATOM 5972 C CA . PHE B 1 277 ? -20.719 -6.73 -5.574 1 93.31 277 PHE B CA 1
ATOM 5973 C C . PHE B 1 277 ? -19.812 -7.461 -6.555 1 93.31 277 PHE B C 1
ATOM 5975 O O . PHE B 1 277 ? -20.25 -7.848 -7.645 1 93.31 277 PHE B O 1
ATOM 5982 N N . GLY B 1 278 ? -18.562 -7.551 -6.172 1 95 278 GLY B N 1
ATOM 5983 C CA . GLY B 1 278 ? -17.641 -8.531 -6.719 1 95 278 GLY B CA 1
ATOM 5984 C C . GLY B 1 278 ? -17.266 -9.617 -5.727 1 95 278 GLY B C 1
ATOM 5985 O O . GLY B 1 278 ? -16.922 -9.328 -4.586 1 95 278 GLY B O 1
ATOM 5986 N N . GLN B 1 279 ? -17.469 -10.828 -6.168 1 94.69 279 GLN B N 1
ATOM 5987 C CA . GLN B 1 279 ? -17.031 -11.977 -5.375 1 94.69 279 GLN B CA 1
ATOM 5988 C C . GLN B 1 279 ? -15.664 -12.477 -5.816 1 94.69 279 GLN B C 1
ATOM 5990 O O . GLN B 1 279 ? -15.477 -12.836 -6.98 1 94.69 279 GLN B O 1
ATOM 5995 N N . TRP B 1 280 ? -14.734 -12.469 -4.871 1 96.56 280 TRP B N 1
ATOM 5996 C CA . TRP B 1 280 ? -13.391 -12.922 -5.203 1 96.56 280 TRP B CA 1
ATOM 5997 C C . TRP B 1 280 ? -13.375 -14.414 -5.508 1 96.56 280 TRP B C 1
ATOM 5999 O O . TRP B 1 280 ? -14.016 -15.203 -4.812 1 96.56 280 TRP B O 1
ATOM 6009 N N . ASN B 1 281 ? -12.664 -14.766 -6.508 1 95.75 281 ASN B N 1
ATOM 6010 C CA . ASN B 1 281 ? -12.359 -16.156 -6.816 1 95.75 281 ASN B CA 1
ATOM 6011 C C . ASN B 1 281 ? -10.953 -16.312 -7.371 1 95.75 281 ASN B C 1
ATOM 6013 O O . ASN B 1 281 ? -10.312 -15.328 -7.746 1 95.75 281 ASN B O 1
ATOM 6017 N N . TYR B 1 282 ? -10.484 -17.516 -7.324 1 96.75 282 TYR B N 1
ATOM 6018 C CA . TYR B 1 282 ? -9.148 -17.828 -7.816 1 96.75 282 TYR B CA 1
ATOM 6019 C C . TYR B 1 282 ? -9.125 -19.172 -8.539 1 96.75 282 TYR B C 1
ATOM 6021 O O . TYR B 1 282 ? -10.07 -19.953 -8.445 1 96.75 282 TYR B O 1
ATOM 6029 N N . ARG B 1 283 ? -8.086 -19.375 -9.281 1 95.81 283 ARG B N 1
ATOM 6030 C CA . ARG B 1 283 ? -7.809 -20.703 -9.844 1 95.81 283 ARG B CA 1
ATOM 6031 C C . ARG B 1 283 ? -6.312 -20.922 -10.031 1 95.81 283 ARG B C 1
ATOM 6033 O O . ARG B 1 283 ? -5.539 -19.953 -10.062 1 95.81 283 ARG B O 1
ATOM 6040 N N . VAL B 1 284 ? -5.961 -22.125 -10.023 1 96.81 284 VAL B N 1
ATOM 6041 C CA . VAL B 1 284 ? -4.578 -22.531 -10.273 1 96.81 284 VAL B CA 1
ATOM 6042 C C . VAL B 1 284 ? -4.492 -23.281 -11.594 1 96.81 284 VAL B C 1
ATOM 6044 O O . VAL B 1 284 ? -5.215 -24.266 -11.812 1 96.81 284 VAL B O 1
ATOM 6047 N N . LEU B 1 285 ? -3.701 -22.781 -12.445 1 96.81 285 LEU B N 1
ATOM 6048 C CA . LEU B 1 285 ? -3.447 -23.375 -13.75 1 96.81 285 LEU B CA 1
ATOM 6049 C C . LEU B 1 285 ? -1.951 -23.453 -14.031 1 96.81 285 LEU B C 1
ATOM 6051 O O . LEU B 1 285 ? -1.145 -22.906 -13.273 1 96.81 285 LEU B O 1
ATOM 6055 N N . CYS B 1 286 ? -1.676 -24.156 -15.039 1 96.5 286 CYS B N 1
ATOM 6056 C CA . CYS B 1 286 ? -0.29 -24.234 -15.484 1 96.5 286 CYS B CA 1
ATOM 6057 C C . CYS B 1 286 ? -0.174 -23.906 -16.969 1 96.5 286 CYS B C 1
ATOM 6059 O O . CYS B 1 286 ? -1.177 -23.891 -17.688 1 96.5 286 CYS B O 1
ATOM 6061 N N . TYR B 1 287 ? 0.998 -23.594 -17.328 1 96.69 287 TYR B N 1
ATOM 6062 C CA . TYR B 1 287 ? 1.248 -23.25 -18.719 1 96.69 287 TYR B CA 1
ATOM 6063 C C . TYR B 1 287 ? 2.639 -23.688 -19.156 1 96.69 287 TYR B C 1
ATOM 6065 O O . TYR B 1 287 ? 3.641 -23.297 -18.547 1 96.69 287 TYR B O 1
ATOM 6073 N N . PRO B 1 288 ? 2.709 -24.531 -20.234 1 94.75 288 PRO B N 1
ATOM 6074 C CA . PRO B 1 288 ? 4.031 -24.891 -20.75 1 94.75 288 PRO B CA 1
ATOM 6075 C C . PRO B 1 288 ? 4.77 -23.688 -21.344 1 94.75 288 PRO B C 1
ATOM 6077 O O . PRO B 1 288 ? 4.207 -22.953 -22.156 1 94.75 288 PRO B O 1
ATOM 6080 N N . THR B 1 289 ? 6 -23.531 -20.984 1 92.31 289 THR B N 1
ATOM 6081 C CA . THR B 1 289 ? 6.75 -22.375 -21.453 1 92.31 289 THR B CA 1
ATOM 6082 C C . THR B 1 289 ? 7.258 -22.594 -22.875 1 92.31 289 THR B C 1
ATOM 6084 O O . THR B 1 289 ? 7.621 -23.703 -23.25 1 92.31 289 THR B O 1
ATOM 6087 N N . SER B 1 290 ? 7.379 -21.5 -23.625 1 87.38 290 SER B N 1
ATOM 6088 C CA . SER B 1 290 ? 7.914 -21.594 -24.984 1 87.38 290 SER B CA 1
ATOM 6089 C C . SER B 1 290 ? 9.438 -21.562 -24.984 1 87.38 290 SER B C 1
ATOM 6091 O O . SER B 1 290 ? 10.07 -21.969 -25.953 1 87.38 290 SER B O 1
ATOM 6093 N N . VAL B 1 291 ? 9.938 -21.062 -23.922 1 82.12 291 VAL B N 1
ATOM 6094 C CA . VAL B 1 291 ? 11.391 -20.953 -23.828 1 82.12 291 VAL B CA 1
ATOM 6095 C C . VAL B 1 291 ? 11.906 -22 -22.828 1 82.12 291 VAL B C 1
ATOM 6097 O O . VAL B 1 291 ? 11.211 -22.375 -21.891 1 82.12 291 VAL B O 1
ATOM 6100 N N . ASP B 1 292 ? 13.086 -22.391 -23.188 1 84.69 292 ASP B N 1
ATOM 6101 C CA . ASP B 1 292 ? 13.766 -23.234 -22.219 1 84.69 292 ASP B CA 1
ATOM 6102 C C . ASP B 1 292 ? 14.234 -22.438 -21 1 84.69 292 ASP B C 1
ATOM 6104 O O . ASP B 1 292 ? 14.617 -21.266 -21.141 1 84.69 292 ASP B O 1
ATOM 6108 N N . ILE B 1 293 ? 14.07 -23.094 -19.875 1 89.25 293 ILE B N 1
ATOM 6109 C CA . ILE B 1 293 ? 14.539 -22.469 -18.641 1 89.25 293 ILE B CA 1
ATOM 6110 C C . ILE B 1 293 ? 15.617 -23.328 -18 1 89.25 293 ILE B C 1
ATOM 6112 O O . ILE B 1 293 ? 15.312 -24.219 -17.203 1 89.25 293 ILE B O 1
ATOM 6116 N N . PRO B 1 294 ? 16.828 -23.016 -18.406 1 88.06 294 PRO B N 1
ATOM 6117 C CA . PRO B 1 294 ? 17.906 -23.781 -17.766 1 88.06 294 PRO B CA 1
ATOM 6118 C C . PRO B 1 294 ? 17.938 -23.609 -16.25 1 88.06 294 PRO B C 1
ATOM 6120 O O . PRO B 1 294 ? 17.547 -22.562 -15.734 1 88.06 294 PRO B O 1
ATOM 6123 N N . LEU B 1 295 ? 18.484 -24.609 -15.57 1 87.44 295 LEU B N 1
ATOM 6124 C CA . LEU B 1 295 ? 18.531 -24.594 -14.109 1 87.44 295 LEU B CA 1
ATOM 6125 C C . LEU B 1 295 ? 19.391 -23.438 -13.609 1 87.44 295 LEU B C 1
ATOM 6127 O O . LEU B 1 295 ? 19.188 -22.938 -12.5 1 87.44 295 LEU B O 1
ATOM 6131 N N . LYS B 1 296 ? 20.266 -22.938 -14.391 1 83.56 296 LYS B N 1
ATOM 6132 C CA . LYS B 1 296 ? 21.141 -21.844 -14 1 83.56 296 LYS B CA 1
ATOM 6133 C C . LYS B 1 296 ? 20.375 -20.547 -13.836 1 83.56 296 LYS B C 1
ATOM 6135 O O . LYS B 1 296 ? 20.875 -19.578 -13.25 1 83.56 296 LYS B O 1
ATOM 6140 N N . TYR B 1 297 ? 19.156 -20.5 -14.398 1 84.75 297 TYR B N 1
ATOM 6141 C CA . TYR B 1 297 ? 18.344 -19.297 -14.258 1 84.75 297 TYR B CA 1
ATOM 6142 C C . TYR B 1 297 ? 17.672 -19.266 -12.891 1 84.75 297 TYR B C 1
ATOM 6144 O O . TYR B 1 297 ? 17.078 -18.25 -12.516 1 84.75 297 TYR B O 1
ATOM 6152 N N . LEU B 1 298 ? 17.812 -20.359 -12.164 1 84.81 298 LEU B N 1
ATOM 6153 C CA . LEU B 1 298 ? 17.234 -20.422 -10.828 1 84.81 298 LEU B CA 1
ATOM 6154 C C . LEU B 1 298 ? 18.281 -20.047 -9.773 1 84.81 298 LEU B C 1
ATOM 6156 O O . LEU B 1 298 ? 19.297 -20.719 -9.625 1 84.81 298 LEU B O 1
ATOM 6160 N N . LYS B 1 299 ? 17.891 -18.953 -9.117 1 80.38 299 LYS B N 1
ATOM 6161 C CA . LYS B 1 299 ? 18.766 -18.531 -8.031 1 80.38 299 LYS B CA 1
ATOM 6162 C C . LYS B 1 299 ? 18.156 -18.844 -6.672 1 80.38 299 LYS B C 1
ATOM 6164 O O . LYS B 1 299 ? 17.031 -18.422 -6.379 1 80.38 299 LYS B O 1
ATOM 6169 N N . GLN B 1 300 ? 18.922 -19.531 -5.969 1 79.56 300 GLN B N 1
ATOM 6170 C CA . GLN B 1 300 ? 18.422 -19.906 -4.656 1 79.56 300 GLN B CA 1
ATOM 6171 C C . GLN B 1 300 ? 18.141 -18.688 -3.793 1 79.56 300 GLN B C 1
ATOM 6173 O O . GLN B 1 300 ? 18.953 -17.75 -3.77 1 79.56 300 GLN B O 1
ATOM 6178 N N . ARG B 1 301 ? 17 -18.734 -3.203 1 76.31 301 ARG B N 1
ATOM 6179 C CA . ARG B 1 301 ? 16.641 -17.719 -2.223 1 76.31 301 ARG B CA 1
ATOM 6180 C C . ARG B 1 301 ? 16.797 -18.25 -0.801 1 76.31 301 ARG B C 1
ATOM 6182 O O . ARG B 1 301 ? 16.297 -19.328 -0.482 1 76.31 301 ARG B O 1
ATOM 6189 N N . GLU B 1 302 ? 17.391 -17.422 -0.03 1 70.81 302 GLU B N 1
ATOM 6190 C CA . GLU B 1 302 ? 17.656 -17.875 1.335 1 70.81 302 GLU B CA 1
ATOM 6191 C C . GLU B 1 302 ? 16.516 -17.453 2.277 1 70.81 302 GLU B C 1
ATOM 6193 O O . GLU B 1 302 ? 15.992 -16.344 2.168 1 70.81 302 GLU B O 1
ATOM 6198 N N . ASP B 1 303 ? 16.078 -18.406 3.021 1 73.81 303 ASP B N 1
ATOM 6199 C CA . ASP B 1 303 ? 15.266 -18.156 4.203 1 73.81 303 ASP B CA 1
ATOM 6200 C C . ASP B 1 303 ? 16.078 -18.344 5.484 1 73.81 303 ASP B C 1
ATOM 6202 O O . ASP B 1 303 ? 16.141 -19.438 6.031 1 73.81 303 ASP B O 1
ATOM 6206 N N . TRP B 1 304 ? 16.531 -17.281 5.93 1 70.25 304 TRP B N 1
ATOM 6207 C CA . TRP B 1 304 ? 17.484 -17.344 7.027 1 70.25 304 TRP B CA 1
ATOM 6208 C C . TRP B 1 304 ? 16.828 -17.844 8.305 1 70.25 304 TRP B C 1
ATOM 6210 O O . TRP B 1 304 ? 17.422 -18.594 9.078 1 70.25 304 TRP B O 1
ATOM 6220 N N . SER B 1 305 ? 15.609 -17.406 8.43 1 68.81 305 SER B N 1
ATOM 6221 C CA . SER B 1 305 ? 14.93 -17.812 9.648 1 68.81 305 SER B CA 1
ATOM 6222 C C . SER B 1 305 ? 14.805 -19.328 9.719 1 68.81 305 SER B C 1
ATOM 6224 O O . SER B 1 305 ? 15.062 -19.938 10.766 1 68.81 305 SER B O 1
ATOM 6226 N N . TRP B 1 306 ? 14.477 -19.891 8.672 1 74.81 306 TRP B N 1
ATOM 6227 C CA . TRP B 1 306 ? 14.266 -21.328 8.609 1 74.81 306 TRP B CA 1
ATOM 6228 C C . TRP B 1 306 ? 15.602 -22.078 8.625 1 74.81 306 TRP B C 1
ATOM 6230 O O . TRP B 1 306 ? 15.75 -23.078 9.32 1 74.81 306 TRP B O 1
ATOM 6240 N N . SER B 1 307 ? 16.562 -21.578 7.891 1 79.19 307 SER B N 1
ATOM 6241 C CA . SER B 1 307 ? 17.859 -22.266 7.773 1 79.19 307 SER B CA 1
ATOM 6242 C C . SER B 1 307 ? 18.594 -22.281 9.109 1 79.19 307 SER B C 1
ATOM 6244 O O . SER B 1 307 ? 19.156 -23.297 9.5 1 79.19 307 SER B O 1
ATOM 6246 N N . ILE B 1 308 ? 18.5 -21.172 9.766 1 73.69 308 ILE B N 1
ATOM 6247 C CA . ILE B 1 308 ? 19.203 -21.047 11.039 1 73.69 308 ILE B CA 1
ATOM 6248 C C . ILE B 1 308 ? 18.547 -21.938 12.078 1 73.69 308 ILE B C 1
ATOM 6250 O O . ILE B 1 308 ? 19.219 -22.641 12.836 1 73.69 308 ILE B O 1
ATOM 6254 N N . ALA B 1 309 ? 17.266 -21.969 12.102 1 72.94 309 ALA B N 1
ATOM 6255 C CA . ALA B 1 309 ? 16.531 -22.766 13.07 1 72.94 309 ALA B CA 1
ATOM 6256 C C . ALA B 1 309 ? 16.828 -24.25 12.898 1 72.94 309 ALA B C 1
ATOM 6258 O O . ALA B 1 309 ? 16.734 -25.031 13.859 1 72.94 309 ALA B O 1
ATOM 6259 N N . ASN B 1 310 ? 17.219 -24.688 11.719 1 81.56 310 ASN B N 1
ATOM 6260 C CA . ASN B 1 310 ? 17.453 -26.094 11.43 1 81.56 310 ASN B CA 1
ATOM 6261 C C . ASN B 1 310 ? 18.938 -26.391 11.258 1 81.56 310 ASN B C 1
ATOM 6263 O O . ASN B 1 310 ? 19.312 -27.5 10.883 1 81.56 310 ASN B O 1
ATOM 6267 N N . ASP B 1 311 ? 19.719 -25.375 11.43 1 83.31 311 ASP B N 1
ATOM 6268 C CA . ASP B 1 311 ? 21.172 -25.5 11.328 1 83.31 311 ASP B CA 1
ATOM 6269 C C . ASP B 1 311 ? 21.578 -25.984 9.938 1 83.31 311 ASP B C 1
ATOM 6271 O O . ASP B 1 311 ? 22.375 -26.922 9.805 1 83.31 311 ASP B O 1
ATOM 6275 N N . TYR B 1 312 ? 20.906 -25.453 8.938 1 86.69 312 TYR B N 1
ATOM 6276 C CA . TYR B 1 312 ? 21.25 -25.75 7.555 1 86.69 312 TYR B CA 1
ATOM 6277 C C . TYR B 1 312 ? 22.141 -24.672 6.961 1 86.69 312 TYR B C 1
ATOM 6279 O O . TYR B 1 312 ? 21.891 -23.484 7.156 1 86.69 312 TYR B O 1
ATOM 6287 N N . ASP B 1 313 ? 23.141 -25.094 6.305 1 83 313 ASP B N 1
ATOM 6288 C CA . ASP B 1 313 ? 23.844 -24.141 5.453 1 83 313 ASP B CA 1
ATOM 6289 C C . ASP B 1 313 ? 23.203 -24.062 4.07 1 83 313 ASP B C 1
ATOM 6291 O O . ASP B 1 313 ? 22.188 -24.719 3.812 1 83 313 ASP B O 1
ATOM 6295 N N . THR B 1 314 ? 23.734 -23.188 3.262 1 83 314 THR B N 1
ATOM 6296 C CA . THR B 1 314 ? 23.125 -22.906 1.96 1 83 314 THR B CA 1
ATOM 6297 C C . THR B 1 314 ? 23.094 -24.172 1.104 1 83 314 THR B C 1
ATOM 6299 O O . THR B 1 314 ? 22.125 -24.422 0.395 1 83 314 THR B O 1
ATOM 6302 N N . LYS B 1 315 ? 24.109 -24.969 1.186 1 85.94 315 LYS B N 1
ATOM 6303 C CA . LYS B 1 315 ? 24.188 -26.172 0.375 1 85.94 315 LYS B CA 1
ATOM 6304 C C . LYS B 1 315 ? 23.219 -27.234 0.886 1 85.94 315 LYS B C 1
ATOM 6306 O O . LYS B 1 315 ? 22.594 -27.953 0.095 1 85.94 315 LYS B O 1
ATOM 6311 N N . GLU B 1 316 ? 23.062 -27.281 2.088 1 89.69 316 GLU B N 1
ATOM 6312 C CA . GLU B 1 316 ? 22.172 -28.266 2.688 1 89.69 316 GLU B CA 1
ATOM 6313 C C . GLU B 1 316 ? 20.703 -27.938 2.367 1 89.69 316 GLU B C 1
ATOM 6315 O O . GLU B 1 316 ? 19.906 -28.844 2.123 1 89.69 316 GLU B O 1
ATOM 6320 N N . VAL B 1 317 ? 20.422 -26.672 2.342 1 86.88 317 VAL B N 1
ATOM 6321 C CA . VAL B 1 317 ? 19.062 -26.234 2.041 1 86.88 317 VAL B CA 1
ATOM 6322 C C . VAL B 1 317 ? 18.672 -26.719 0.649 1 86.88 317 VAL B C 1
ATOM 6324 O O . VAL B 1 317 ? 17.516 -27.125 0.431 1 86.88 317 VAL B O 1
ATOM 6327 N N . LEU B 1 318 ? 19.609 -26.719 -0.243 1 87.12 318 LEU B N 1
ATOM 6328 C CA . LEU B 1 318 ? 19.328 -27.078 -1.63 1 87.12 318 LEU B CA 1
ATOM 6329 C C . LEU B 1 318 ? 18.875 -28.531 -1.736 1 87.12 318 LEU B C 1
ATOM 6331 O O . LEU B 1 318 ? 18.203 -28.906 -2.701 1 87.12 318 LEU B O 1
ATOM 6335 N N . ALA B 1 319 ? 19.203 -29.297 -0.744 1 88.06 319 ALA B N 1
ATOM 6336 C CA . ALA B 1 319 ? 18.875 -30.719 -0.772 1 88.06 319 ALA B CA 1
ATOM 6337 C C . ALA B 1 319 ? 17.547 -30.984 -0.061 1 88.06 319 ALA B C 1
ATOM 6339 O O . ALA B 1 319 ? 17.109 -32.125 0.021 1 88.06 319 ALA B O 1
ATOM 6340 N N . THR B 1 320 ? 16.984 -29.922 0.345 1 87.75 320 THR B N 1
ATOM 6341 C CA . THR B 1 320 ? 15.719 -30.078 1.069 1 87.75 320 THR B CA 1
ATOM 6342 C C . THR B 1 320 ? 14.547 -29.609 0.223 1 87.75 320 THR B C 1
ATOM 6344 O O . THR B 1 320 ? 14.727 -28.875 -0.75 1 87.75 320 THR B O 1
ATOM 6347 N N . ARG B 1 321 ? 13.336 -29.953 0.611 1 88.12 321 ARG B N 1
ATOM 6348 C CA . ARG B 1 321 ? 12.102 -29.5 -0.026 1 88.12 321 ARG B CA 1
ATOM 6349 C C . ARG B 1 321 ? 11.773 -28.062 0.379 1 88.12 321 ARG B C 1
ATOM 6351 O O . ARG B 1 321 ? 10.789 -27.484 -0.097 1 88.12 321 ARG B O 1
ATOM 6358 N N . GLY B 1 322 ? 12.555 -27.547 1.162 1 84 322 GLY B N 1
ATOM 6359 C CA . GLY B 1 322 ? 12.352 -26.172 1.617 1 84 322 GLY B CA 1
ATOM 6360 C C . GLY B 1 322 ? 13.047 -25.141 0.75 1 84 322 GLY B C 1
ATOM 6361 O O . GLY B 1 322 ? 12.867 -23.938 0.939 1 84 322 GLY B O 1
ATOM 6362 N N . ALA B 1 323 ? 13.828 -25.641 -0.202 1 84.81 323 ALA B N 1
ATOM 6363 C CA . ALA B 1 323 ? 14.562 -24.719 -1.064 1 84.81 323 ALA B CA 1
ATOM 6364 C C . ALA B 1 323 ? 13.609 -23.891 -1.931 1 84.81 323 ALA B C 1
ATOM 6366 O O . ALA B 1 323 ? 12.609 -24.422 -2.434 1 84.81 323 ALA B O 1
ATOM 6367 N N . ARG B 1 324 ? 13.898 -22.594 -2.041 1 84.06 324 ARG B N 1
ATOM 6368 C CA . ARG B 1 324 ? 13.156 -21.688 -2.896 1 84.06 324 ARG B CA 1
ATOM 6369 C C . ARG B 1 324 ? 14.086 -20.969 -3.875 1 84.06 324 ARG B C 1
ATOM 6371 O O . ARG B 1 324 ? 15.281 -20.812 -3.604 1 84.06 324 ARG B O 1
ATOM 6378 N N . PHE B 1 325 ? 13.469 -20.625 -4.984 1 80.62 325 PHE B N 1
ATOM 6379 C CA . PHE B 1 325 ? 14.312 -20.078 -6.043 1 80.62 325 PHE B CA 1
ATOM 6380 C C . PHE B 1 325 ? 13.656 -18.859 -6.68 1 80.62 325 PHE B C 1
ATOM 6382 O O . PHE B 1 325 ? 12.438 -18.812 -6.84 1 80.62 325 PHE B O 1
ATOM 6389 N N . ASP B 1 326 ? 14.445 -17.859 -6.98 1 79.81 326 ASP B N 1
ATOM 6390 C CA . ASP B 1 326 ? 14.039 -16.781 -7.879 1 79.81 326 ASP B CA 1
ATOM 6391 C C . ASP B 1 326 ? 14.312 -17.156 -9.336 1 79.81 326 ASP B C 1
ATOM 6393 O O . ASP B 1 326 ? 15.336 -17.766 -9.648 1 79.81 326 ASP B O 1
ATOM 6397 N N . LEU B 1 327 ? 13.344 -16.953 -10.008 1 80.5 327 LEU B N 1
ATOM 6398 C CA . LEU B 1 327 ? 13.57 -17.062 -11.445 1 80.5 327 LEU B CA 1
ATOM 6399 C C . LEU B 1 327 ? 14.086 -15.75 -12.016 1 80.5 327 LEU B C 1
ATOM 6401 O O . LEU B 1 327 ? 13.297 -14.836 -12.281 1 80.5 327 LEU B O 1
ATOM 6405 N N . ASN B 1 328 ? 15.328 -15.234 -11.688 1 62.62 328 ASN B N 1
ATOM 6406 C CA . ASN B 1 328 ? 15.977 -13.969 -12 1 62.62 328 ASN B CA 1
ATOM 6407 C C . ASN B 1 328 ? 16.688 -14.008 -13.352 1 62.62 328 ASN B C 1
ATOM 6409 O O . ASN B 1 328 ? 17.562 -13.203 -13.625 1 62.62 328 ASN B O 1
ATOM 6413 N N . GLY B 1 329 ? 16.594 -15.102 -14.125 1 57.41 329 GLY B N 1
ATOM 6414 C CA . GLY B 1 329 ? 17.531 -15.125 -15.242 1 57.41 329 GLY B CA 1
ATOM 6415 C C . GLY B 1 329 ? 17.328 -13.961 -16.203 1 57.41 329 GLY B C 1
ATOM 6416 O O . GLY B 1 329 ? 16.203 -13.547 -16.469 1 57.41 329 GLY B O 1
ATOM 6417 N N . GLN B 1 330 ? 18.344 -13 -16.047 1 53.75 330 GLN B N 1
ATOM 6418 C CA . GLN B 1 330 ? 18.422 -12.031 -17.125 1 53.75 330 GLN B CA 1
ATOM 6419 C C . GLN B 1 330 ? 18.328 -12.719 -18.484 1 53.75 330 GLN B C 1
ATOM 6421 O O . GLN B 1 330 ? 18.922 -13.781 -18.703 1 53.75 330 GLN B O 1
ATOM 6426 N N . VAL B 1 331 ? 17.125 -12.586 -19.125 1 47.62 331 VAL B N 1
ATOM 6427 C CA . VAL B 1 331 ? 17.062 -13.172 -20.469 1 47.62 331 VAL B CA 1
ATOM 6428 C C . VAL B 1 331 ? 18.391 -12.984 -21.188 1 47.62 331 VAL B C 1
ATOM 6430 O O . VAL B 1 331 ? 18.859 -13.898 -21.875 1 47.62 331 VAL B O 1
ATOM 6433 N N . THR B 1 332 ? 18.781 -11.742 -21.453 1 46.44 332 THR B N 1
ATOM 6434 C CA . THR B 1 332 ? 20.016 -11.508 -22.203 1 46.44 332 THR B CA 1
ATOM 6435 C C . THR B 1 332 ? 21.156 -11.141 -21.266 1 46.44 332 THR B C 1
ATOM 6437 O O . THR B 1 332 ? 20.938 -10.594 -20.188 1 46.44 332 THR B O 1
ATOM 6440 N N . ASP B 1 333 ? 22.25 -11.773 -21.312 1 42.53 333 ASP B N 1
ATOM 6441 C CA . ASP B 1 333 ? 23.531 -11.57 -20.641 1 42.53 333 ASP B CA 1
ATOM 6442 C C . ASP B 1 333 ? 23.734 -10.102 -20.266 1 42.53 333 ASP B C 1
ATOM 6444 O O . ASP B 1 333 ? 24.656 -9.766 -19.531 1 42.53 333 ASP B O 1
ATOM 6448 N N . ASN B 1 334 ? 23.453 -9.18 -21.156 1 41.66 334 ASN B N 1
ATOM 6449 C CA . ASN B 1 334 ? 24.031 -7.848 -21 1 41.66 334 ASN B CA 1
ATOM 6450 C C . ASN B 1 334 ? 23.359 -7.066 -19.875 1 41.66 334 ASN B C 1
ATOM 6452 O O . ASN B 1 334 ? 24.016 -6.305 -19.172 1 41.66 334 ASN B O 1
ATOM 6456 N N . GLU B 1 335 ? 22.281 -6.211 -20.047 1 41.03 335 GLU B N 1
ATOM 6457 C CA . GLU B 1 335 ? 21.844 -5.062 -19.281 1 41.03 335 GLU B CA 1
ATOM 6458 C C . GLU B 1 335 ? 20.688 -5.441 -18.344 1 41.03 335 GLU B C 1
ATOM 6460 O O . GLU B 1 335 ? 19.891 -6.324 -18.672 1 41.03 335 GLU B O 1
ATOM 6465 N N . PHE B 1 336 ? 20.922 -5.312 -17.047 1 43.34 336 PHE B N 1
ATOM 6466 C CA . PHE B 1 336 ? 19.828 -5.305 -16.078 1 43.34 336 PHE B CA 1
ATOM 6467 C C . PHE B 1 336 ? 18.531 -4.832 -16.719 1 43.34 336 PHE B C 1
ATOM 6469 O O . PHE B 1 336 ? 18.406 -3.658 -17.078 1 43.34 336 PHE B O 1
ATOM 6476 N N . THR B 1 337 ? 17.891 -5.723 -17.516 1 57.06 337 THR B N 1
ATOM 6477 C CA . THR B 1 337 ? 16.609 -5.234 -18.016 1 57.06 337 THR B CA 1
ATOM 6478 C C . THR B 1 337 ? 15.484 -5.539 -17.031 1 57.06 337 THR B C 1
ATOM 6480 O O . THR B 1 337 ? 15.562 -6.52 -16.281 1 57.06 337 THR B O 1
ATOM 6483 N N . THR B 1 338 ? 14.758 -4.613 -16.641 1 69.62 338 THR B N 1
ATOM 6484 C CA . THR B 1 338 ? 13.531 -4.703 -15.844 1 69.62 338 THR B CA 1
ATOM 6485 C C . THR B 1 338 ? 12.641 -5.836 -16.359 1 69.62 338 THR B C 1
ATOM 6487 O O . THR B 1 338 ? 11.906 -6.449 -15.578 1 69.62 338 THR B O 1
ATOM 6490 N N . PHE B 1 339 ? 12.953 -6.355 -17.562 1 80.62 339 PHE B N 1
ATOM 6491 C CA . PHE B 1 339 ? 12.172 -7.426 -18.172 1 80.62 339 PHE B CA 1
ATOM 6492 C C . PHE B 1 339 ? 12.898 -8.758 -18.047 1 80.62 339 PHE B C 1
ATOM 6494 O O . PHE B 1 339 ? 13.977 -8.945 -18.625 1 80.62 339 PHE B O 1
ATOM 6501 N N . THR B 1 340 ? 12.391 -9.727 -17.391 1 83.19 340 THR B N 1
ATOM 6502 C CA . THR B 1 340 ? 13.047 -10.969 -17.016 1 83.19 340 THR B CA 1
ATOM 6503 C C . THR B 1 340 ? 12.438 -12.148 -17.766 1 83.19 340 THR B C 1
ATOM 6505 O O . THR B 1 340 ? 11.477 -11.977 -18.531 1 83.19 340 THR B O 1
ATOM 6508 N N . VAL B 1 341 ? 13.055 -13.312 -17.531 1 87.88 341 VAL B N 1
ATOM 6509 C CA . VAL B 1 341 ? 12.531 -14.539 -18.109 1 87.88 341 VAL B CA 1
ATOM 6510 C C . VAL B 1 341 ? 11.117 -14.797 -17.578 1 87.88 341 VAL B C 1
ATOM 6512 O O . VAL B 1 341 ? 10.258 -15.305 -18.297 1 87.88 341 VAL B O 1
ATOM 6515 N N . LEU B 1 342 ? 10.891 -14.438 -16.391 1 89.56 342 LEU B N 1
ATOM 6516 C CA . LEU B 1 342 ? 9.562 -14.594 -15.828 1 89.56 342 LEU B CA 1
ATOM 6517 C C . LEU B 1 342 ? 8.539 -13.766 -16.594 1 89.56 342 LEU B C 1
ATOM 6519 O O . LEU B 1 342 ? 7.43 -14.234 -16.859 1 89.56 342 LEU B O 1
ATOM 6523 N N . ASP B 1 343 ? 8.922 -12.594 -16.938 1 90.75 343 ASP B N 1
ATOM 6524 C CA . ASP B 1 343 ? 8.023 -11.734 -17.703 1 90.75 343 ASP B CA 1
ATOM 6525 C C . ASP B 1 343 ? 7.707 -12.352 -19.078 1 90.75 343 ASP B C 1
ATOM 6527 O O . ASP B 1 343 ? 6.555 -12.336 -19.516 1 90.75 343 ASP B O 1
ATOM 6531 N N . LYS B 1 344 ? 8.688 -12.883 -19.656 1 89.81 344 LYS B N 1
ATOM 6532 C CA . LYS B 1 344 ? 8.5 -13.516 -20.953 1 89.81 344 LYS B CA 1
ATOM 6533 C C . LYS B 1 344 ? 7.52 -14.68 -20.859 1 89.81 344 LYS B C 1
ATOM 6535 O O . LYS B 1 344 ? 6.629 -14.812 -21.703 1 89.81 344 LYS B O 1
ATOM 6540 N N . VAL B 1 345 ? 7.691 -15.422 -19.891 1 92.25 345 VAL B N 1
ATOM 6541 C CA . VAL B 1 345 ? 6.844 -16.594 -19.719 1 92.25 345 VAL B CA 1
ATOM 6542 C C . VAL B 1 345 ? 5.422 -16.172 -19.375 1 92.25 345 VAL B C 1
ATOM 6544 O O . VAL B 1 345 ? 4.453 -16.672 -19.953 1 92.25 345 VAL B O 1
ATOM 6547 N N . MET B 1 346 ? 5.266 -15.266 -18.484 1 94.44 346 MET B N 1
ATOM 6548 C CA . MET B 1 346 ? 3.945 -14.812 -18.062 1 94.44 346 MET B CA 1
ATOM 6549 C C . MET B 1 346 ? 3.195 -14.156 -19.219 1 94.44 346 MET B C 1
ATOM 6551 O O . MET B 1 346 ? 1.973 -14.273 -19.312 1 94.44 346 MET B O 1
ATOM 6555 N N . GLN B 1 347 ? 3.914 -13.586 -20.109 1 92.25 347 GLN B N 1
ATOM 6556 C CA . GLN B 1 347 ? 3.297 -12.883 -21.234 1 92.25 347 GLN B CA 1
ATOM 6557 C C . GLN B 1 347 ? 2.73 -13.859 -22.25 1 92.25 347 GLN B C 1
ATOM 6559 O O . GLN B 1 347 ? 2.014 -13.453 -23.172 1 92.25 347 GLN B O 1
ATOM 6564 N N . GLU B 1 348 ? 3.002 -15.07 -22.078 1 93.06 348 GLU B N 1
ATOM 6565 C CA . GLU B 1 348 ? 2.43 -16.094 -22.953 1 93.06 348 GLU B CA 1
ATOM 6566 C C . GLU B 1 348 ? 1.063 -16.547 -22.438 1 93.06 348 GLU B C 1
ATOM 6568 O O . GLU B 1 348 ? 0.312 -17.188 -23.172 1 93.06 348 GLU B O 1
ATOM 6573 N N . ILE B 1 349 ? 0.769 -16.266 -21.266 1 95.94 349 ILE B N 1
ATOM 6574 C CA . ILE B 1 349 ? -0.425 -16.781 -20.609 1 95.94 349 ILE B CA 1
ATOM 6575 C C . ILE B 1 349 ? -1.583 -15.812 -20.797 1 95.94 349 ILE B C 1
ATOM 6577 O O . ILE B 1 349 ? -1.513 -14.664 -20.344 1 95.94 349 ILE B O 1
ATOM 6581 N N . PRO B 1 350 ? -2.65 -16.25 -21.406 1 95.12 350 PRO B N 1
ATOM 6582 C CA . PRO B 1 350 ? -3.812 -15.359 -21.531 1 95.12 350 PRO B CA 1
ATOM 6583 C C . PRO B 1 350 ? -4.578 -15.203 -20.219 1 95.12 350 PRO B C 1
ATOM 6585 O O . PRO B 1 350 ? -4.477 -16.062 -19.328 1 95.12 350 PRO B O 1
ATOM 6588 N N . GLY B 1 351 ? -5.285 -14.109 -20.156 1 94.69 351 GLY B N 1
ATOM 6589 C CA . GLY B 1 351 ? -6.242 -13.992 -19.062 1 94.69 351 GLY B CA 1
ATOM 6590 C C . GLY B 1 351 ? -7.418 -14.938 -19.203 1 94.69 351 GLY B C 1
ATOM 6591 O O . GLY B 1 351 ? -7.254 -16.078 -19.625 1 94.69 351 GLY B O 1
ATOM 6592 N N . LEU B 1 352 ? -8.523 -14.453 -18.859 1 94.38 352 LEU B N 1
ATOM 6593 C CA . LEU B 1 352 ? -9.688 -15.312 -18.719 1 94.38 352 LEU B CA 1
ATOM 6594 C C . LEU B 1 352 ? -10.414 -15.484 -20.047 1 94.38 352 LEU B C 1
ATOM 6596 O O . LEU B 1 352 ? -11.391 -16.234 -20.141 1 94.38 352 LEU B O 1
ATOM 6600 N N . ASP B 1 353 ? -9.945 -14.82 -21.062 1 92.56 353 ASP B N 1
ATOM 6601 C CA . ASP B 1 353 ? -10.531 -14.969 -22.406 1 92.56 353 ASP B CA 1
ATOM 6602 C C . ASP B 1 353 ? -9.953 -16.188 -23.125 1 92.56 353 ASP B C 1
ATOM 6604 O O . ASP B 1 353 ? -10.398 -16.531 -24.219 1 92.56 353 ASP B O 1
ATOM 6608 N N . ASN B 1 354 ? -9.07 -16.828 -22.578 1 92.12 354 ASN B N 1
ATOM 6609 C CA . ASN B 1 354 ? -8.391 -17.969 -23.172 1 92.12 354 ASN B CA 1
ATOM 6610 C C . ASN B 1 354 ? -7.684 -17.578 -24.469 1 92.12 354 ASN B C 1
ATOM 6612 O O . ASN B 1 354 ? -7.285 -16.438 -24.641 1 92.12 354 ASN B O 1
ATOM 6616 N N . VAL B 1 355 ? -7.281 -18.562 -25.25 1 85.19 355 VAL B N 1
ATOM 6617 C CA . VAL B 1 355 ? -6.551 -18.312 -26.5 1 85.19 355 VAL B CA 1
ATOM 6618 C C . VAL B 1 355 ? -7.504 -18.422 -27.688 1 85.19 355 VAL B C 1
ATOM 6620 O O . VAL B 1 355 ? -8.273 -19.375 -27.797 1 85.19 355 VAL B O 1
ATOM 6623 N N . PRO B 1 356 ? -7.543 -17.406 -28.688 1 78.19 356 PRO B N 1
ATOM 6624 C CA . PRO B 1 356 ? -6.766 -16.172 -28.688 1 78.19 356 PRO B CA 1
ATOM 6625 C C . PRO B 1 356 ? -7.445 -15.039 -27.906 1 78.19 356 PRO B C 1
ATOM 6627 O O . PRO B 1 356 ? -8.664 -14.891 -27.969 1 78.19 356 PRO B O 1
ATOM 6630 N N . ALA B 1 357 ? -6.699 -14.516 -27.078 1 76.5 357 ALA B N 1
ATOM 6631 C CA . ALA B 1 357 ? -7.27 -13.367 -26.375 1 76.5 357 ALA B CA 1
ATOM 6632 C C . ALA B 1 357 ? -7.062 -12.078 -27.172 1 76.5 357 ALA B C 1
ATOM 6634 O O . ALA B 1 357 ? -6.02 -11.891 -27.812 1 76.5 357 ALA B O 1
ATOM 6635 N N . ALA B 1 358 ? -8.188 -11.297 -27.297 1 66 358 ALA B N 1
ATOM 6636 C CA . ALA B 1 358 ? -8.133 -10.055 -28.047 1 66 358 ALA B CA 1
ATOM 6637 C C . ALA B 1 358 ? -7.375 -8.977 -27.297 1 66 358 ALA B C 1
ATOM 6639 O O . ALA B 1 358 ? -7.535 -8.836 -26.078 1 66 358 ALA B O 1
ATOM 6640 N N . ASP B 1 359 ? -6.297 -8.438 -27.938 1 63.31 359 ASP B N 1
ATOM 6641 C CA . ASP B 1 359 ? -5.52 -7.363 -27.328 1 63.31 359 ASP B CA 1
ATOM 6642 C C . ASP B 1 359 ? -6.367 -6.109 -27.141 1 63.31 359 ASP B C 1
ATOM 6644 O O . ASP B 1 359 ? -6.988 -5.629 -28.094 1 63.31 359 ASP B O 1
ATOM 6648 N N . LEU B 1 360 ? -6.871 -5.859 -25.922 1 61 360 LEU B N 1
ATOM 6649 C CA . LEU B 1 360 ? -7.648 -4.66 -25.625 1 61 360 LEU B CA 1
ATOM 6650 C C . LEU B 1 360 ? -6.738 -3.516 -25.203 1 61 360 LEU B C 1
ATOM 6652 O O . LEU B 1 360 ? -5.871 -3.691 -24.344 1 61 360 LEU B O 1
ATOM 6656 N N . GLN B 1 361 ? -6.25 -2.613 -26.062 1 56.06 361 GLN B N 1
ATOM 6657 C CA . GLN B 1 361 ? -5.156 -1.657 -25.922 1 56.06 361 GLN B CA 1
ATOM 6658 C C . GLN B 1 361 ? -5.52 -0.546 -24.938 1 56.06 361 GLN B C 1
ATOM 6660 O O . GLN B 1 361 ? -4.66 0.241 -24.531 1 56.06 361 GLN B O 1
ATOM 6665 N N . GLU B 1 362 ? -6.766 -0.144 -24.531 1 55.22 362 GLU B N 1
ATOM 6666 C CA . GLU B 1 362 ? -6.84 1.224 -24.031 1 55.22 362 GLU B CA 1
ATOM 6667 C C . GLU B 1 362 ? -6.754 1.257 -22.5 1 55.22 362 GLU B C 1
ATOM 6669 O O . GLU B 1 362 ? -7.426 0.479 -21.828 1 55.22 362 GLU B O 1
ATOM 6674 N N . ALA B 1 363 ? -5.5 1.632 -22.047 1 59.38 363 ALA B N 1
ATOM 6675 C CA . ALA B 1 363 ? -5.395 1.905 -20.609 1 59.38 363 ALA B CA 1
ATOM 6676 C C . ALA B 1 363 ? -5.637 3.383 -20.312 1 59.38 363 ALA B C 1
ATOM 6678 O O . ALA B 1 363 ? -5.676 4.207 -21.234 1 59.38 363 ALA B O 1
ATOM 6679 N N . TYR B 1 364 ? -6.031 3.645 -19.062 1 60.66 364 TYR B N 1
ATOM 6680 C CA . TYR B 1 364 ? -6.07 5.012 -18.562 1 60.66 364 TYR B CA 1
ATOM 6681 C C . TYR B 1 364 ? -4.824 5.785 -18.984 1 60.66 364 TYR B C 1
ATOM 6683 O O . TYR B 1 364 ? -3.701 5.375 -18.688 1 60.66 364 TYR B O 1
ATOM 6691 N N . GLY B 1 365 ? -4.895 6.859 -19.844 1 59.38 365 GLY B N 1
ATOM 6692 C CA . GLY B 1 365 ? -3.812 7.742 -20.234 1 59.38 365 GLY B CA 1
ATOM 6693 C C . GLY B 1 365 ? -3.332 7.488 -21.656 1 59.38 365 GLY B C 1
ATOM 6694 O O . GLY B 1 365 ? -2.422 8.164 -22.141 1 59.38 365 GLY B O 1
ATOM 6695 N N . GLY B 1 366 ? -3.963 6.418 -22.312 1 64.94 366 GLY B N 1
ATOM 6696 C CA . GLY B 1 366 ? -3.602 6.258 -23.719 1 64.94 366 GLY B CA 1
ATOM 6697 C C . GLY B 1 366 ? -3.23 4.832 -24.078 1 64.94 366 GLY B C 1
ATOM 6698 O O . GLY B 1 366 ? -3.607 3.891 -23.375 1 64.94 366 GLY B O 1
ATOM 6699 N N . LYS B 1 367 ? -2.635 4.762 -25.188 1 73.69 367 LYS B N 1
ATOM 6700 C CA . LYS B 1 367 ? -2.184 3.48 -25.719 1 73.69 367 LYS B CA 1
ATOM 6701 C C . LYS B 1 367 ? -0.97 2.963 -24.953 1 73.69 367 LYS B C 1
ATOM 6703 O O . LYS B 1 367 ? -0.046 3.723 -24.656 1 73.69 367 LYS B O 1
ATOM 6708 N N . LEU B 1 368 ? -1.042 1.666 -24.625 1 81.5 368 LEU B N 1
ATOM 6709 C CA . LEU B 1 368 ? 0.065 1.053 -23.891 1 81.5 368 LEU B CA 1
ATOM 6710 C C . LEU B 1 368 ? 0.955 0.249 -24.828 1 81.5 368 LEU B C 1
ATOM 6712 O O . LEU B 1 368 ? 0.474 -0.312 -25.828 1 81.5 368 LEU B O 1
ATOM 6716 N N . TRP B 1 369 ? 2.158 0.314 -24.469 1 84.62 369 TRP B N 1
ATOM 6717 C CA . TRP B 1 369 ? 3.17 -0.369 -25.281 1 84.62 369 TRP B CA 1
ATOM 6718 C C . TRP B 1 369 ? 3.896 -1.425 -24.453 1 84.62 369 TRP B C 1
ATOM 6720 O O . TRP B 1 369 ? 3.928 -1.347 -23.219 1 84.62 369 TRP B O 1
ATOM 6730 N N . SER B 1 370 ? 4.457 -2.324 -25.219 1 86.75 370 SER B N 1
ATOM 6731 C CA . SER B 1 370 ? 5.164 -3.436 -24.578 1 86.75 370 SER B CA 1
ATOM 6732 C C . SER B 1 370 ? 6.324 -2.939 -23.734 1 86.75 370 SER B C 1
ATOM 6734 O O . SER B 1 370 ? 7.031 -2.006 -24.109 1 86.75 370 SER B O 1
ATOM 6736 N N . GLY B 1 371 ? 6.512 -3.553 -22.672 1 81.31 371 GLY B N 1
ATOM 6737 C CA . GLY B 1 371 ? 7.68 -3.295 -21.844 1 81.31 371 GLY B CA 1
ATOM 6738 C C . GLY B 1 371 ? 8.953 -3.92 -22.391 1 81.31 371 GLY B C 1
ATOM 6739 O O . GLY B 1 371 ? 10.055 -3.529 -22 1 81.31 371 GLY B O 1
ATOM 6740 N N . GLU B 1 372 ? 8.828 -4.871 -23.203 1 79.31 372 GLU B N 1
ATOM 6741 C CA . GLU B 1 372 ? 9.945 -5.633 -23.75 1 79.31 372 GLU B CA 1
ATOM 6742 C C . GLU B 1 372 ? 10.57 -4.918 -24.953 1 79.31 372 GLU B C 1
ATOM 6744 O O . GLU B 1 372 ? 11.789 -4.805 -25.047 1 79.31 372 GLU B O 1
ATOM 6749 N N . ALA B 1 373 ? 9.664 -4.488 -25.797 1 79 373 ALA B N 1
ATOM 6750 C CA . ALA B 1 373 ? 10.156 -3.953 -27.078 1 79 373 ALA B CA 1
ATOM 6751 C C . ALA B 1 373 ? 9.523 -2.598 -27.375 1 79 373 ALA B C 1
ATOM 6753 O O . ALA B 1 373 ? 8.297 -2.467 -27.391 1 79 373 ALA B O 1
ATOM 6754 N N . LYS B 1 374 ? 10.352 -1.734 -27.703 1 77.94 374 LYS B N 1
ATOM 6755 C CA . LYS B 1 374 ? 9.867 -0.389 -28 1 77.94 374 LYS B CA 1
ATOM 6756 C C . LYS B 1 374 ? 9.031 -0.376 -29.281 1 77.94 374 LYS B C 1
ATOM 6758 O O . LYS B 1 374 ? 9.391 -1.02 -30.266 1 77.94 374 LYS B O 1
ATOM 6763 N N . GLY B 1 375 ? 7.926 0.265 -29.234 1 78.62 375 GLY B N 1
ATOM 6764 C CA . GLY B 1 375 ? 7.102 0.463 -30.422 1 78.62 375 GLY B CA 1
ATOM 6765 C C . GLY B 1 375 ? 6.137 -0.68 -30.672 1 78.62 375 GLY B C 1
ATOM 6766 O O . GLY B 1 375 ? 5.379 -0.656 -31.641 1 78.62 375 GLY B O 1
ATOM 6767 N N . VAL B 1 376 ? 6.254 -1.72 -29.891 1 85.19 376 VAL B N 1
ATOM 6768 C CA . VAL B 1 376 ? 5.336 -2.844 -30.047 1 85.19 376 VAL B CA 1
ATOM 6769 C C . VAL B 1 376 ? 4.133 -2.658 -29.125 1 85.19 376 VAL B C 1
ATOM 6771 O O . VAL B 1 376 ? 4.293 -2.406 -27.922 1 85.19 376 VAL B O 1
ATOM 6774 N N . PRO B 1 377 ? 2.973 -2.773 -29.688 1 85.38 377 PRO B N 1
ATOM 6775 C CA . PRO B 1 377 ? 1.787 -2.641 -28.828 1 85.38 377 PRO B CA 1
ATOM 6776 C C . PRO B 1 377 ? 1.724 -3.703 -27.734 1 85.38 377 PRO B C 1
ATOM 6778 O O . PRO B 1 377 ? 2.096 -4.855 -27.969 1 85.38 377 PRO B O 1
ATOM 6781 N N . LEU B 1 378 ? 1.255 -3.287 -26.641 1 88.88 378 LEU B N 1
ATOM 6782 C CA . LEU B 1 378 ? 1.111 -4.211 -25.516 1 88.88 378 LEU B CA 1
ATOM 6783 C C . LEU B 1 378 ? 0.001 -5.223 -25.781 1 88.88 378 LEU B C 1
ATOM 6785 O O . LEU B 1 378 ? -1.091 -4.848 -26.219 1 88.88 378 LEU B O 1
ATOM 6789 N N . ARG B 1 379 ? 0.266 -6.48 -25.578 1 89.25 379 ARG B N 1
ATOM 6790 C CA . ARG B 1 379 ? -0.776 -7.504 -25.531 1 89.25 379 ARG B CA 1
ATOM 6791 C C . ARG B 1 379 ? -1.44 -7.551 -24.172 1 89.25 379 ARG B C 1
ATOM 6793 O O . ARG B 1 379 ? -1.165 -8.445 -23.359 1 89.25 379 ARG B O 1
ATOM 6800 N N . SER B 1 380 ? -2.408 -6.695 -23.984 1 90 380 SER B N 1
ATOM 6801 C CA . SER B 1 380 ? -2.949 -6.461 -22.641 1 90 380 SER B CA 1
ATOM 6802 C C . SER B 1 380 ? -3.799 -7.637 -22.172 1 90 380 SER B C 1
ATOM 6804 O O . SER B 1 380 ? -4.062 -7.785 -20.984 1 90 380 SER B O 1
ATOM 6806 N N . ALA B 1 381 ? -4.234 -8.523 -23.094 1 92.44 381 ALA B N 1
ATOM 6807 C CA . ALA B 1 381 ? -5.062 -9.672 -22.734 1 92.44 381 ALA B CA 1
ATOM 6808 C C . ALA B 1 381 ? -4.215 -10.797 -22.156 1 92.44 381 ALA B C 1
ATOM 6810 O O . ALA B 1 381 ? -4.75 -11.789 -21.656 1 92.44 381 ALA B O 1
ATOM 6811 N N . TYR B 1 382 ? -2.941 -10.617 -22.219 1 94.06 382 TYR B N 1
ATOM 6812 C CA . TYR B 1 382 ? -2.002 -11.562 -21.641 1 94.06 382 TYR B CA 1
ATOM 6813 C C . TYR B 1 382 ? -1.354 -10.984 -20.391 1 94.06 382 TYR B C 1
ATOM 6815 O O . TYR B 1 382 ? -1.218 -9.766 -20.25 1 94.06 382 TYR B O 1
ATOM 6823 N N . TYR B 1 383 ? -1.031 -11.859 -19.516 1 95.31 383 TYR B N 1
ATOM 6824 C CA . TYR B 1 383 ? -0.505 -11.383 -18.25 1 95.31 383 TYR B CA 1
ATOM 6825 C C . TYR B 1 383 ? 0.822 -10.656 -18.438 1 95.31 383 TYR B C 1
ATOM 6827 O O . TYR B 1 383 ? 1.727 -11.172 -19.094 1 95.31 383 TYR B O 1
ATOM 6835 N N . HIS B 1 384 ? 0.928 -9.492 -17.875 1 92.81 384 HIS B N 1
ATOM 6836 C CA . HIS B 1 384 ? 2.121 -8.656 -17.922 1 92.81 384 HIS B CA 1
ATOM 6837 C C . HIS B 1 384 ? 2.207 -7.754 -16.688 1 92.81 384 HIS B C 1
ATOM 6839 O O . HIS B 1 384 ? 1.189 -7.465 -16.062 1 92.81 384 HIS B O 1
ATOM 6845 N N . ARG B 1 385 ? 3.387 -7.371 -16.359 1 91.38 385 ARG B N 1
ATOM 6846 C CA . ARG B 1 385 ? 3.514 -6.438 -15.258 1 91.38 385 ARG B CA 1
ATOM 6847 C C . ARG B 1 385 ? 4.215 -5.156 -15.695 1 91.38 385 ARG B C 1
ATOM 6849 O O . ARG B 1 385 ? 4.105 -4.121 -15.031 1 91.38 385 ARG B O 1
ATOM 6856 N N . TRP B 1 386 ? 4.922 -5.223 -16.875 1 89 386 TRP B N 1
ATOM 6857 C CA . TRP B 1 386 ? 5.594 -4.035 -17.391 1 89 386 TRP B CA 1
ATOM 6858 C C . TRP B 1 386 ? 4.895 -3.52 -18.641 1 89 386 TRP B C 1
ATOM 6860 O O . TRP B 1 386 ? 4.469 -4.309 -19.5 1 89 386 TRP B O 1
ATOM 6870 N N . TYR B 1 387 ? 4.789 -2.178 -18.75 1 85.38 387 TYR B N 1
ATOM 6871 C CA . TYR B 1 387 ? 4.262 -1.54 -19.953 1 85.38 387 TYR B CA 1
ATOM 6872 C C . TYR B 1 387 ? 4.816 -0.13 -20.109 1 85.38 387 TYR B C 1
ATOM 6874 O O . TYR B 1 387 ? 5.324 0.457 -19.156 1 85.38 387 TYR B O 1
ATOM 6882 N N . ASN B 1 388 ? 4.781 0.316 -21.297 1 85.44 388 ASN B N 1
ATOM 6883 C CA . ASN B 1 388 ? 5.23 1.669 -21.594 1 85.44 388 ASN B CA 1
ATOM 6884 C C . ASN B 1 388 ? 4.066 2.574 -21.984 1 85.44 388 ASN B C 1
ATOM 6886 O O . ASN B 1 388 ? 3.152 2.146 -22.703 1 85.44 388 ASN B O 1
ATOM 6890 N N . PHE B 1 389 ? 4.234 3.816 -21.484 1 82.38 389 PHE B N 1
ATOM 6891 C CA . PHE B 1 389 ? 3.369 4.863 -22.016 1 82.38 389 PHE B CA 1
ATOM 6892 C C . PHE B 1 389 ? 3.973 5.492 -23.266 1 82.38 389 PHE B C 1
ATOM 6894 O O . PHE B 1 389 ? 5.168 5.348 -23.516 1 82.38 389 PHE B O 1
ATOM 6901 N N . ASP B 1 390 ? 3.096 6.137 -23.984 1 78 390 ASP B N 1
ATOM 6902 C CA . ASP B 1 390 ? 3.58 6.879 -25.141 1 78 390 ASP B CA 1
ATOM 6903 C C . ASP B 1 390 ? 4.426 8.078 -24.719 1 78 390 ASP B C 1
ATOM 6905 O O . ASP B 1 390 ? 5.422 8.406 -25.359 1 78 390 ASP B O 1
ATOM 6909 N N . THR B 1 391 ? 3.99 8.609 -23.656 1 77.81 391 THR B N 1
ATOM 6910 C CA . THR B 1 391 ? 4.648 9.82 -23.156 1 77.81 391 THR B CA 1
ATOM 6911 C C . THR B 1 391 ? 5.402 9.531 -21.859 1 77.81 391 THR B C 1
ATOM 6913 O O . THR B 1 391 ? 4.938 8.758 -21.031 1 77.81 391 THR B O 1
ATOM 6916 N N . LYS B 1 392 ? 6.488 10.211 -21.812 1 78.31 392 LYS B N 1
ATOM 6917 C CA . LYS B 1 392 ? 7.266 10.094 -20.594 1 78.31 392 LYS B CA 1
ATOM 6918 C C . LYS B 1 392 ? 6.535 10.742 -19.422 1 78.31 392 LYS B C 1
ATOM 6920 O O . LYS B 1 392 ? 5.871 11.766 -19.578 1 78.31 392 LYS B O 1
ATOM 6925 N N . GLY B 1 393 ? 6.645 10.047 -18.359 1 72.44 393 GLY B N 1
ATOM 6926 C CA . GLY B 1 393 ? 6.027 10.562 -17.156 1 72.44 393 GLY B CA 1
ATOM 6927 C C . GLY B 1 393 ? 6.867 11.625 -16.469 1 72.44 393 GLY B C 1
ATOM 6928 O O . GLY B 1 393 ? 7.801 12.172 -17.062 1 72.44 393 GLY B O 1
ATOM 6929 N N . ALA B 1 394 ? 6.5 11.953 -15.312 1 66.62 394 ALA B N 1
ATOM 6930 C CA . ALA B 1 394 ? 7.137 13 -14.508 1 66.62 394 ALA B CA 1
ATOM 6931 C C . ALA B 1 394 ? 8.586 12.648 -14.211 1 66.62 394 ALA B C 1
ATOM 6933 O O . ALA B 1 394 ? 9.43 13.539 -14.055 1 66.62 394 ALA B O 1
ATOM 6934 N N . MET B 1 395 ? 8.875 11.383 -14.219 1 69.81 395 MET B N 1
ATOM 6935 C CA . MET B 1 395 ? 10.227 10.93 -13.914 1 69.81 395 MET B CA 1
ATOM 6936 C C . MET B 1 395 ? 11.07 10.852 -15.188 1 69.81 395 MET B C 1
ATOM 6938 O O . MET B 1 395 ? 12.242 10.477 -15.133 1 69.81 395 MET B O 1
ATOM 6942 N N . GLY B 1 396 ? 10.469 11.133 -16.234 1 73.38 396 GLY B N 1
ATOM 6943 C CA . GLY B 1 396 ? 11.18 11.055 -17.484 1 73.38 396 GLY B CA 1
ATOM 6944 C C . GLY B 1 396 ? 11.234 9.641 -18.047 1 73.38 396 GLY B C 1
ATOM 6945 O O . GLY B 1 396 ? 12.031 9.359 -18.953 1 73.38 396 GLY B O 1
ATOM 6946 N N . THR B 1 397 ? 10.531 8.766 -17.438 1 77.06 397 THR B N 1
ATOM 6947 C CA . THR B 1 397 ? 10.5 7.395 -17.938 1 77.06 397 THR B CA 1
ATOM 6948 C C . THR B 1 397 ? 9.117 7.043 -18.469 1 77.06 397 THR B C 1
ATOM 6950 O O . THR B 1 397 ? 8.117 7.645 -18.062 1 77.06 397 THR B O 1
ATOM 6953 N N . SER B 1 398 ? 9.188 6.152 -19.438 1 82.75 398 SER B N 1
ATOM 6954 C CA . SER B 1 398 ? 7.918 5.688 -19.984 1 82.75 398 SER B CA 1
ATOM 6955 C C . SER B 1 398 ? 7.582 4.285 -19.484 1 82.75 398 SER B C 1
ATOM 6957 O O . SER B 1 398 ? 6.438 3.84 -19.594 1 82.75 398 SER B O 1
ATOM 6959 N N . LEU B 1 399 ? 8.602 3.602 -18.953 1 83.25 399 LEU B N 1
ATOM 6960 C CA . LEU B 1 399 ? 8.391 2.242 -18.469 1 83.25 399 LEU B CA 1
ATOM 6961 C C . LEU B 1 399 ? 7.777 2.256 -17.078 1 83.25 399 LEU B C 1
ATOM 6963 O O . LEU B 1 399 ? 8.258 2.959 -16.188 1 83.25 399 LEU B O 1
ATOM 6967 N N . THR B 1 400 ? 6.715 1.487 -17.016 1 82.81 400 THR B N 1
ATOM 6968 C CA . THR B 1 400 ? 5.98 1.428 -15.75 1 82.81 400 THR B CA 1
ATOM 6969 C C . THR B 1 400 ? 5.594 -0.01 -15.414 1 82.81 400 THR B C 1
ATOM 6971 O O . THR B 1 400 ? 5.551 -0.868 -16.297 1 82.81 400 THR B O 1
ATOM 6974 N N . HIS B 1 401 ? 5.418 -0.211 -14.188 1 85.88 401 HIS B N 1
ATOM 6975 C CA . HIS B 1 401 ? 4.988 -1.525 -13.727 1 85.88 401 HIS B CA 1
ATOM 6976 C C . HIS B 1 401 ? 3.559 -1.481 -13.195 1 85.88 401 HIS B C 1
ATOM 6978 O O . HIS B 1 401 ? 3.117 -0.457 -12.672 1 85.88 401 HIS B O 1
ATOM 6984 N N . ARG B 1 402 ? 2.857 -2.582 -13.352 1 88.44 402 ARG B N 1
ATOM 6985 C CA . ARG B 1 402 ? 1.528 -2.725 -12.766 1 88.44 402 ARG B CA 1
ATOM 6986 C C . ARG B 1 402 ? 1.59 -2.654 -11.242 1 88.44 402 ARG B C 1
ATOM 6988 O O . ARG B 1 402 ? 2.539 -3.148 -10.633 1 88.44 402 ARG B O 1
ATOM 6995 N N . GLY B 1 403 ? 0.471 -2.086 -10.672 1 86.31 403 GLY B N 1
ATOM 6996 C CA . GLY B 1 403 ? 0.418 -1.95 -9.227 1 86.31 403 GLY B CA 1
ATOM 6997 C C . GLY B 1 403 ? 1.159 -0.729 -8.719 1 86.31 403 GLY B C 1
ATOM 6998 O O . GLY B 1 403 ? 1.902 -0.089 -9.461 1 86.31 403 GLY B O 1
ATOM 6999 N N . TYR B 1 404 ? 0.946 -0.347 -7.527 1 80.88 404 TYR B N 1
ATOM 7000 C CA . TYR B 1 404 ? 1.646 0.79 -6.938 1 80.88 404 TYR B CA 1
ATOM 7001 C C . TYR B 1 404 ? 3.1 0.44 -6.641 1 80.88 404 TYR B C 1
ATOM 7003 O O . TYR B 1 404 ? 4.016 1.087 -7.152 1 80.88 404 TYR B O 1
ATOM 7011 N N . SER B 1 405 ? 3.373 -0.515 -5.938 1 79.62 405 SER B N 1
ATOM 7012 C CA . SER B 1 405 ? 4.688 -1.064 -5.617 1 79.62 405 SER B CA 1
ATOM 7013 C C . SER B 1 405 ? 4.629 -2.58 -5.453 1 79.62 405 SER B C 1
ATOM 7015 O O . SER B 1 405 ? 4.859 -3.1 -4.359 1 79.62 405 SER B O 1
ATOM 7017 N N . ASP B 1 406 ? 4.273 -3.225 -6.516 1 85.06 406 ASP B N 1
ATOM 7018 C CA . ASP B 1 406 ? 4.086 -4.672 -6.512 1 85.06 406 ASP B CA 1
ATOM 7019 C C . ASP B 1 406 ? 4.801 -5.32 -7.691 1 85.06 406 ASP B C 1
ATOM 7021 O O . ASP B 1 406 ? 4.262 -5.375 -8.797 1 85.06 406 ASP B O 1
ATOM 7025 N N . GLN B 1 407 ? 5.914 -5.93 -7.445 1 81.81 407 GLN B N 1
ATOM 7026 C CA . GLN B 1 407 ? 6.75 -6.477 -8.508 1 81.81 407 GLN B CA 1
ATOM 7027 C C . GLN B 1 407 ? 6.215 -7.82 -8.992 1 81.81 407 GLN B C 1
ATOM 7029 O O . GLN B 1 407 ? 6.641 -8.328 -10.031 1 81.81 407 GLN B O 1
ATOM 7034 N N . TYR B 1 408 ? 5.219 -8.32 -8.375 1 86.5 408 TYR B N 1
ATOM 7035 C CA . TYR B 1 408 ? 4.773 -9.664 -8.719 1 86.5 408 TYR B CA 1
ATOM 7036 C C . TYR B 1 408 ? 3.32 -9.664 -9.172 1 86.5 408 TYR B C 1
ATOM 7038 O O . TYR B 1 408 ? 2.707 -10.727 -9.32 1 86.5 408 TYR B O 1
ATOM 7046 N N . LEU B 1 409 ? 2.834 -8.5 -9.352 1 91.06 409 LEU B N 1
ATOM 7047 C CA . LEU B 1 409 ? 1.466 -8.398 -9.852 1 91.06 409 LEU B CA 1
ATOM 7048 C C . LEU B 1 409 ? 1.437 -8.461 -11.375 1 91.06 409 LEU B C 1
ATOM 7050 O O . LEU B 1 409 ? 1.963 -7.57 -12.047 1 91.06 409 LEU B O 1
ATOM 7054 N N . PHE B 1 410 ? 0.88 -9.453 -11.883 1 94.62 410 PHE B N 1
ATOM 7055 C CA . PHE B 1 410 ? 0.61 -9.578 -13.312 1 94.62 410 PHE B CA 1
ATOM 7056 C C . PHE B 1 410 ? -0.874 -9.391 -13.602 1 94.62 410 PHE B C 1
ATOM 7058 O O . PHE B 1 410 ? -1.724 -9.953 -12.906 1 94.62 410 PHE B O 1
ATOM 7065 N N . VAL B 1 411 ? -1.158 -8.578 -14.586 1 95.38 411 VAL B N 1
ATOM 7066 C CA . VAL B 1 411 ? -2.547 -8.234 -14.875 1 95.38 411 VAL B CA 1
ATOM 7067 C C . VAL B 1 411 ? -2.873 -8.562 -16.328 1 95.38 411 VAL B C 1
ATOM 7069 O O . VAL B 1 411 ? -2.029 -8.391 -17.219 1 95.38 411 VAL B O 1
ATOM 7072 N N . ALA B 1 412 ? -4.047 -9.016 -16.578 1 95 412 ALA B N 1
ATOM 7073 C CA . ALA B 1 412 ? -4.598 -9.188 -17.922 1 95 412 ALA B CA 1
ATOM 7074 C C . ALA B 1 412 ? -5.973 -8.539 -18.031 1 95 412 ALA B C 1
ATOM 7076 O O . ALA B 1 412 ? -6.797 -8.656 -17.125 1 95 412 ALA B O 1
ATOM 7077 N N . VAL B 1 413 ? -6.188 -7.895 -19.109 1 92.62 413 VAL B N 1
ATOM 7078 C CA . VAL B 1 413 ? -7.496 -7.328 -19.406 1 92.62 413 VAL B CA 1
ATOM 7079 C C . VAL B 1 413 ? -8.375 -8.391 -20.078 1 92.62 413 VAL B C 1
ATOM 7081 O O . VAL B 1 413 ? -7.914 -9.133 -20.938 1 92.62 413 VAL B O 1
ATOM 7084 N N . ASN B 1 414 ? -9.594 -8.438 -19.656 1 92.56 414 ASN B N 1
ATOM 7085 C CA . ASN B 1 414 ? -10.539 -9.43 -20.141 1 92.56 414 ASN B CA 1
ATOM 7086 C C . ASN B 1 414 ? -11.781 -8.781 -20.75 1 92.56 414 ASN B C 1
ATOM 7088 O O . ASN B 1 414 ? -12.094 -7.629 -20.453 1 92.56 414 ASN B O 1
ATOM 7092 N N . THR B 1 415 ? -12.516 -9.555 -21.531 1 90.69 415 THR B N 1
ATOM 7093 C CA . THR B 1 415 ? -13.781 -9.094 -22.094 1 90.69 415 THR B CA 1
ATOM 7094 C C . THR B 1 415 ? -14.945 -9.891 -21.516 1 90.69 415 THR B C 1
ATOM 7096 O O . THR B 1 415 ? -16.109 -9.602 -21.812 1 90.69 415 THR B O 1
ATOM 7099 N N . ARG B 1 416 ? -14.695 -10.758 -20.672 1 89.81 416 ARG B N 1
ATOM 7100 C CA . ARG B 1 416 ? -15.703 -11.656 -20.125 1 89.81 416 ARG B CA 1
ATOM 7101 C C . ARG B 1 416 ? -16.688 -10.898 -19.234 1 89.81 416 ARG B C 1
ATOM 7103 O O . ARG B 1 416 ? -16.281 -10.211 -18.297 1 89.81 416 ARG B O 1
ATOM 7110 N N . ASP B 1 417 ? -17.969 -11.242 -19.438 1 90.75 417 ASP B N 1
ATOM 7111 C CA . ASP B 1 417 ? -19.016 -10.562 -18.688 1 90.75 417 ASP B CA 1
ATOM 7112 C C . ASP B 1 417 ? -19.047 -11.047 -17.234 1 90.75 417 ASP B C 1
ATOM 7114 O O . ASP B 1 417 ? -19.547 -10.344 -16.359 1 90.75 417 ASP B O 1
ATOM 7118 N N . LYS B 1 418 ? -18.516 -12.18 -17.062 1 91.94 418 LYS B N 1
ATOM 7119 C CA . LYS B 1 418 ? -18.531 -12.742 -15.711 1 91.94 418 LYS B CA 1
ATOM 7120 C C . LYS B 1 418 ? -17.594 -11.969 -14.781 1 91.94 418 LYS B C 1
ATOM 7122 O O . LYS B 1 418 ? -17.703 -12.07 -13.555 1 91.94 418 LYS B O 1
ATOM 7127 N N . ILE B 1 419 ? -16.641 -11.297 -15.352 1 94.06 419 ILE B N 1
ATOM 7128 C CA . ILE B 1 419 ? -15.719 -10.484 -14.562 1 94.06 419 ILE B CA 1
ATOM 7129 C C . ILE B 1 419 ? -16.344 -9.109 -14.312 1 94.06 419 ILE B C 1
ATOM 7131 O O . ILE B 1 419 ? -16.828 -8.461 -15.234 1 94.06 419 ILE B O 1
ATOM 7135 N N . VAL B 1 420 ? -16.344 -8.664 -13.07 1 95.19 420 VAL B N 1
ATOM 7136 C CA . VAL B 1 420 ? -16.953 -7.383 -12.727 1 95.19 420 VAL B CA 1
ATOM 7137 C C . VAL B 1 420 ? -16.078 -6.246 -13.25 1 95.19 420 VAL B C 1
ATOM 7139 O O . VAL B 1 420 ? -14.859 -6.238 -13.016 1 95.19 420 VAL B O 1
ATOM 7142 N N . PRO B 1 421 ? -16.609 -5.348 -13.945 1 93.69 421 PRO B N 1
ATOM 7143 C CA . PRO B 1 421 ? -15.812 -4.215 -14.422 1 93.69 421 PRO B CA 1
ATOM 7144 C C . PRO B 1 421 ? -15.625 -3.135 -13.359 1 93.69 421 PRO B C 1
ATOM 7146 O O . PRO B 1 421 ? -16.422 -3.053 -12.414 1 93.69 421 PRO B O 1
ATOM 7149 N N . MET B 1 422 ? -14.625 -2.426 -13.453 1 94.12 422 MET B N 1
ATOM 7150 C CA . MET B 1 422 ? -14.43 -1.16 -12.75 1 94.12 422 MET B CA 1
ATOM 7151 C C . MET B 1 422 ? -14.367 0.004 -13.734 1 94.12 422 MET B C 1
ATOM 7153 O O . MET B 1 422 ? -13.719 -0.094 -14.781 1 94.12 422 MET B O 1
ATOM 7157 N N . ALA B 1 423 ? -15.062 1.087 -13.352 1 90.56 423 ALA B N 1
ATOM 7158 C CA . ALA B 1 423 ? -15.125 2.223 -14.266 1 90.56 423 ALA B CA 1
ATOM 7159 C C . ALA B 1 423 ? -14.734 3.518 -13.562 1 90.56 423 ALA B C 1
ATOM 7161 O O . ALA B 1 423 ? -14.828 3.617 -12.336 1 90.56 423 ALA B O 1
ATOM 7162 N N . MET B 1 424 ? -14.258 4.41 -14.375 1 89 424 MET B N 1
ATOM 7163 C CA . MET B 1 424 ? -13.977 5.77 -13.922 1 89 424 MET B CA 1
ATOM 7164 C C . MET B 1 424 ? -14.195 6.77 -15.055 1 89 424 MET B C 1
ATOM 7166 O O . MET B 1 424 ? -14.406 6.379 -16.203 1 89 424 MET B O 1
ATOM 7170 N N . GLU B 1 425 ? -14.281 7.977 -14.633 1 88.69 425 GLU B N 1
ATOM 7171 C CA . GLU B 1 425 ? -14.344 9.078 -15.586 1 88.69 425 GLU B CA 1
ATOM 7172 C C . GLU B 1 425 ? -13.18 10.039 -15.398 1 88.69 425 GLU B C 1
ATOM 7174 O O . GLU B 1 425 ? -12.805 10.359 -14.266 1 88.69 425 GLU B O 1
ATOM 7179 N N . ASP B 1 426 ? -12.531 10.344 -16.438 1 87.44 426 ASP B N 1
ATOM 7180 C CA . ASP B 1 426 ? -11.469 11.352 -16.422 1 87.44 426 ASP B CA 1
ATOM 7181 C C . ASP B 1 426 ? -11.844 12.562 -17.266 1 87.44 426 ASP B C 1
ATOM 7183 O O . ASP B 1 426 ? -12.156 12.43 -18.438 1 87.44 426 ASP B O 1
ATOM 7187 N N . CYS B 1 427 ? -11.969 13.68 -16.625 1 85.12 427 CYS B N 1
ATOM 7188 C CA . CYS B 1 427 ? -12.367 14.906 -17.312 1 85.12 427 CYS B CA 1
ATOM 7189 C C . CYS B 1 427 ? -11.188 15.859 -17.453 1 85.12 427 CYS B C 1
ATOM 7191 O O . CYS B 1 427 ? -10.625 16.312 -16.453 1 85.12 427 CYS B O 1
ATOM 7193 N N . LYS B 1 428 ? -10.742 16.031 -18.578 1 75.75 428 LYS B N 1
ATOM 7194 C CA . LYS B 1 428 ? -9.672 16.969 -18.922 1 75.75 428 LYS B CA 1
ATOM 7195 C C . LYS B 1 428 ? -10.156 18.016 -19.922 1 75.75 428 LYS B C 1
ATOM 7197 O O . LYS B 1 428 ? -10.773 17.688 -20.938 1 75.75 428 LYS B O 1
ATOM 7202 N N . ASP B 1 429 ? -9.883 19.25 -19.578 1 76.56 429 ASP B N 1
ATOM 7203 C CA . ASP B 1 429 ? -10.172 20.391 -20.438 1 76.56 429 ASP B CA 1
ATOM 7204 C C . ASP B 1 429 ? -11.625 20.359 -20.922 1 76.56 429 ASP B C 1
ATOM 7206 O O . ASP B 1 429 ? -11.891 20.531 -22.109 1 76.56 429 ASP B O 1
ATOM 7210 N N . GLY B 1 430 ? -12.492 20 -20.031 1 79.88 430 GLY B N 1
ATOM 7211 C CA . GLY B 1 430 ? -13.922 20.078 -20.312 1 79.88 430 GLY B CA 1
ATOM 7212 C C . GLY B 1 430 ? -14.469 18.828 -20.953 1 79.88 430 GLY B C 1
ATOM 7213 O O . GLY B 1 430 ? -15.68 18.672 -21.109 1 79.88 430 GLY B O 1
ATOM 7214 N N . ALA B 1 431 ? -13.609 17.984 -21.391 1 86.5 431 ALA B N 1
ATOM 7215 C CA . ALA B 1 431 ? -14.055 16.734 -21.984 1 86.5 431 ALA B CA 1
ATOM 7216 C C . ALA B 1 431 ? -13.852 15.57 -21.016 1 86.5 431 ALA B C 1
ATOM 7218 O O . ALA B 1 431 ? -12.797 15.461 -20.375 1 86.5 431 ALA B O 1
ATOM 7219 N N . CYS B 1 432 ? -14.914 14.844 -20.844 1 89.06 432 CYS B N 1
ATOM 7220 C CA . CYS B 1 432 ? -14.836 13.703 -19.922 1 89.06 432 CYS B CA 1
ATOM 7221 C C . CYS B 1 432 ? -14.82 12.391 -20.688 1 89.06 432 CYS B C 1
ATOM 7223 O O . CYS B 1 432 ? -15.609 12.195 -21.609 1 89.06 432 CYS B O 1
ATOM 7225 N N . THR B 1 433 ? -13.867 11.586 -20.406 1 87.88 433 THR B N 1
ATOM 7226 C CA . THR B 1 433 ? -13.773 10.25 -21 1 87.88 433 THR B CA 1
ATOM 7227 C C . THR B 1 433 ? -14.039 9.18 -19.938 1 87.88 433 THR B C 1
ATOM 7229 O O . THR B 1 433 ? -13.484 9.234 -18.844 1 87.88 433 THR B O 1
ATOM 7232 N N . LYS B 1 434 ? -14.93 8.242 -20.328 1 88.56 434 LYS B N 1
ATOM 7233 C CA . LYS B 1 434 ? -15.227 7.121 -19.438 1 88.56 434 LYS B CA 1
ATOM 7234 C C . LYS B 1 434 ? -14.32 5.93 -19.75 1 88.56 434 LYS B C 1
ATOM 7236 O O . LYS B 1 434 ? -14.117 5.574 -20.906 1 88.56 434 LYS B O 1
ATOM 7241 N N . TYR B 1 435 ? -13.766 5.43 -18.719 1 88 435 TYR B N 1
ATOM 7242 C CA . TYR B 1 435 ? -12.953 4.223 -18.812 1 88 435 TYR B CA 1
ATOM 7243 C C . TYR B 1 435 ? -13.609 3.072 -18.047 1 88 435 TYR B C 1
ATOM 7245 O O . TYR B 1 435 ? -14.211 3.281 -17 1 88 435 TYR B O 1
ATOM 7253 N N . SER B 1 436 ? -13.586 1.883 -18.609 1 90.12 436 SER B N 1
ATOM 7254 C CA . SER B 1 436 ? -14.047 0.659 -17.969 1 90.12 436 SER B CA 1
ATOM 7255 C C . SER B 1 436 ? -13.156 -0.526 -18.328 1 90.12 436 SER B C 1
ATOM 7257 O O . SER B 1 436 ? -12.758 -0.675 -19.5 1 90.12 436 SER B O 1
ATOM 7259 N N . ALA B 1 437 ? -12.812 -1.303 -17.344 1 91.88 437 ALA B N 1
ATOM 7260 C CA . ALA B 1 437 ? -11.945 -2.451 -17.609 1 91.88 437 ALA B CA 1
ATOM 7261 C C . ALA B 1 437 ? -12.352 -3.65 -16.75 1 91.88 437 ALA B C 1
ATOM 7263 O O . ALA B 1 437 ? -12.898 -3.484 -15.656 1 91.88 437 ALA B O 1
ATOM 7264 N N . ARG B 1 438 ? -12.227 -4.758 -17.328 1 93.25 438 ARG B N 1
ATOM 7265 C CA . ARG B 1 438 ? -12.289 -6.043 -16.641 1 93.25 438 ARG B CA 1
ATOM 7266 C C . ARG B 1 438 ? -10.906 -6.699 -16.594 1 93.25 438 ARG B C 1
ATOM 7268 O O . ARG B 1 438 ? -10.281 -6.93 -17.625 1 93.25 438 ARG B O 1
ATOM 7275 N N . VAL B 1 439 ? -10.5 -6.961 -15.328 1 94.94 439 VAL B N 1
ATOM 7276 C CA . VAL B 1 439 ? -9.133 -7.48 -15.289 1 94.94 439 VAL B CA 1
ATOM 7277 C C . VAL B 1 439 ? -9.086 -8.727 -14.406 1 94.94 439 VAL B C 1
ATOM 7279 O O . VAL B 1 439 ? -9.977 -8.961 -13.594 1 94.94 439 VAL B O 1
ATOM 7282 N N . SER B 1 440 ? -8.125 -9.547 -14.664 1 96.44 440 SER B N 1
ATOM 7283 C CA . SER B 1 440 ? -7.676 -10.633 -13.797 1 96.44 440 SER B CA 1
ATOM 7284 C C . SER B 1 440 ? -6.203 -10.477 -13.43 1 96.44 440 SER B C 1
ATOM 7286 O O . SER B 1 440 ? -5.484 -9.688 -14.047 1 96.44 440 SER B O 1
ATOM 7288 N N . TYR B 1 441 ? -5.875 -11.07 -12.383 1 97.56 441 TYR B N 1
ATOM 7289 C CA . TYR B 1 441 ? -4.512 -11.008 -11.867 1 97.56 441 TYR B CA 1
ATOM 7290 C C . TYR B 1 441 ? -3.879 -12.391 -11.836 1 97.56 441 TYR B C 1
ATOM 7292 O O . TYR B 1 441 ? -4.582 -13.406 -11.828 1 97.56 441 TYR B O 1
ATOM 7300 N N . ALA B 1 442 ? -2.547 -12.383 -11.781 1 97.5 442 ALA B N 1
ATOM 7301 C CA . ALA B 1 442 ? -1.865 -13.672 -11.641 1 97.5 442 ALA B CA 1
ATOM 7302 C C . ALA B 1 442 ? -0.573 -13.523 -10.844 1 97.5 442 ALA B C 1
ATOM 7304 O O . ALA B 1 442 ? 0.086 -12.477 -10.906 1 97.5 442 ALA B O 1
ATOM 7305 N N . ILE B 1 443 ? -0.275 -14.516 -10.109 1 94.38 443 ILE B N 1
ATOM 7306 C CA . ILE B 1 443 ? 1.035 -14.641 -9.484 1 94.38 443 ILE B CA 1
ATOM 7307 C C . ILE B 1 443 ? 1.653 -15.992 -9.836 1 94.38 443 ILE B C 1
ATOM 7309 O O . ILE B 1 443 ? 0.954 -17 -9.891 1 94.38 443 ILE B O 1
ATOM 7313 N N . PRO B 1 444 ? 2.906 -15.961 -10.164 1 92.81 444 PRO B N 1
ATOM 7314 C CA . PRO B 1 444 ? 3.572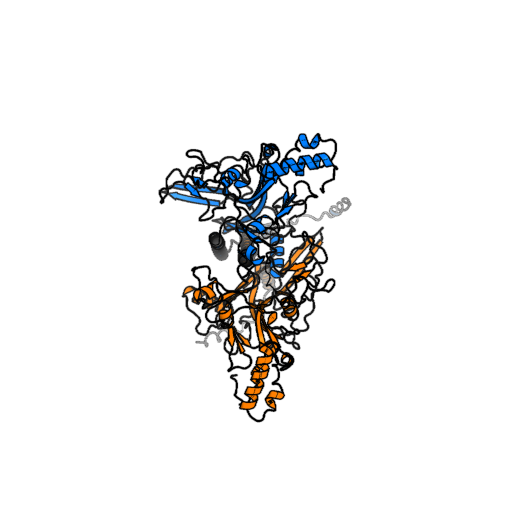 -17.25 -10.359 1 92.81 444 PRO B CA 1
ATOM 7315 C C . PRO B 1 444 ? 3.701 -18.047 -9.07 1 92.81 444 PRO B C 1
ATOM 7317 O O . PRO B 1 444 ? 3.938 -17.484 -8 1 92.81 444 PRO B O 1
ATOM 7320 N N . LEU B 1 445 ? 3.52 -19.359 -9.164 1 91.94 445 LEU B N 1
ATOM 7321 C CA . LEU B 1 445 ? 3.596 -20.219 -7.984 1 91.94 445 LEU B CA 1
ATOM 7322 C C . LEU B 1 445 ? 4.828 -21.125 -8.039 1 91.94 445 LEU B C 1
ATOM 7324 O O . LEU B 1 445 ? 5.734 -20.984 -7.219 1 91.94 445 LEU B O 1
ATOM 7328 N N . GLU B 1 446 ? 4.824 -21.953 -9.062 1 92.5 446 GLU B N 1
ATOM 7329 C CA . GLU B 1 446 ? 5.898 -22.938 -9.141 1 92.5 446 GLU B CA 1
ATOM 7330 C C . GLU B 1 446 ? 6.301 -23.203 -10.586 1 92.5 446 GLU B C 1
ATOM 7332 O O . GLU B 1 446 ? 5.457 -23.172 -11.484 1 92.5 446 GLU B O 1
ATOM 7337 N N . LEU B 1 447 ? 7.508 -23.359 -10.648 1 93.12 447 LEU B N 1
ATOM 7338 C CA . LEU B 1 447 ? 8.047 -23.906 -11.891 1 93.12 447 LEU B CA 1
ATOM 7339 C C . LEU B 1 447 ? 8.328 -25.391 -11.766 1 93.12 447 LEU B C 1
ATOM 7341 O O . LEU B 1 447 ? 9.141 -25.812 -10.938 1 93.12 447 LEU B O 1
ATOM 7345 N N . THR B 1 448 ? 7.676 -26.156 -12.562 1 93.19 448 THR B N 1
ATOM 7346 C CA . THR B 1 448 ? 7.82 -27.609 -12.555 1 93.19 448 THR B CA 1
ATOM 7347 C C . THR B 1 448 ? 8.406 -28.094 -13.875 1 93.19 448 THR B C 1
ATOM 7349 O O . THR B 1 448 ? 8.039 -27.609 -14.945 1 93.19 448 THR B O 1
ATOM 7352 N N . TYR B 1 449 ? 9.25 -29 -13.75 1 93.94 449 TYR B N 1
ATOM 7353 C CA . TYR B 1 449 ? 9.758 -29.625 -14.961 1 93.94 449 TYR B CA 1
ATOM 7354 C C . TYR B 1 449 ? 9.055 -30.953 -15.234 1 93.94 449 TYR B C 1
ATOM 7356 O O . TYR B 1 449 ? 9.211 -31.906 -14.477 1 93.94 449 TYR B O 1
ATOM 7364 N N . MET B 1 450 ? 8.352 -30.922 -16.344 1 93.94 450 MET B N 1
ATOM 7365 C CA . MET B 1 450 ? 7.758 -32.188 -16.797 1 93.94 450 MET B CA 1
ATOM 7366 C C . MET B 1 450 ? 8.82 -33.094 -17.375 1 93.94 450 MET B C 1
ATOM 7368 O O . MET B 1 450 ? 9.625 -32.688 -18.219 1 93.94 450 MET B O 1
ATOM 7372 N N . THR B 1 451 ? 8.766 -34.312 -16.875 1 94.44 451 THR B N 1
ATOM 7373 C CA . THR B 1 451 ? 9.766 -35.281 -17.297 1 94.44 451 THR B CA 1
ATOM 7374 C C . THR B 1 451 ? 9.102 -36.5 -17.906 1 94.44 451 THR B C 1
ATOM 7376 O O . THR B 1 451 ? 7.883 -36.688 -17.797 1 94.44 451 THR B O 1
ATOM 7379 N N . PRO B 1 452 ? 9.914 -37.406 -18.516 1 94.94 452 PRO B N 1
ATOM 7380 C CA . PRO B 1 452 ? 9.359 -38.594 -19.125 1 94.94 452 PRO B CA 1
ATOM 7381 C C . PRO B 1 452 ? 8.711 -39.531 -18.094 1 94.94 452 PRO B C 1
ATOM 7383 O O . PRO B 1 452 ? 7.926 -40.406 -18.453 1 94.94 452 PRO B O 1
ATOM 7386 N N . LEU B 1 453 ? 9.023 -39.281 -16.859 1 93 453 LEU B N 1
ATOM 7387 C CA . LEU B 1 453 ? 8.484 -40.125 -15.805 1 93 453 LEU B CA 1
ATOM 7388 C C . LEU B 1 453 ? 6.965 -40 -15.719 1 93 453 LEU B C 1
ATOM 7390 O O . LEU B 1 453 ? 6.281 -40.906 -15.227 1 93 453 LEU B O 1
ATOM 7394 N N . LEU B 1 454 ? 6.484 -38.969 -16.188 1 90.69 454 LEU B N 1
ATOM 7395 C CA . LEU B 1 454 ? 5.055 -38.719 -16.109 1 90.69 454 LEU B CA 1
ATOM 7396 C C . LEU B 1 454 ? 4.27 -39.594 -17.047 1 90.69 454 LEU B C 1
ATOM 7398 O O . LEU B 1 454 ? 3.076 -39.844 -16.859 1 90.69 454 LEU B O 1
ATOM 7402 N N . LYS B 1 455 ? 4.973 -40.094 -18.062 1 91.38 455 LYS B N 1
ATOM 7403 C CA . LYS B 1 455 ? 4.332 -40.969 -19.047 1 91.38 455 LYS B CA 1
ATOM 7404 C C . LYS B 1 455 ? 4.871 -42.375 -18.953 1 91.38 455 LYS B C 1
ATOM 7406 O O . LYS B 1 455 ? 4.254 -43.312 -19.469 1 91.38 455 LYS B O 1
ATOM 7411 N N . TRP B 1 456 ? 6.027 -42.531 -18.422 1 94.38 456 TRP B N 1
ATOM 7412 C CA . TRP B 1 456 ? 6.695 -43.844 -18.359 1 94.38 456 TRP B CA 1
ATOM 7413 C C . TRP B 1 456 ? 6.008 -44.75 -17.359 1 94.38 456 TRP B C 1
ATOM 7415 O O . TRP B 1 456 ? 6.121 -44.562 -16.141 1 94.38 456 TRP B O 1
ATOM 7425 N N . ASN B 1 457 ? 5.309 -45.719 -17.828 1 91.94 457 ASN B N 1
ATOM 7426 C CA . ASN B 1 457 ? 4.582 -46.688 -17.016 1 91.94 457 ASN B CA 1
ATOM 7427 C C . ASN B 1 457 ? 4.793 -48.125 -17.531 1 91.94 457 ASN B C 1
ATOM 7429 O O . ASN B 1 457 ? 3.854 -48.75 -18.031 1 91.94 457 ASN B O 1
ATOM 7433 N N . PRO B 1 458 ? 5.883 -48.656 -17.344 1 92.69 458 PRO B N 1
ATOM 7434 C CA . PRO B 1 458 ? 6.207 -49.938 -17.938 1 92.69 458 PRO B CA 1
ATOM 7435 C C . PRO B 1 458 ? 5.402 -51.094 -17.328 1 92.69 458 PRO B C 1
ATOM 7437 O O . PRO B 1 458 ? 5.27 -52.156 -17.938 1 92.69 458 PRO B O 1
ATOM 7440 N N . TYR B 1 459 ? 4.891 -50.844 -16.172 1 92.25 459 TYR B N 1
ATOM 7441 C CA . TYR B 1 459 ? 4.133 -51.906 -15.5 1 92.25 459 TYR B CA 1
ATOM 7442 C C . TYR B 1 459 ? 2.635 -51.719 -15.711 1 92.25 459 TYR B C 1
ATOM 7444 O O . TYR B 1 459 ? 1.826 -52.469 -15.172 1 92.25 459 TYR B O 1
ATOM 7452 N N . LYS B 1 460 ? 2.219 -50.719 -16.344 1 91 460 LYS B N 1
ATOM 7453 C CA . LYS B 1 460 ? 0.828 -50.406 -16.672 1 91 460 LYS B CA 1
ATOM 7454 C C . LYS B 1 460 ? -0.02 -50.281 -15.406 1 91 460 LYS B C 1
ATOM 7456 O O . LYS B 1 460 ? -1.097 -50.875 -15.312 1 91 460 LYS B O 1
ATOM 7461 N N . ILE B 1 461 ? 0.586 -49.625 -14.484 1 90.5 461 ILE B N 1
ATOM 7462 C CA . ILE B 1 461 ? -0.129 -49.375 -13.242 1 90.5 461 ILE B CA 1
ATOM 7463 C C . ILE B 1 461 ? -1.291 -48.438 -13.492 1 90.5 461 ILE B C 1
ATOM 7465 O O . ILE B 1 461 ? -1.136 -47.438 -14.195 1 90.5 461 ILE B O 1
ATOM 7469 N N . ALA B 1 462 ? -2.463 -48.719 -12.938 1 91.06 462 ALA B N 1
ATOM 7470 C CA . ALA B 1 462 ? -3.641 -47.875 -13.102 1 91.06 462 ALA B CA 1
ATOM 7471 C C . ALA B 1 462 ? -3.582 -46.656 -12.172 1 91.06 462 ALA B C 1
ATOM 7473 O O . ALA B 1 462 ? -3.146 -46.781 -11.023 1 91.06 462 ALA B O 1
ATOM 7474 N N . TYR B 1 463 ? -4.016 -45.5 -12.695 1 88.56 463 TYR B N 1
ATOM 7475 C CA . TYR B 1 463 ? -4.117 -44.312 -11.891 1 88.56 463 TYR B CA 1
ATOM 7476 C C . TYR B 1 463 ? -5.5 -44.188 -11.266 1 88.56 463 TYR B C 1
ATOM 7478 O O . TYR B 1 463 ? -6.484 -44.688 -11.82 1 88.56 463 TYR B O 1
ATOM 7486 N N . ASN B 1 464 ? -5.551 -43.5 -10.164 1 84.81 464 ASN B N 1
ATOM 7487 C CA . ASN B 1 464 ? -6.844 -43.125 -9.602 1 84.81 464 ASN B CA 1
ATOM 7488 C C . ASN B 1 464 ? -7.578 -42.125 -10.5 1 84.81 464 ASN B C 1
ATOM 7490 O O . ASN B 1 464 ? -6.945 -41.375 -11.242 1 84.81 464 ASN B O 1
ATOM 7494 N N . GLN B 1 465 ? -8.938 -42.312 -10.562 1 70.81 465 GLN B N 1
ATOM 7495 C CA . GLN B 1 465 ? -9.797 -41.406 -11.32 1 70.81 465 GLN B CA 1
ATOM 7496 C C . GLN B 1 465 ? -10.57 -40.469 -10.391 1 70.81 465 GLN B C 1
ATOM 7498 O O . GLN B 1 465 ? -10.945 -40.875 -9.281 1 70.81 465 GLN B O 1
#

Nearest PDB structures (foldseek):
  8qqn-assembly1_PG  TM=3.382E-01  e=2.093E+00  Haloferax tailed virus 1
  8qsy-assembly1_PE  TM=3.053E-01  e=5.038E+00  Haloferax tailed virus 1
  4z7l-assembly2_E  TM=3.476E-01  e=8.534E+00  Methanococcus maripaludis C5
  9g6k-assembly1_LY  TM=3.767E-01  e=8.534E+00  Toxoplasma gondii
  4z7k-assembly1_B  TM=1.344E-01  e=1.473E+00  Methanococcus maripaludis C5

Organism: Lymnaea stagnalis (NCBI:txid6523)

Radius of gyration: 37.08 Å; Cα contacts (8 Å, |Δi|>4): 1771; chains: 2; bounding box: 130×101×71 Å

Foldseek 3Di:
DVPPPPDPPPDDPPPPPPPPDDPVVVVVVVVVVVVPCCVVPDPVVNVVVVVVVQVVLLVVLVVVQVVVVVQLVVLLVVAFWDFQDAPPLPDDPDPPDSPACDDQFRQQWDADLLAQQWTWGQWTWTDASSDTKIAFTGTAHAWAFDQVDQDFQDIGHDDAFADDPVLVVDDDVVSSVVVQVQLVVCQVVVPCPSPVNPRHKFKKWKKKKKFWFFQPDCADDWQHDHPQEEADARHPVRLVVVVVVCVVVVHADPSRRHMGWDKHFQDADPPRSDTGMTIMGMHMYMDTFPDDDRPVLWAWDDDCSVCVVVVHDPVRCVVGNHIDTDSADAPDPPDPQLQGPVQNRQQVGFDRSGPPADQPQDDPPGGKDDSVDPPHGRSQRTWHFWIFDPDADPVRGRIDGPRPDHSFKIKHWHDDPRGDKHKDWDDDPRDIDIDITGMMIMGTDDMDIRGNVSVDDPPPDHHDD/DVPDPPPPPPDDPPDPPDPPDPPVVVVVVVVCVVVPPPVVPDDPVNVVVVVVVQVVLLVVLVVQQVVVVVQLVVLLVVAFWWFQDAPPLPDDPDPVHSLACDDQFRQQWDADLLAAQWTWGAWTFTDASSDTKIAFTGTAHAWAFDQVDQDFQDIGHDDAFADDPVLVVDDDVVSSVVVQVQLVVCQVVVPCVSPVNPRFKFKKWKKKKKFWFFQPDCADDWQHDHPQEEADARHPVRLVVVVVVCVVVVHADPSRRHMGWDKHFQDADPPRSDTGMTIMGMHMYMDTFPDDQRPVLWAWDDSCSVCVVVVHDPVRCVVGNHIDTDSAPQPDPDDPQLQGPVQRRQQVGFDRSGPPADQPQQDDPGGKDDSVDPPHGDSQRTWHFWIFDPDQDPVRGGIDGPHDDHSFKTKHWHDDPRGDKHKDWDDDPNDIDIDITGMMIMGTDDMDIRGNVSVDDPPPDRHDD

pLDDT: mean 81.4, std 19.68, range [19.44, 97.88]